Protein AF-A0A1V9YYR1-F1 (afdb_monomer_lite)

Secondary structure (DSSP, 8-state):
-PPPEEEEGGGS-HHHHHHHHHHHHTTSSS-----GGGHHHHHHHTTEEEEEEEEEEETTEEEEEEEEE---TTSSEEEEEEEEE-GGGTTSSHHHHHHHHHHHHHHHTT-SEEE----TT-HHHHHHHHTTT-------EEEEEPPPSS---SPP--PEEEPHHHHHHHHHHSGGGGG--GGGSHHHHTT-SS--EEEEETTEEEEEEEETTTTEEEEEEEEE-STT-HHHHHHHHHHHHHSTTSEEEEEEEE-GGGTHHHHHHTTPEEPPPSSPPPPPPPPPPPPPP----PPPP-----------------------------------------PPPPHHHHHHHHHHHHHHHHHHHHHHHHHHHHHHHHHHHHHHHHHHHHHHHHHHHHHHHHHHHHHHHHHHHTTSPPPTT--S-GGGSTTS---TT--HHHHHHHHHHHHHHHHHHHHS-----S-HHHHHHHHHHHHHHHHHHHHHHHHH-HHHHHHTTHHHHHHHHHHHHHHHHHHHHHHHHHSS-HHHHHHHHHHHHHHHHHHHHHHHHHHHHHTTSPP-HHHHHHHHHHHHHHHHHHHHHHHTS-GGG---HHHHHHHHHHHHH-TTBHHHHHHHHHHHHHTT-HHHHHHHHHHHHSSSB--S-HHHHHHHHHHHHHHHTT-------SHHHHHHHHHHHHHHHHHHHHH-SSGGGGHHHHHHHHHHHHHHHTT--S-HHHHHHHHHHHHHHHHHHHHHHHTTTS-TT-TT-S---TTS--GGGGG-HHHHHHHHHHHHHHHHHHHHHHH---HHHHHHHHHHHHHHHHHHHHSGGGGG---HHHHHHHHHHHHHHHHHGGG--TT----SSS-SPPPHHHHHTTT-GGGHHHHHHHHSS-GGGGGSTTSTT--HHHHHHHHHHHHHHHHHHTTSS-------------PPP--S-EEPTTT--EESSSB-TTT--BTTTT-SS--PPPP-----------------------------------------PPPP--S-----TTSPP-EEEEEHHHHHHHHTTTTSB-HHHHHHHHHHHHTTT-EEEEEEEGGGS-HHHHHHHHHHHHTT----GGG-BS-HHHHHHHHHTTSEEEEPTTS-HHHHHHHHHHHTTPEEE-S---HHHHHH--S-HHHHHHHHHHHHHHEE-EEEETTEEEE-TT--PPPP-TT-S--

Sequence (1199 aa):
MTEAVELSASEVSPGVLHAAVMDAFSDYIIHFDIPFEMWPHLVSRQNFDMENSIVLVVDEEVVAFCFASHVRPQQNGIRLATLGVVKKSRRHGYAARLLDIFIQRATKRNLDFVEMECFAQNDKAMRLYESRGFISVCPLYGYEADPLDSEISQPFCTPEVLDEATAFFELDHHPSSKDLPLQVLPVILRVSTVPLTYWKLQNAFLAFSSDENTSQLRISCLVDFSPSLEDAELLINELRRQFPLYKCSVPQIQREDIGGKALENTGFSQMSEGAKTPRPRRYRPKKPVETIEAPELQVNTAIASNTPPKSTPRKKYNRNKSKSPNDVDKLGVRMQQLSPIEPDDIVEMRKNRATQLIKKREYHQQQMEERKKREKAQELIIKRVEEETVNKLVRAEVMFTLFQEHNQQKAKPISPNADVHEETYPFGFNPASLSPDVLFPRIKRWEDQLKKLCQRGSYQVNGHNDQERGIACIREACRDSYMELLLHHTEISKKMDVNERLWMNWYREIDSVQSTFREASGQHDTLSLMSARDNLTVLLAKCTSFYNKLLLNLKTLSPSSATTYSIHLSMVALGDLARYSQNLQPKSQRNWNIAASHYRNALMQLPSNGKVFNQLALLSLHQGNTFEACYLYCRSLACTTPFCARENLMTALGKAYDVAKKQTNMPFATLSDALNSFQTRFLACMSVLYTGIDVVRHESDFVKCLDALISVSKFITSSSDEMENVKLVLIQSIVFSIFSVHNTQVSIGLPEIQEPHFDTEWKPWRDNEVVHVALRFCFRLCSLLLDSIAQQSSESVLNTVLPAINIFLDWLRSHTWFMDFENDAVVEFQQHLVQSLSLMRSKRDEQLNDQWDGHRPSLSEDLDLRGFLPYANVLIRRFSCDANIQNGSTHHNIPTISIRIARLFGFADCATTLGWMPYDAVSTLAPRLTCEPVISDRLCPHCSNSIMSSTCEFCGYDSNEGEKDEEQSPVQSPVQSPVQSPPTGRRGGLLSGVQLNVPKPAPKRSTKTRTRAVVEFGGLSYASPNDPKCLIVVDAANVAMRHGLNKRFSCKGIRLVFDYYLARGHKVIAFLPDYLLTYESVGAQKRMAGIGFDVNPSKLPDDVALLQSMVLEGTIIATPPQDYDDSYCIQYAGHHDGCVVTNDLFRDHVEGMNASGQKKAAMRQWLAAHRISFTWVGDEFFPNPDFRFPAPNTACLQE

InterPro domains:
  IPR000182 GNAT domain [PF00583] (35-134)
  IPR000182 GNAT domain [PS51186] (7-155)
  IPR011990 Tetratricopeptide-like helical domain superfamily [G3DSA:1.25.40.10] (445-659)
  IPR011990 Tetratricopeptide-like helical domain superfamily [SSF48452] (445-904)
  IPR016181 Acyl-CoA N-acyltransferase [SSF55729] (21-149)
  IPR018834 DNA/RNA-binding domain, Est1-type [PF10373] (595-872)
  IPR021869 Ribonuclease Zc3h12a-like, NYN domain [PF11977] (1031-1187)
  IPR045153 Est1/Ebs1-like [PTHR15696] (339-963)

Radius of gyration: 41.64 Å; chains: 1; bounding box: 151×98×95 Å

Structure (mmCIF, N/CA/C/O backbone):
data_AF-A0A1V9YYR1-F1
#
_entry.id   AF-A0A1V9YYR1-F1
#
loop_
_atom_site.group_PDB
_atom_site.id
_atom_site.type_symbol
_atom_site.label_atom_id
_atom_site.label_alt_id
_atom_site.label_comp_id
_atom_site.label_asym_id
_atom_site.label_entity_id
_atom_site.label_seq_id
_atom_site.pdbx_PDB_ins_code
_atom_site.Cartn_x
_atom_site.Cartn_y
_atom_site.Cartn_z
_atom_site.occupancy
_atom_site.B_iso_or_equiv
_atom_site.auth_seq_id
_atom_site.auth_comp_id
_atom_site.auth_asym_id
_atom_site.auth_atom_id
_atom_site.pdbx_PDB_model_num
ATOM 1 N N . MET A 1 1 ? 46.872 -9.504 17.233 1.00 44.91 1 MET A N 1
ATOM 2 C CA . MET A 1 1 ? 45.677 -9.708 16.389 1.00 44.91 1 MET A CA 1
ATOM 3 C C . MET A 1 1 ? 44.584 -10.140 17.338 1.00 44.91 1 MET A C 1
ATOM 5 O O . MET A 1 1 ? 44.896 -10.963 18.191 1.00 44.91 1 MET A O 1
ATOM 9 N N . THR A 1 2 ? 43.389 -9.559 17.264 1.00 52.47 2 THR A N 1
ATOM 10 C CA . THR A 1 2 ? 42.239 -10.057 18.027 1.00 52.47 2 THR A CA 1
ATOM 11 C C . THR A 1 2 ? 41.927 -11.481 17.560 1.00 52.47 2 THR A C 1
ATOM 13 O O . THR A 1 2 ? 42.042 -11.802 16.374 1.00 52.47 2 THR A O 1
ATOM 16 N N . GLU A 1 3 ? 41.704 -12.382 18.513 1.00 75.56 3 GLU A N 1
ATOM 17 C CA . GLU A 1 3 ? 41.606 -13.815 18.243 1.00 75.56 3 GLU A CA 1
ATOM 18 C C . GLU A 1 3 ? 40.183 -14.144 17.788 1.00 75.56 3 GLU A C 1
ATOM 20 O O . GLU A 1 3 ? 39.229 -13.926 18.528 1.00 75.56 3 GLU A O 1
ATOM 25 N N . ALA A 1 4 ? 40.028 -14.626 16.549 1.00 82.62 4 ALA A N 1
ATOM 26 C CA . ALA A 1 4 ? 38.702 -14.940 16.023 1.00 82.62 4 ALA A CA 1
ATOM 27 C C . ALA A 1 4 ? 38.096 -16.141 16.760 1.00 82.62 4 ALA A C 1
ATOM 29 O O . ALA A 1 4 ? 38.678 -17.236 16.745 1.00 82.62 4 ALA A O 1
ATOM 30 N N . VAL A 1 5 ? 36.931 -15.906 17.361 1.00 90.62 5 VAL A N 1
ATOM 31 C CA . VAL A 1 5 ? 36.119 -16.872 18.102 1.00 90.62 5 VAL A CA 1
ATOM 32 C C . VAL A 1 5 ? 35.307 -17.706 17.114 1.00 90.62 5 VAL A C 1
ATOM 34 O O . VAL A 1 5 ? 34.798 -17.188 16.120 1.00 90.62 5 VAL A O 1
ATOM 37 N N . GLU A 1 6 ? 35.202 -19.004 17.385 1.00 92.19 6 GLU A N 1
ATOM 38 C CA . GLU A 1 6 ? 34.400 -19.953 16.610 1.00 92.19 6 GLU A CA 1
ATOM 39 C C . GLU A 1 6 ? 33.065 -20.192 17.313 1.00 92.19 6 GLU A C 1
ATOM 41 O O . GLU A 1 6 ? 33.051 -20.710 18.427 1.00 92.19 6 GLU A O 1
ATOM 46 N N . LEU A 1 7 ? 31.962 -19.853 16.646 1.00 92.38 7 LEU A N 1
ATOM 47 C CA . LEU A 1 7 ? 30.593 -20.108 17.103 1.00 92.38 7 LEU A CA 1
ATOM 48 C C . LEU A 1 7 ? 29.871 -21.069 16.149 1.00 92.38 7 LEU A C 1
ATOM 50 O O . LEU A 1 7 ? 30.242 -21.207 14.978 1.00 92.38 7 LEU A O 1
ATOM 54 N N . SER A 1 8 ? 28.824 -21.718 16.648 1.00 91.94 8 SER A N 1
ATOM 55 C CA . SER A 1 8 ? 27.794 -22.353 15.826 1.00 91.94 8 SER A CA 1
ATOM 56 C C . SER A 1 8 ? 26.954 -21.288 15.113 1.00 91.94 8 SER A C 1
ATOM 58 O O . SER A 1 8 ? 26.723 -20.206 15.655 1.00 91.94 8 SER A O 1
ATOM 60 N N . ALA A 1 9 ? 26.424 -21.579 13.921 1.00 91.69 9 ALA A N 1
ATOM 61 C CA . ALA A 1 9 ? 25.466 -20.663 13.296 1.00 91.69 9 ALA A CA 1
ATOM 62 C C . ALA A 1 9 ? 24.134 -20.594 14.068 1.00 91.69 9 ALA A C 1
ATOM 64 O O . ALA A 1 9 ? 23.471 -19.564 14.025 1.00 91.69 9 ALA A O 1
ATOM 65 N N . SER A 1 10 ? 23.763 -21.635 14.820 1.00 90.19 10 SER A N 1
ATOM 66 C CA . SER A 1 10 ? 22.594 -21.605 15.715 1.00 90.19 10 SER A CA 1
ATOM 67 C C . SER A 1 10 ? 22.742 -20.643 16.905 1.00 90.19 10 SER A C 1
ATOM 69 O O . SER A 1 10 ? 21.737 -20.251 17.492 1.00 90.19 10 SER A O 1
ATOM 71 N N . GLU A 1 11 ? 23.967 -20.225 17.243 1.00 90.31 11 GLU A N 1
ATOM 72 C CA . GLU A 1 11 ? 24.260 -19.274 18.329 1.00 90.31 11 GLU A CA 1
ATOM 73 C C . GLU A 1 11 ? 24.246 -17.806 17.858 1.00 90.31 11 GLU A C 1
ATOM 75 O O . GLU A 1 11 ? 24.299 -16.889 18.678 1.00 90.31 11 GLU A O 1
ATOM 80 N N . VAL A 1 12 ? 24.161 -17.559 16.545 1.00 91.50 12 VAL A N 1
ATOM 81 C CA . VAL A 1 12 ? 24.166 -16.215 15.946 1.00 91.50 12 VAL A CA 1
ATOM 82 C C . VAL A 1 12 ? 22.767 -15.871 15.438 1.00 91.50 12 VAL A C 1
ATOM 84 O O . VAL A 1 12 ? 22.098 -16.689 14.809 1.00 91.50 12 VAL A O 1
ATOM 87 N N . SER A 1 13 ? 22.301 -14.644 15.690 1.00 91.06 13 SER A N 1
ATOM 88 C CA . SER A 1 13 ? 20.936 -14.264 15.314 1.00 91.06 13 SER A CA 1
ATOM 89 C C . SER A 1 13 ? 20.722 -14.318 13.786 1.00 91.06 13 SER A C 1
ATOM 91 O O . SER A 1 13 ? 21.600 -13.890 13.024 1.00 91.06 13 SER A O 1
ATOM 93 N N . PRO A 1 14 ? 19.548 -14.782 13.304 1.00 88.88 14 PRO A N 1
ATOM 94 C CA . PRO A 1 14 ? 19.275 -14.910 11.871 1.00 88.88 14 PRO A CA 1
ATOM 95 C C . PRO A 1 14 ? 19.493 -13.619 11.072 1.00 88.88 14 PRO A C 1
ATOM 97 O O . PRO A 1 14 ? 20.002 -13.675 9.958 1.00 88.88 14 PRO A O 1
ATOM 100 N N . GLY A 1 15 ? 19.165 -12.455 11.646 1.00 90.00 15 GLY A N 1
ATOM 101 C CA . GLY A 1 15 ? 19.371 -11.153 10.998 1.00 90.00 15 GLY A CA 1
ATOM 102 C C . GLY A 1 15 ? 20.846 -10.774 10.830 1.00 90.00 15 GLY A C 1
ATOM 103 O O . GLY A 1 15 ? 21.219 -10.207 9.807 1.00 90.00 15 GLY A O 1
ATOM 104 N N . VAL A 1 16 ? 21.707 -11.132 11.790 1.00 91.50 16 VAL A N 1
ATOM 105 C CA . VAL A 1 16 ? 23.159 -10.901 11.685 1.00 91.50 16 VAL A CA 1
ATOM 106 C C . VAL A 1 16 ? 23.783 -11.844 10.654 1.00 91.50 16 VAL A C 1
ATOM 108 O O . VAL A 1 16 ? 24.617 -11.410 9.860 1.00 91.50 16 VAL A O 1
ATOM 111 N N . LEU A 1 17 ? 23.344 -13.107 10.603 1.00 91.88 17 LEU A N 1
ATOM 112 C CA . LEU A 1 17 ? 23.779 -14.048 9.566 1.00 91.88 17 LEU A CA 1
ATOM 113 C C . LEU A 1 17 ? 23.324 -13.621 8.171 1.00 91.88 17 LEU A C 1
ATOM 115 O O . LEU A 1 17 ? 24.141 -13.598 7.255 1.00 91.88 17 LEU A O 1
ATOM 119 N N . HIS A 1 18 ? 22.059 -13.227 8.016 1.00 94.00 18 HIS A N 1
ATOM 120 C CA . HIS A 1 18 ? 21.528 -12.685 6.767 1.00 94.00 18 HIS A CA 1
ATOM 121 C C . HIS A 1 18 ? 22.353 -11.485 6.285 1.00 94.00 18 HIS A C 1
ATOM 123 O O . HIS A 1 18 ? 22.868 -11.514 5.168 1.00 94.00 18 HIS A O 1
ATOM 129 N N . ALA A 1 19 ? 22.585 -10.488 7.146 1.00 91.62 19 ALA A N 1
ATOM 130 C CA . ALA A 1 19 ? 23.393 -9.317 6.809 1.00 91.62 19 ALA A CA 1
ATOM 131 C C . ALA A 1 19 ? 24.841 -9.682 6.420 1.00 91.62 19 ALA A C 1
ATOM 133 O O . ALA A 1 19 ? 25.372 -9.149 5.442 1.00 91.62 19 ALA A O 1
ATOM 134 N N . ALA A 1 20 ? 25.470 -10.622 7.134 1.00 91.06 20 ALA A N 1
ATOM 135 C CA . ALA A 1 20 ? 26.811 -11.108 6.811 1.00 91.06 20 ALA A CA 1
ATOM 136 C C . ALA A 1 20 ? 26.858 -11.846 5.460 1.00 91.06 20 ALA A C 1
ATOM 138 O O . ALA A 1 20 ? 27.822 -11.684 4.709 1.00 91.06 20 ALA A O 1
ATOM 139 N N . VAL A 1 21 ? 25.818 -12.617 5.120 1.00 91.19 21 VAL A N 1
ATOM 140 C CA . VAL A 1 21 ? 25.671 -13.275 3.812 1.00 91.19 21 VAL A CA 1
ATOM 141 C C . VAL A 1 21 ? 25.492 -12.241 2.701 1.00 91.19 21 VAL A C 1
ATOM 143 O O . VAL A 1 21 ? 26.221 -12.301 1.710 1.00 91.19 21 VAL A O 1
ATOM 146 N N . MET A 1 22 ? 24.597 -11.264 2.872 1.00 93.00 22 MET A N 1
ATOM 147 C CA . MET A 1 22 ? 24.387 -10.193 1.891 1.00 93.00 22 MET A CA 1
ATOM 148 C C . MET A 1 22 ? 25.688 -9.411 1.631 1.00 93.00 22 MET A C 1
ATOM 150 O O . MET A 1 22 ? 26.094 -9.251 0.479 1.00 93.00 22 MET A O 1
ATOM 154 N N . ASP A 1 23 ? 26.429 -8.993 2.666 1.00 90.88 23 ASP A N 1
ATOM 155 C CA . ASP A 1 23 ? 27.718 -8.316 2.451 1.00 90.88 23 ASP A CA 1
ATOM 156 C C . ASP A 1 23 ? 28.751 -9.237 1.773 1.00 90.88 23 ASP A C 1
ATOM 158 O O . ASP A 1 23 ? 29.401 -8.835 0.803 1.00 90.88 23 ASP A O 1
ATOM 162 N N . ALA A 1 24 ? 28.855 -10.498 2.206 1.00 88.94 24 ALA A N 1
ATOM 163 C CA . ALA A 1 24 ? 29.800 -11.461 1.647 1.00 88.94 24 ALA A CA 1
ATOM 164 C C . ALA A 1 24 ? 29.534 -11.835 0.175 1.00 88.94 24 ALA A C 1
ATOM 166 O O . ALA A 1 24 ? 30.489 -12.248 -0.491 1.00 88.94 24 ALA A O 1
ATOM 167 N N . PHE A 1 25 ? 28.308 -11.672 -0.342 1.00 88.19 25 PHE A N 1
ATOM 168 C CA . PHE A 1 25 ? 27.938 -11.985 -1.734 1.00 88.19 25 PHE A CA 1
ATOM 169 C C . PHE A 1 25 ? 27.529 -10.775 -2.599 1.00 88.19 25 PHE A C 1
ATOM 171 O O . PHE A 1 25 ? 27.410 -10.914 -3.813 1.00 88.19 25 PHE A O 1
ATOM 178 N N . SER A 1 26 ? 27.439 -9.561 -2.051 1.00 82.25 26 SER A N 1
ATOM 179 C CA . SER A 1 26 ? 27.071 -8.330 -2.789 1.00 82.25 26 SER A CA 1
ATOM 180 C C . SER A 1 26 ? 28.106 -7.822 -3.822 1.00 82.25 26 SER A C 1
ATOM 182 O O . SER A 1 26 ? 28.036 -6.687 -4.287 1.00 82.25 26 SER A O 1
ATOM 184 N N . ASP A 1 27 ? 29.142 -8.595 -4.145 1.00 77.38 27 ASP A N 1
ATOM 185 C CA . ASP A 1 27 ? 30.023 -8.414 -5.317 1.00 77.38 27 ASP A CA 1
ATOM 186 C C . ASP A 1 27 ? 30.369 -9.760 -5.987 1.00 77.38 27 ASP A C 1
ATOM 188 O O . ASP A 1 27 ? 31.425 -9.917 -6.606 1.00 77.38 27 ASP A O 1
ATOM 192 N N . TYR A 1 28 ? 29.496 -10.758 -5.821 1.00 75.94 28 TYR A N 1
ATOM 193 C CA . TYR A 1 28 ? 29.656 -12.082 -6.407 1.00 75.94 28 TYR A CA 1
ATOM 194 C C . TYR A 1 28 ? 29.292 -12.099 -7.900 1.00 75.94 28 TYR A C 1
ATOM 196 O O . TYR A 1 28 ? 28.738 -11.148 -8.444 1.00 75.94 28 TYR A O 1
ATOM 204 N N . ILE A 1 29 ? 29.630 -13.199 -8.581 1.00 65.12 29 ILE A N 1
ATOM 205 C CA . ILE A 1 29 ? 29.447 -13.356 -10.039 1.00 65.12 29 ILE A CA 1
ATOM 206 C C . ILE A 1 29 ? 27.957 -13.327 -10.430 1.00 65.12 29 ILE A C 1
ATOM 208 O O . ILE A 1 29 ? 27.614 -12.918 -11.536 1.00 65.12 29 ILE A O 1
ATOM 212 N N . ILE A 1 30 ? 27.082 -13.733 -9.508 1.00 61.22 30 ILE A N 1
ATOM 213 C CA . ILE A 1 30 ? 25.625 -13.654 -9.617 1.00 61.22 30 ILE A CA 1
ATOM 214 C C . ILE A 1 30 ? 25.140 -12.688 -8.533 1.00 61.22 30 ILE A C 1
ATOM 216 O O . ILE A 1 30 ? 25.586 -12.777 -7.389 1.00 61.22 30 ILE A O 1
ATOM 220 N N . HIS A 1 31 ? 24.244 -11.774 -8.901 1.00 58.81 31 HIS A N 1
ATOM 221 C CA . HIS A 1 31 ? 23.604 -10.835 -7.980 1.00 58.81 31 HIS A CA 1
ATOM 222 C C . HIS A 1 31 ? 22.753 -11.600 -6.952 1.00 58.81 31 HIS A C 1
ATOM 224 O O . HIS A 1 31 ? 21.995 -12.496 -7.324 1.00 58.81 31 HIS A O 1
ATOM 230 N N . PHE A 1 32 ? 22.924 -11.290 -5.665 1.00 69.81 32 PHE A N 1
ATOM 231 C CA . PHE A 1 32 ? 22.427 -12.100 -4.551 1.00 69.81 32 PHE A CA 1
ATOM 232 C C . PHE A 1 32 ? 21.761 -11.208 -3.496 1.00 69.81 32 PHE A C 1
ATOM 234 O O . PHE A 1 32 ? 22.269 -11.043 -2.389 1.00 69.81 32 PHE A O 1
ATOM 241 N N . ASP A 1 33 ? 20.621 -10.633 -3.869 1.00 70.88 33 ASP A N 1
ATOM 242 C CA . ASP A 1 33 ? 19.823 -9.751 -3.017 1.00 70.88 33 ASP A CA 1
ATOM 243 C C . ASP A 1 33 ? 18.553 -10.506 -2.596 1.00 70.88 33 ASP A C 1
ATOM 245 O O . ASP A 1 33 ? 17.635 -10.710 -3.390 1.00 70.88 33 ASP A O 1
ATOM 249 N N . ILE A 1 34 ? 18.525 -10.981 -1.348 1.00 76.00 34 ILE A N 1
ATOM 250 C CA . ILE A 1 34 ? 17.424 -11.779 -0.787 1.00 76.00 34 ILE A CA 1
ATOM 251 C C . ILE A 1 34 ? 16.826 -11.004 0.397 1.00 76.00 34 ILE A C 1
ATOM 253 O O . ILE A 1 34 ? 17.570 -10.718 1.338 1.00 76.00 34 ILE A O 1
ATOM 257 N N . PRO A 1 35 ? 15.520 -10.669 0.405 1.00 83.88 35 PRO A N 1
ATOM 258 C CA . PRO A 1 35 ? 14.861 -10.044 1.556 1.00 83.88 35 PRO A CA 1
ATOM 259 C C . PRO A 1 35 ? 14.962 -10.906 2.825 1.00 83.88 35 PRO A C 1
ATOM 261 O O . PRO A 1 35 ? 15.062 -12.132 2.741 1.00 83.88 35 PRO A O 1
ATOM 264 N N . PHE A 1 36 ? 14.939 -10.293 4.011 1.00 84.38 36 PHE A N 1
ATOM 265 C CA . PHE A 1 36 ? 15.099 -11.035 5.271 1.00 84.38 36 PHE A CA 1
ATOM 266 C C . PHE A 1 36 ? 13.939 -12.013 5.521 1.00 84.38 36 PHE A C 1
ATOM 268 O O . PHE A 1 36 ? 14.128 -13.096 6.067 1.00 84.38 36 PHE A O 1
ATOM 275 N N . GLU A 1 37 ? 12.755 -11.678 5.024 1.00 81.69 37 GLU A N 1
ATOM 276 C CA . GLU A 1 37 ? 11.534 -12.484 5.043 1.00 81.69 37 GLU A CA 1
ATOM 277 C C . GLU A 1 37 ? 11.724 -13.822 4.305 1.00 81.69 37 GLU A C 1
ATOM 279 O O . GLU A 1 37 ? 11.138 -14.835 4.680 1.00 81.69 37 GLU A O 1
ATOM 284 N N . MET A 1 38 ? 12.607 -13.851 3.299 1.00 79.94 38 MET A N 1
ATOM 285 C CA . MET A 1 38 ? 12.963 -15.043 2.521 1.00 79.94 38 MET A CA 1
ATOM 286 C C . MET A 1 38 ? 14.136 -15.835 3.125 1.00 79.94 38 MET A C 1
ATOM 288 O O . MET A 1 38 ? 14.517 -16.878 2.586 1.00 79.94 38 MET A O 1
ATOM 292 N N . TRP A 1 39 ? 14.711 -15.391 4.250 1.00 84.31 39 TRP A N 1
ATOM 293 C CA . TRP A 1 39 ? 15.800 -16.099 4.932 1.00 84.31 39 TRP A CA 1
ATOM 294 C C . TRP A 1 39 ? 15.425 -17.531 5.363 1.00 84.31 39 TRP A C 1
ATOM 296 O O . TRP A 1 39 ? 16.204 -18.437 5.055 1.00 84.31 39 TRP A O 1
ATOM 306 N N . PRO A 1 40 ? 14.249 -17.807 5.973 1.00 82.81 40 PRO A N 1
ATOM 307 C CA . PRO A 1 40 ? 13.846 -19.177 6.298 1.00 82.81 40 PRO A CA 1
ATOM 308 C C . PRO A 1 40 ? 13.756 -20.063 5.051 1.00 82.81 40 PRO A C 1
ATOM 310 O O . PRO A 1 40 ? 14.211 -21.203 5.075 1.00 82.81 40 PRO A O 1
ATOM 313 N N . HIS A 1 41 ? 13.262 -19.521 3.932 1.00 78.00 41 HIS A N 1
ATOM 314 C CA . HIS A 1 41 ? 13.199 -20.259 2.673 1.00 78.00 41 HIS A CA 1
ATOM 315 C C . HIS A 1 41 ? 14.597 -20.588 2.119 1.00 78.00 41 HIS A C 1
ATOM 317 O O . HIS A 1 41 ? 14.822 -21.711 1.674 1.00 78.00 41 HIS A O 1
ATOM 323 N N . LEU A 1 42 ? 15.563 -19.661 2.188 1.00 81.50 42 LEU A N 1
ATOM 324 C CA . LEU A 1 42 ? 16.951 -19.930 1.787 1.00 81.50 42 LEU A CA 1
ATOM 325 C C . LEU A 1 42 ? 17.590 -21.039 2.642 1.00 81.50 42 LEU A C 1
ATOM 327 O O . LEU A 1 42 ? 18.222 -21.942 2.090 1.00 81.50 42 LEU A O 1
ATOM 331 N N . VAL A 1 43 ? 17.397 -20.976 3.965 1.00 82.94 43 VAL A N 1
ATOM 332 C CA . VAL A 1 43 ? 17.872 -21.976 4.938 1.00 82.94 43 VAL A CA 1
ATOM 333 C C . VAL A 1 43 ? 17.308 -23.360 4.607 1.00 82.94 43 VAL A C 1
ATOM 335 O O . VAL A 1 43 ? 18.073 -24.320 4.500 1.00 82.94 43 VAL A O 1
ATOM 338 N N . SER A 1 44 ? 15.996 -23.460 4.365 1.00 77.00 44 SER A N 1
ATOM 339 C CA . SER A 1 44 ? 15.335 -24.714 3.982 1.00 77.00 44 SER A CA 1
ATOM 340 C C . SER A 1 44 ? 15.791 -25.222 2.612 1.00 77.00 44 SER A C 1
ATOM 342 O O . SER A 1 44 ? 16.146 -26.390 2.479 1.00 77.00 44 SER A O 1
ATOM 344 N N . ARG A 1 45 ? 15.844 -24.358 1.590 1.00 74.56 45 ARG A N 1
ATOM 345 C CA . ARG A 1 45 ? 16.184 -24.735 0.206 1.00 74.56 45 ARG A CA 1
ATOM 346 C C . ARG A 1 45 ? 17.624 -25.226 0.044 1.00 74.56 45 ARG A C 1
ATOM 348 O O . ARG A 1 45 ? 17.896 -26.030 -0.841 1.00 74.56 45 ARG A O 1
ATOM 355 N N . GLN A 1 46 ? 18.555 -24.736 0.861 1.00 77.94 46 GLN A N 1
ATOM 356 C CA . GLN A 1 46 ? 19.935 -25.236 0.903 1.00 77.94 46 GLN A CA 1
ATOM 357 C C . GLN A 1 46 ? 20.143 -26.343 1.950 1.00 77.94 46 GLN A C 1
ATOM 359 O O . GLN A 1 46 ? 21.266 -26.835 2.084 1.00 77.94 46 GLN A O 1
ATOM 364 N N . ASN A 1 47 ? 19.086 -26.727 2.678 1.00 80.88 47 ASN A N 1
ATOM 365 C CA . ASN A 1 47 ? 19.104 -27.689 3.778 1.00 80.88 47 ASN A CA 1
ATOM 366 C C . ASN A 1 47 ? 20.236 -27.391 4.785 1.00 80.88 47 ASN A C 1
ATOM 368 O O . ASN A 1 47 ? 21.066 -28.257 5.075 1.00 80.88 47 ASN A O 1
ATOM 372 N N . PHE A 1 48 ? 20.345 -26.135 5.239 1.00 88.25 48 PHE A N 1
ATOM 373 C CA . PHE A 1 48 ? 21.418 -25.719 6.148 1.00 88.25 48 PHE A CA 1
ATOM 374 C C . PHE A 1 48 ? 21.246 -26.346 7.538 1.00 88.25 48 PHE A C 1
ATOM 376 O O . PHE A 1 48 ? 20.273 -26.089 8.245 1.00 88.25 48 PHE A O 1
ATOM 383 N N . ASP A 1 49 ? 22.257 -27.094 7.968 1.00 88.56 49 ASP A N 1
ATOM 384 C CA . ASP A 1 49 ? 22.396 -27.554 9.344 1.00 88.56 49 ASP A CA 1
ATOM 385 C C . ASP A 1 49 ? 23.052 -26.444 10.173 1.00 88.56 49 ASP A C 1
ATOM 387 O O . ASP A 1 49 ? 24.269 -26.239 10.128 1.00 88.56 49 ASP A O 1
ATOM 391 N N . MET A 1 50 ? 22.237 -25.699 10.918 1.00 89.19 50 MET A N 1
ATOM 392 C CA . MET A 1 50 ? 22.688 -24.532 11.679 1.00 89.19 50 MET A CA 1
ATOM 393 C C . MET A 1 50 ? 23.598 -24.884 12.867 1.00 89.19 50 MET A C 1
ATOM 395 O O . MET A 1 50 ? 24.391 -24.035 13.263 1.00 89.19 50 MET A O 1
ATOM 399 N N . GLU A 1 51 ? 23.532 -26.104 13.411 1.00 86.81 51 GLU A N 1
ATOM 400 C CA . GLU A 1 51 ? 24.381 -26.545 14.533 1.00 86.81 51 GLU A CA 1
ATOM 401 C C . GLU A 1 51 ? 25.791 -26.940 14.075 1.00 86.81 51 GLU A C 1
ATOM 403 O O . GLU A 1 51 ? 26.780 -26.767 14.789 1.00 86.81 51 GLU A O 1
ATOM 408 N N . ASN A 1 52 ? 25.892 -27.493 12.866 1.00 85.94 52 ASN A N 1
ATOM 409 C CA . ASN A 1 52 ? 27.154 -27.950 12.289 1.00 85.94 52 ASN A CA 1
ATOM 410 C C . ASN A 1 52 ? 27.823 -26.910 11.383 1.00 85.94 52 ASN A C 1
ATOM 412 O O . ASN A 1 52 ? 28.997 -27.055 11.028 1.00 85.94 52 ASN A O 1
ATOM 416 N N . SER A 1 53 ? 27.097 -25.842 11.065 1.00 94.19 53 SER A N 1
ATOM 417 C CA . SER A 1 53 ? 27.609 -24.618 10.455 1.00 94.19 53 SER A CA 1
ATOM 418 C C . SER A 1 53 ? 28.498 -23.830 11.421 1.00 94.19 53 SER A C 1
ATOM 420 O O . SER A 1 53 ? 28.243 -23.787 12.622 1.00 94.19 53 SER A O 1
ATOM 422 N N . ILE A 1 54 ? 29.540 -23.179 10.900 1.00 94.62 54 ILE A N 1
ATOM 423 C CA . ILE A 1 54 ? 30.574 -22.509 11.703 1.00 94.62 54 ILE A CA 1
ATOM 424 C C . ILE A 1 54 ? 30.648 -21.033 11.327 1.00 94.62 54 ILE A C 1
ATOM 426 O O . ILE A 1 54 ? 30.729 -20.680 10.150 1.00 94.62 54 ILE A O 1
ATOM 430 N N . VAL A 1 55 ? 30.689 -20.167 12.332 1.00 96.25 55 VAL A N 1
ATOM 431 C CA . VAL A 1 55 ? 30.813 -18.718 12.173 1.00 96.25 55 VAL A CA 1
ATOM 432 C C . VAL A 1 55 ? 32.078 -18.253 12.887 1.00 96.25 55 VAL A C 1
ATOM 434 O O . VAL A 1 55 ? 32.333 -18.644 14.025 1.00 96.25 55 VAL A O 1
ATOM 437 N N . LEU A 1 56 ? 32.885 -17.427 12.219 1.00 95.00 56 LEU A N 1
ATOM 438 C CA . LEU A 1 56 ? 33.991 -16.710 12.851 1.00 95.00 56 LEU A CA 1
ATOM 439 C C . LEU A 1 56 ? 33.540 -15.305 13.229 1.00 95.00 56 LEU A C 1
ATOM 441 O O . LEU A 1 56 ? 33.095 -14.540 12.368 1.00 95.00 56 LEU A O 1
ATOM 445 N N . VAL A 1 57 ? 33.732 -14.963 14.500 1.00 92.75 57 VAL A N 1
ATOM 446 C CA . VAL A 1 57 ? 33.441 -13.645 15.069 1.00 92.75 57 VAL A CA 1
ATOM 447 C C . VAL A 1 57 ? 34.736 -13.009 15.570 1.00 92.75 57 VAL A C 1
ATOM 449 O O . VAL A 1 57 ? 35.563 -13.671 16.197 1.00 92.75 57 VAL A O 1
ATOM 452 N N . VAL A 1 58 ? 34.928 -11.725 15.277 1.00 92.06 58 VAL A N 1
ATOM 453 C CA . VAL A 1 58 ? 36.036 -10.899 15.779 1.00 92.06 58 VAL A CA 1
ATOM 454 C C . VAL A 1 58 ? 35.428 -9.596 16.268 1.00 92.06 58 VAL A C 1
ATOM 456 O O . VAL A 1 58 ? 34.702 -8.958 15.515 1.00 92.06 58 VAL A O 1
ATOM 459 N N . ASP A 1 59 ? 35.722 -9.211 17.511 1.00 87.19 59 ASP A N 1
ATOM 460 C CA . ASP A 1 59 ? 35.250 -7.952 18.103 1.00 87.19 59 ASP A CA 1
ATOM 461 C C . ASP A 1 59 ? 33.714 -7.774 17.967 1.00 87.19 59 ASP A C 1
ATOM 463 O O . ASP A 1 59 ? 33.219 -6.723 17.577 1.00 87.19 59 ASP A O 1
ATOM 467 N N . GLU A 1 60 ? 32.974 -8.857 18.256 1.00 84.25 60 GLU A N 1
ATOM 468 C CA . GLU A 1 60 ? 31.507 -9.022 18.124 1.00 84.25 60 GLU A CA 1
ATOM 469 C C . GLU A 1 60 ? 30.929 -8.965 16.687 1.00 84.25 60 GLU A C 1
ATOM 471 O O . GLU A 1 60 ? 29.759 -9.293 16.489 1.00 84.25 60 GLU A O 1
ATOM 476 N N . GLU A 1 61 ? 31.732 -8.680 15.652 1.00 90.62 61 GLU A N 1
ATOM 477 C CA . GLU A 1 61 ? 31.304 -8.743 14.245 1.00 90.62 61 GLU A CA 1
ATOM 478 C C . GLU A 1 61 ? 31.561 -10.124 13.604 1.00 90.62 61 GLU A C 1
ATOM 480 O O . GLU A 1 61 ? 32.639 -10.713 13.728 1.00 90.62 61 GLU A O 1
ATOM 485 N N . VAL A 1 62 ? 30.590 -10.635 12.833 1.00 95.25 62 VAL A N 1
ATOM 486 C CA . VAL A 1 62 ? 30.785 -11.819 11.975 1.00 95.25 62 VAL A CA 1
ATOM 487 C C . VAL A 1 62 ? 31.752 -11.469 10.843 1.00 95.25 62 VAL A C 1
ATOM 489 O O . VAL A 1 62 ? 31.445 -10.648 9.983 1.00 95.25 62 VAL A O 1
ATOM 492 N N . VAL A 1 63 ? 32.914 -12.126 10.799 1.00 95.06 63 VAL A N 1
ATOM 493 C CA . VAL A 1 63 ? 33.934 -11.885 9.761 1.00 95.06 63 VAL A CA 1
ATOM 494 C C . VAL A 1 63 ? 33.886 -12.900 8.622 1.00 95.06 63 VAL A C 1
ATOM 496 O O . VAL A 1 63 ? 34.249 -12.576 7.487 1.00 95.06 63 VAL A O 1
ATOM 499 N N . ALA A 1 64 ? 33.451 -14.127 8.905 1.00 95.00 64 ALA A N 1
ATOM 500 C CA . ALA A 1 64 ? 33.326 -15.207 7.934 1.00 95.00 64 ALA A CA 1
ATOM 501 C C . ALA A 1 64 ? 32.375 -16.297 8.447 1.00 95.00 64 ALA A C 1
ATOM 503 O O . ALA A 1 64 ? 32.191 -16.442 9.652 1.00 95.00 64 ALA A O 1
ATOM 504 N N . PHE A 1 65 ? 31.814 -17.094 7.542 1.00 96.06 65 PHE A N 1
ATOM 505 C CA . PHE A 1 65 ? 30.902 -18.190 7.878 1.00 96.06 65 PHE A CA 1
ATOM 506 C C . PHE A 1 65 ? 31.031 -19.347 6.882 1.00 96.06 65 PHE A C 1
ATOM 508 O O . PHE A 1 65 ? 31.363 -19.145 5.708 1.00 96.06 65 PHE A O 1
ATOM 515 N N . CYS A 1 66 ? 30.742 -20.561 7.340 1.00 94.81 66 CYS A N 1
ATOM 516 C CA . CYS A 1 66 ? 30.509 -21.717 6.492 1.00 94.81 66 CYS A CA 1
ATOM 517 C C . CYS A 1 66 ? 29.234 -22.454 6.922 1.00 94.81 66 CYS A C 1
ATOM 519 O O . CYS A 1 66 ? 29.068 -22.783 8.096 1.00 94.81 66 CYS A O 1
ATOM 521 N N . PHE A 1 67 ? 28.328 -22.701 5.973 1.00 94.75 67 PHE A N 1
ATOM 522 C CA . PHE A 1 67 ? 27.098 -23.447 6.230 1.00 94.75 67 PHE A CA 1
ATOM 523 C C . PHE A 1 67 ? 27.272 -24.921 5.858 1.00 94.75 67 PHE A C 1
ATOM 525 O O . PHE A 1 67 ? 27.718 -25.245 4.755 1.00 94.75 67 PHE A O 1
ATOM 532 N N . ALA A 1 68 ? 26.939 -25.801 6.798 1.00 91.88 68 ALA A N 1
ATOM 533 C CA . ALA A 1 68 ? 26.939 -27.251 6.648 1.00 91.88 68 ALA A CA 1
ATOM 534 C C . ALA A 1 68 ? 25.587 -27.746 6.114 1.00 91.88 68 ALA A C 1
ATOM 536 O O . ALA A 1 68 ? 24.574 -27.067 6.272 1.00 91.88 68 ALA A O 1
ATOM 537 N N . SER A 1 69 ? 25.547 -28.936 5.513 1.00 89.25 69 SER A N 1
ATOM 538 C CA . SER A 1 69 ? 24.292 -29.566 5.091 1.00 89.25 69 SER A CA 1
ATOM 539 C C . SER A 1 69 ? 24.403 -31.093 5.002 1.00 89.25 69 SER A C 1
ATOM 541 O O . SER A 1 69 ? 25.401 -31.618 4.500 1.00 89.25 69 SER A O 1
ATOM 543 N N . HIS A 1 70 ? 23.361 -31.803 5.453 1.00 83.25 70 HIS A N 1
ATOM 544 C CA . HIS A 1 70 ? 23.237 -33.269 5.377 1.00 83.25 70 HIS A CA 1
ATOM 545 C C . HIS A 1 70 ? 22.242 -33.667 4.288 1.00 83.25 70 HIS A C 1
ATOM 547 O O . HIS A 1 70 ? 21.098 -34.029 4.549 1.00 83.25 70 HIS A O 1
ATOM 553 N N . VAL A 1 71 ? 22.678 -33.561 3.036 1.00 75.31 71 VAL A N 1
ATOM 554 C CA . VAL A 1 71 ? 21.856 -33.845 1.843 1.00 75.31 71 VAL A CA 1
ATOM 555 C C . VAL A 1 71 ? 21.846 -35.316 1.427 1.00 75.31 71 VAL A C 1
ATOM 557 O O . VAL A 1 71 ? 21.009 -35.712 0.623 1.00 75.31 71 VAL A O 1
ATOM 560 N N . ARG A 1 72 ? 22.737 -36.143 1.987 1.00 78.25 72 ARG A N 1
ATOM 561 C CA . ARG A 1 72 ? 22.846 -37.579 1.683 1.00 78.25 72 ARG A CA 1
ATOM 562 C C . ARG A 1 72 ? 22.782 -38.421 2.965 1.00 78.25 72 ARG A C 1
ATOM 564 O O . ARG A 1 72 ? 23.785 -39.017 3.338 1.00 78.25 72 ARG A O 1
ATOM 571 N N . PRO A 1 73 ? 21.625 -38.516 3.650 1.00 66.88 73 PRO A N 1
ATOM 572 C CA . PRO A 1 73 ? 21.509 -39.223 4.936 1.00 66.88 73 PRO A CA 1
ATOM 573 C C . PRO A 1 73 ? 21.829 -40.729 4.867 1.00 66.88 73 PRO A C 1
ATOM 575 O O . PRO A 1 73 ? 22.096 -41.348 5.892 1.00 66.88 73 PRO A O 1
ATOM 578 N N . GLN A 1 74 ? 21.828 -41.329 3.670 1.00 71.44 74 GLN A N 1
ATOM 579 C CA . GLN A 1 74 ? 22.258 -42.716 3.439 1.00 71.44 74 GLN A CA 1
ATOM 580 C C . GLN A 1 74 ? 23.789 -42.885 3.307 1.00 71.44 74 GLN A C 1
ATOM 582 O O . GLN A 1 74 ? 24.269 -43.999 3.086 1.00 71.44 74 GLN A O 1
ATOM 587 N N . GLN A 1 75 ? 24.561 -41.798 3.369 1.00 79.69 75 GLN A N 1
ATOM 588 C CA . GLN A 1 75 ? 26.015 -41.786 3.238 1.00 79.69 75 GLN A CA 1
ATOM 589 C C . GLN A 1 75 ? 26.659 -41.091 4.439 1.00 79.69 75 GLN A C 1
ATOM 591 O O . GLN A 1 75 ? 26.133 -40.127 4.986 1.00 79.69 75 GLN A O 1
ATOM 596 N N . ASN A 1 76 ? 27.842 -41.559 4.826 1.00 85.00 76 ASN A N 1
ATOM 597 C CA . ASN A 1 76 ? 28.604 -41.009 5.940 1.00 85.00 76 ASN A CA 1
ATOM 598 C C . ASN A 1 76 ? 29.459 -39.806 5.488 1.00 85.00 76 ASN A C 1
ATOM 600 O O . ASN A 1 76 ? 30.684 -39.844 5.544 1.00 85.00 76 ASN A O 1
ATOM 604 N N . GLY A 1 77 ? 28.826 -38.748 4.980 1.00 85.88 77 GLY A N 1
ATOM 605 C CA . GLY A 1 77 ? 29.506 -37.558 4.453 1.00 85.88 77 GLY A CA 1
ATOM 606 C C . GLY A 1 77 ? 28.734 -36.270 4.722 1.00 85.88 77 GLY A C 1
ATOM 607 O O . GLY A 1 77 ? 27.574 -36.304 5.126 1.00 85.88 77 GLY A O 1
ATOM 608 N N . ILE A 1 78 ? 29.381 -35.119 4.518 1.00 89.94 78 ILE A N 1
ATOM 609 C CA . ILE A 1 78 ? 28.775 -33.799 4.759 1.00 89.94 78 ILE A CA 1
ATOM 610 C C . ILE A 1 78 ? 29.053 -32.833 3.607 1.00 89.94 78 ILE A C 1
ATOM 612 O O . ILE A 1 78 ? 30.155 -32.804 3.051 1.00 89.94 78 ILE A O 1
ATOM 616 N N . ARG A 1 79 ? 28.065 -32.002 3.267 1.00 90.31 79 ARG A N 1
ATOM 617 C CA . ARG A 1 79 ? 28.214 -30.947 2.263 1.00 90.31 79 ARG A CA 1
ATOM 618 C C . ARG A 1 79 ? 28.634 -29.631 2.916 1.00 90.31 79 ARG A C 1
ATOM 620 O O . ARG A 1 79 ? 28.018 -29.183 3.884 1.00 90.31 79 ARG A O 1
ATOM 627 N N . LEU A 1 80 ? 29.626 -28.962 2.328 1.00 91.94 80 LEU A N 1
ATOM 628 C CA . LEU A 1 80 ? 29.851 -27.532 2.535 1.00 91.94 80 LEU A CA 1
ATOM 629 C C . LEU A 1 80 ? 28.914 -26.761 1.595 1.00 91.94 80 LEU A C 1
ATOM 631 O O . LEU A 1 80 ? 29.162 -26.655 0.396 1.00 91.94 80 LEU A O 1
ATOM 635 N N . ALA A 1 81 ? 27.809 -26.258 2.140 1.00 88.69 81 ALA A N 1
ATOM 636 C CA . ALA A 1 81 ? 26.725 -25.662 1.367 1.00 88.69 81 ALA A CA 1
ATOM 637 C C . ALA A 1 81 ? 27.011 -24.219 0.937 1.00 88.69 81 ALA A C 1
ATOM 639 O O . ALA A 1 81 ? 26.588 -23.774 -0.129 1.00 88.69 81 ALA A O 1
ATOM 640 N N . THR A 1 82 ? 27.723 -23.460 1.769 1.00 90.56 82 THR A N 1
ATOM 641 C CA . THR A 1 82 ? 28.118 -22.075 1.483 1.00 90.56 82 THR A CA 1
ATOM 642 C C . THR A 1 82 ? 29.379 -21.742 2.270 1.00 90.56 82 THR A C 1
ATOM 644 O O . THR A 1 82 ? 29.493 -22.121 3.431 1.00 90.56 82 THR A O 1
ATOM 647 N N . LEU A 1 83 ? 30.309 -20.999 1.670 1.00 92.62 83 LEU A N 1
ATOM 648 C CA . LEU A 1 83 ? 31.482 -20.438 2.345 1.00 92.62 83 LEU A CA 1
ATOM 649 C C . LEU A 1 83 ? 31.595 -18.956 1.984 1.00 92.62 83 LEU A C 1
ATOM 651 O O . LEU A 1 83 ? 31.711 -18.617 0.805 1.00 92.62 83 LEU A O 1
ATOM 655 N N . GLY A 1 84 ? 31.568 -18.079 2.986 1.00 92.62 84 GLY A N 1
ATOM 656 C CA . GLY A 1 84 ? 31.572 -16.631 2.795 1.00 92.62 84 GLY A CA 1
ATOM 657 C C . GLY A 1 84 ? 32.547 -15.904 3.717 1.00 92.62 84 GLY A C 1
ATOM 658 O O . GLY A 1 84 ? 32.835 -16.334 4.832 1.00 92.62 84 GLY A O 1
ATOM 659 N N . VAL A 1 85 ? 33.065 -14.773 3.232 1.00 93.12 85 VAL A N 1
ATOM 660 C CA . VAL A 1 85 ? 33.861 -13.824 4.020 1.00 93.12 85 VAL A CA 1
ATOM 661 C C . VAL A 1 85 ? 33.364 -12.419 3.712 1.00 93.12 85 VAL A C 1
ATOM 663 O O . VAL A 1 85 ? 33.425 -11.978 2.557 1.00 93.12 85 VAL A O 1
ATOM 666 N N . VAL A 1 86 ? 32.913 -11.738 4.764 1.00 92.69 86 VAL A N 1
ATOM 667 C CA . VAL A 1 86 ? 32.444 -10.344 4.769 1.00 92.69 86 VAL A CA 1
ATOM 668 C C . VAL A 1 86 ? 33.520 -9.453 4.142 1.00 92.69 86 VAL A C 1
ATOM 670 O O . VAL A 1 86 ? 34.716 -9.642 4.389 1.00 92.69 86 VAL A O 1
ATOM 673 N N . LYS A 1 87 ? 33.130 -8.512 3.275 1.00 88.62 87 LYS A N 1
ATOM 674 C CA . LYS A 1 87 ? 34.011 -7.765 2.359 1.00 88.62 87 LYS A CA 1
ATOM 675 C C . LYS A 1 87 ? 35.218 -7.151 3.060 1.00 88.62 87 LYS A C 1
ATOM 677 O O . LYS A 1 87 ? 36.340 -7.317 2.574 1.00 88.62 87 LYS A O 1
ATOM 682 N N . LYS A 1 88 ? 34.996 -6.515 4.216 1.00 87.56 88 LYS A N 1
ATOM 683 C CA . LYS A 1 88 ? 36.032 -5.894 5.066 1.00 87.56 88 LYS A CA 1
ATOM 684 C C . LYS A 1 88 ? 37.105 -6.893 5.534 1.00 87.56 88 LYS A C 1
ATOM 686 O O . LYS A 1 88 ? 38.278 -6.545 5.626 1.00 87.56 88 LYS A O 1
ATOM 691 N N . SER A 1 89 ? 36.715 -8.145 5.765 1.00 88.88 89 SER A N 1
ATOM 692 C CA . SER A 1 89 ? 37.536 -9.196 6.382 1.00 88.88 89 SER A CA 1
ATOM 693 C C . SER A 1 89 ? 38.233 -10.112 5.369 1.00 88.88 89 SER A C 1
ATOM 695 O O . SER A 1 89 ? 39.056 -10.958 5.733 1.00 88.88 89 SER A O 1
ATOM 697 N N . ARG A 1 90 ? 37.986 -9.931 4.067 1.00 87.69 90 ARG A N 1
ATOM 698 C CA . ARG A 1 90 ? 38.651 -10.692 2.996 1.00 87.69 90 ARG A CA 1
ATOM 699 C C . ARG A 1 90 ? 40.171 -10.484 2.998 1.00 87.69 90 ARG A C 1
ATOM 701 O O . ARG A 1 90 ? 40.680 -9.460 3.429 1.00 87.69 90 ARG A O 1
ATOM 708 N N . ARG A 1 91 ? 40.906 -11.466 2.456 1.00 84.94 91 ARG A N 1
ATOM 709 C CA . ARG A 1 91 ? 42.389 -11.537 2.400 1.00 84.94 91 ARG A CA 1
ATOM 710 C C . ARG A 1 91 ? 43.120 -11.733 3.744 1.00 84.94 91 ARG A C 1
ATOM 712 O O . ARG A 1 91 ? 44.323 -11.952 3.709 1.00 84.94 91 ARG A O 1
ATOM 719 N N . HIS A 1 92 ? 42.420 -11.792 4.879 1.00 85.56 92 HIS A N 1
ATOM 720 C CA . HIS A 1 92 ? 43.002 -12.094 6.201 1.00 85.56 92 HIS A CA 1
ATOM 721 C C . HIS A 1 92 ? 43.115 -13.601 6.522 1.00 85.56 92 HIS A C 1
ATOM 723 O O . HIS A 1 92 ? 43.426 -13.980 7.643 1.00 85.56 92 HIS A O 1
ATOM 729 N N . GLY A 1 93 ? 42.850 -14.486 5.553 1.00 88.38 93 GLY A N 1
ATOM 730 C CA . GLY A 1 93 ? 42.966 -15.942 5.725 1.00 88.38 93 GLY A CA 1
ATOM 731 C C . GLY A 1 93 ? 41.741 -16.651 6.322 1.00 88.38 93 GLY A C 1
ATOM 732 O O . GLY A 1 93 ? 41.717 -17.878 6.320 1.00 88.38 93 GLY A O 1
ATOM 733 N N . TYR A 1 94 ? 40.694 -15.932 6.747 1.00 92.19 94 TYR A N 1
ATOM 734 C CA . TYR A 1 94 ? 39.520 -16.526 7.412 1.00 92.19 94 TYR A CA 1
ATOM 735 C C . TYR A 1 94 ? 38.816 -17.645 6.623 1.00 92.19 94 TYR A C 1
ATOM 737 O O . TYR A 1 94 ? 38.468 -18.656 7.221 1.00 92.19 94 TYR A O 1
ATOM 745 N N . ALA A 1 95 ? 38.678 -17.533 5.294 1.00 91.00 95 ALA A N 1
ATOM 746 C CA . ALA A 1 95 ? 38.119 -18.613 4.462 1.00 91.00 95 ALA A CA 1
ATOM 747 C C . ALA A 1 95 ? 38.941 -19.911 4.539 1.00 91.00 95 ALA A C 1
ATOM 749 O O . ALA A 1 95 ? 38.380 -21.001 4.558 1.00 91.00 95 ALA A O 1
ATOM 750 N N . ALA A 1 96 ? 40.271 -19.786 4.582 1.00 90.81 96 ALA A N 1
ATOM 751 C CA . ALA A 1 96 ? 41.170 -20.925 4.688 1.00 90.81 96 ALA A CA 1
ATOM 752 C C . ALA A 1 96 ? 41.073 -21.559 6.080 1.00 90.81 96 ALA A C 1
ATOM 754 O O . ALA A 1 96 ? 40.872 -22.764 6.172 1.00 90.81 96 ALA A O 1
ATOM 755 N N . ARG A 1 97 ? 41.094 -20.739 7.145 1.00 91.69 97 ARG A N 1
ATOM 756 C CA . ARG A 1 97 ? 40.898 -21.206 8.526 1.00 91.69 97 ARG A CA 1
ATOM 757 C C . ARG A 1 97 ? 39.554 -21.926 8.699 1.00 91.69 97 ARG A C 1
ATOM 759 O O . ARG A 1 97 ? 39.548 -23.026 9.233 1.00 91.69 97 ARG A O 1
ATOM 766 N N . LEU A 1 98 ? 38.442 -21.358 8.221 1.00 92.69 98 LEU A N 1
ATOM 767 C CA . LEU A 1 98 ? 37.120 -22.003 8.290 1.00 92.69 98 LEU A CA 1
ATOM 768 C C . LEU A 1 98 ? 37.084 -23.353 7.581 1.00 92.69 98 LEU A C 1
ATOM 770 O O . LEU A 1 98 ? 36.543 -24.309 8.126 1.00 92.69 98 LEU A O 1
ATOM 774 N N . LEU A 1 99 ? 37.661 -23.436 6.382 1.00 93.06 99 LEU A N 1
ATOM 775 C CA . LEU A 1 99 ? 37.706 -24.681 5.626 1.00 93.06 99 LEU A CA 1
ATOM 776 C C . LEU A 1 99 ? 38.561 -25.741 6.338 1.00 93.06 99 LEU A C 1
ATOM 778 O O . LEU A 1 99 ? 38.158 -26.898 6.413 1.00 93.06 99 LEU A O 1
ATOM 782 N N . ASP A 1 100 ? 39.695 -25.339 6.917 1.00 92.88 100 ASP A N 1
ATOM 783 C CA . ASP A 1 100 ? 40.560 -26.228 7.695 1.00 92.88 100 ASP A CA 1
ATOM 784 C C . ASP A 1 100 ? 39.838 -26.749 8.956 1.00 92.88 100 ASP A C 1
ATOM 786 O O . ASP A 1 100 ? 39.894 -27.946 9.237 1.00 92.88 100 ASP A O 1
ATOM 790 N N . ILE A 1 101 ? 39.097 -25.892 9.675 1.00 92.19 101 ILE A N 1
ATOM 791 C CA . ILE A 1 101 ? 38.258 -26.292 10.823 1.00 92.19 101 ILE A CA 1
ATOM 792 C C . ILE A 1 101 ? 37.138 -27.240 10.373 1.00 92.19 101 ILE A C 1
ATOM 794 O O . ILE A 1 101 ? 36.892 -28.253 11.026 1.00 92.19 101 ILE A O 1
ATOM 798 N N . PHE A 1 102 ? 36.460 -26.938 9.262 1.00 92.62 102 PHE A N 1
ATOM 799 C CA . PHE A 1 102 ? 35.357 -27.747 8.740 1.00 92.62 102 PHE A CA 1
ATOM 800 C C . PHE A 1 102 ? 35.819 -29.172 8.403 1.00 92.62 102 PHE A C 1
ATOM 802 O O . PHE A 1 102 ? 35.216 -30.143 8.861 1.00 92.62 102 PHE A O 1
ATOM 809 N N . ILE A 1 103 ? 36.951 -29.300 7.699 1.00 91.44 103 ILE A N 1
ATOM 810 C CA . ILE A 1 103 ? 37.581 -30.595 7.407 1.00 91.44 103 ILE A CA 1
ATOM 811 C C . ILE A 1 103 ? 37.977 -31.302 8.710 1.00 91.44 103 ILE A C 1
ATOM 813 O O . ILE A 1 103 ? 37.654 -32.471 8.884 1.00 91.44 103 ILE A O 1
ATOM 817 N N . GLN A 1 104 ? 38.605 -30.611 9.668 1.00 91.31 104 GLN A N 1
ATOM 818 C CA . GLN A 1 104 ? 38.972 -31.214 10.957 1.00 91.31 104 GLN A CA 1
ATOM 819 C C . GLN A 1 104 ? 37.756 -31.724 11.748 1.00 91.31 104 GLN A C 1
ATOM 821 O O . GLN A 1 104 ? 37.834 -32.796 12.353 1.00 91.31 104 GLN A O 1
ATOM 826 N N . ARG A 1 105 ? 36.623 -31.004 11.733 1.00 91.25 105 ARG A N 1
ATOM 827 C CA . ARG A 1 105 ? 35.368 -31.458 12.359 1.00 91.25 105 ARG A CA 1
ATOM 828 C C . ARG A 1 105 ? 34.792 -32.684 11.641 1.00 91.25 105 ARG A C 1
ATOM 830 O O . ARG A 1 105 ? 34.349 -33.601 12.329 1.00 91.25 105 ARG A O 1
ATOM 837 N N . ALA A 1 106 ? 34.853 -32.739 10.308 1.00 89.25 106 ALA A N 1
ATOM 838 C CA . ALA A 1 106 ? 34.455 -33.913 9.526 1.00 89.25 106 ALA A CA 1
ATOM 839 C C . ALA A 1 106 ? 35.341 -35.138 9.836 1.00 89.25 106 ALA A C 1
ATOM 841 O O . ALA A 1 106 ? 34.823 -36.191 10.207 1.00 89.25 106 ALA A O 1
ATOM 842 N N . THR A 1 107 ? 36.670 -34.980 9.818 1.00 89.31 107 THR A N 1
ATOM 843 C CA . THR A 1 107 ? 37.627 -36.041 10.181 1.00 89.31 107 THR A CA 1
ATOM 844 C C . THR A 1 107 ? 37.412 -36.536 11.612 1.00 89.31 107 THR A C 1
ATOM 846 O O . THR A 1 107 ? 37.388 -37.739 11.849 1.00 89.31 107 THR A O 1
ATOM 849 N N . LYS A 1 108 ? 37.197 -35.635 12.583 1.00 90.69 108 LYS A N 1
ATOM 850 C CA . LYS A 1 108 ? 36.951 -36.001 13.992 1.00 90.69 108 LYS A CA 1
ATOM 851 C C . LYS A 1 108 ? 35.653 -36.799 14.189 1.00 90.69 108 LYS A C 1
ATOM 853 O O . LYS A 1 108 ? 35.533 -37.526 15.172 1.00 90.69 108 LYS A O 1
ATOM 858 N N . ARG A 1 109 ? 34.689 -36.660 13.276 1.00 87.69 109 ARG A N 1
ATOM 859 C CA . ARG A 1 109 ? 33.432 -37.426 13.253 1.00 87.69 109 ARG A CA 1
ATOM 860 C C . ARG A 1 109 ? 33.533 -38.740 12.476 1.00 87.69 109 ARG A C 1
ATOM 862 O O . ARG A 1 109 ? 32.540 -39.450 12.410 1.00 87.69 109 ARG A O 1
ATOM 869 N N . ASN A 1 110 ? 34.709 -39.070 11.935 1.00 89.19 110 ASN A N 1
ATOM 870 C CA . ASN A 1 110 ? 34.927 -40.196 11.026 1.00 89.19 110 ASN A CA 1
ATOM 871 C C . ASN A 1 110 ? 33.979 -40.166 9.815 1.00 89.19 110 ASN A C 1
ATOM 873 O O . ASN A 1 110 ? 33.429 -41.201 9.457 1.00 89.19 110 ASN A O 1
ATOM 877 N N . LEU A 1 111 ? 33.764 -38.992 9.207 1.00 89.25 111 LEU A N 1
ATOM 878 C CA . LEU A 1 111 ? 33.057 -38.900 7.925 1.00 89.25 111 LEU A CA 1
ATOM 879 C C . LEU A 1 111 ? 33.974 -39.357 6.781 1.00 89.25 111 LEU A C 1
ATOM 881 O O . LEU A 1 111 ? 35.155 -39.009 6.753 1.00 89.25 111 LEU A O 1
ATOM 885 N N . ASP A 1 112 ? 33.414 -40.098 5.829 1.00 86.69 112 ASP A N 1
ATOM 886 C CA . ASP A 1 112 ? 34.128 -40.719 4.711 1.00 86.69 112 ASP A CA 1
ATOM 887 C C . ASP A 1 112 ? 34.557 -39.687 3.652 1.00 86.69 112 ASP A C 1
ATOM 889 O O . ASP A 1 112 ? 35.590 -39.850 3.001 1.00 86.69 112 ASP A O 1
ATOM 893 N N . PHE A 1 113 ? 33.770 -38.618 3.466 1.00 88.12 113 PHE A N 1
ATOM 894 C CA . PHE A 1 113 ? 34.041 -37.556 2.492 1.00 88.12 113 PHE A CA 1
ATOM 895 C C . PHE A 1 113 ? 33.394 -36.209 2.864 1.00 88.12 113 PHE A C 1
ATOM 897 O O . PHE A 1 113 ? 32.497 -36.116 3.706 1.00 88.12 113 PHE A O 1
ATOM 904 N N . VAL A 1 114 ? 33.846 -35.155 2.175 1.00 89.88 114 VAL A N 1
ATOM 905 C CA . VAL A 1 114 ? 33.233 -33.821 2.166 1.00 89.88 114 VAL A CA 1
ATOM 906 C C . VAL A 1 114 ? 32.999 -33.404 0.716 1.00 89.88 114 VAL A C 1
ATOM 908 O O . VAL A 1 114 ? 33.916 -33.497 -0.098 1.00 89.88 114 VAL A O 1
ATOM 911 N N . GLU A 1 115 ? 31.802 -32.913 0.397 1.00 89.38 115 GLU A N 1
ATOM 912 C CA . GLU A 1 115 ? 31.439 -32.448 -0.951 1.00 89.38 115 GLU A CA 1
ATOM 913 C C . GLU A 1 115 ? 31.043 -30.962 -0.981 1.00 89.38 115 GLU A C 1
ATOM 915 O O . GLU A 1 115 ? 30.646 -30.382 0.033 1.00 89.38 115 GLU A O 1
ATOM 920 N N . MET A 1 116 ? 31.157 -30.329 -2.151 1.00 90.19 116 MET A N 1
ATOM 921 C CA . MET A 1 116 ? 30.648 -28.980 -2.420 1.00 90.19 116 MET A CA 1
ATOM 922 C C . MET A 1 116 ? 30.530 -28.726 -3.925 1.00 90.19 116 MET A C 1
ATOM 924 O O . MET A 1 116 ? 31.117 -29.442 -4.733 1.00 90.19 116 MET A O 1
ATOM 928 N N . GLU A 1 117 ? 29.862 -27.635 -4.289 1.00 87.75 117 GLU A N 1
ATOM 929 C CA . GLU A 1 117 ? 29.778 -27.137 -5.664 1.00 87.75 117 GLU A CA 1
ATOM 930 C C . GLU A 1 117 ? 30.421 -25.749 -5.747 1.00 87.75 117 GLU A C 1
ATOM 932 O O . GLU A 1 117 ? 30.311 -24.940 -4.823 1.00 87.75 117 GLU A O 1
ATOM 937 N N . CYS A 1 118 ? 31.106 -25.452 -6.851 1.00 86.50 118 CYS A N 1
ATOM 938 C CA . CYS A 1 118 ? 31.771 -24.168 -7.052 1.00 86.50 118 CYS A CA 1
ATOM 939 C C . CYS A 1 118 ? 31.687 -23.731 -8.516 1.00 86.50 118 CYS A C 1
ATOM 941 O O . CYS A 1 118 ? 31.934 -24.521 -9.424 1.00 86.50 118 CYS A O 1
ATOM 943 N N . PHE A 1 119 ? 31.428 -22.441 -8.746 1.00 85.94 119 PHE A N 1
ATOM 944 C CA . PHE A 1 119 ? 31.547 -21.838 -10.072 1.00 85.94 119 PHE A CA 1
ATOM 945 C C . PHE A 1 119 ? 32.981 -21.973 -10.593 1.00 85.94 119 PHE A C 1
ATOM 947 O O . PHE A 1 119 ? 33.917 -21.454 -9.978 1.00 85.94 119 PHE A O 1
ATOM 954 N N . ALA A 1 120 ? 33.153 -22.624 -11.746 1.00 81.69 120 ALA A N 1
ATOM 955 C CA . ALA A 1 120 ? 34.460 -22.864 -12.364 1.00 81.69 120 ALA A CA 1
ATOM 956 C C . ALA A 1 120 ? 35.227 -21.565 -12.688 1.00 81.69 120 ALA A C 1
ATOM 958 O O . ALA A 1 120 ? 36.454 -21.557 -12.740 1.00 81.69 120 ALA A O 1
ATOM 959 N N . GLN A 1 121 ? 34.516 -20.445 -12.856 1.00 79.19 121 GLN A N 1
ATOM 960 C CA . GLN A 1 121 ? 35.083 -19.112 -13.075 1.00 79.19 121 GLN A CA 1
ATOM 961 C C . GLN A 1 121 ? 35.713 -18.512 -11.800 1.00 79.19 121 GLN A C 1
ATOM 963 O O . GLN A 1 121 ? 36.459 -17.532 -11.876 1.00 79.19 121 GLN A O 1
ATOM 968 N N . ASN A 1 122 ? 35.445 -19.078 -10.616 1.00 84.69 122 ASN A N 1
ATOM 969 C CA . ASN A 1 122 ? 35.999 -18.619 -9.344 1.00 84.69 122 ASN A CA 1
ATOM 970 C C . ASN A 1 122 ? 37.381 -19.240 -9.072 1.00 84.69 122 ASN A C 1
ATOM 972 O O . ASN A 1 122 ? 37.597 -19.986 -8.117 1.00 84.69 122 ASN A O 1
ATOM 976 N N . ASP A 1 123 ? 38.345 -18.840 -9.900 1.00 82.06 123 ASP A N 1
ATOM 977 C CA . ASP A 1 123 ? 39.780 -19.160 -9.841 1.00 82.06 123 ASP A CA 1
ATOM 978 C C . ASP A 1 123 ? 40.398 -19.131 -8.426 1.00 82.06 123 ASP A C 1
ATOM 980 O O . ASP A 1 123 ? 41.382 -19.819 -8.152 1.00 82.06 123 ASP A O 1
ATOM 984 N N . LYS A 1 124 ? 39.876 -18.279 -7.534 1.00 84.12 124 LYS A N 1
ATOM 985 C CA . LYS A 1 124 ? 40.371 -18.115 -6.159 1.00 84.12 124 LYS A CA 1
ATOM 986 C C . LYS A 1 124 ? 39.827 -19.196 -5.229 1.00 84.12 124 LYS A C 1
ATOM 988 O O . LYS A 1 124 ? 40.591 -19.720 -4.424 1.00 84.12 124 LYS A O 1
ATOM 993 N N . ALA A 1 125 ? 38.537 -19.511 -5.345 1.00 85.81 125 ALA A N 1
ATOM 994 C CA . ALA A 1 125 ? 37.902 -20.579 -4.585 1.00 85.81 125 ALA A CA 1
ATOM 995 C C . ALA A 1 125 ? 38.441 -21.947 -5.027 1.00 85.81 125 ALA A C 1
ATOM 997 O O . ALA A 1 125 ? 38.892 -22.710 -4.180 1.00 85.81 125 ALA A O 1
ATOM 998 N N . MET A 1 126 ? 38.546 -22.192 -6.340 1.00 86.25 126 MET A N 1
ATOM 999 C CA . MET A 1 126 ? 39.132 -23.424 -6.891 1.00 86.25 126 MET A CA 1
ATOM 1000 C C . MET A 1 126 ? 40.522 -23.718 -6.308 1.00 86.25 126 MET A C 1
ATOM 1002 O O . MET A 1 126 ? 40.732 -24.775 -5.722 1.00 86.25 126 MET A O 1
ATOM 1006 N N . ARG A 1 127 ? 41.449 -22.747 -6.349 1.00 88.62 127 ARG A N 1
ATOM 1007 C CA . ARG A 1 127 ? 42.795 -22.908 -5.763 1.00 88.62 127 ARG A CA 1
ATOM 1008 C C . ARG A 1 127 ? 42.775 -23.128 -4.249 1.00 88.62 127 ARG A C 1
ATOM 1010 O O . ARG A 1 127 ? 43.648 -23.821 -3.730 1.00 88.62 127 ARG A O 1
ATOM 1017 N N . LEU A 1 128 ? 41.824 -22.524 -3.530 1.00 90.31 128 LEU A N 1
ATOM 1018 C CA . LEU A 1 128 ? 41.670 -22.743 -2.092 1.00 90.31 128 LEU A CA 1
ATOM 1019 C C . LEU A 1 128 ? 41.253 -24.192 -1.815 1.00 90.31 128 LEU A C 1
ATOM 1021 O O . LEU A 1 128 ? 41.908 -24.856 -1.014 1.00 90.31 128 LEU A O 1
ATOM 1025 N N . TYR A 1 129 ? 40.233 -24.694 -2.510 1.00 93.31 129 TYR A N 1
ATOM 1026 C CA . TYR A 1 129 ? 39.725 -26.055 -2.339 1.00 93.31 129 TYR A CA 1
ATOM 1027 C C . TYR A 1 129 ? 40.754 -27.112 -2.771 1.00 93.31 129 TYR A C 1
ATOM 1029 O O . TYR A 1 129 ? 41.064 -28.010 -1.988 1.00 93.31 129 TYR A O 1
ATOM 1037 N N . GLU A 1 130 ? 41.387 -26.953 -3.937 1.00 91.62 130 GLU A N 1
ATOM 1038 C CA . GLU A 1 130 ? 42.478 -27.829 -4.398 1.00 91.62 130 GLU A CA 1
ATOM 1039 C C . GLU A 1 130 ? 43.633 -27.886 -3.381 1.00 91.62 130 GLU A C 1
ATOM 1041 O O . GLU A 1 130 ?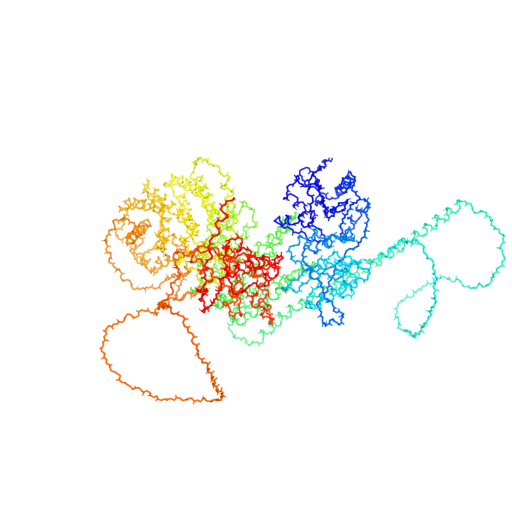 44.162 -28.959 -3.092 1.00 91.62 130 GLU A O 1
ATOM 1046 N N . SER A 1 131 ? 43.992 -26.751 -2.760 1.00 91.44 131 SER A N 1
ATOM 1047 C CA . SER A 1 131 ? 45.041 -26.710 -1.724 1.00 91.44 131 SER A CA 1
ATOM 1048 C C . SER A 1 131 ? 44.684 -27.450 -0.427 1.00 91.44 131 SER A C 1
ATOM 1050 O O . SER A 1 131 ? 45.574 -27.704 0.382 1.00 91.44 131 SER A O 1
ATOM 1052 N N . ARG A 1 132 ? 43.400 -27.781 -0.223 1.00 91.69 132 ARG A N 1
ATOM 1053 C CA . ARG A 1 132 ? 42.873 -28.571 0.905 1.00 91.69 132 ARG A CA 1
ATOM 1054 C C . ARG A 1 132 ? 42.593 -30.034 0.534 1.00 91.69 132 ARG A C 1
ATOM 1056 O O . ARG A 1 132 ? 42.113 -30.785 1.373 1.00 91.69 132 ARG A O 1
ATOM 1063 N N . GLY A 1 133 ? 42.912 -30.449 -0.694 1.00 88.38 133 GLY A N 1
ATOM 1064 C CA . GLY A 1 133 ? 42.717 -31.823 -1.159 1.00 88.38 133 GLY A CA 1
ATOM 1065 C C . GLY A 1 133 ? 41.353 -32.108 -1.790 1.00 88.38 133 GLY A C 1
ATOM 1066 O O . GLY A 1 133 ? 41.082 -33.266 -2.096 1.00 88.38 133 GLY A O 1
ATOM 1067 N N . PHE A 1 134 ? 40.516 -31.093 -2.041 1.00 92.44 134 PHE A N 1
ATOM 1068 C CA . PHE A 1 134 ? 39.338 -31.280 -2.891 1.00 92.44 134 PHE A CA 1
ATOM 1069 C C . PHE A 1 134 ? 39.765 -31.564 -4.334 1.00 92.44 134 PHE A C 1
ATOM 1071 O O . PHE A 1 134 ? 40.697 -30.951 -4.859 1.00 92.44 134 PHE A O 1
ATOM 1078 N N . ILE A 1 135 ? 39.053 -32.484 -4.981 1.00 90.62 135 ILE A N 1
ATOM 1079 C CA . ILE A 1 135 ? 39.283 -32.903 -6.364 1.00 90.62 135 ILE A CA 1
ATOM 1080 C C . ILE A 1 135 ? 38.008 -32.597 -7.151 1.00 90.62 135 ILE A C 1
ATOM 1082 O O . ILE A 1 135 ? 36.911 -32.888 -6.684 1.00 90.62 135 ILE A O 1
ATOM 1086 N N . SER A 1 136 ? 38.143 -32.007 -8.341 1.00 89.00 136 SER A N 1
ATOM 1087 C CA . SER A 1 136 ? 37.000 -31.803 -9.237 1.00 89.00 136 SER A CA 1
ATOM 1088 C C . SER A 1 136 ? 36.498 -33.154 -9.756 1.00 89.00 136 SER A C 1
ATOM 1090 O O . SER A 1 136 ? 37.266 -33.882 -10.390 1.00 89.00 136 SER A O 1
ATOM 1092 N N . VAL A 1 137 ? 35.239 -33.488 -9.458 1.00 85.94 137 VAL A N 1
ATOM 1093 C CA . VAL A 1 137 ? 34.607 -34.769 -9.821 1.00 85.94 137 VAL A CA 1
ATOM 1094 C C . VAL A 1 137 ? 33.943 -34.674 -11.194 1.00 85.94 137 VAL A C 1
ATOM 1096 O O . VAL A 1 137 ? 34.316 -35.402 -12.110 1.00 85.94 137 VAL A O 1
ATOM 1099 N N . CYS A 1 138 ? 33.002 -33.743 -11.359 1.00 85.69 138 CYS A N 1
ATOM 1100 C CA . CYS A 1 138 ? 32.287 -33.508 -12.611 1.00 85.69 138 CYS A CA 1
ATOM 1101 C C . CYS A 1 138 ? 31.975 -32.011 -12.805 1.00 85.69 138 CYS A C 1
ATOM 1103 O O . CYS A 1 138 ? 31.808 -31.284 -11.823 1.00 85.69 138 CYS A O 1
ATOM 1105 N N . PRO A 1 139 ? 31.909 -31.522 -14.056 1.00 88.62 139 PRO A N 1
ATOM 1106 C CA . PRO A 1 139 ? 31.314 -30.231 -14.363 1.00 88.62 139 PRO A CA 1
ATOM 1107 C C . PRO A 1 139 ? 29.781 -30.341 -14.428 1.00 88.62 139 PRO A C 1
ATOM 1109 O O . PRO A 1 139 ? 29.243 -31.371 -14.833 1.00 88.62 139 PRO A O 1
ATOM 1112 N N . LEU A 1 140 ? 29.095 -29.254 -14.070 1.00 89.75 140 LEU A N 1
ATOM 1113 C CA . LEU A 1 140 ? 27.646 -29.101 -14.217 1.00 89.75 140 LEU A CA 1
ATOM 1114 C C . LEU A 1 140 ? 27.352 -27.957 -15.189 1.00 89.75 140 LEU A C 1
ATOM 1116 O O . LEU A 1 140 ? 28.015 -26.915 -15.160 1.00 89.75 140 LEU A O 1
ATOM 1120 N N . TYR A 1 141 ? 26.353 -28.154 -16.042 1.00 89.75 141 TYR A N 1
ATOM 1121 C CA . TYR A 1 141 ? 26.020 -27.268 -17.149 1.00 89.75 141 TYR A CA 1
ATOM 1122 C C . TYR A 1 141 ? 24.541 -26.892 -17.152 1.00 89.75 141 TYR A C 1
ATOM 1124 O O . TYR A 1 141 ? 23.709 -27.558 -16.539 1.00 89.75 141 TYR A O 1
ATOM 1132 N N . GLY A 1 142 ? 24.237 -25.772 -17.809 1.00 90.94 142 GLY A N 1
ATOM 1133 C CA . GLY A 1 142 ? 22.876 -25.316 -18.078 1.00 90.94 142 GLY A CA 1
ATOM 1134 C C . GLY A 1 142 ? 22.615 -25.347 -19.576 1.00 90.94 142 GLY A C 1
ATOM 1135 O O . GLY A 1 142 ? 23.540 -25.159 -20.369 1.00 90.94 142 GLY A O 1
ATOM 1136 N N . TYR A 1 143 ? 21.365 -25.581 -19.951 1.00 93.81 143 TYR A N 1
ATOM 1137 C CA . TYR A 1 143 ? 20.952 -25.850 -21.325 1.00 93.81 143 TYR A CA 1
ATOM 1138 C C . TYR A 1 143 ? 19.681 -25.068 -21.654 1.00 93.81 143 TYR A C 1
ATOM 1140 O O . TYR A 1 143 ? 18.776 -24.985 -20.829 1.00 93.81 143 TYR A O 1
ATOM 1148 N N . GLU A 1 144 ? 19.586 -24.505 -22.852 1.00 93.56 144 GLU A N 1
ATOM 1149 C CA . GLU A 1 144 ? 18.382 -23.839 -23.348 1.00 93.56 144 GLU A CA 1
ATOM 1150 C C . GLU A 1 144 ? 18.008 -24.335 -24.747 1.00 93.56 144 GLU A C 1
ATOM 1152 O O . GLU A 1 144 ? 18.868 -24.591 -25.590 1.00 93.56 144 GLU A O 1
ATOM 1157 N N . ALA A 1 145 ? 16.710 -24.452 -25.004 1.00 91.81 145 ALA A N 1
ATOM 1158 C CA . ALA A 1 145 ? 16.171 -24.701 -26.330 1.00 91.81 145 ALA A CA 1
ATOM 1159 C C . ALA A 1 145 ? 15.036 -23.718 -26.594 1.00 91.81 145 ALA A C 1
ATOM 1161 O O . ALA A 1 145 ? 14.100 -23.613 -25.800 1.00 91.81 145 ALA A O 1
ATOM 1162 N N . ASP A 1 146 ? 15.115 -23.012 -27.715 1.00 89.62 146 ASP A N 1
ATOM 1163 C CA . ASP A 1 146 ? 14.007 -22.201 -28.204 1.00 89.62 146 ASP A CA 1
ATOM 1164 C C . ASP A 1 146 ? 12.836 -23.104 -28.677 1.00 89.62 146 ASP A C 1
ATOM 1166 O O . ASP A 1 146 ? 13.015 -24.324 -28.829 1.00 89.62 146 ASP A O 1
ATOM 1170 N N . PRO A 1 147 ? 11.626 -22.541 -28.871 1.00 88.50 147 PRO A N 1
ATOM 1171 C CA . PRO A 1 147 ? 10.466 -23.275 -29.381 1.00 88.50 147 PRO A CA 1
ATOM 1172 C C . PRO A 1 147 ? 10.735 -24.038 -30.690 1.00 88.50 147 PRO A C 1
ATOM 1174 O O . PRO A 1 147 ? 11.661 -23.729 -31.439 1.00 88.50 147 PRO A O 1
ATOM 1177 N N . LEU A 1 148 ? 9.924 -25.057 -30.973 1.00 82.56 148 LEU A N 1
ATOM 1178 C CA . LEU A 1 148 ? 10.045 -25.872 -32.181 1.00 82.56 148 LEU A CA 1
ATOM 1179 C C . LEU A 1 148 ? 9.444 -25.170 -33.407 1.00 82.56 148 LEU A C 1
ATOM 1181 O O . LEU A 1 148 ? 8.231 -25.009 -33.505 1.00 82.56 148 LEU A O 1
ATOM 1185 N N . ASP A 1 149 ? 10.285 -24.875 -34.401 1.00 65.81 149 ASP A N 1
ATOM 1186 C CA . ASP A 1 149 ? 9.854 -24.347 -35.707 1.00 65.81 149 ASP A CA 1
ATOM 1187 C C . ASP A 1 149 ? 9.170 -25.400 -36.615 1.00 65.81 149 ASP A C 1
ATOM 1189 O O . ASP A 1 149 ? 8.623 -25.061 -37.665 1.00 65.81 149 ASP A O 1
ATOM 1193 N N . SER A 1 150 ? 9.233 -26.694 -36.268 1.00 62.59 150 SER A N 1
ATOM 1194 C CA . SER A 1 150 ? 8.653 -27.795 -37.059 1.00 62.59 150 SER A CA 1
ATOM 1195 C C . SER A 1 150 ? 8.369 -29.045 -36.212 1.00 62.59 150 SER A C 1
ATOM 1197 O O . SER A 1 150 ? 8.969 -29.231 -35.153 1.00 62.59 150 SER A O 1
ATOM 1199 N N . GLU A 1 151 ? 7.453 -29.905 -36.672 1.00 60.25 151 GLU A N 1
ATOM 1200 C CA . GLU A 1 151 ? 7.074 -31.135 -35.961 1.00 60.25 151 GLU A CA 1
ATOM 1201 C C . GLU A 1 151 ? 8.233 -32.145 -35.876 1.00 60.25 151 GLU A C 1
ATOM 1203 O O . GLU A 1 151 ? 8.819 -32.552 -36.885 1.00 60.25 151 GLU A O 1
ATOM 1208 N N . ILE A 1 152 ? 8.530 -32.609 -34.657 1.00 65.56 152 ILE A N 1
ATOM 1209 C CA . ILE A 1 152 ? 9.505 -33.677 -34.410 1.00 65.56 152 ILE A CA 1
ATOM 1210 C C . ILE A 1 152 ? 8.985 -34.988 -35.022 1.00 65.56 152 ILE A C 1
ATOM 1212 O O . ILE A 1 152 ? 8.022 -35.574 -34.539 1.00 65.56 152 ILE A O 1
ATOM 1216 N N . SER A 1 153 ? 9.666 -35.487 -36.058 1.00 55.56 153 SER A N 1
ATOM 1217 C CA . SER A 1 153 ? 9.369 -36.780 -36.710 1.00 55.56 153 SER A CA 1
ATOM 1218 C C . SER A 1 153 ? 10.036 -37.994 -36.025 1.00 55.56 153 SER A C 1
ATOM 1220 O O . SER A 1 153 ? 10.245 -39.026 -36.663 1.00 55.56 153 SER A O 1
ATOM 1222 N N . GLN A 1 154 ? 10.446 -37.859 -34.760 1.00 60.16 154 GLN A N 1
ATOM 1223 C CA . GLN A 1 154 ? 11.147 -38.891 -33.976 1.00 60.16 154 GLN A CA 1
ATOM 1224 C C . GLN A 1 154 ? 10.165 -39.768 -33.161 1.00 60.16 154 GLN A C 1
ATOM 1226 O O . GLN A 1 154 ? 8.976 -39.449 -33.111 1.00 60.16 154 GLN A O 1
ATOM 1231 N N . PRO A 1 155 ? 10.610 -40.902 -32.572 1.00 57.59 155 PRO A N 1
ATOM 1232 C CA . PRO A 1 155 ? 9.708 -41.876 -31.960 1.00 57.59 155 PRO A CA 1
ATOM 1233 C C . PRO A 1 155 ? 8.921 -41.323 -30.769 1.00 57.59 155 PRO A C 1
ATOM 1235 O O . PRO A 1 155 ? 9.466 -40.654 -29.895 1.00 57.59 155 PRO A O 1
ATOM 1238 N N . PHE A 1 156 ? 7.640 -41.674 -30.719 1.00 66.19 156 PHE A N 1
ATOM 1239 C CA . PHE A 1 156 ? 6.739 -41.362 -29.613 1.00 66.19 156 PHE A CA 1
ATOM 1240 C C . PHE A 1 156 ? 7.023 -42.287 -28.423 1.00 66.19 156 PHE A C 1
ATOM 1242 O O . PHE A 1 156 ? 7.144 -43.501 -28.608 1.00 66.19 156 PHE A O 1
ATOM 1249 N N . CYS A 1 157 ? 7.046 -41.745 -27.208 1.00 84.25 157 CYS A N 1
ATOM 1250 C CA . CYS A 1 157 ? 6.987 -42.534 -25.979 1.00 84.25 157 CYS A CA 1
ATOM 1251 C C . CYS A 1 157 ? 5.715 -42.188 -25.190 1.00 84.25 157 CYS A C 1
ATOM 1253 O O . CYS A 1 157 ? 5.009 -41.228 -25.496 1.00 84.25 157 CYS A O 1
ATOM 1255 N N . THR A 1 158 ? 5.380 -42.998 -24.190 1.00 85.62 158 THR A N 1
ATOM 1256 C CA . THR A 1 158 ? 4.297 -42.693 -23.248 1.00 85.62 158 THR A CA 1
ATOM 1257 C C . THR A 1 158 ? 4.895 -42.748 -21.847 1.00 85.62 158 THR A C 1
ATOM 1259 O O . THR A 1 158 ? 5.117 -43.853 -21.351 1.00 85.62 158 THR A O 1
ATOM 1262 N N . PRO A 1 159 ? 5.243 -41.596 -21.244 1.00 90.44 159 PRO A N 1
ATOM 1263 C CA . PRO A 1 159 ? 5.864 -41.567 -19.928 1.00 90.44 159 PRO A CA 1
ATOM 1264 C C . PRO A 1 159 ? 4.901 -42.063 -18.848 1.00 90.44 159 PRO A C 1
ATOM 1266 O O . PRO A 1 159 ? 3.703 -41.778 -18.874 1.00 90.44 159 PRO A O 1
ATOM 1269 N N . GLU A 1 160 ? 5.446 -42.769 -17.863 1.00 92.31 160 GLU A N 1
ATOM 1270 C CA . GLU A 1 160 ? 4.773 -43.028 -16.597 1.00 92.31 160 GLU A CA 1
ATOM 1271 C C . GLU A 1 160 ? 4.793 -41.734 -15.773 1.00 92.31 160 GLU A C 1
ATOM 1273 O O . GLU A 1 160 ? 5.859 -41.207 -15.453 1.00 92.31 160 GLU A O 1
ATOM 1278 N N . VAL A 1 161 ? 3.618 -41.192 -15.450 1.00 92.25 161 VAL A N 1
ATOM 1279 C CA . VAL A 1 161 ? 3.499 -40.013 -14.581 1.00 92.25 161 VAL A CA 1
ATOM 1280 C C . VAL A 1 161 ? 3.479 -40.485 -13.132 1.00 92.25 161 VAL A C 1
ATOM 1282 O O . VAL A 1 161 ? 2.593 -41.246 -12.744 1.00 92.25 161 VAL A O 1
ATOM 1285 N N . LEU A 1 162 ? 4.449 -40.034 -12.339 1.00 90.25 162 LEU A N 1
ATOM 1286 C CA . LEU A 1 162 ? 4.599 -40.418 -10.937 1.00 90.25 162 LEU A CA 1
ATOM 1287 C C . LEU A 1 162 ? 4.045 -39.336 -10.007 1.00 90.25 162 LEU A C 1
ATOM 1289 O O . LEU A 1 162 ? 4.225 -38.140 -10.244 1.00 90.25 162 LEU A O 1
ATOM 1293 N N . ASP A 1 163 ? 3.421 -39.757 -8.906 1.00 89.75 163 ASP A N 1
ATOM 1294 C CA . ASP A 1 163 ? 3.184 -38.865 -7.772 1.00 89.75 163 ASP A CA 1
ATOM 1295 C C . ASP A 1 163 ? 4.502 -38.555 -7.044 1.00 89.75 163 ASP A C 1
ATOM 1297 O O . ASP A 1 163 ? 5.460 -39.325 -7.111 1.00 89.75 163 ASP A O 1
ATOM 1301 N N . GLU A 1 164 ? 4.543 -37.442 -6.312 1.00 85.75 164 GLU A N 1
ATOM 1302 C CA . GLU A 1 164 ? 5.749 -36.975 -5.623 1.00 85.75 164 GLU A CA 1
ATOM 1303 C C . GLU A 1 164 ? 6.365 -38.019 -4.669 1.00 85.75 164 GLU A C 1
ATOM 1305 O O . GLU A 1 164 ? 7.589 -38.175 -4.616 1.00 85.75 164 GLU A O 1
ATOM 1310 N N . ALA A 1 165 ? 5.542 -38.753 -3.914 1.00 86.00 165 ALA A N 1
ATOM 1311 C CA . ALA A 1 165 ? 6.045 -39.703 -2.928 1.00 86.00 165 ALA A CA 1
ATOM 1312 C C . ALA A 1 165 ? 6.694 -40.912 -3.613 1.00 86.00 165 ALA A C 1
ATOM 1314 O O . ALA A 1 165 ? 7.788 -41.320 -3.214 1.00 86.00 165 ALA A O 1
ATOM 1315 N N . THR A 1 166 ? 6.068 -41.431 -4.673 1.00 86.81 166 THR A N 1
ATOM 1316 C CA . THR A 1 166 ? 6.643 -42.490 -5.514 1.00 86.81 166 THR A CA 1
ATOM 1317 C C . THR A 1 166 ? 7.885 -42.008 -6.264 1.00 86.81 166 THR A C 1
ATOM 1319 O O . THR A 1 166 ? 8.908 -42.688 -6.245 1.00 86.81 166 THR A O 1
ATOM 1322 N N . ALA A 1 167 ? 7.847 -40.815 -6.863 1.00 86.12 167 ALA A N 1
ATOM 1323 C CA . ALA A 1 167 ? 8.967 -40.215 -7.590 1.00 86.12 167 ALA A CA 1
ATOM 1324 C C . ALA A 1 167 ? 10.231 -40.096 -6.723 1.00 86.12 167 ALA A C 1
ATOM 1326 O O . ALA A 1 167 ? 11.321 -40.502 -7.128 1.00 86.12 167 ALA A O 1
ATOM 1327 N N . PHE A 1 168 ? 10.084 -39.584 -5.499 1.00 88.19 168 PHE A N 1
ATOM 1328 C CA . PHE A 1 168 ? 11.193 -39.477 -4.558 1.00 88.19 168 PHE A CA 1
ATOM 1329 C C . PHE A 1 168 ? 11.626 -40.824 -3.987 1.00 88.19 168 PHE A C 1
ATOM 1331 O O . PHE A 1 168 ? 12.822 -41.032 -3.806 1.00 88.19 168 PHE A O 1
ATOM 1338 N N . PHE A 1 169 ? 10.695 -41.752 -3.743 1.00 86.69 169 PHE A N 1
ATOM 1339 C CA . PHE A 1 169 ? 11.037 -43.108 -3.319 1.00 86.69 169 PHE A CA 1
ATOM 1340 C C . PHE A 1 169 ? 11.913 -43.812 -4.366 1.00 86.69 169 PHE A C 1
ATOM 1342 O O . PHE A 1 169 ? 12.988 -44.301 -4.022 1.00 86.69 169 PHE A O 1
ATOM 1349 N N . GLU A 1 170 ? 11.502 -43.805 -5.634 1.00 81.44 170 GLU A N 1
ATOM 1350 C CA . GLU A 1 170 ? 12.256 -44.376 -6.756 1.00 81.44 170 GLU A CA 1
ATOM 1351 C C . GLU A 1 170 ? 13.653 -43.749 -6.881 1.00 81.44 170 GLU A C 1
ATOM 1353 O O . GLU A 1 170 ? 14.656 -44.465 -6.963 1.00 81.44 170 GLU A O 1
ATOM 1358 N N . LEU A 1 171 ? 13.737 -42.415 -6.829 1.00 84.94 171 LEU A N 1
ATOM 1359 C CA . LEU A 1 171 ? 15.000 -41.698 -6.997 1.00 84.94 171 LEU A CA 1
ATOM 1360 C C . LEU A 1 171 ? 15.956 -41.878 -5.803 1.00 84.94 171 LEU A C 1
ATOM 1362 O O . LEU A 1 171 ? 17.157 -42.011 -6.023 1.00 84.94 171 LEU A O 1
ATOM 1366 N N . ASP A 1 172 ? 15.461 -41.948 -4.560 1.00 83.88 172 ASP A N 1
ATOM 1367 C CA . ASP A 1 172 ? 16.289 -42.215 -3.369 1.00 83.88 172 ASP A CA 1
ATOM 1368 C C . ASP A 1 172 ? 16.799 -43.671 -3.317 1.00 83.88 172 ASP A C 1
ATOM 1370 O O . ASP A 1 172 ? 17.907 -43.915 -2.827 1.00 83.88 172 ASP A O 1
ATOM 1374 N N . HIS A 1 173 ? 16.017 -44.644 -3.806 1.00 80.19 173 HIS A N 1
ATOM 1375 C CA . HIS A 1 173 ? 16.350 -46.077 -3.729 1.00 80.19 173 HIS A CA 1
ATOM 1376 C C . HIS A 1 173 ? 17.163 -46.599 -4.924 1.00 80.19 173 HIS A C 1
ATOM 1378 O O . HIS A 1 173 ? 17.716 -47.701 -4.845 1.00 80.19 173 HIS A O 1
ATOM 1384 N N . HIS A 1 174 ? 17.287 -45.834 -6.014 1.00 81.31 174 HIS A N 1
ATOM 1385 C CA . HIS A 1 174 ? 18.109 -46.242 -7.150 1.00 81.31 174 HIS A CA 1
ATOM 1386 C C . HIS A 1 174 ? 19.607 -46.318 -6.764 1.00 81.31 174 HIS A C 1
ATOM 1388 O O . HIS A 1 174 ? 20.134 -45.351 -6.214 1.00 81.31 174 HIS A O 1
ATOM 1394 N N . PRO A 1 175 ? 20.359 -47.400 -7.069 1.00 75.50 175 PRO A N 1
ATOM 1395 C CA . PRO A 1 175 ? 21.745 -47.565 -6.599 1.00 75.50 175 PRO A CA 1
ATOM 1396 C C . PRO A 1 175 ? 22.703 -46.418 -6.962 1.00 75.50 175 PRO A C 1
ATOM 1398 O O . PRO A 1 175 ? 23.625 -46.123 -6.198 1.00 75.50 175 PRO A O 1
ATOM 1401 N N . SER A 1 176 ? 22.468 -45.765 -8.105 1.00 77.50 176 SER A N 1
ATOM 1402 C CA . SER A 1 176 ? 23.270 -44.644 -8.615 1.00 77.50 176 SER A CA 1
ATOM 1403 C C . SER A 1 176 ? 22.857 -43.267 -8.067 1.00 77.50 176 SER A C 1
ATOM 1405 O O . SER A 1 176 ? 23.547 -42.288 -8.341 1.00 77.50 176 SER A O 1
ATOM 1407 N N . SER A 1 177 ? 21.782 -43.164 -7.269 1.00 74.31 177 SER A N 1
ATOM 1408 C CA . SER A 1 177 ? 21.333 -41.904 -6.631 1.00 74.31 177 SER A CA 1
ATOM 1409 C C . SER A 1 177 ? 22.437 -41.237 -5.798 1.00 74.31 177 SER A C 1
ATOM 1411 O O . SER A 1 177 ? 22.563 -40.014 -5.715 1.00 74.31 177 SER A O 1
ATOM 1413 N N . LYS A 1 178 ? 23.304 -42.091 -5.254 1.00 75.06 178 LYS A N 1
ATOM 1414 C CA . LYS A 1 178 ? 24.488 -41.816 -4.442 1.00 75.06 178 LYS A CA 1
ATOM 1415 C C . LYS A 1 178 ? 25.507 -40.851 -5.054 1.00 75.06 178 LYS A C 1
ATOM 1417 O O . LYS A 1 178 ? 26.262 -40.264 -4.286 1.00 75.06 178 LYS A O 1
ATOM 1422 N N . ASP A 1 179 ? 25.530 -40.695 -6.376 1.00 79.56 179 ASP A N 1
ATOM 1423 C CA . ASP A 1 179 ? 26.491 -39.858 -7.116 1.00 79.56 179 ASP A CA 1
ATOM 1424 C C . ASP A 1 179 ? 25.808 -38.702 -7.885 1.00 79.56 179 ASP A C 1
ATOM 1426 O O . ASP A 1 179 ? 26.438 -37.979 -8.657 1.00 79.56 179 ASP A O 1
ATOM 1430 N N . LEU A 1 180 ? 24.500 -38.496 -7.686 1.00 86.00 180 LEU A N 1
ATOM 1431 C CA . LEU A 1 180 ? 23.765 -37.436 -8.378 1.00 86.00 180 LEU A CA 1
ATOM 1432 C C . LEU A 1 180 ? 24.156 -36.024 -7.888 1.00 86.00 180 LEU A C 1
ATOM 1434 O O . LEU A 1 180 ? 24.462 -35.860 -6.698 1.00 86.00 180 LEU A O 1
ATOM 1438 N N . PRO A 1 181 ? 24.113 -34.995 -8.766 1.00 85.44 181 PRO A N 1
ATOM 1439 C CA . PRO A 1 181 ? 24.256 -33.586 -8.382 1.00 85.44 181 PRO A CA 1
ATOM 1440 C C . PRO A 1 181 ? 23.237 -33.164 -7.318 1.00 85.44 181 PRO A C 1
ATOM 1442 O O . PRO A 1 181 ? 22.164 -33.755 -7.212 1.00 85.44 181 PRO A O 1
ATOM 1445 N N . LEU A 1 182 ? 23.531 -32.115 -6.545 1.00 81.69 182 LEU A N 1
ATOM 1446 C CA . LEU A 1 182 ? 22.683 -31.740 -5.413 1.00 81.69 182 LEU A CA 1
ATOM 1447 C C . LEU A 1 182 ? 21.246 -31.403 -5.825 1.00 81.69 182 LEU A C 1
ATOM 1449 O O . LEU A 1 182 ? 20.295 -31.851 -5.189 1.00 81.69 182 LEU A O 1
ATOM 1453 N N . GLN A 1 183 ? 21.089 -30.527 -6.818 1.00 80.06 183 GLN A N 1
ATOM 1454 C CA . GLN A 1 183 ? 19.806 -29.869 -7.088 1.00 80.06 183 GLN A CA 1
ATOM 1455 C C . GLN A 1 183 ? 18.765 -30.835 -7.660 1.00 80.06 183 GLN A C 1
ATOM 1457 O O . GLN A 1 183 ? 17.584 -30.502 -7.678 1.00 80.06 183 GLN A O 1
ATOM 1462 N N . VAL A 1 184 ? 19.205 -32.022 -8.086 1.00 85.00 184 VAL A N 1
ATOM 1463 C CA . VAL A 1 184 ? 18.354 -33.105 -8.579 1.00 85.00 184 VAL A CA 1
ATOM 1464 C C . VAL A 1 184 ? 18.025 -34.151 -7.503 1.00 85.00 184 VAL A C 1
ATOM 1466 O O . VAL A 1 184 ? 17.277 -35.083 -7.782 1.00 85.00 184 VAL A O 1
ATOM 1469 N N . LEU A 1 185 ? 18.548 -34.020 -6.274 1.00 84.75 185 LEU A N 1
ATOM 1470 C CA . LEU A 1 185 ? 18.221 -34.924 -5.165 1.00 84.75 185 LEU A CA 1
ATOM 1471 C C . LEU A 1 185 ? 16.809 -34.656 -4.605 1.00 84.75 185 LEU A C 1
ATOM 1473 O O . LEU A 1 185 ? 16.445 -33.488 -4.417 1.00 84.75 185 LEU A O 1
ATOM 1477 N N . PRO A 1 186 ? 16.053 -35.699 -4.203 1.00 84.38 186 PRO A N 1
ATOM 1478 C CA . PRO A 1 186 ? 14.732 -35.555 -3.584 1.00 84.38 186 PRO A CA 1
ATOM 1479 C C . PRO A 1 186 ? 14.671 -34.557 -2.425 1.00 84.38 186 PRO A C 1
ATOM 1481 O O . PRO A 1 186 ? 13.730 -33.775 -2.340 1.00 84.38 186 PRO A O 1
ATOM 1484 N N . VAL A 1 187 ? 15.690 -34.519 -1.558 1.00 80.88 187 VAL A N 1
ATOM 1485 C CA . VAL A 1 187 ? 15.748 -33.584 -0.415 1.00 80.88 187 VAL A CA 1
ATOM 1486 C C . VAL A 1 187 ? 15.700 -32.104 -0.828 1.00 80.88 187 VAL A C 1
ATOM 1488 O O . VAL A 1 187 ? 15.222 -31.281 -0.055 1.00 80.88 187 VAL A O 1
ATOM 1491 N N . ILE A 1 188 ? 16.148 -31.763 -2.042 1.00 80.94 188 ILE A N 1
ATOM 1492 C CA . ILE A 1 188 ? 16.108 -30.394 -2.578 1.00 80.94 188 ILE A CA 1
ATOM 1493 C C . ILE A 1 188 ? 14.854 -30.163 -3.422 1.00 80.94 188 ILE A C 1
ATOM 1495 O O . ILE A 1 188 ? 14.232 -29.107 -3.305 1.00 80.94 188 ILE A O 1
ATOM 1499 N N . LEU A 1 189 ? 14.443 -31.154 -4.221 1.00 83.38 189 LEU A N 1
ATOM 1500 C CA . LEU A 1 189 ? 13.225 -31.076 -5.035 1.00 83.38 189 LEU A CA 1
ATOM 1501 C C . LEU A 1 189 ? 11.965 -30.875 -4.167 1.00 83.38 189 LEU A C 1
ATOM 1503 O O . LEU A 1 189 ? 11.117 -30.061 -4.525 1.00 83.38 189 LEU A O 1
ATOM 1507 N N . ARG A 1 190 ? 11.903 -31.497 -2.976 1.00 82.56 190 ARG A N 1
ATOM 1508 C CA . ARG A 1 190 ? 10.852 -31.298 -1.945 1.00 82.56 190 ARG A CA 1
ATOM 1509 C C . ARG A 1 190 ? 10.654 -29.846 -1.491 1.00 82.56 190 ARG A C 1
ATOM 1511 O O . ARG A 1 190 ? 9.610 -29.527 -0.938 1.00 82.56 190 ARG A O 1
ATOM 1518 N N . VAL A 1 191 ? 11.661 -28.984 -1.651 1.00 76.19 191 VAL A N 1
ATOM 1519 C CA . VAL A 1 191 ? 11.639 -27.578 -1.192 1.00 76.19 191 VAL A CA 1
ATOM 1520 C C . VAL A 1 191 ? 11.465 -26.608 -2.373 1.00 76.19 191 VAL A C 1
ATOM 1522 O O . VAL A 1 191 ? 11.685 -25.400 -2.252 1.00 76.19 191 VAL A O 1
ATOM 1525 N N . SER A 1 192 ? 11.073 -27.123 -3.543 1.00 71.81 192 SER A N 1
ATOM 1526 C CA . SER A 1 192 ? 10.684 -26.304 -4.688 1.00 71.81 192 SER A CA 1
ATOM 1527 C C . SER A 1 192 ? 9.445 -25.469 -4.347 1.00 71.81 192 SER A C 1
ATOM 1529 O O . SER A 1 192 ? 8.408 -26.010 -3.982 1.00 71.81 192 SER A O 1
ATOM 1531 N N . THR A 1 193 ? 9.513 -24.147 -4.527 1.00 67.69 193 THR A N 1
ATOM 1532 C CA . THR A 1 193 ? 8.351 -23.233 -4.410 1.00 67.69 193 THR A CA 1
ATOM 1533 C C . THR A 1 193 ? 7.427 -23.287 -5.630 1.00 67.69 193 THR A C 1
ATOM 1535 O O . THR A 1 193 ? 6.650 -22.368 -5.871 1.00 67.69 193 THR A O 1
ATOM 1538 N N . VAL A 1 194 ? 7.621 -24.294 -6.476 1.00 76.06 194 VAL A N 1
ATOM 1539 C CA . VAL A 1 194 ? 6.959 -24.488 -7.757 1.00 76.06 194 VAL A CA 1
ATOM 1540 C C . VAL A 1 194 ? 6.643 -25.981 -7.864 1.00 76.06 194 VAL A C 1
ATOM 1542 O O . VAL A 1 194 ? 7.594 -26.770 -7.779 1.00 76.06 194 VAL A O 1
ATOM 1545 N N . PRO A 1 195 ? 5.374 -26.388 -8.046 1.00 81.81 195 PRO A N 1
ATOM 1546 C CA . PRO A 1 195 ? 5.011 -27.777 -8.274 1.00 81.81 195 PRO A CA 1
ATOM 1547 C C . PRO A 1 195 ? 5.766 -28.336 -9.484 1.00 81.81 195 PRO A C 1
ATOM 1549 O O . PRO A 1 195 ? 5.853 -27.711 -10.544 1.00 81.81 195 PRO A O 1
ATOM 1552 N N . LEU A 1 196 ? 6.340 -29.521 -9.300 1.00 89.25 196 LEU A N 1
ATOM 1553 C CA . LEU A 1 196 ? 7.074 -30.246 -10.328 1.00 89.25 196 LEU A CA 1
ATOM 1554 C C . LEU A 1 196 ? 6.226 -31.422 -10.813 1.00 89.25 196 LEU A C 1
ATOM 1556 O O . LEU A 1 196 ? 5.656 -32.164 -10.016 1.00 89.25 196 LEU A O 1
ATOM 1560 N N . THR A 1 197 ? 6.176 -31.609 -12.127 1.00 92.81 197 THR A N 1
ATOM 1561 C CA . THR A 1 197 ? 5.645 -32.818 -12.758 1.00 92.81 197 THR A CA 1
ATOM 1562 C C . THR A 1 197 ? 6.773 -33.833 -12.893 1.00 92.81 197 THR A C 1
ATOM 1564 O O . THR A 1 197 ? 7.850 -33.486 -13.383 1.00 92.81 197 THR A O 1
ATOM 1567 N N . TYR A 1 198 ? 6.523 -35.076 -12.476 1.00 94.44 198 TYR A N 1
ATOM 1568 C CA . TYR A 1 198 ? 7.497 -36.167 -12.503 1.00 94.44 198 TYR A CA 1
ATOM 1569 C C . TYR A 1 198 ? 7.112 -37.205 -13.558 1.00 94.44 198 TYR A C 1
ATOM 1571 O O . TYR A 1 198 ? 6.052 -37.828 -13.475 1.00 94.44 198 TYR A O 1
ATOM 1579 N N . TRP A 1 199 ? 7.979 -37.402 -14.546 1.00 94.94 199 TRP A N 1
ATOM 1580 C CA . TRP A 1 199 ? 7.854 -38.433 -15.574 1.00 94.94 199 TRP A CA 1
ATOM 1581 C C . TRP A 1 199 ? 8.966 -39.465 -15.423 1.00 94.94 199 TRP A C 1
ATOM 1583 O O . TRP A 1 199 ? 10.118 -39.118 -15.162 1.00 94.94 199 TRP A O 1
ATOM 1593 N N . LYS A 1 200 ? 8.628 -40.732 -15.653 1.00 92.94 200 LYS A N 1
ATOM 1594 C CA . LYS A 1 200 ? 9.564 -41.849 -15.729 1.00 92.94 200 LYS A CA 1
ATOM 1595 C C . LYS A 1 200 ? 9.372 -42.605 -17.041 1.00 92.94 200 LYS A C 1
ATOM 1597 O O . LYS A 1 200 ? 8.252 -42.797 -17.510 1.00 92.94 200 LYS A O 1
ATOM 1602 N N . LEU A 1 201 ? 10.470 -43.059 -17.630 1.00 91.69 201 LEU A N 1
ATOM 1603 C CA . LEU A 1 201 ? 10.474 -44.006 -18.740 1.00 91.69 201 LEU A CA 1
ATOM 1604 C C . LEU A 1 201 ? 11.621 -44.980 -18.499 1.00 91.69 201 LEU A C 1
ATOM 1606 O O . LEU A 1 201 ? 12.778 -44.605 -18.637 1.00 91.69 201 LEU A O 1
ATOM 1610 N N . GLN A 1 202 ? 11.295 -46.212 -18.102 1.00 88.38 202 GLN A N 1
ATOM 1611 C CA . GLN A 1 202 ? 12.272 -47.251 -17.753 1.00 88.38 202 GLN A CA 1
ATOM 1612 C C . GLN A 1 202 ? 13.341 -46.757 -16.753 1.00 88.38 202 GLN A C 1
ATOM 1614 O O . GLN A 1 202 ? 13.067 -46.726 -15.551 1.00 88.38 202 GLN A O 1
ATOM 1619 N N . ASN A 1 203 ? 14.532 -46.383 -17.240 1.00 86.12 203 ASN A N 1
ATOM 1620 C CA . ASN A 1 203 ? 15.683 -45.941 -16.443 1.00 86.12 203 ASN A CA 1
ATOM 1621 C C . ASN A 1 203 ? 15.837 -44.413 -16.372 1.00 86.12 203 ASN A C 1
ATOM 1623 O O . ASN A 1 203 ? 16.669 -43.931 -15.600 1.00 86.12 203 ASN A O 1
ATOM 1627 N N . ALA A 1 204 ? 15.057 -43.664 -17.156 1.00 91.31 204 ALA A N 1
ATOM 1628 C CA . ALA A 1 204 ? 15.054 -42.210 -17.157 1.00 91.31 204 ALA A CA 1
ATOM 1629 C C . ALA A 1 204 ? 13.955 -41.628 -16.266 1.00 91.31 204 ALA A C 1
ATOM 1631 O O . ALA A 1 204 ? 12.828 -42.126 -16.209 1.00 91.31 204 ALA A O 1
ATOM 1632 N N . PHE A 1 205 ? 14.294 -40.527 -15.606 1.00 92.88 205 PHE A N 1
ATOM 1633 C CA . PHE A 1 205 ? 13.448 -39.737 -14.731 1.00 92.88 205 PHE A CA 1
ATOM 1634 C C . PHE A 1 205 ? 13.622 -38.250 -15.057 1.00 92.88 205 PHE A C 1
ATOM 1636 O O . PHE A 1 205 ? 14.739 -37.744 -15.182 1.00 92.88 205 PHE A O 1
ATOM 1643 N N . LEU A 1 206 ? 12.502 -37.546 -15.173 1.00 93.81 206 LEU A N 1
ATOM 1644 C CA . LEU A 1 206 ? 12.418 -36.139 -15.539 1.00 93.81 206 LEU A CA 1
ATOM 1645 C C . LEU A 1 206 ? 11.488 -35.429 -14.548 1.00 93.81 206 LEU A C 1
ATOM 1647 O O . LEU A 1 206 ? 10.318 -35.786 -14.440 1.00 93.81 206 LEU A O 1
ATOM 1651 N N . ALA A 1 207 ? 11.987 -34.395 -13.869 1.00 93.88 207 ALA A N 1
ATOM 1652 C CA . ALA A 1 207 ? 11.174 -33.458 -13.099 1.00 93.88 207 ALA A CA 1
ATOM 1653 C C . ALA A 1 207 ? 11.226 -32.072 -13.745 1.00 93.88 207 ALA A C 1
ATOM 1655 O O . ALA A 1 207 ? 12.307 -31.497 -13.906 1.00 93.88 207 ALA A O 1
ATOM 1656 N N . PHE A 1 208 ? 10.073 -31.507 -14.083 1.00 94.06 208 PHE A N 1
ATOM 1657 C CA . PHE A 1 208 ? 9.982 -30.195 -14.720 1.00 94.06 208 PHE A CA 1
ATOM 1658 C C . PHE A 1 208 ? 8.771 -29.406 -14.226 1.00 94.06 208 PHE A C 1
ATOM 1660 O O . PHE A 1 208 ? 7.813 -29.974 -13.709 1.00 94.06 208 PHE A O 1
ATOM 1667 N N . SER A 1 209 ? 8.804 -28.093 -14.413 1.00 93.44 209 SER A N 1
ATOM 1668 C CA . SER A 1 209 ? 7.632 -27.229 -14.315 1.00 93.44 209 SER A CA 1
ATOM 1669 C C . SER A 1 209 ? 7.442 -26.439 -15.605 1.00 93.44 209 SER A C 1
ATOM 1671 O O . SER A 1 209 ? 8.399 -26.138 -16.321 1.00 93.44 209 SER A O 1
ATOM 1673 N N . SER A 1 210 ? 6.193 -26.114 -15.916 1.00 86.19 210 SER A N 1
ATOM 1674 C CA . SER A 1 210 ? 5.803 -25.315 -17.076 1.00 86.19 210 SER A CA 1
ATOM 1675 C C . SER A 1 210 ? 5.068 -24.068 -16.602 1.00 86.19 210 SER A C 1
ATOM 1677 O O . SER A 1 210 ? 4.009 -24.176 -15.990 1.00 86.19 210 SER A O 1
ATOM 1679 N N . ASP A 1 211 ? 5.603 -22.891 -16.911 1.00 79.88 211 ASP A N 1
ATOM 1680 C CA . ASP A 1 211 ? 4.888 -21.627 -16.760 1.00 79.88 211 ASP A CA 1
ATOM 1681 C C . ASP A 1 211 ? 4.162 -21.314 -18.072 1.00 79.88 211 ASP A C 1
ATOM 1683 O O . ASP A 1 211 ? 4.753 -20.841 -19.050 1.00 79.88 211 ASP A O 1
ATOM 1687 N N . GLU A 1 212 ? 2.858 -21.590 -18.087 1.00 71.38 212 GLU A N 1
ATOM 1688 C CA . GLU A 1 212 ? 1.989 -21.319 -19.233 1.00 71.38 212 GLU A CA 1
ATOM 1689 C C . GLU A 1 212 ? 1.933 -19.834 -19.611 1.00 71.38 212 GLU A C 1
ATOM 1691 O O . GLU A 1 212 ? 1.707 -19.499 -20.774 1.00 71.38 212 GLU A O 1
ATOM 1696 N N . ASN A 1 213 ? 2.114 -18.926 -18.646 1.00 67.44 213 ASN A N 1
ATOM 1697 C CA . ASN A 1 213 ? 1.947 -17.492 -18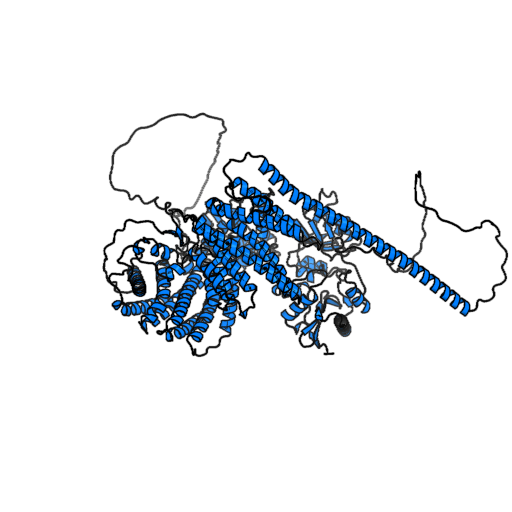.866 1.00 67.44 213 ASN A CA 1
ATOM 1698 C C . ASN A 1 213 ? 3.169 -16.876 -19.559 1.00 67.44 213 ASN A C 1
ATOM 1700 O O . ASN A 1 213 ? 3.021 -15.919 -20.319 1.00 67.44 213 ASN A O 1
ATOM 1704 N N . THR A 1 214 ? 4.368 -17.418 -19.324 1.00 73.06 214 THR A N 1
ATOM 1705 C CA . THR A 1 214 ? 5.602 -16.991 -20.011 1.00 73.06 214 THR A CA 1
ATOM 1706 C C . THR A 1 214 ? 6.011 -17.909 -21.163 1.00 73.06 214 THR A C 1
ATOM 1708 O O . THR A 1 214 ? 6.963 -17.587 -21.877 1.00 73.06 214 THR A O 1
ATOM 1711 N N . SER A 1 215 ? 5.302 -19.029 -21.368 1.00 82.50 215 SER A N 1
ATOM 1712 C CA . SER A 1 215 ? 5.703 -20.108 -22.287 1.00 82.50 215 SER A CA 1
ATOM 1713 C C . SER A 1 215 ? 7.137 -20.583 -22.015 1.00 82.50 215 SER A C 1
ATOM 1715 O O . SER A 1 215 ? 7.917 -20.832 -22.937 1.00 82.50 215 SER A O 1
ATOM 1717 N N . GLN A 1 216 ? 7.504 -20.684 -20.734 1.00 85.00 216 GLN A N 1
ATOM 1718 C CA . GLN A 1 216 ? 8.794 -21.217 -20.301 1.00 85.00 216 GLN A CA 1
ATOM 1719 C C . GLN A 1 216 ? 8.610 -22.571 -19.633 1.00 85.00 216 GLN A C 1
ATOM 1721 O O . GLN A 1 216 ? 7.787 -22.738 -18.737 1.00 85.00 216 GLN A O 1
ATOM 1726 N N . LEU A 1 217 ? 9.414 -23.539 -20.056 1.00 91.94 217 LEU A N 1
ATOM 1727 C CA . LEU A 1 217 ? 9.492 -24.848 -19.427 1.00 91.94 217 LEU A CA 1
ATOM 1728 C C . LEU A 1 217 ? 10.838 -24.952 -18.715 1.00 91.94 217 LEU A C 1
ATOM 1730 O O . LEU A 1 217 ? 11.891 -24.720 -19.312 1.00 91.94 217 LEU A O 1
ATOM 1734 N N . ARG A 1 218 ? 10.814 -25.267 -17.422 1.00 93.00 218 ARG A N 1
ATOM 1735 C CA . ARG A 1 218 ? 12.003 -25.399 -16.586 1.00 93.00 218 ARG A CA 1
ATOM 1736 C C . ARG A 1 218 ? 12.186 -26.846 -16.163 1.00 93.00 218 ARG A C 1
ATOM 1738 O O . ARG A 1 218 ? 11.421 -27.363 -15.355 1.00 93.00 218 ARG A O 1
ATOM 1745 N N . ILE A 1 219 ? 13.235 -27.484 -16.664 1.00 93.75 219 ILE A N 1
ATOM 1746 C CA . ILE A 1 219 ? 13.642 -28.810 -16.202 1.00 93.75 219 ILE A CA 1
ATOM 1747 C C . ILE A 1 219 ? 14.454 -28.625 -14.915 1.00 93.75 219 ILE A C 1
ATOM 1749 O O . ILE A 1 219 ? 15.460 -27.913 -14.897 1.00 93.75 219 ILE A O 1
ATOM 1753 N N . SER A 1 220 ? 13.986 -29.245 -13.835 1.00 90.56 220 SER A N 1
ATOM 1754 C CA . SER A 1 220 ? 14.584 -29.190 -12.493 1.00 90.56 220 SER A CA 1
ATOM 1755 C C . SER A 1 220 ? 15.362 -30.463 -12.150 1.00 90.56 220 SER A C 1
ATOM 1757 O O . SER A 1 220 ? 16.263 -30.419 -11.321 1.00 90.56 220 SER A O 1
ATOM 1759 N N . CYS A 1 221 ? 15.053 -31.583 -12.808 1.00 92.44 221 CYS A N 1
ATOM 1760 C CA . CYS A 1 221 ? 15.835 -32.815 -12.787 1.00 92.44 221 CYS A CA 1
ATOM 1761 C C . CYS A 1 221 ? 15.694 -33.530 -14.134 1.00 92.44 221 CYS A C 1
ATOM 1763 O O . CYS A 1 221 ? 14.586 -33.656 -14.647 1.00 92.44 221 CYS A O 1
ATOM 1765 N N . LEU A 1 222 ? 16.802 -34.019 -14.685 1.00 93.81 222 LEU A N 1
ATOM 1766 C CA . LEU A 1 222 ? 16.813 -35.034 -15.731 1.00 93.81 222 LEU A CA 1
ATOM 1767 C C . LEU A 1 222 ? 17.951 -36.003 -15.417 1.00 93.81 222 LEU A C 1
ATOM 1769 O O . LEU A 1 222 ? 19.117 -35.601 -15.389 1.00 93.81 222 LEU A O 1
ATOM 1773 N N . VAL A 1 223 ? 17.614 -37.267 -15.186 1.00 92.81 223 VAL A N 1
ATOM 1774 C CA . VAL A 1 223 ? 18.587 -38.337 -14.963 1.00 92.81 223 VAL A CA 1
ATOM 1775 C C . VAL A 1 223 ? 18.159 -39.581 -15.725 1.00 92.81 223 VAL A C 1
ATOM 1777 O O . VAL A 1 223 ? 17.012 -39.998 -15.634 1.00 92.81 223 VAL A O 1
ATOM 1780 N N . ASP A 1 224 ? 19.077 -40.187 -16.458 1.00 92.50 224 ASP A N 1
ATOM 1781 C CA . ASP A 1 224 ? 18.932 -41.518 -17.034 1.00 92.50 224 ASP A CA 1
ATOM 1782 C C . ASP A 1 224 ? 20.131 -42.349 -16.595 1.00 92.50 224 ASP A C 1
ATOM 1784 O O . ASP A 1 224 ? 21.285 -41.929 -16.698 1.00 92.50 224 ASP A O 1
ATOM 1788 N N . PHE A 1 225 ? 19.832 -43.500 -15.999 1.00 87.06 225 PHE A N 1
ATOM 1789 C CA . PHE A 1 225 ? 20.836 -44.403 -15.452 1.00 87.06 225 PHE A CA 1
ATOM 1790 C C . PHE A 1 225 ? 21.359 -45.412 -16.488 1.00 87.06 225 PHE A C 1
ATOM 1792 O O . PHE A 1 225 ? 22.267 -46.190 -16.179 1.00 87.06 225 PHE A O 1
ATOM 1799 N N . SER A 1 226 ? 20.810 -45.410 -17.706 1.00 86.31 226 SER A N 1
ATOM 1800 C CA . SER A 1 226 ? 21.310 -46.188 -18.836 1.00 86.31 226 SER A CA 1
ATOM 1801 C C . SER A 1 226 ? 22.539 -45.515 -19.478 1.00 86.31 226 SER A C 1
ATOM 1803 O O . SER A 1 226 ? 22.560 -44.299 -19.660 1.00 86.31 226 SER A O 1
ATOM 1805 N N . PRO A 1 227 ? 23.578 -46.270 -19.891 1.00 82.56 227 PRO A N 1
ATOM 1806 C CA . PRO A 1 227 ? 24.734 -45.687 -20.583 1.00 82.56 227 PRO A CA 1
ATOM 1807 C C . PRO A 1 227 ? 24.444 -45.144 -21.992 1.00 82.56 227 PRO A C 1
ATOM 1809 O O . PRO A 1 227 ? 25.314 -44.493 -22.568 1.00 82.56 227 PRO A O 1
ATOM 1812 N N . SER A 1 228 ? 23.286 -45.469 -22.579 1.00 85.81 228 SER A N 1
ATOM 1813 C CA . SER A 1 228 ? 22.884 -45.013 -23.915 1.00 85.81 228 SER A CA 1
ATOM 1814 C C . SER A 1 228 ? 22.126 -43.685 -23.894 1.00 85.81 228 SER A C 1
ATOM 1816 O O . SER A 1 228 ? 22.159 -42.980 -24.897 1.00 85.81 228 SER A O 1
ATOM 1818 N N . LEU A 1 229 ? 21.496 -43.328 -22.765 1.00 90.88 229 LEU A N 1
ATOM 1819 C CA . LEU A 1 229 ? 20.664 -42.128 -22.586 1.00 90.88 229 LEU A CA 1
ATOM 1820 C C . LEU A 1 229 ? 19.433 -42.049 -23.515 1.00 90.88 229 LEU A C 1
ATOM 1822 O O . LEU A 1 229 ? 18.815 -40.992 -23.656 1.00 90.88 229 LEU A O 1
ATOM 1826 N N . GLU A 1 230 ? 19.066 -43.169 -24.144 1.00 89.50 230 GLU A N 1
ATOM 1827 C CA . GLU A 1 230 ? 17.955 -43.264 -25.100 1.00 89.50 230 GLU A CA 1
ATOM 1828 C C . GLU A 1 230 ? 16.596 -43.001 -24.429 1.00 89.50 230 GLU A C 1
ATOM 1830 O O . GLU A 1 230 ? 15.736 -42.350 -25.027 1.00 89.50 230 GLU A O 1
ATOM 1835 N N . ASP A 1 231 ? 16.405 -43.439 -23.177 1.00 91.44 231 ASP A N 1
ATOM 1836 C CA . ASP A 1 231 ? 15.169 -43.184 -22.429 1.00 91.44 231 ASP A CA 1
ATOM 1837 C C . ASP A 1 231 ? 15.033 -41.674 -22.111 1.00 91.44 231 ASP A C 1
ATOM 1839 O O . ASP A 1 231 ? 13.948 -41.103 -22.259 1.00 91.44 231 ASP A O 1
ATOM 1843 N N . ALA A 1 232 ? 16.131 -40.985 -21.758 1.00 92.50 232 ALA A N 1
ATOM 1844 C CA . ALA A 1 232 ? 16.148 -39.525 -21.601 1.00 92.50 232 ALA A CA 1
ATOM 1845 C C . ALA A 1 232 ? 15.867 -38.780 -22.914 1.00 92.50 232 ALA A C 1
ATOM 1847 O O . ALA A 1 232 ? 15.084 -37.830 -22.909 1.00 92.50 232 ALA A O 1
ATOM 1848 N N . GLU A 1 233 ? 16.469 -39.184 -24.037 1.00 92.50 233 GLU A N 1
ATOM 1849 C CA . GLU A 1 233 ? 16.204 -38.556 -25.342 1.00 92.50 233 GLU A CA 1
ATOM 1850 C C . GLU A 1 233 ? 14.729 -38.679 -25.742 1.00 92.50 233 GLU A C 1
ATOM 1852 O O . GLU A 1 233 ? 14.126 -37.705 -26.201 1.00 92.50 233 GLU A O 1
ATOM 1857 N N . LEU A 1 234 ? 14.113 -39.841 -25.506 1.00 91.12 234 LEU A N 1
ATOM 1858 C CA . LEU A 1 234 ? 12.682 -40.048 -25.728 1.00 91.12 234 LEU A CA 1
ATOM 1859 C C . LEU A 1 234 ? 11.821 -39.164 -24.813 1.00 91.12 234 LEU A C 1
ATOM 1861 O O . LEU A 1 234 ? 10.883 -38.535 -25.303 1.00 91.12 234 LEU A O 1
ATOM 1865 N N . LEU A 1 235 ? 12.144 -39.061 -23.517 1.00 93.12 235 LEU A N 1
ATOM 1866 C CA . LEU A 1 235 ? 11.434 -38.167 -22.591 1.00 93.12 235 LEU A CA 1
ATOM 1867 C C . LEU A 1 235 ? 11.538 -36.693 -23.002 1.00 93.12 235 LEU A C 1
ATOM 1869 O O . LEU A 1 235 ? 10.533 -35.986 -22.966 1.00 93.12 235 LEU A O 1
ATOM 1873 N N . ILE A 1 236 ? 12.718 -36.218 -23.415 1.00 93.12 236 ILE A N 1
ATOM 1874 C CA . ILE A 1 236 ? 12.903 -34.826 -23.850 1.00 93.12 236 ILE A CA 1
ATOM 1875 C C . ILE A 1 236 ? 12.156 -34.558 -25.161 1.00 93.12 236 ILE A C 1
ATOM 1877 O O . ILE A 1 236 ? 11.522 -33.513 -25.301 1.00 93.12 236 ILE A O 1
ATOM 1881 N N . ASN A 1 237 ? 12.210 -35.478 -26.125 1.00 90.44 237 ASN A N 1
ATOM 1882 C CA . ASN A 1 237 ? 11.479 -35.333 -27.381 1.00 90.44 237 ASN A CA 1
ATOM 1883 C C . ASN A 1 237 ? 9.965 -35.283 -27.148 1.00 90.44 237 ASN A C 1
ATOM 1885 O O . ASN A 1 237 ? 9.298 -34.411 -27.700 1.00 90.44 237 ASN A O 1
ATOM 1889 N N . GLU A 1 238 ? 9.429 -36.156 -26.293 1.00 90.81 238 GLU A N 1
ATOM 1890 C CA . GLU A 1 238 ? 8.011 -36.147 -25.924 1.00 90.81 238 GLU A CA 1
ATOM 1891 C C . GLU A 1 238 ? 7.629 -34.874 -25.151 1.00 90.81 238 GLU A C 1
ATOM 1893 O O . GLU A 1 238 ? 6.598 -34.269 -25.442 1.00 90.81 238 GLU A O 1
ATOM 1898 N N . LEU A 1 239 ? 8.495 -34.389 -24.256 1.00 91.88 239 LEU A N 1
ATOM 1899 C CA . LEU A 1 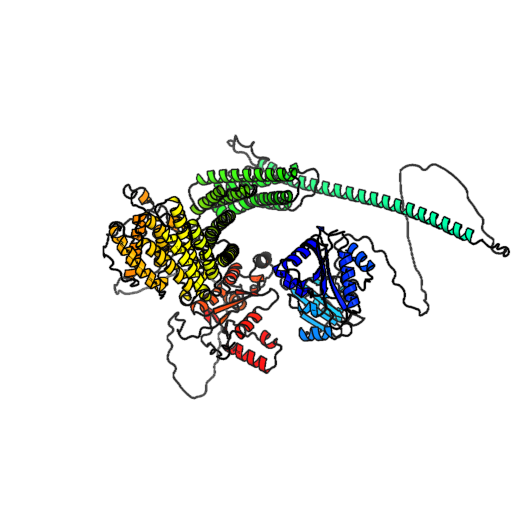239 ? 8.334 -33.106 -23.565 1.00 91.88 239 LEU A CA 1
ATOM 1900 C C . LEU A 1 239 ? 8.258 -31.939 -24.562 1.00 91.88 239 LEU A C 1
ATOM 1902 O O . LEU A 1 239 ? 7.301 -31.167 -24.542 1.00 91.88 239 LEU A O 1
ATOM 1906 N N . ARG A 1 240 ? 9.220 -31.830 -25.488 1.00 88.94 240 ARG A N 1
ATOM 1907 C CA . ARG A 1 240 ? 9.208 -30.790 -26.531 1.00 88.94 240 ARG A CA 1
ATOM 1908 C C . ARG A 1 240 ? 8.017 -30.944 -27.483 1.00 88.94 240 ARG A C 1
ATOM 1910 O O . ARG A 1 240 ? 7.517 -29.940 -27.974 1.00 88.94 240 ARG A O 1
ATOM 1917 N N . ARG A 1 241 ? 7.534 -32.167 -27.730 1.00 86.31 241 ARG A N 1
ATOM 1918 C CA . ARG A 1 241 ? 6.349 -32.441 -28.562 1.00 86.31 241 ARG A CA 1
ATOM 1919 C C . ARG A 1 241 ? 5.038 -32.048 -27.872 1.00 86.31 241 ARG A C 1
ATOM 1921 O O . ARG A 1 241 ? 4.128 -31.584 -28.552 1.00 86.31 241 ARG A O 1
ATOM 1928 N N . GLN A 1 242 ? 4.928 -32.223 -26.553 1.00 86.88 242 GLN A N 1
ATOM 1929 C CA . GLN A 1 242 ? 3.776 -31.755 -25.770 1.00 86.88 242 GLN A CA 1
ATOM 1930 C C . GLN A 1 242 ? 3.795 -30.232 -25.568 1.00 86.88 242 GLN A C 1
ATOM 1932 O O . GLN A 1 242 ? 2.739 -29.602 -25.576 1.00 86.88 242 GLN A O 1
ATOM 1937 N N . PHE A 1 243 ? 4.985 -29.629 -25.475 1.00 89.56 243 PHE A N 1
ATOM 1938 C CA . PHE A 1 243 ? 5.180 -28.193 -25.254 1.00 89.56 243 PHE A CA 1
ATOM 1939 C C . PHE A 1 243 ? 5.956 -27.506 -26.406 1.00 89.56 243 PHE A C 1
ATOM 1941 O O . PHE A 1 243 ? 6.980 -26.863 -26.163 1.00 89.56 243 PHE A O 1
ATOM 1948 N N . PRO A 1 244 ? 5.491 -27.578 -27.672 1.00 85.56 244 PRO A N 1
ATOM 1949 C CA . PRO A 1 244 ? 6.282 -27.157 -28.836 1.00 85.56 244 PRO A CA 1
ATOM 1950 C C . PRO A 1 244 ? 6.514 -25.645 -28.906 1.00 85.56 244 PRO A C 1
ATOM 1952 O O . PRO A 1 244 ? 7.517 -25.201 -29.457 1.00 85.56 244 PRO A O 1
ATOM 1955 N N . LEU A 1 245 ? 5.612 -24.852 -28.322 1.00 85.56 245 LEU A N 1
ATOM 1956 C CA . LEU A 1 245 ? 5.704 -23.390 -28.273 1.00 85.56 245 LEU A CA 1
ATOM 1957 C C . LEU A 1 245 ? 6.542 -22.867 -27.091 1.00 85.56 245 LEU A C 1
ATOM 1959 O O . LEU A 1 245 ? 6.721 -21.658 -26.967 1.00 85.56 245 LEU A O 1
ATOM 1963 N N . TYR A 1 246 ? 7.039 -23.746 -26.214 1.00 89.31 246 TYR A N 1
ATOM 1964 C CA . TYR A 1 246 ? 7.701 -23.341 -24.976 1.00 89.31 246 TYR A CA 1
ATOM 1965 C C . TYR A 1 246 ? 9.212 -23.232 -25.163 1.00 89.31 246 TYR A C 1
ATOM 1967 O O . TYR A 1 246 ? 9.863 -24.150 -25.668 1.00 89.31 246 TYR A O 1
ATOM 1975 N N . LYS A 1 247 ? 9.798 -22.137 -24.667 1.00 90.81 247 LYS A N 1
ATOM 1976 C CA . LYS A 1 247 ? 11.248 -22.060 -24.486 1.00 90.81 247 LYS A CA 1
ATOM 1977 C C . LYS A 1 247 ? 11.633 -22.935 -23.296 1.00 90.81 247 LYS A C 1
ATOM 1979 O O . LYS A 1 247 ? 11.243 -22.665 -22.161 1.00 90.81 247 LYS A O 1
ATOM 1984 N N . CYS A 1 248 ? 12.406 -23.981 -23.554 1.00 92.81 248 CYS A N 1
ATOM 1985 C CA . CYS A 1 248 ? 12.861 -24.910 -22.531 1.00 92.81 248 CYS A CA 1
ATOM 1986 C C . CYS A 1 248 ? 14.191 -24.436 -21.932 1.00 92.81 248 CYS A C 1
ATOM 1988 O O . CYS A 1 248 ? 15.090 -23.988 -22.645 1.00 92.81 248 CYS A O 1
ATOM 1990 N N . SER A 1 249 ? 14.336 -24.559 -20.615 1.00 93.19 249 SER A N 1
ATOM 1991 C CA . SER A 1 249 ? 15.535 -24.170 -19.877 1.00 93.19 249 SER A CA 1
ATOM 1992 C C . SER A 1 249 ? 15.882 -25.181 -18.788 1.00 93.19 249 SER A C 1
ATOM 1994 O O . SER A 1 249 ? 15.016 -25.710 -18.093 1.00 93.19 249 SER A O 1
ATOM 1996 N N . VAL A 1 250 ? 17.176 -25.422 -18.627 1.00 92.38 250 VAL A N 1
ATOM 1997 C CA . VAL A 1 250 ? 17.776 -26.242 -17.577 1.00 92.38 250 VAL A CA 1
ATOM 1998 C C . VAL A 1 250 ? 18.826 -25.360 -16.898 1.00 92.38 250 VAL A C 1
ATOM 2000 O O . VAL A 1 250 ? 19.721 -24.859 -17.588 1.00 92.38 250 VAL A O 1
ATOM 2003 N N . PRO A 1 251 ? 18.731 -25.096 -15.581 1.00 86.38 251 PRO A N 1
ATOM 2004 C CA . PRO A 1 251 ? 19.736 -24.304 -14.875 1.00 86.38 251 PRO A CA 1
ATOM 2005 C C . PRO A 1 251 ? 21.081 -25.050 -14.826 1.00 86.38 251 PRO A C 1
ATOM 2007 O O . PRO A 1 251 ? 21.170 -26.202 -15.238 1.00 86.38 251 PRO A O 1
ATOM 2010 N N . GLN A 1 252 ? 22.139 -24.403 -14.326 1.00 86.81 252 GLN A N 1
ATOM 2011 C CA . GLN A 1 252 ? 23.512 -24.937 -14.320 1.00 86.81 252 GLN A CA 1
ATOM 2012 C C . GLN A 1 252 ? 23.730 -26.061 -13.284 1.00 86.81 252 GLN A C 1
ATOM 2014 O O . GLN A 1 252 ? 24.521 -25.917 -12.355 1.00 86.81 252 GLN A O 1
ATOM 2019 N N . ILE A 1 253 ? 22.989 -27.160 -13.438 1.00 85.44 253 ILE A N 1
ATOM 2020 C CA . ILE A 1 253 ? 22.886 -28.295 -12.506 1.00 85.44 253 ILE A CA 1
ATOM 2021 C C . ILE A 1 253 ? 23.059 -29.656 -13.201 1.00 85.44 253 ILE A C 1
ATOM 2023 O O . ILE A 1 253 ? 23.137 -30.683 -12.533 1.00 85.44 253 ILE A O 1
ATOM 2027 N N . GLN A 1 254 ? 23.093 -29.684 -14.538 1.00 90.44 254 GLN A N 1
ATOM 2028 C CA . GLN A 1 254 ? 23.009 -30.916 -15.317 1.00 90.44 254 GLN A CA 1
ATOM 2029 C C . GLN A 1 254 ? 24.396 -31.493 -15.623 1.00 90.44 254 GLN A C 1
ATOM 2031 O O . GLN A 1 254 ? 25.275 -30.787 -16.119 1.00 90.44 254 GLN A O 1
ATOM 2036 N N . ARG A 1 255 ? 24.576 -32.796 -15.380 1.00 90.31 255 ARG A N 1
ATOM 2037 C CA . ARG A 1 255 ? 25.784 -33.557 -15.745 1.00 90.31 255 ARG A CA 1
ATOM 2038 C C . ARG A 1 255 ? 25.640 -34.128 -17.164 1.00 90.31 255 ARG A C 1
ATOM 2040 O O . ARG A 1 255 ? 24.544 -34.550 -17.544 1.00 90.31 255 ARG A O 1
ATOM 2047 N N . GLU A 1 256 ? 26.720 -34.136 -17.952 1.00 87.94 256 GLU A N 1
ATOM 2048 C CA . GLU A 1 256 ? 26.697 -34.590 -19.359 1.00 87.94 256 GLU A CA 1
ATOM 2049 C C . GLU A 1 256 ? 26.229 -36.049 -19.499 1.00 87.94 256 GLU A C 1
ATOM 2051 O O . GLU A 1 256 ? 25.347 -36.346 -20.301 1.00 87.94 256 GLU A O 1
ATOM 2056 N N . ASP A 1 257 ? 26.789 -36.939 -18.684 1.00 86.75 257 ASP A N 1
ATOM 2057 C CA . ASP A 1 257 ? 26.701 -38.402 -18.767 1.00 86.75 257 ASP A CA 1
ATOM 2058 C C . ASP A 1 257 ? 25.392 -39.019 -18.252 1.00 86.75 257 ASP A C 1
ATOM 2060 O O . ASP A 1 257 ? 25.205 -40.215 -18.427 1.00 86.75 257 ASP A O 1
ATOM 2064 N N . ILE A 1 258 ? 24.507 -38.228 -17.635 1.00 88.75 258 ILE A N 1
ATOM 2065 C CA . ILE A 1 258 ? 23.200 -38.684 -17.112 1.00 88.75 258 ILE A CA 1
ATOM 2066 C C . ILE A 1 258 ? 22.009 -37.972 -17.770 1.00 88.75 258 ILE A C 1
ATOM 2068 O O . ILE A 1 258 ? 20.874 -38.173 -17.359 1.00 88.75 258 ILE A O 1
ATOM 2072 N N . GLY A 1 259 ? 22.245 -37.084 -18.743 1.00 89.00 259 GLY A N 1
ATOM 2073 C CA . GLY A 1 259 ? 21.158 -36.363 -19.419 1.00 89.00 259 GLY A CA 1
ATOM 2074 C C . GLY A 1 259 ? 21.569 -35.095 -20.167 1.00 89.00 259 GLY A C 1
ATOM 2075 O O . GLY A 1 259 ? 20.881 -34.699 -21.103 1.00 89.00 259 GLY A O 1
ATOM 2076 N N . GLY A 1 260 ? 22.713 -34.477 -19.844 1.00 90.62 260 GLY A N 1
ATOM 2077 C CA . GLY A 1 260 ? 23.212 -33.318 -20.600 1.00 90.62 260 GLY A CA 1
ATOM 2078 C C . GLY A 1 260 ? 23.481 -33.652 -22.071 1.00 90.62 260 GLY A C 1
ATOM 2079 O O . GLY A 1 260 ? 23.124 -32.886 -22.964 1.00 90.62 260 GLY A O 1
ATOM 2080 N N . LYS A 1 261 ? 24.007 -34.852 -22.345 1.00 90.62 261 LYS A N 1
ATOM 2081 C CA . LYS A 1 261 ? 24.222 -35.342 -23.710 1.00 90.62 261 LYS A CA 1
ATOM 2082 C C . LYS A 1 261 ? 22.908 -35.600 -24.460 1.00 90.62 261 LYS A C 1
ATOM 2084 O O . LYS A 1 261 ? 22.829 -35.261 -25.637 1.00 90.62 261 LYS A O 1
ATOM 2089 N N . ALA A 1 262 ? 21.880 -36.106 -23.775 1.00 91.88 262 ALA A N 1
ATOM 2090 C CA . ALA A 1 262 ? 20.540 -36.288 -24.337 1.00 91.88 262 ALA A CA 1
ATOM 2091 C C . ALA A 1 262 ? 19.882 -34.943 -24.700 1.00 91.88 262 ALA A C 1
ATOM 2093 O O . ALA A 1 262 ? 19.288 -34.808 -25.769 1.00 91.88 262 ALA A O 1
ATOM 2094 N N . LEU A 1 263 ? 20.049 -33.911 -23.863 1.00 93.38 263 LEU A N 1
ATOM 2095 C CA . LEU A 1 263 ? 19.607 -32.542 -24.168 1.00 93.38 263 LEU A CA 1
ATOM 2096 C C . LEU A 1 263 ? 20.297 -32.001 -25.432 1.00 93.38 263 LEU A C 1
ATOM 2098 O O . LEU A 1 263 ? 19.627 -31.495 -26.329 1.00 93.38 263 LEU A O 1
ATOM 2102 N N . GLU A 1 264 ? 21.617 -32.157 -25.555 1.00 91.38 264 GLU A N 1
ATOM 2103 C CA . GLU A 1 264 ? 22.352 -31.744 -26.763 1.00 91.38 264 GLU A CA 1
ATOM 2104 C C . GLU A 1 264 ? 21.881 -32.485 -28.024 1.00 91.38 264 GLU A C 1
ATOM 2106 O O . GLU A 1 264 ? 21.671 -31.864 -29.068 1.00 91.38 264 GLU A O 1
ATOM 2111 N N . ASN A 1 265 ? 21.680 -33.802 -27.930 1.00 88.88 265 ASN A N 1
ATOM 2112 C CA . ASN A 1 265 ? 21.243 -34.639 -29.050 1.00 88.88 265 ASN A CA 1
ATOM 2113 C C . ASN A 1 265 ? 19.798 -34.320 -29.496 1.00 88.88 265 ASN A C 1
ATOM 2115 O O . ASN A 1 265 ? 19.489 -34.402 -30.685 1.00 88.88 265 ASN A O 1
ATOM 2119 N N . THR A 1 266 ? 18.942 -33.867 -28.573 1.00 87.38 266 THR A N 1
ATOM 2120 C CA . THR A 1 266 ? 17.556 -33.409 -28.826 1.00 87.38 266 THR A CA 1
ATOM 2121 C C . THR A 1 266 ? 17.445 -31.903 -29.121 1.00 87.38 266 THR A C 1
ATOM 2123 O O . THR A 1 266 ? 16.350 -31.328 -29.151 1.00 87.38 266 THR A O 1
ATOM 2126 N N . GLY A 1 267 ? 18.575 -31.242 -29.397 1.00 84.88 267 GLY A N 1
ATOM 2127 C CA . GLY A 1 267 ? 18.618 -29.880 -29.926 1.00 84.88 267 GLY A CA 1
ATOM 2128 C C . GLY A 1 267 ? 18.535 -28.764 -28.883 1.00 84.88 267 GLY A C 1
ATOM 2129 O O . GLY A 1 267 ? 18.129 -27.655 -29.234 1.00 84.88 267 GLY A O 1
ATOM 2130 N N . PHE A 1 268 ? 18.908 -29.021 -27.627 1.00 92.44 268 PHE A N 1
ATOM 2131 C CA . PHE A 1 268 ? 19.256 -27.955 -26.685 1.00 92.44 268 PHE A CA 1
ATOM 2132 C C . PHE A 1 268 ? 20.667 -27.440 -26.968 1.00 92.44 268 PHE A C 1
ATOM 2134 O O . PHE A 1 268 ? 21.594 -28.204 -27.239 1.00 92.44 268 PHE A O 1
ATOM 2141 N N . SER A 1 269 ? 20.851 -26.129 -26.839 1.00 90.44 269 SER A N 1
ATOM 2142 C CA . SER A 1 269 ? 22.170 -25.513 -26.787 1.00 90.44 269 SER A CA 1
ATOM 2143 C C . SER A 1 269 ? 22.627 -25.374 -25.335 1.00 90.44 269 SER A C 1
ATOM 2145 O O . SER A 1 269 ? 21.855 -25.030 -24.442 1.00 90.44 269 SER A O 1
ATOM 2147 N N . GLN A 1 270 ? 23.898 -25.664 -25.074 1.00 88.38 270 GLN A N 1
ATOM 2148 C CA . GLN A 1 270 ? 24.518 -25.366 -23.786 1.00 88.38 270 GLN A CA 1
ATOM 2149 C C . GLN A 1 270 ? 24.571 -23.839 -23.612 1.00 88.38 270 GLN A C 1
ATOM 2151 O O . GLN A 1 270 ? 25.083 -23.138 -24.489 1.00 88.38 270 GLN A O 1
ATOM 2156 N N . MET A 1 271 ? 24.050 -23.322 -22.495 1.00 84.19 271 MET A N 1
ATOM 2157 C CA . MET A 1 271 ? 23.969 -21.880 -22.234 1.00 84.19 271 MET A CA 1
ATOM 2158 C C . MET A 1 271 ? 25.362 -21.244 -22.313 1.00 84.19 271 MET A C 1
ATOM 2160 O O . MET A 1 271 ? 26.264 -21.590 -21.544 1.00 84.19 271 MET A O 1
ATOM 2164 N N . SER A 1 272 ? 25.545 -20.318 -23.257 1.00 56.25 272 SER A N 1
ATOM 2165 C CA . SER A 1 272 ? 26.873 -19.786 -23.578 1.00 56.25 272 SER A CA 1
ATOM 2166 C C . SER A 1 272 ? 27.483 -18.955 -22.439 1.00 56.25 272 SER A C 1
ATOM 2168 O O . SER A 1 272 ? 26.785 -18.265 -21.696 1.00 56.25 272 SER A O 1
ATOM 2170 N N . GLU A 1 273 ? 28.812 -19.020 -22.304 1.00 50.88 273 GLU A N 1
ATOM 2171 C CA . GLU A 1 273 ? 29.556 -18.394 -21.207 1.00 50.88 273 GLU A CA 1
ATOM 2172 C C . GLU A 1 273 ? 29.269 -16.888 -21.063 1.00 50.88 273 GLU A C 1
ATOM 2174 O O . GLU A 1 273 ? 29.621 -16.077 -21.923 1.00 50.88 273 GLU A O 1
ATOM 2179 N N . GLY A 1 274 ? 28.754 -16.492 -19.894 1.00 37.06 274 GLY A N 1
ATOM 2180 C CA . GLY A 1 274 ? 28.611 -15.098 -19.457 1.00 37.06 274 GLY A CA 1
ATOM 2181 C C . GLY A 1 274 ? 29.936 -14.367 -19.176 1.00 37.06 274 GLY A C 1
ATOM 2182 O O . GLY A 1 274 ? 30.016 -13.597 -18.224 1.00 37.06 274 GLY A O 1
ATOM 2183 N N . ALA A 1 275 ? 30.989 -14.615 -19.961 1.00 29.75 275 ALA A N 1
ATOM 2184 C CA . ALA A 1 275 ? 32.217 -13.825 -20.054 1.00 29.75 275 ALA A CA 1
ATOM 2185 C C . ALA A 1 275 ? 33.060 -14.291 -21.257 1.00 29.75 275 ALA A C 1
ATOM 2187 O O . ALA A 1 275 ? 33.037 -15.451 -21.643 1.00 29.75 275 ALA A O 1
ATOM 2188 N N . LYS A 1 276 ? 33.872 -13.393 -21.831 1.00 27.61 276 LYS A N 1
ATOM 2189 C CA . LYS A 1 276 ? 34.776 -13.696 -22.959 1.00 27.61 276 LYS A CA 1
ATOM 2190 C C . LYS A 1 276 ? 35.693 -14.905 -22.685 1.00 27.61 276 LYS A C 1
ATOM 2192 O O . LYS A 1 276 ? 36.611 -14.780 -21.873 1.00 27.61 276 LYS A O 1
ATOM 2197 N N . THR A 1 277 ? 35.580 -15.975 -23.476 1.00 24.80 277 THR A N 1
ATOM 2198 C CA . THR A 1 277 ? 36.533 -17.103 -23.477 1.00 24.80 277 THR A CA 1
ATOM 2199 C C . THR A 1 277 ? 37.990 -16.652 -23.695 1.00 24.80 277 THR A C 1
ATOM 2201 O O . THR A 1 277 ? 38.310 -16.061 -24.738 1.00 24.80 277 THR A O 1
ATOM 2204 N N . PRO A 1 278 ? 38.941 -17.053 -22.838 1.00 25.69 278 PRO A N 1
ATOM 2205 C CA . PRO A 1 278 ? 40.277 -17.449 -23.258 1.00 25.69 278 PRO A CA 1
ATOM 2206 C C . PRO A 1 278 ? 40.236 -18.924 -23.696 1.00 25.69 278 PRO A C 1
ATOM 2208 O O . PRO A 1 278 ? 39.751 -19.776 -22.962 1.00 25.69 278 PRO A O 1
ATOM 2211 N N . ARG A 1 279 ? 40.770 -19.248 -24.883 1.00 25.69 279 ARG A N 1
ATOM 2212 C CA . ARG A 1 279 ? 40.727 -20.614 -25.456 1.00 25.69 279 ARG A CA 1
ATOM 2213 C C . ARG A 1 279 ? 41.167 -21.710 -24.460 1.00 25.69 279 ARG A C 1
ATOM 2215 O O . ARG A 1 279 ? 42.204 -21.528 -23.811 1.00 25.69 279 ARG A O 1
ATOM 2222 N N . PRO A 1 280 ? 40.494 -22.877 -24.427 1.00 28.89 280 PRO A N 1
ATOM 2223 C CA . PRO A 1 280 ? 40.808 -23.941 -23.480 1.00 28.89 280 PRO A CA 1
ATOM 2224 C C . PRO A 1 280 ? 42.199 -24.538 -23.723 1.00 28.89 280 PRO A C 1
ATOM 2226 O O . PRO A 1 280 ? 42.595 -24.853 -24.851 1.00 28.89 280 PRO A O 1
ATOM 2229 N N . ARG A 1 281 ? 42.944 -24.764 -22.635 1.00 26.38 281 ARG A N 1
ATOM 2230 C CA . ARG A 1 281 ? 44.097 -25.670 -22.644 1.00 26.38 281 ARG A CA 1
ATOM 2231 C C . ARG A 1 281 ? 43.583 -27.097 -22.488 1.00 26.38 281 ARG A C 1
ATOM 2233 O O . ARG A 1 281 ? 43.080 -27.443 -21.428 1.00 26.38 281 ARG A O 1
ATOM 2240 N N . ARG A 1 282 ? 43.794 -27.945 -23.501 1.00 27.52 282 ARG A N 1
ATOM 2241 C CA . ARG A 1 282 ? 43.659 -29.404 -23.351 1.00 27.52 282 ARG A CA 1
ATOM 2242 C C . ARG A 1 282 ? 44.522 -29.878 -22.177 1.00 27.52 282 ARG A C 1
ATOM 2244 O O . ARG A 1 282 ? 45.748 -29.770 -22.259 1.00 27.52 282 ARG A O 1
ATOM 2251 N N . TYR A 1 283 ? 43.906 -30.451 -21.147 1.00 26.14 283 TYR A N 1
ATOM 2252 C CA . TYR A 1 283 ? 44.600 -31.321 -20.202 1.00 26.14 283 TYR A CA 1
ATOM 2253 C C . TYR A 1 283 ? 44.242 -32.780 -20.500 1.00 26.14 283 TYR A C 1
ATOM 2255 O O . TYR A 1 283 ? 43.130 -33.085 -20.921 1.00 26.14 283 TYR A O 1
ATOM 2263 N N . ARG A 1 284 ? 45.226 -33.674 -20.379 1.00 23.77 284 ARG A N 1
ATOM 2264 C CA . ARG A 1 284 ? 45.072 -35.100 -20.696 1.00 23.77 284 ARG A CA 1
ATOM 2265 C C . ARG A 1 284 ? 44.390 -35.835 -19.536 1.00 23.77 284 ARG A C 1
ATOM 2267 O O . ARG A 1 284 ? 44.882 -35.693 -18.415 1.00 23.77 284 ARG A O 1
ATOM 2274 N N . PRO A 1 285 ? 43.424 -36.731 -19.799 1.00 28.73 285 PRO A N 1
ATOM 2275 C CA . PRO A 1 285 ? 43.132 -37.829 -18.887 1.00 28.73 285 PRO A CA 1
ATOM 2276 C C . PRO A 1 285 ? 44.384 -38.700 -18.692 1.00 28.73 285 PRO A C 1
ATOM 2278 O O . PRO A 1 285 ? 45.132 -38.959 -19.644 1.00 28.73 285 PRO A O 1
ATOM 2281 N N . LYS A 1 286 ? 44.623 -39.166 -17.463 1.00 27.59 286 LYS A N 1
ATOM 2282 C CA . LYS A 1 286 ? 45.551 -40.279 -17.218 1.00 27.59 286 LYS A CA 1
ATOM 2283 C C . LYS A 1 286 ? 44.868 -41.578 -17.659 1.00 27.59 286 LYS A C 1
ATOM 2285 O O . LYS A 1 286 ? 43.684 -41.766 -17.411 1.00 27.59 286 LYS A O 1
ATOM 2290 N N . LYS A 1 287 ? 45.623 -42.456 -18.320 1.00 26.75 287 LYS A N 1
ATOM 2291 C CA . LYS A 1 287 ? 45.153 -43.767 -18.786 1.00 26.75 287 LYS A CA 1
ATOM 2292 C C . LYS A 1 287 ? 44.804 -44.709 -17.615 1.00 26.75 287 LYS A C 1
ATOM 2294 O O . LYS A 1 287 ? 45.603 -44.770 -16.678 1.00 26.75 287 LYS A O 1
ATOM 2299 N N . PRO A 1 288 ? 43.750 -45.535 -17.736 1.00 26.45 288 PRO A N 1
ATOM 2300 C CA . PRO A 1 288 ? 43.696 -46.874 -17.148 1.00 26.45 288 PRO A CA 1
ATOM 2301 C C . PRO A 1 288 ? 44.663 -47.843 -17.856 1.00 26.45 288 PRO A C 1
ATOM 2303 O O . PRO A 1 288 ? 45.171 -47.564 -18.944 1.00 26.45 288 PRO A O 1
ATOM 2306 N N . VAL A 1 289 ? 44.942 -48.977 -17.218 1.00 27.09 289 VAL A N 1
ATOM 2307 C CA . VAL A 1 289 ? 45.950 -49.955 -17.655 1.00 27.09 289 VAL A CA 1
ATOM 2308 C C . VAL A 1 289 ? 45.456 -50.826 -18.823 1.00 27.09 289 VAL A C 1
ATOM 2310 O O . VAL A 1 289 ? 44.300 -51.217 -18.878 1.00 27.09 289 VAL A O 1
ATOM 2313 N N . GLU A 1 290 ? 46.385 -51.068 -19.750 1.00 25.33 290 GLU A N 1
ATOM 2314 C CA . GLU A 1 290 ? 46.493 -52.122 -20.775 1.00 25.33 290 GLU A CA 1
ATOM 2315 C C . GLU A 1 290 ? 45.278 -53.003 -21.133 1.00 25.33 290 GLU A C 1
ATOM 2317 O O . GLU A 1 290 ? 44.864 -53.883 -20.384 1.00 25.33 290 GLU A O 1
ATOM 2322 N N . THR A 1 291 ? 44.915 -52.974 -22.419 1.00 26.28 291 THR A N 1
ATOM 2323 C CA . THR A 1 291 ? 45.051 -54.179 -23.264 1.00 26.28 291 THR A CA 1
ATOM 2324 C C . THR A 1 291 ? 45.350 -53.777 -24.716 1.00 26.28 291 THR A C 1
ATOM 2326 O O . THR A 1 291 ? 45.187 -52.615 -25.092 1.00 26.28 291 THR A O 1
ATOM 2329 N N . ILE A 1 292 ? 45.913 -54.701 -25.494 1.00 26.98 292 ILE A N 1
ATOM 2330 C CA . ILE A 1 292 ? 46.555 -54.463 -26.797 1.00 26.98 292 ILE A CA 1
ATOM 2331 C C . ILE A 1 292 ? 45.698 -55.088 -27.898 1.00 26.98 292 ILE A C 1
ATOM 2333 O O . ILE A 1 292 ? 45.350 -56.249 -27.744 1.00 26.98 292 ILE A O 1
ATOM 2337 N N . GLU A 1 293 ? 45.453 -54.376 -29.008 1.00 26.16 293 GLU A N 1
ATOM 2338 C CA . GLU A 1 293 ? 45.528 -54.931 -30.377 1.00 26.16 293 GLU A CA 1
ATOM 2339 C C . GLU A 1 293 ? 45.479 -53.835 -31.470 1.00 26.16 293 GLU A C 1
ATOM 2341 O O . GLU A 1 293 ? 45.438 -52.641 -31.163 1.00 26.16 293 GLU A O 1
ATOM 2346 N N . ALA A 1 294 ? 45.693 -54.232 -32.731 1.00 27.78 294 ALA A N 1
ATOM 2347 C CA . ALA A 1 294 ? 46.343 -53.422 -33.773 1.00 27.78 294 ALA A CA 1
ATOM 2348 C C . ALA A 1 294 ? 45.394 -52.669 -34.747 1.00 27.78 294 ALA A C 1
ATOM 2350 O O . ALA A 1 294 ? 44.218 -53.009 -34.844 1.00 27.78 294 ALA A O 1
ATOM 2351 N N . PRO A 1 295 ? 45.892 -51.658 -35.501 1.00 27.55 295 PRO A N 1
ATOM 2352 C CA . PRO A 1 295 ? 45.102 -50.902 -36.479 1.00 27.55 295 PRO A CA 1
ATOM 2353 C C . PRO A 1 295 ? 45.270 -51.395 -37.930 1.00 27.55 295 PRO A C 1
ATOM 2355 O O . PRO A 1 295 ? 46.381 -51.718 -38.352 1.00 27.55 295 PRO A O 1
ATOM 2358 N N . GLU A 1 296 ? 44.204 -51.316 -38.732 1.00 25.38 296 GLU A N 1
ATOM 2359 C CA . GLU A 1 296 ? 44.265 -51.460 -40.197 1.00 25.38 296 GLU A CA 1
ATOM 2360 C C . GLU A 1 296 ? 44.170 -50.114 -40.946 1.00 25.38 296 GLU A C 1
ATOM 2362 O O . GLU A 1 296 ? 43.692 -49.102 -40.431 1.00 25.38 296 GLU A O 1
ATOM 2367 N N . LEU A 1 297 ? 44.697 -50.105 -42.175 1.00 24.98 297 LEU A N 1
ATOM 2368 C CA . LEU A 1 297 ? 44.840 -48.939 -43.055 1.00 24.98 297 LEU A CA 1
ATOM 2369 C C . LEU A 1 297 ? 43.610 -48.732 -43.955 1.00 24.98 297 LEU A C 1
ATOM 2371 O O . LEU A 1 297 ? 43.037 -49.711 -44.420 1.00 24.98 297 LEU A O 1
ATOM 2375 N N . GLN A 1 298 ? 43.366 -47.479 -44.374 1.00 26.34 298 GLN A N 1
ATOM 2376 C CA . GLN A 1 298 ? 43.338 -47.014 -45.788 1.00 26.34 298 GLN A CA 1
ATOM 2377 C C . GLN A 1 298 ? 43.016 -45.495 -45.819 1.00 26.34 298 GLN A C 1
ATOM 2379 O O . GLN A 1 298 ? 42.140 -45.053 -45.090 1.00 26.34 298 GLN A O 1
ATOM 2384 N N . VAL A 1 299 ? 43.783 -44.566 -46.417 1.00 26.86 299 VAL A N 1
ATOM 2385 C CA . VAL A 1 299 ? 44.351 -44.366 -47.779 1.00 26.86 299 VAL A CA 1
ATOM 2386 C C . VAL A 1 299 ? 43.543 -43.338 -48.604 1.00 26.86 299 VAL A C 1
ATOM 2388 O O . VAL A 1 299 ? 42.460 -43.618 -49.090 1.00 26.86 299 VAL A O 1
ATOM 2391 N N . ASN A 1 300 ? 44.158 -42.157 -48.768 1.00 27.14 300 ASN A N 1
ATOM 2392 C CA . ASN A 1 300 ? 44.166 -41.216 -49.907 1.00 27.14 300 ASN A CA 1
ATOM 2393 C C . ASN A 1 300 ? 42.898 -40.947 -50.754 1.00 27.14 300 ASN A C 1
ATOM 2395 O O . ASN A 1 300 ? 42.392 -41.829 -51.436 1.00 27.14 300 ASN A O 1
ATOM 2399 N N . THR A 1 301 ? 42.640 -39.663 -51.042 1.00 27.69 301 THR A N 1
ATOM 2400 C CA . THR A 1 301 ? 43.159 -39.004 -52.274 1.00 27.69 301 THR A CA 1
ATOM 2401 C C . THR A 1 301 ? 42.947 -37.480 -52.267 1.00 27.69 301 THR A C 1
ATOM 2403 O O . THR A 1 301 ? 42.233 -36.942 -51.428 1.00 27.69 301 THR A O 1
ATOM 2406 N N . ALA A 1 302 ? 43.638 -36.769 -53.166 1.00 25.45 302 ALA A N 1
ATOM 2407 C CA . ALA A 1 302 ? 43.649 -35.307 -53.296 1.00 25.45 302 ALA A CA 1
ATOM 2408 C C . ALA A 1 302 ? 43.523 -34.885 -54.774 1.00 25.45 302 ALA A C 1
ATOM 2410 O O . ALA A 1 302 ? 43.784 -35.717 -55.633 1.00 25.45 302 ALA A O 1
ATOM 2411 N N . ILE A 1 303 ? 43.191 -33.608 -55.035 1.00 28.66 303 ILE A N 1
ATOM 2412 C CA . ILE A 1 303 ? 43.449 -32.752 -56.231 1.00 28.66 303 ILE A CA 1
ATOM 2413 C C . ILE A 1 303 ? 42.780 -31.390 -55.883 1.00 28.66 303 ILE A C 1
ATOM 2415 O O . ILE A 1 303 ? 41.608 -31.392 -55.535 1.00 28.66 303 ILE A O 1
ATOM 2419 N N . ALA A 1 304 ? 43.411 -30.218 -55.709 1.00 26.84 304 ALA A N 1
ATOM 2420 C CA . ALA A 1 304 ? 44.456 -29.455 -56.416 1.00 26.84 304 ALA A CA 1
ATOM 2421 C C . ALA A 1 304 ? 43.925 -28.492 -57.507 1.00 26.84 304 ALA A C 1
ATOM 2423 O O . ALA A 1 304 ? 43.477 -28.966 -58.543 1.00 26.84 304 ALA A O 1
ATOM 2424 N N . SER A 1 305 ? 44.098 -27.163 -57.326 1.00 27.53 305 SER A N 1
ATOM 2425 C CA . SER A 1 305 ? 44.566 -26.238 -58.393 1.00 27.53 305 SER A CA 1
ATOM 2426 C C . SER A 1 305 ? 44.766 -24.757 -57.973 1.00 27.53 305 SER A C 1
ATOM 2428 O O . SER A 1 305 ? 43.836 -24.110 -57.502 1.00 27.53 305 SER A O 1
ATOM 2430 N N . ASN A 1 306 ? 45.941 -24.224 -58.341 1.00 28.48 306 ASN A N 1
ATOM 2431 C CA . ASN A 1 306 ? 46.243 -22.871 -58.868 1.00 28.48 306 ASN A CA 1
ATOM 2432 C C . ASN A 1 306 ? 46.357 -21.605 -57.976 1.00 28.48 306 ASN A C 1
ATOM 2434 O O . ASN A 1 306 ? 45.758 -21.455 -56.917 1.00 28.48 306 ASN A O 1
ATOM 2438 N N . THR A 1 307 ? 47.227 -20.696 -58.447 1.00 27.64 307 THR A N 1
ATOM 2439 C CA . THR A 1 307 ? 47.973 -19.661 -57.696 1.00 27.64 307 THR A CA 1
ATOM 2440 C C . THR A 1 307 ? 47.871 -18.231 -58.300 1.00 27.64 307 THR A C 1
ATOM 2442 O O . THR A 1 307 ? 47.462 -18.084 -59.450 1.00 27.64 307 THR A O 1
ATOM 2445 N N . PRO A 1 308 ? 48.252 -17.166 -57.547 1.00 40.47 308 PRO A N 1
ATOM 2446 C CA . PRO A 1 308 ? 48.244 -15.733 -57.953 1.00 40.47 308 PRO A CA 1
ATOM 2447 C C . PRO A 1 308 ? 49.645 -15.306 -58.515 1.00 40.47 308 PRO A C 1
ATOM 2449 O O . PRO A 1 308 ? 50.341 -16.217 -58.967 1.00 40.47 308 PRO A O 1
ATOM 2452 N N . PRO A 1 309 ? 50.184 -14.041 -58.480 1.00 42.50 309 PRO A N 1
ATOM 2453 C CA . PRO A 1 309 ? 49.684 -12.702 -58.065 1.00 42.50 309 PRO A CA 1
ATOM 2454 C C . PRO A 1 309 ? 50.148 -11.491 -58.949 1.00 42.50 309 PRO A C 1
ATOM 2456 O O . PRO A 1 309 ? 50.786 -11.676 -59.982 1.00 42.50 309 PRO A O 1
ATOM 2459 N N . LYS A 1 310 ? 49.904 -10.239 -58.486 1.00 27.09 310 LYS A N 1
ATOM 2460 C CA . LYS A 1 310 ? 50.645 -8.964 -58.764 1.00 27.09 310 LYS A CA 1
ATOM 2461 C C . LYS A 1 310 ? 50.146 -7.826 -57.820 1.00 27.09 310 LYS A C 1
ATOM 2463 O O . LYS A 1 310 ? 49.017 -7.926 -57.364 1.00 27.09 310 LYS A O 1
ATOM 2468 N N . SER A 1 311 ? 50.843 -6.717 -57.499 1.00 28.09 311 SER A N 1
ATOM 2469 C CA . SER A 1 311 ? 52.299 -6.472 -57.321 1.00 28.09 311 SER A CA 1
ATOM 2470 C C . SER A 1 311 ? 52.652 -5.058 -56.752 1.00 28.09 311 SER A C 1
ATOM 2472 O O . SER A 1 311 ? 52.729 -4.107 -57.525 1.00 28.09 311 SER A O 1
ATOM 2474 N N . THR A 1 312 ? 53.088 -4.958 -55.477 1.00 26.41 312 THR A N 1
ATOM 2475 C CA . THR A 1 312 ? 54.092 -3.970 -54.933 1.00 26.41 312 THR A CA 1
ATOM 2476 C C . THR A 1 312 ? 53.742 -2.449 -54.869 1.00 26.41 312 THR A C 1
ATOM 2478 O O . THR A 1 312 ? 52.743 -2.066 -55.464 1.00 26.41 312 THR A O 1
ATOM 2481 N N . PRO A 1 313 ? 54.514 -1.546 -54.178 1.00 39.47 313 PRO A N 1
ATOM 2482 C CA . PRO A 1 313 ? 55.830 -1.724 -53.515 1.00 39.47 313 PRO A CA 1
ATOM 2483 C C . PRO A 1 313 ? 56.064 -1.075 -52.118 1.00 39.47 313 PRO A C 1
ATOM 2485 O O . PRO A 1 313 ? 55.535 -0.010 -51.811 1.00 39.47 313 PRO A O 1
ATOM 2488 N N . ARG A 1 314 ? 57.059 -1.584 -51.354 1.00 25.70 314 ARG A N 1
ATOM 2489 C CA . ARG A 1 314 ? 58.026 -0.729 -50.608 1.00 25.70 314 ARG A CA 1
ATOM 2490 C C . ARG A 1 314 ? 59.323 -1.444 -50.151 1.00 25.70 314 ARG A C 1
ATOM 2492 O O . ARG A 1 314 ? 59.303 -2.344 -49.329 1.00 25.70 314 ARG A O 1
ATOM 2499 N N . LYS A 1 315 ? 60.449 -0.929 -50.672 1.00 28.06 315 LYS A N 1
ATOM 2500 C CA . LYS A 1 315 ? 61.824 -0.817 -50.113 1.00 28.06 315 LYS A CA 1
ATOM 2501 C C . LYS A 1 315 ? 62.556 -2.036 -49.485 1.00 28.06 315 LYS A C 1
ATOM 2503 O O . LYS A 1 315 ? 62.509 -2.263 -48.287 1.00 28.06 315 LYS A O 1
ATOM 2508 N N . LYS A 1 316 ? 63.431 -2.622 -50.320 1.00 24.89 316 LYS A N 1
ATOM 2509 C CA . LYS A 1 316 ? 64.879 -2.905 -50.115 1.00 24.89 316 LYS A CA 1
ATOM 2510 C C . LYS A 1 316 ? 65.384 -3.426 -48.749 1.00 24.89 316 LYS A C 1
ATOM 2512 O O . LYS A 1 316 ? 65.601 -2.657 -47.819 1.00 24.89 316 LYS A O 1
ATOM 2517 N N . TYR A 1 317 ? 65.814 -4.690 -48.761 1.00 24.72 317 TYR A N 1
ATOM 2518 C CA . TYR A 1 317 ? 66.905 -5.229 -47.931 1.00 24.72 317 TYR A CA 1
ATOM 2519 C C . TYR A 1 317 ? 68.285 -4.741 -48.416 1.00 24.72 317 TYR A C 1
ATOM 2521 O O . TYR A 1 317 ? 68.411 -4.303 -49.563 1.00 24.72 317 TYR A O 1
ATOM 2529 N N . ASN A 1 318 ? 69.342 -4.917 -47.609 1.00 25.86 318 ASN A N 1
ATOM 2530 C CA . ASN A 1 318 ? 70.719 -4.854 -48.113 1.00 25.86 318 ASN A CA 1
ATOM 2531 C C . ASN A 1 318 ? 71.701 -5.740 -47.309 1.00 25.86 318 ASN A C 1
ATOM 2533 O O . ASN A 1 318 ? 72.029 -5.369 -46.190 1.00 25.86 318 ASN A O 1
ATOM 2537 N N . ARG A 1 319 ? 72.218 -6.818 -47.944 1.00 27.58 319 ARG A N 1
ATOM 2538 C CA . ARG A 1 319 ? 73.501 -7.541 -47.669 1.00 27.58 319 ARG A CA 1
ATOM 2539 C C . ARG A 1 319 ? 73.688 -8.181 -46.266 1.00 27.58 319 ARG A C 1
ATOM 2541 O O . ARG A 1 319 ? 73.162 -7.688 -45.289 1.00 27.58 319 ARG A O 1
ATOM 2548 N N . ASN A 1 320 ? 74.428 -9.272 -46.022 1.00 26.97 320 ASN A N 1
ATOM 2549 C CA . ASN A 1 320 ? 75.345 -10.201 -46.733 1.00 26.97 320 ASN A CA 1
ATOM 2550 C C . ASN A 1 320 ? 75.359 -11.530 -45.891 1.00 26.97 320 ASN A C 1
ATOM 2552 O O . ASN A 1 320 ? 74.889 -11.486 -44.760 1.00 26.97 320 ASN A O 1
ATOM 2556 N N . LYS A 1 321 ? 75.880 -12.721 -46.254 1.00 28.34 321 LYS A N 1
ATOM 2557 C CA . LYS A 1 321 ? 76.561 -13.296 -47.442 1.00 28.34 321 LYS A CA 1
ATOM 2558 C C . LYS A 1 321 ? 76.479 -14.855 -47.370 1.00 28.34 321 LYS A C 1
ATOM 2560 O O . LYS A 1 321 ? 76.436 -15.379 -46.271 1.00 28.34 321 LYS A O 1
ATOM 2565 N N . SER A 1 322 ? 76.519 -15.544 -48.522 1.00 27.50 322 SER A N 1
ATOM 2566 C CA . SER A 1 322 ? 77.253 -16.802 -48.881 1.00 27.50 322 SER A CA 1
ATOM 2567 C C . SER A 1 322 ? 77.642 -17.872 -47.811 1.00 27.50 322 SER A C 1
ATOM 2569 O O . SER A 1 322 ? 78.153 -17.497 -46.765 1.00 27.50 322 SER A O 1
ATOM 2571 N N . LYS A 1 323 ? 77.639 -19.203 -48.044 1.00 29.47 323 LYS A N 1
ATOM 2572 C CA . LYS A 1 323 ? 77.735 -20.023 -49.284 1.00 29.47 323 LYS A CA 1
ATOM 2573 C C . LYS A 1 323 ? 76.990 -21.380 -49.165 1.00 29.47 323 LYS A C 1
ATOM 2575 O O . LYS A 1 323 ? 76.734 -21.851 -48.065 1.00 29.47 323 LYS A O 1
ATOM 2580 N N . SER A 1 324 ? 76.745 -22.008 -50.316 1.00 25.70 324 SER A N 1
ATOM 2581 C CA . SER A 1 324 ? 76.395 -23.425 -50.569 1.00 25.70 324 SER A CA 1
ATOM 2582 C C . SER A 1 324 ? 77.638 -24.205 -51.091 1.00 25.70 324 SER A C 1
ATOM 2584 O O . SER A 1 324 ? 78.712 -23.592 -51.091 1.00 25.70 324 SER A O 1
ATOM 2586 N N . PRO A 1 325 ? 77.559 -25.427 -51.682 1.00 44.03 325 PRO A N 1
ATOM 2587 C CA . PRO A 1 325 ? 76.630 -26.578 -51.550 1.00 44.03 325 PRO A CA 1
ATOM 2588 C C . PRO A 1 325 ? 77.360 -27.948 -51.331 1.00 44.03 325 PRO A C 1
ATOM 2590 O O . PRO A 1 325 ? 78.583 -27.982 -51.385 1.00 44.03 325 PRO A O 1
ATOM 2593 N N . ASN A 1 326 ? 76.594 -29.056 -51.229 1.00 29.33 326 ASN A N 1
ATOM 2594 C CA . ASN A 1 326 ? 76.990 -30.487 -51.379 1.00 29.33 326 ASN A CA 1
ATOM 2595 C C . ASN A 1 326 ? 77.994 -31.051 -50.328 1.00 29.33 326 ASN A C 1
ATOM 2597 O O . ASN A 1 326 ? 78.885 -30.354 -49.871 1.00 29.33 326 ASN A O 1
ATOM 2601 N N . ASP A 1 327 ? 77.860 -32.271 -49.795 1.00 28.83 327 ASP A N 1
ATOM 2602 C CA . ASP A 1 327 ? 77.725 -33.559 -50.494 1.00 28.83 327 ASP A CA 1
ATOM 2603 C C . ASP A 1 327 ? 76.804 -34.586 -49.799 1.00 28.83 327 ASP A C 1
ATOM 2605 O O . ASP A 1 327 ? 76.462 -34.479 -48.619 1.00 28.83 327 ASP A O 1
ATOM 2609 N N . VAL A 1 328 ? 76.432 -35.605 -50.578 1.00 36.06 328 VAL A N 1
ATOM 2610 C CA . VAL A 1 328 ? 75.710 -36.825 -50.178 1.00 36.06 328 VAL A CA 1
ATOM 2611 C C . VAL A 1 328 ? 76.723 -37.985 -50.047 1.00 36.06 328 VAL A C 1
ATOM 2613 O O . VAL A 1 328 ? 77.860 -37.868 -50.488 1.00 36.06 328 VAL A O 1
ATOM 2616 N N . ASP A 1 329 ? 76.301 -39.103 -49.450 1.00 35.97 329 ASP A N 1
ATOM 2617 C CA . ASP A 1 329 ? 77.029 -40.375 -49.299 1.00 35.97 329 ASP A CA 1
ATOM 2618 C C . ASP A 1 329 ? 78.238 -40.421 -48.345 1.00 35.97 329 ASP A C 1
ATOM 2620 O O . ASP A 1 329 ? 79.385 -40.141 -48.697 1.00 35.97 329 ASP A O 1
ATOM 2624 N N . LYS A 1 330 ? 77.999 -41.035 -47.176 1.00 32.81 330 LYS A N 1
ATOM 2625 C CA . LYS A 1 330 ? 78.465 -42.420 -46.949 1.00 32.81 330 LYS A CA 1
ATOM 2626 C C . LYS A 1 330 ? 77.795 -43.078 -45.741 1.00 32.81 330 LYS A C 1
ATOM 2628 O O . LYS A 1 330 ? 77.974 -42.659 -44.599 1.00 32.81 330 LYS A O 1
ATOM 2633 N N . LEU A 1 331 ? 77.071 -44.168 -46.004 1.00 33.81 331 LEU A N 1
ATOM 2634 C CA . LEU A 1 331 ? 76.789 -45.191 -44.998 1.00 33.81 331 LEU A CA 1
ATOM 2635 C C . LEU A 1 331 ? 78.093 -45.872 -44.552 1.00 33.81 331 LEU A C 1
ATOM 2637 O O . LEU A 1 331 ? 78.992 -46.070 -45.361 1.00 33.81 331 LEU A O 1
ATOM 2641 N N . GLY A 1 332 ? 78.106 -46.341 -43.302 1.00 39.81 332 GLY A N 1
ATOM 2642 C CA . GLY A 1 332 ? 78.859 -47.529 -42.893 1.00 39.81 332 GLY A CA 1
ATOM 2643 C C . GLY A 1 332 ? 80.388 -47.422 -42.833 1.00 39.81 332 GLY A C 1
ATOM 2644 O O . GLY A 1 332 ? 81.068 -47.596 -43.834 1.00 39.81 332 GLY A O 1
ATOM 2645 N N . VAL A 1 333 ? 80.899 -47.286 -41.601 1.00 37.19 333 VAL A N 1
ATOM 2646 C CA . VAL A 1 333 ? 82.061 -47.987 -40.990 1.00 37.19 333 VAL A CA 1
ATOM 2647 C C . VAL A 1 333 ? 82.803 -47.045 -40.033 1.00 37.19 333 VAL A C 1
ATOM 2649 O O . VAL A 1 333 ? 83.670 -46.273 -40.434 1.00 37.19 333 VAL A O 1
ATOM 2652 N N . ARG A 1 334 ? 82.422 -47.141 -38.749 1.00 31.92 334 ARG A N 1
ATOM 2653 C CA . ARG A 1 334 ? 83.203 -46.907 -37.511 1.00 31.92 334 ARG A CA 1
ATOM 2654 C C . ARG A 1 334 ? 82.217 -46.866 -36.331 1.00 31.92 334 ARG A C 1
ATOM 2656 O O . ARG A 1 334 ? 81.686 -45.820 -35.989 1.00 31.92 334 ARG A O 1
ATOM 2663 N N . MET A 1 335 ? 81.742 -47.996 -35.807 1.00 41.84 335 MET A N 1
ATOM 2664 C CA . MET A 1 335 ? 82.434 -48.817 -34.795 1.00 41.84 335 MET A CA 1
ATOM 2665 C C . MET A 1 335 ? 83.827 -48.352 -34.333 1.00 41.84 335 MET A C 1
ATOM 2667 O O . MET A 1 335 ? 84.676 -47.992 -35.137 1.00 41.84 335 MET A O 1
ATOM 2671 N N . GLN A 1 336 ? 84.057 -48.486 -33.021 1.00 43.00 336 GLN A N 1
ATOM 2672 C CA . GLN A 1 336 ? 85.311 -48.215 -32.300 1.00 43.00 336 GLN A CA 1
ATOM 2673 C C . GLN A 1 336 ? 85.706 -46.731 -32.179 1.00 43.00 336 GLN A C 1
ATOM 2675 O O . GLN A 1 336 ? 86.588 -46.249 -32.881 1.00 43.00 336 GLN A O 1
ATOM 2680 N N . GLN A 1 337 ? 85.102 -46.036 -31.209 1.00 40.94 337 GLN A N 1
ATOM 2681 C CA . GLN A 1 337 ? 85.778 -45.610 -29.965 1.00 40.94 337 GLN A CA 1
ATOM 2682 C C . GLN A 1 337 ? 84.800 -44.777 -29.117 1.00 40.94 337 GLN A C 1
ATOM 2684 O O . GLN A 1 337 ? 84.584 -43.597 -29.371 1.00 40.94 337 GLN A O 1
ATOM 2689 N N . LEU A 1 338 ? 84.192 -45.412 -28.111 1.00 38.94 338 LEU A N 1
ATOM 2690 C CA . LEU A 1 338 ? 83.474 -44.721 -27.038 1.00 38.94 338 LEU A CA 1
ATOM 2691 C C . LEU A 1 338 ? 84.436 -44.572 -25.859 1.00 38.94 338 LEU A C 1
ATOM 2693 O O . LEU A 1 338 ? 84.707 -45.551 -25.164 1.00 38.94 338 LEU A O 1
ATOM 2697 N N . SER A 1 339 ? 84.952 -43.367 -25.636 1.00 46.84 339 SER A N 1
ATOM 2698 C CA . SER A 1 339 ? 85.436 -42.974 -24.312 1.00 46.84 339 SER A CA 1
ATOM 2699 C C . SER A 1 339 ? 84.228 -42.743 -23.387 1.00 46.84 339 SER A C 1
ATOM 2701 O O . SER A 1 339 ? 83.183 -42.287 -23.866 1.00 46.84 339 SER A O 1
ATOM 2703 N N . PRO A 1 340 ? 84.315 -43.057 -22.081 1.00 45.00 340 PRO A N 1
ATOM 2704 C CA . PRO A 1 340 ? 83.236 -42.747 -21.150 1.00 45.00 340 PRO A CA 1
ATOM 2705 C C . PRO A 1 340 ? 83.083 -41.228 -21.043 1.00 45.00 340 PRO A C 1
ATOM 2707 O O . PRO A 1 340 ? 84.059 -40.532 -20.779 1.00 45.00 340 PRO A O 1
ATOM 2710 N N . ILE A 1 341 ? 81.868 -40.716 -21.246 1.00 55.41 341 ILE A N 1
ATOM 2711 C CA . ILE A 1 341 ? 81.543 -39.329 -20.896 1.00 55.41 341 ILE A CA 1
ATOM 2712 C C . ILE A 1 341 ? 81.392 -39.296 -19.375 1.00 55.41 341 ILE A C 1
ATOM 2714 O O . ILE A 1 341 ? 80.582 -40.057 -18.835 1.00 55.41 341 ILE A O 1
ATOM 2718 N N . GLU A 1 342 ? 82.165 -38.456 -18.688 1.00 58.78 342 GLU A N 1
ATOM 2719 C CA . GLU A 1 342 ? 82.092 -38.374 -17.229 1.00 58.78 342 GLU A CA 1
ATOM 2720 C C . GLU A 1 342 ? 80.738 -37.799 -16.761 1.00 58.78 342 GLU A C 1
ATOM 2722 O O . GLU A 1 342 ? 80.080 -37.053 -17.501 1.00 58.78 342 GLU A O 1
ATOM 2727 N N . PRO A 1 343 ? 80.269 -38.146 -15.544 1.00 55.94 343 PRO A N 1
ATOM 2728 C CA . PRO A 1 343 ? 78.947 -37.737 -15.067 1.00 55.94 343 PRO A CA 1
ATOM 2729 C C . PRO A 1 343 ? 78.721 -36.217 -15.076 1.00 55.94 343 PRO A C 1
ATOM 2731 O O . PRO A 1 343 ? 77.605 -35.769 -15.354 1.00 55.94 343 PRO A O 1
ATOM 2734 N N . ASP A 1 344 ? 79.771 -35.433 -14.825 1.00 54.88 344 ASP A N 1
ATOM 2735 C CA . ASP A 1 344 ? 79.688 -33.977 -14.694 1.00 54.88 344 ASP A CA 1
ATOM 2736 C C . ASP A 1 344 ? 79.500 -33.263 -16.046 1.00 54.88 344 ASP A C 1
ATOM 2738 O O . ASP A 1 344 ? 78.663 -32.358 -16.145 1.00 54.88 344 ASP A O 1
ATOM 2742 N N . ASP A 1 345 ? 80.127 -33.745 -17.126 1.00 55.47 345 ASP A N 1
ATOM 2743 C CA . ASP A 1 345 ? 79.901 -33.243 -18.495 1.00 55.47 345 ASP A CA 1
ATOM 2744 C C . ASP A 1 345 ? 78.430 -33.398 -18.920 1.00 55.47 345 ASP A C 1
ATOM 2746 O O . ASP A 1 345 ? 77.842 -32.539 -19.591 1.00 55.47 345 ASP A O 1
ATOM 2750 N N . ILE A 1 346 ? 77.790 -34.495 -18.499 1.00 58.50 346 ILE A N 1
ATOM 2751 C CA . ILE A 1 346 ? 76.370 -34.757 -18.766 1.00 58.50 346 ILE A CA 1
ATOM 2752 C C . ILE A 1 346 ? 75.485 -33.768 -17.993 1.00 58.50 346 ILE A C 1
ATOM 2754 O O . ILE A 1 346 ? 74.457 -33.322 -18.520 1.00 58.50 346 ILE A O 1
ATOM 2758 N N . VAL A 1 347 ? 75.865 -33.396 -16.767 1.00 59.53 347 VAL A N 1
ATOM 2759 C CA . VAL A 1 347 ? 75.155 -32.387 -15.967 1.00 59.53 347 VAL A CA 1
ATOM 2760 C C . VAL A 1 347 ? 75.298 -31.001 -16.595 1.00 59.53 347 VAL A C 1
ATOM 2762 O O . VAL A 1 347 ? 74.286 -30.315 -16.773 1.00 59.53 347 VAL A O 1
ATOM 2765 N N . GLU A 1 348 ? 76.501 -30.597 -17.007 1.00 63.53 348 GLU A N 1
ATOM 2766 C CA . GLU A 1 348 ? 76.725 -29.282 -17.612 1.00 63.53 348 GLU A CA 1
ATOM 2767 C C . GLU A 1 348 ? 76.047 -29.143 -18.987 1.00 63.53 348 GLU A C 1
ATOM 2769 O O . GLU A 1 348 ? 75.336 -28.160 -19.231 1.00 63.53 348 GLU A O 1
ATOM 2774 N N . MET A 1 349 ? 76.126 -30.160 -19.854 1.00 58.84 349 MET A N 1
ATOM 2775 C CA . MET A 1 349 ? 75.379 -30.175 -21.119 1.00 58.84 349 MET A CA 1
ATOM 2776 C C . MET A 1 349 ? 73.861 -30.079 -20.907 1.00 58.84 349 MET A C 1
ATOM 2778 O O . MET A 1 349 ? 73.171 -29.372 -21.650 1.00 58.84 349 MET A O 1
ATOM 2782 N N . ARG A 1 350 ? 73.310 -30.740 -19.877 1.00 61.09 350 ARG A N 1
ATOM 2783 C CA . ARG A 1 350 ? 71.884 -30.618 -19.516 1.00 61.09 350 ARG A CA 1
ATOM 2784 C C . ARG A 1 350 ? 71.544 -29.209 -19.024 1.00 61.09 350 ARG A C 1
ATOM 2786 O O . ARG A 1 350 ? 70.519 -28.664 -19.438 1.00 61.09 350 ARG A O 1
ATOM 2793 N N . LYS A 1 351 ? 72.409 -28.593 -18.213 1.00 64.06 351 LYS A N 1
ATOM 2794 C CA . LYS A 1 351 ? 72.240 -27.232 -17.671 1.00 64.06 351 LYS A CA 1
ATOM 2795 C C . LYS A 1 351 ? 72.266 -26.170 -18.779 1.00 64.06 351 LYS A C 1
ATOM 2797 O O . LYS A 1 351 ? 71.370 -25.328 -18.844 1.00 64.06 351 LYS A O 1
ATOM 2802 N N . ASN A 1 352 ? 73.211 -26.276 -19.715 1.00 68.06 352 ASN A N 1
ATOM 2803 C CA . ASN A 1 352 ? 73.340 -25.381 -20.869 1.00 68.06 352 ASN A CA 1
ATOM 2804 C C . ASN A 1 352 ? 72.199 -25.555 -21.891 1.00 68.06 352 ASN A C 1
ATOM 2806 O O . ASN A 1 352 ? 71.698 -24.578 -22.456 1.00 68.06 352 ASN A O 1
ATOM 2810 N N . ARG A 1 353 ? 71.698 -26.783 -22.083 1.00 65.69 353 ARG A N 1
ATOM 2811 C CA . ARG A 1 353 ? 70.502 -27.034 -22.907 1.00 65.69 353 ARG A CA 1
ATOM 2812 C C . ARG A 1 353 ? 69.227 -26.483 -22.256 1.00 65.69 353 ARG A C 1
ATOM 2814 O O . ARG A 1 353 ? 68.359 -25.970 -22.965 1.00 65.69 353 ARG A O 1
ATOM 2821 N N . ALA A 1 354 ? 69.119 -26.537 -20.927 1.00 64.75 354 ALA A N 1
ATOM 2822 C CA . ALA A 1 354 ? 68.001 -25.959 -20.183 1.00 64.75 354 ALA A CA 1
ATOM 2823 C C . ALA A 1 354 ? 67.970 -24.422 -20.280 1.00 64.75 354 ALA A C 1
ATOM 2825 O O . ALA A 1 354 ? 66.926 -23.859 -20.612 1.00 64.75 354 ALA A O 1
ATOM 2826 N N . THR A 1 355 ? 69.100 -23.733 -20.087 1.00 65.06 355 THR A N 1
ATOM 2827 C CA . THR A 1 355 ? 69.163 -22.262 -20.198 1.00 65.06 355 THR A CA 1
ATOM 2828 C C . THR A 1 355 ? 68.909 -21.757 -21.622 1.00 65.06 355 THR A C 1
ATOM 2830 O O . THR A 1 355 ? 68.223 -20.747 -21.789 1.00 65.06 355 THR A O 1
ATOM 2833 N N . GLN A 1 356 ? 69.354 -22.469 -22.666 1.00 67.00 356 GLN A N 1
ATOM 2834 C CA . GLN A 1 356 ? 68.979 -22.136 -24.050 1.00 67.00 356 GLN A CA 1
ATOM 2835 C C . GLN A 1 356 ? 67.475 -22.309 -24.324 1.00 67.00 356 GLN A C 1
ATOM 2837 O O . GLN A 1 356 ? 66.880 -21.496 -25.037 1.00 67.00 356 GLN A O 1
ATOM 2842 N N . LEU A 1 357 ? 66.839 -23.341 -23.756 1.00 68.19 357 LEU A N 1
ATOM 2843 C CA . LEU A 1 357 ? 65.391 -23.550 -23.874 1.00 68.19 357 LEU A CA 1
ATOM 2844 C C . LEU A 1 357 ? 64.584 -22.484 -23.119 1.00 68.19 357 LEU A C 1
ATOM 2846 O O . LEU A 1 357 ? 63.546 -22.058 -23.623 1.00 68.19 357 LEU A O 1
ATOM 2850 N N . ILE A 1 358 ? 65.067 -22.022 -21.962 1.00 69.44 358 ILE A N 1
ATOM 2851 C CA . ILE A 1 358 ? 64.463 -20.915 -21.205 1.00 69.44 358 ILE A CA 1
ATOM 2852 C C . ILE A 1 358 ? 64.530 -19.618 -22.022 1.00 69.44 358 ILE A C 1
ATOM 2854 O O . ILE A 1 358 ? 63.480 -19.061 -22.337 1.00 69.44 358 ILE A O 1
ATOM 2858 N N . LYS A 1 359 ? 65.714 -19.217 -22.511 1.00 74.56 359 LYS A N 1
ATOM 2859 C CA . LYS A 1 359 ? 65.866 -17.999 -23.334 1.00 74.56 359 LYS A CA 1
ATOM 2860 C C . LYS A 1 359 ? 65.017 -18.016 -24.613 1.00 74.56 359 LYS A C 1
ATOM 2862 O O . LYS A 1 359 ? 64.456 -16.992 -24.999 1.00 74.56 359 LYS A O 1
ATOM 2867 N N . LYS A 1 360 ? 64.862 -19.179 -25.267 1.00 70.25 360 LYS A N 1
ATOM 2868 C CA . LYS A 1 360 ? 63.941 -19.324 -26.413 1.00 70.25 360 LYS A CA 1
ATOM 2869 C C . LYS A 1 360 ? 62.469 -19.158 -26.023 1.00 70.25 360 LYS A C 1
ATOM 2871 O O . LYS A 1 360 ? 61.711 -18.595 -26.810 1.00 70.25 360 LYS A O 1
ATOM 2876 N N . ARG A 1 361 ? 62.055 -19.633 -24.843 1.00 67.88 361 ARG A N 1
ATOM 2877 C CA . ARG A 1 361 ? 60.685 -19.451 -24.331 1.00 67.88 361 ARG A CA 1
ATOM 2878 C C . ARG A 1 361 ? 60.414 -17.989 -23.978 1.00 67.88 361 ARG A C 1
ATOM 2880 O O . ARG A 1 361 ? 59.400 -17.465 -24.419 1.00 67.88 361 ARG A O 1
ATOM 2887 N N . GLU A 1 362 ? 61.338 -17.326 -23.288 1.00 70.69 362 GLU A N 1
ATOM 2888 C CA . GLU A 1 362 ? 61.244 -15.903 -22.923 1.00 70.69 362 GLU A CA 1
ATOM 2889 C C . GLU A 1 362 ? 61.111 -15.002 -24.161 1.00 70.69 362 GLU A C 1
ATOM 2891 O O . GLU A 1 362 ? 60.179 -14.202 -24.245 1.00 70.69 362 GLU A O 1
ATOM 2896 N N . TYR A 1 363 ? 61.966 -15.193 -25.173 1.00 73.94 363 TYR A N 1
ATOM 2897 C CA . TYR A 1 363 ? 61.889 -14.445 -26.434 1.00 73.94 363 TYR A CA 1
ATOM 2898 C C . TYR A 1 363 ? 60.544 -14.643 -27.155 1.00 73.94 363 TYR A C 1
ATOM 2900 O O . TYR A 1 363 ? 59.926 -13.690 -27.634 1.00 73.94 363 TYR A O 1
ATOM 2908 N N . HIS A 1 364 ? 60.051 -15.885 -27.204 1.00 68.50 364 HIS A N 1
ATOM 2909 C CA . HIS A 1 364 ? 58.768 -16.197 -27.834 1.00 68.50 364 HIS A CA 1
ATOM 2910 C C . HIS A 1 364 ? 57.572 -15.661 -27.023 1.00 68.50 364 HIS A C 1
ATOM 2912 O O . HIS A 1 364 ? 56.525 -15.349 -27.596 1.00 68.50 364 HIS A O 1
ATOM 2918 N N . GLN A 1 365 ? 57.714 -15.525 -25.703 1.00 68.69 365 GLN A N 1
ATOM 2919 C CA . GLN A 1 365 ? 56.704 -14.944 -24.822 1.00 68.69 365 GLN A CA 1
ATOM 2920 C C . GLN A 1 365 ? 56.634 -13.418 -24.987 1.00 68.69 365 GLN A C 1
ATOM 2922 O O . GLN A 1 365 ? 55.536 -12.891 -25.162 1.00 68.69 365 GLN A O 1
ATOM 2927 N N . GLN A 1 366 ? 57.778 -12.726 -25.070 1.00 73.75 366 GLN A N 1
ATOM 2928 C CA . GLN A 1 366 ? 57.840 -11.285 -25.362 1.00 73.75 366 GLN A CA 1
ATOM 2929 C C . GLN A 1 366 ? 57.234 -10.935 -26.733 1.00 73.75 366 GLN A C 1
ATOM 2931 O O . GLN A 1 366 ? 56.405 -10.031 -26.821 1.00 73.75 366 GLN A O 1
ATOM 2936 N N . GLN A 1 367 ? 57.560 -11.694 -27.789 1.00 76.19 367 GLN A N 1
ATOM 2937 C CA . GLN A 1 367 ? 56.947 -11.539 -29.121 1.00 76.19 367 GLN A CA 1
ATOM 2938 C C . GLN A 1 367 ? 55.412 -11.688 -29.084 1.00 76.19 367 GLN A C 1
ATOM 2940 O O . GLN A 1 367 ? 54.686 -10.926 -29.724 1.00 76.19 367 GLN A O 1
ATOM 2945 N N . MET A 1 368 ? 54.896 -12.646 -28.306 1.00 66.00 368 MET A N 1
ATOM 2946 C CA . MET A 1 368 ? 53.451 -12.853 -28.152 1.00 66.00 368 MET A CA 1
ATOM 2947 C C . MET A 1 368 ? 52.777 -11.743 -27.330 1.00 66.00 368 MET A C 1
ATOM 2949 O O . MET A 1 368 ? 51.630 -11.397 -27.613 1.00 66.00 368 MET A O 1
ATOM 2953 N N . GLU A 1 369 ? 53.463 -11.151 -26.348 1.00 70.62 369 GLU A N 1
ATOM 2954 C CA . GLU A 1 369 ? 52.959 -9.984 -25.614 1.00 70.62 369 GLU A CA 1
ATOM 2955 C C . GLU A 1 369 ? 52.956 -8.706 -26.456 1.00 70.62 369 GLU A C 1
ATOM 2957 O O . GLU A 1 369 ? 51.957 -7.986 -26.440 1.00 70.62 369 GLU A O 1
ATOM 2962 N N . GLU A 1 370 ? 54.013 -8.421 -27.224 1.00 75.44 370 GLU A N 1
ATOM 2963 C CA . GLU A 1 370 ? 54.018 -7.287 -28.158 1.00 75.44 370 GLU A CA 1
ATOM 2964 C C . GLU A 1 370 ? 52.902 -7.412 -29.195 1.00 75.44 370 GLU A C 1
ATOM 2966 O O . GLU A 1 370 ? 52.191 -6.441 -29.467 1.00 75.44 370 GLU A O 1
ATOM 2971 N N . ARG A 1 371 ? 52.700 -8.618 -29.737 1.00 70.88 371 ARG A N 1
ATOM 2972 C CA . ARG A 1 371 ? 51.610 -8.897 -30.671 1.00 70.88 371 ARG A CA 1
ATOM 2973 C C . ARG A 1 371 ? 50.241 -8.643 -30.033 1.00 70.88 371 ARG A C 1
ATOM 2975 O O . ARG A 1 371 ? 49.460 -7.882 -30.598 1.00 70.88 371 ARG A O 1
ATOM 2982 N N . LYS A 1 372 ? 49.983 -9.175 -28.830 1.00 66.69 372 LYS A N 1
ATOM 2983 C CA . LYS A 1 372 ? 48.738 -8.910 -28.083 1.00 66.69 372 LYS A CA 1
ATOM 2984 C C . LYS A 1 372 ? 48.540 -7.426 -27.762 1.00 66.69 372 LYS A C 1
ATOM 2986 O O . LYS A 1 372 ? 47.412 -6.944 -27.817 1.00 66.69 372 LYS A O 1
ATOM 2991 N N . LYS A 1 373 ? 49.609 -6.685 -27.441 1.00 70.88 373 LYS A N 1
ATOM 2992 C CA . LYS A 1 373 ? 49.545 -5.229 -27.220 1.00 70.88 373 LYS A CA 1
ATOM 2993 C C . LYS A 1 373 ? 49.142 -4.484 -28.496 1.00 70.88 373 LYS A C 1
ATOM 2995 O O . LYS A 1 373 ? 48.317 -3.579 -28.412 1.00 70.88 373 LYS A O 1
ATOM 3000 N N . ARG A 1 374 ? 49.663 -4.879 -29.665 1.00 68.50 374 ARG A N 1
ATOM 3001 C CA . ARG A 1 374 ? 49.280 -4.295 -30.966 1.00 68.50 374 ARG A CA 1
ATOM 3002 C C . ARG A 1 374 ? 47.843 -4.641 -31.356 1.00 68.50 374 ARG A C 1
ATOM 3004 O O . ARG A 1 374 ? 47.099 -3.734 -31.709 1.00 68.50 374 ARG A O 1
ATOM 3011 N N . GLU A 1 375 ? 47.436 -5.903 -31.219 1.00 68.06 375 GLU A N 1
ATOM 3012 C CA . GLU A 1 375 ? 46.061 -6.352 -31.490 1.00 68.06 375 GLU A CA 1
ATOM 3013 C C . GLU A 1 375 ? 45.051 -5.601 -30.594 1.00 68.06 375 GLU A C 1
ATOM 3015 O O . GLU A 1 375 ? 44.100 -5.012 -31.105 1.00 68.06 375 GLU A O 1
ATOM 3020 N N . LYS A 1 376 ? 45.319 -5.479 -29.284 1.00 65.94 376 LYS A N 1
ATOM 3021 C CA . LYS A 1 376 ? 44.469 -4.723 -28.343 1.00 65.94 376 LYS A CA 1
ATOM 3022 C C . LYS A 1 376 ? 44.450 -3.210 -28.611 1.00 65.94 376 LYS A C 1
ATOM 3024 O O . LYS A 1 376 ? 43.419 -2.568 -28.428 1.00 65.94 376 LYS A O 1
ATOM 3029 N N . ALA A 1 377 ? 45.567 -2.620 -29.045 1.00 65.88 377 ALA A N 1
ATOM 3030 C CA . ALA A 1 377 ? 45.608 -1.210 -29.441 1.00 65.88 377 ALA A CA 1
ATOM 3031 C C . ALA A 1 377 ? 44.797 -0.949 -30.723 1.00 65.88 377 ALA A C 1
ATOM 3033 O O . ALA A 1 377 ? 44.129 0.076 -30.828 1.00 65.88 377 ALA A O 1
ATOM 3034 N N . GLN A 1 378 ? 44.818 -1.885 -31.673 1.00 60.41 378 GLN A N 1
ATOM 3035 C CA . GLN A 1 378 ? 44.047 -1.801 -32.911 1.00 60.41 378 GLN A CA 1
ATOM 3036 C C . GLN A 1 378 ? 42.538 -1.969 -32.654 1.00 60.41 378 GLN A C 1
ATOM 3038 O O . GLN A 1 378 ? 41.750 -1.191 -33.184 1.00 60.41 378 GLN A O 1
ATOM 3043 N N . GLU A 1 379 ? 42.143 -2.895 -31.774 1.00 64.19 379 GLU A N 1
ATOM 3044 C CA . GLU A 1 379 ? 40.755 -3.074 -31.307 1.00 64.19 379 GLU A CA 1
ATOM 3045 C C . GLU A 1 379 ? 40.206 -1.797 -30.630 1.00 64.19 379 GLU A C 1
ATOM 3047 O O . GLU A 1 379 ? 39.085 -1.373 -30.908 1.00 64.19 379 GLU A O 1
ATOM 3052 N N . LEU A 1 380 ? 41.021 -1.121 -29.807 1.00 60.81 380 LEU A N 1
ATOM 3053 C CA . LEU A 1 380 ? 40.668 0.161 -29.177 1.00 60.81 380 LEU A CA 1
ATOM 3054 C C . LEU A 1 380 ? 40.521 1.320 -30.178 1.00 60.81 380 LEU A C 1
ATOM 3056 O O . LEU A 1 380 ? 39.699 2.209 -29.961 1.00 60.81 380 LEU A O 1
ATOM 3060 N N 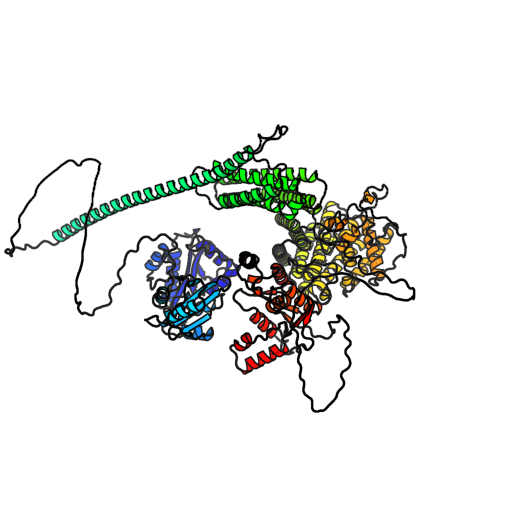. ILE A 1 381 ? 41.308 1.333 -31.259 1.00 64.62 381 ILE A N 1
ATOM 3061 C CA . ILE A 1 381 ? 41.188 2.346 -32.320 1.00 64.62 381 ILE A CA 1
ATOM 3062 C C . ILE A 1 381 ? 39.917 2.110 -33.143 1.00 64.62 381 ILE A C 1
ATOM 3064 O O . ILE A 1 381 ? 39.205 3.071 -33.421 1.00 64.62 381 ILE A O 1
ATOM 3068 N N . ILE A 1 382 ? 39.605 0.855 -33.485 1.00 63.91 382 ILE A N 1
ATOM 3069 C CA . ILE A 1 382 ? 38.386 0.498 -34.226 1.00 63.91 382 ILE A CA 1
ATOM 3070 C C . ILE A 1 382 ? 37.145 0.914 -33.429 1.00 63.91 382 ILE A C 1
ATOM 3072 O O . ILE A 1 382 ? 36.351 1.699 -33.940 1.00 63.91 382 ILE A O 1
ATOM 3076 N N . LYS A 1 383 ? 37.053 0.528 -32.147 1.00 54.53 383 LYS A N 1
ATOM 3077 C CA . LYS A 1 383 ? 35.948 0.955 -31.272 1.00 54.53 383 LYS A CA 1
ATOM 3078 C C . LYS A 1 383 ? 35.794 2.471 -31.187 1.00 54.53 383 LYS A C 1
ATOM 3080 O O . LYS A 1 383 ? 34.684 2.977 -31.300 1.00 54.53 383 LYS A O 1
ATOM 3085 N N . ARG A 1 384 ? 36.901 3.209 -31.040 1.00 50.72 384 ARG A N 1
ATOM 3086 C CA . ARG A 1 384 ? 36.866 4.679 -30.997 1.00 50.72 384 ARG A CA 1
ATOM 3087 C C . ARG A 1 384 ? 36.301 5.273 -32.290 1.00 50.72 384 ARG A C 1
ATOM 3089 O O . ARG A 1 384 ? 35.523 6.216 -32.226 1.00 50.72 384 ARG A O 1
ATOM 3096 N N . VAL A 1 385 ? 36.680 4.731 -33.449 1.00 56.84 385 VAL A N 1
ATOM 3097 C CA . VAL A 1 385 ? 36.174 5.188 -34.754 1.00 56.84 385 VAL A CA 1
ATOM 3098 C C . VAL A 1 385 ? 34.694 4.831 -34.930 1.00 56.84 385 VAL A C 1
ATOM 3100 O O . VAL A 1 385 ? 33.930 5.663 -35.416 1.00 56.84 385 VAL A O 1
ATOM 3103 N N . GLU A 1 386 ? 34.264 3.644 -34.502 1.00 48.88 386 GLU A N 1
ATOM 3104 C CA . GLU A 1 386 ? 32.854 3.229 -34.517 1.00 48.88 386 GLU A CA 1
ATOM 3105 C C . GLU A 1 386 ? 31.991 4.145 -33.628 1.00 48.88 386 GLU A C 1
ATOM 3107 O O . GLU A 1 386 ? 31.009 4.717 -34.105 1.00 48.88 386 GLU A O 1
ATOM 3112 N N . GLU A 1 387 ? 32.403 4.380 -32.378 1.00 43.97 387 GLU A N 1
ATOM 3113 C CA . GLU A 1 387 ? 31.732 5.285 -31.431 1.00 43.97 387 GLU A CA 1
ATOM 3114 C C . GLU A 1 387 ? 31.685 6.735 -31.947 1.00 43.97 387 GLU A C 1
ATOM 3116 O O . GLU A 1 387 ? 30.646 7.396 -31.871 1.00 43.97 387 GLU A O 1
ATOM 3121 N N . GLU A 1 388 ? 32.777 7.244 -32.527 1.00 45.97 388 GLU A N 1
ATOM 3122 C CA . GLU A 1 388 ? 32.818 8.589 -33.114 1.00 45.97 388 GLU A CA 1
ATOM 3123 C C . GLU A 1 388 ? 31.904 8.707 -34.349 1.00 45.97 388 GLU A C 1
ATOM 3125 O O . GLU A 1 388 ? 31.277 9.748 -34.561 1.00 45.97 388 GLU A O 1
ATOM 3130 N N . THR A 1 389 ? 31.768 7.635 -35.135 1.00 46.97 389 THR A N 1
ATOM 3131 C CA . THR A 1 389 ? 30.891 7.591 -36.316 1.00 46.97 389 THR A CA 1
ATOM 3132 C C . THR A 1 389 ? 29.416 7.548 -35.912 1.00 46.97 389 THR A C 1
ATOM 3134 O O . THR A 1 389 ? 28.622 8.335 -36.429 1.00 46.97 389 THR A O 1
ATOM 3137 N N . VAL A 1 390 ? 29.046 6.718 -34.929 1.00 48.53 390 VAL A N 1
ATOM 3138 C CA . VAL A 1 390 ? 27.682 6.679 -34.367 1.00 48.53 390 VAL A CA 1
ATOM 3139 C C . VAL A 1 390 ? 27.303 8.034 -33.762 1.00 48.53 390 VAL A C 1
ATOM 3141 O O . VAL A 1 390 ? 26.226 8.556 -34.045 1.00 48.53 390 VAL A O 1
ATOM 3144 N N . ASN A 1 391 ? 28.202 8.666 -33.004 1.00 44.34 391 ASN A N 1
ATOM 3145 C CA . ASN A 1 391 ? 27.950 9.981 -32.407 1.00 44.34 391 ASN A CA 1
ATOM 3146 C C . ASN A 1 391 ? 27.854 11.121 -33.438 1.00 44.34 391 ASN A C 1
ATOM 3148 O O . ASN A 1 391 ? 27.168 12.116 -33.189 1.00 44.34 391 ASN A O 1
ATOM 3152 N N . LYS A 1 392 ? 28.507 10.999 -34.600 1.00 47.78 392 LYS A N 1
ATOM 3153 C CA . LYS A 1 392 ? 28.333 11.927 -35.732 1.00 47.78 392 LYS A CA 1
ATOM 3154 C C . LYS A 1 392 ? 27.003 11.705 -36.453 1.00 47.78 392 LYS A C 1
ATOM 3156 O O . LYS A 1 392 ? 26.349 12.687 -36.789 1.00 47.78 392 LYS A O 1
ATOM 3161 N N . LEU A 1 393 ? 26.570 10.454 -36.621 1.00 47.88 393 LEU A N 1
ATOM 3162 C CA . LEU A 1 393 ? 25.268 10.115 -37.207 1.00 47.88 393 LEU A CA 1
ATOM 3163 C C . LEU A 1 393 ? 24.099 10.603 -36.337 1.00 47.88 393 LEU A C 1
ATOM 3165 O O . LEU A 1 393 ? 23.193 11.241 -36.857 1.00 47.88 393 LEU A O 1
ATOM 3169 N N . VAL A 1 394 ? 24.156 10.412 -35.014 1.00 46.12 394 VAL A N 1
ATOM 3170 C CA . VAL A 1 394 ? 23.115 10.905 -34.087 1.00 46.12 394 VAL A CA 1
ATOM 3171 C C . VAL A 1 394 ? 23.053 12.436 -34.066 1.00 46.12 394 VAL A C 1
ATOM 3173 O O . VAL A 1 394 ? 21.965 13.006 -34.113 1.00 46.12 394 VAL A O 1
ATOM 3176 N N . ARG A 1 395 ? 24.209 13.123 -34.053 1.00 48.81 395 ARG A N 1
ATOM 3177 C CA . ARG A 1 395 ? 24.253 14.589 -34.205 1.00 48.81 395 ARG A CA 1
ATOM 3178 C C . ARG A 1 395 ? 23.636 15.029 -35.530 1.00 48.81 395 ARG A C 1
ATOM 3180 O O . ARG A 1 395 ? 22.859 15.978 -35.537 1.00 48.81 395 ARG A O 1
ATOM 3187 N N . ALA A 1 396 ? 23.960 14.345 -36.628 1.00 48.66 396 ALA A N 1
ATOM 3188 C CA . ALA A 1 396 ? 23.380 14.633 -37.932 1.00 48.66 396 ALA A CA 1
ATOM 3189 C C . ALA A 1 396 ? 21.859 14.420 -37.934 1.00 48.66 396 ALA A C 1
ATOM 3191 O O . ALA A 1 396 ? 21.159 15.268 -38.460 1.00 48.66 396 ALA A O 1
ATOM 3192 N N . GLU A 1 397 ? 21.334 13.368 -37.306 1.00 47.31 397 GLU A N 1
ATOM 3193 C CA . GLU A 1 397 ? 19.897 13.060 -37.265 1.00 47.31 397 GLU A CA 1
ATOM 3194 C C . GLU A 1 397 ? 19.088 14.067 -36.420 1.00 47.31 397 GLU A C 1
ATOM 3196 O O . GLU A 1 397 ? 18.040 14.551 -36.861 1.00 47.31 397 GLU A O 1
ATOM 3201 N N . VAL A 1 398 ? 19.598 14.460 -35.245 1.00 48.22 398 VAL A N 1
ATOM 3202 C CA . VAL A 1 398 ? 18.977 15.504 -34.404 1.00 48.22 398 VAL A CA 1
ATOM 3203 C C . VAL A 1 398 ? 19.030 16.865 -35.106 1.00 48.22 398 VAL A C 1
ATOM 3205 O O . VAL A 1 398 ? 17.999 17.524 -35.237 1.00 48.22 398 VAL A O 1
ATOM 3208 N N . MET A 1 399 ? 20.195 17.258 -35.634 1.00 49.50 399 MET A N 1
ATOM 3209 C CA . MET A 1 399 ? 20.337 18.512 -36.382 1.00 49.50 399 MET A CA 1
ATOM 3210 C C . MET A 1 399 ? 19.475 18.516 -37.647 1.00 49.50 399 MET A C 1
ATOM 3212 O O . MET A 1 399 ? 18.822 19.511 -37.918 1.00 49.50 399 MET A O 1
ATOM 3216 N N . PHE A 1 400 ? 19.417 17.417 -38.403 1.00 47.09 400 PHE A N 1
ATOM 3217 C CA . PHE A 1 400 ? 18.608 17.299 -39.619 1.00 47.09 400 PHE A CA 1
ATOM 3218 C C . PHE A 1 400 ? 17.110 17.393 -39.324 1.00 47.09 400 PHE A C 1
ATOM 3220 O O . PHE A 1 400 ? 16.393 18.038 -40.084 1.00 47.09 400 PHE A O 1
ATOM 3227 N N . THR A 1 401 ? 16.644 16.834 -38.201 1.00 49.75 401 THR A N 1
ATOM 3228 C CA . THR A 1 401 ? 15.245 16.982 -37.769 1.00 49.75 401 THR A CA 1
ATOM 3229 C C . THR A 1 401 ? 14.908 18.453 -37.501 1.00 49.75 401 THR A C 1
ATOM 3231 O O . THR A 1 401 ? 13.951 18.973 -38.071 1.00 49.75 401 THR A O 1
ATOM 3234 N N . LEU A 1 402 ? 15.740 19.152 -36.721 1.00 47.81 402 LEU A N 1
ATOM 3235 C CA . LEU A 1 402 ? 15.547 20.572 -36.394 1.00 47.81 402 LEU A CA 1
ATOM 3236 C C . LEU A 1 402 ? 15.698 21.487 -37.631 1.00 47.81 402 LEU A C 1
ATOM 3238 O O . LEU A 1 402 ? 14.944 22.442 -37.807 1.00 47.81 402 LEU A O 1
ATOM 3242 N N . PHE A 1 403 ? 16.630 21.177 -38.538 1.00 44.28 403 PHE A N 1
ATOM 3243 C CA . PHE A 1 403 ? 16.879 21.968 -39.752 1.00 44.28 403 PHE A CA 1
ATOM 3244 C C . PHE A 1 403 ? 15.814 21.746 -40.841 1.00 44.28 403 PHE A C 1
ATOM 3246 O O . PHE A 1 403 ? 15.517 22.666 -41.607 1.00 44.28 403 PHE A O 1
ATOM 3253 N N . GLN A 1 404 ? 15.206 20.553 -40.916 1.00 48.41 404 GLN A N 1
ATOM 3254 C CA . GLN A 1 404 ? 14.022 20.324 -41.751 1.00 48.41 404 GLN A CA 1
ATOM 3255 C C . GLN A 1 404 ? 12.829 21.156 -41.266 1.00 48.41 404 GLN A C 1
ATOM 3257 O O . GLN A 1 404 ? 12.129 21.739 -42.093 1.00 48.41 404 GLN A O 1
ATOM 3262 N N . GLU A 1 405 ? 12.616 21.249 -39.952 1.00 50.50 405 GLU A N 1
ATOM 3263 C CA . GLU A 1 405 ? 11.494 21.995 -39.369 1.00 50.50 405 GLU A CA 1
ATOM 3264 C C . GLU A 1 405 ? 11.641 23.518 -39.588 1.00 50.50 405 GLU A C 1
ATOM 3266 O O . GLU A 1 405 ? 10.689 24.156 -40.047 1.00 50.50 405 GLU A O 1
ATOM 3271 N N . HIS A 1 406 ? 12.851 24.079 -39.439 1.00 46.78 406 HIS A N 1
ATOM 3272 C CA . HIS A 1 406 ? 13.150 25.485 -39.787 1.00 46.78 406 HIS A CA 1
ATOM 3273 C C . HIS A 1 406 ? 12.898 25.809 -41.271 1.00 46.78 406 HIS A C 1
ATOM 3275 O O . HIS A 1 406 ? 12.361 26.863 -41.622 1.00 46.78 406 HIS A O 1
ATOM 3281 N N . ASN A 1 407 ? 13.244 24.886 -42.175 1.00 46.31 407 ASN A N 1
ATOM 3282 C CA . ASN A 1 407 ? 12.990 25.059 -43.609 1.00 46.31 407 ASN A CA 1
ATOM 3283 C C . ASN A 1 407 ? 11.501 24.922 -43.978 1.00 46.31 407 ASN A C 1
ATOM 3285 O O . ASN A 1 407 ? 11.067 25.535 -44.951 1.00 46.31 407 ASN A O 1
ATOM 3289 N N . GLN A 1 408 ? 10.704 24.173 -43.208 1.00 50.12 408 GLN A N 1
ATOM 3290 C CA . GLN A 1 408 ? 9.252 24.086 -43.411 1.00 50.12 408 GLN A CA 1
ATOM 3291 C C . GLN A 1 408 ? 8.510 25.345 -42.935 1.00 50.12 408 GLN A C 1
ATOM 3293 O O . GLN A 1 408 ? 7.515 25.725 -43.553 1.00 50.12 408 GLN A O 1
ATOM 3298 N N . GLN A 1 409 ? 8.990 26.037 -41.894 1.00 46.81 409 GLN A N 1
ATOM 3299 C CA . GLN A 1 409 ? 8.402 27.314 -41.456 1.00 46.81 409 GLN A CA 1
ATOM 3300 C C . GLN A 1 409 ? 8.595 28.434 -42.491 1.00 46.81 409 GLN A C 1
ATOM 3302 O O . GLN A 1 409 ? 7.655 29.176 -42.765 1.00 46.81 409 GLN A O 1
ATOM 3307 N N . LYS A 1 410 ? 9.755 28.493 -43.162 1.00 45.28 410 LYS A N 1
ATOM 3308 C CA . LYS A 1 410 ? 10.024 29.456 -44.253 1.00 45.28 410 LYS A CA 1
ATOM 3309 C C . LYS A 1 410 ? 9.155 29.274 -45.508 1.00 45.28 410 LYS A C 1
ATOM 3311 O O . LYS A 1 410 ? 9.206 30.115 -46.399 1.00 45.28 410 LYS A O 1
ATOM 3316 N N . ALA A 1 411 ? 8.376 28.194 -45.598 1.00 37.78 411 ALA A N 1
ATOM 3317 C CA . ALA A 1 411 ? 7.551 27.867 -46.761 1.00 37.78 411 ALA A CA 1
ATOM 3318 C C . ALA A 1 411 ? 6.089 28.360 -46.672 1.00 37.78 411 ALA A C 1
ATOM 3320 O O . ALA A 1 411 ? 5.307 28.086 -47.584 1.00 37.78 411 ALA A O 1
ATOM 3321 N N . LYS A 1 412 ? 5.694 29.082 -45.610 1.00 40.81 412 LYS A N 1
ATOM 3322 C CA . LYS A 1 412 ? 4.377 29.743 -45.516 1.00 40.81 412 LYS A CA 1
ATOM 3323 C C . LYS A 1 412 ? 4.516 31.271 -45.603 1.00 40.81 412 LYS A C 1
ATOM 3325 O O . LYS A 1 412 ? 5.420 31.819 -44.977 1.00 40.81 412 LYS A O 1
ATOM 3330 N N . PRO A 1 413 ? 3.639 31.973 -46.348 1.00 34.34 413 PRO A N 1
ATOM 3331 C CA . PRO A 1 413 ? 3.685 33.429 -46.443 1.00 34.34 413 PRO A CA 1
ATOM 3332 C C . PRO A 1 413 ? 3.300 34.072 -45.104 1.00 34.34 413 PRO A C 1
ATOM 3334 O O . PRO A 1 413 ? 2.272 33.737 -44.515 1.00 34.34 413 PRO A O 1
ATOM 3337 N N . ILE A 1 414 ? 4.137 34.998 -44.637 1.00 35.62 414 ILE A N 1
ATOM 3338 C CA . ILE A 1 414 ? 3.965 35.723 -43.373 1.00 35.62 414 ILE A CA 1
ATOM 3339 C C . ILE A 1 414 ? 2.941 36.855 -43.557 1.00 35.62 414 ILE A C 1
ATOM 3341 O O . ILE A 1 414 ? 2.974 37.577 -44.554 1.00 35.62 414 ILE A O 1
ATOM 3345 N N . SER A 1 415 ? 2.035 37.011 -42.586 1.00 37.38 415 SER A N 1
ATOM 3346 C CA . SER A 1 415 ? 1.110 38.152 -42.505 1.00 37.38 415 SER A CA 1
ATOM 3347 C C . SER A 1 415 ? 1.818 39.368 -41.877 1.00 37.38 415 SER A C 1
ATOM 3349 O O . SER A 1 415 ? 2.579 39.164 -40.932 1.00 37.38 415 SER A O 1
ATOM 3351 N N . PRO A 1 416 ? 1.594 40.624 -42.320 1.00 33.44 416 PRO A N 1
ATOM 3352 C CA . PRO A 1 416 ? 2.555 41.720 -42.102 1.00 33.44 416 PRO A CA 1
ATOM 3353 C C . PRO A 1 416 ? 2.676 42.312 -40.682 1.00 33.44 416 PRO A C 1
ATOM 3355 O O . PRO A 1 416 ? 3.337 43.332 -40.535 1.00 33.44 416 PRO A O 1
ATOM 3358 N N . ASN A 1 417 ? 2.034 41.732 -39.660 1.00 34.84 417 ASN A N 1
ATOM 3359 C CA . ASN A 1 417 ? 1.811 42.380 -38.353 1.00 34.84 417 ASN A CA 1
ATOM 3360 C C . ASN A 1 417 ? 2.341 41.596 -37.129 1.00 34.84 417 ASN A C 1
ATOM 3362 O O . ASN A 1 417 ? 1.917 41.867 -36.008 1.00 34.84 417 ASN A O 1
ATOM 3366 N N . ALA A 1 418 ? 3.237 40.624 -37.314 1.00 33.00 418 ALA A N 1
ATOM 3367 C CA . ALA A 1 418 ? 3.901 39.926 -36.208 1.00 33.00 418 ALA A CA 1
ATOM 3368 C C . ALA A 1 418 ? 5.351 40.413 -36.077 1.00 33.00 418 ALA A C 1
ATOM 3370 O O . ALA A 1 418 ? 6.264 39.791 -36.610 1.00 33.00 418 ALA A O 1
ATOM 3371 N N . ASP A 1 419 ? 5.542 41.541 -35.393 1.00 35.66 419 ASP A N 1
ATOM 3372 C CA . ASP A 1 419 ? 6.862 42.113 -35.115 1.00 35.66 419 ASP A CA 1
ATOM 3373 C C . ASP A 1 419 ? 7.082 42.226 -33.595 1.00 35.66 419 ASP A C 1
ATOM 3375 O O . ASP A 1 419 ? 6.126 42.381 -32.835 1.00 35.66 419 ASP A O 1
ATOM 3379 N N . VAL A 1 420 ? 8.345 42.156 -33.165 1.00 35.88 420 VAL A N 1
ATOM 3380 C CA . VAL A 1 420 ? 8.803 42.172 -31.758 1.00 35.88 420 VAL A CA 1
ATOM 3381 C C . VAL A 1 420 ? 8.367 40.959 -30.903 1.00 35.88 420 VAL A C 1
ATOM 3383 O O . VAL A 1 420 ? 7.493 41.086 -30.054 1.00 35.88 420 VAL A O 1
ATOM 3386 N N . HIS A 1 421 ? 9.033 39.800 -31.078 1.00 35.25 421 HIS A N 1
ATOM 3387 C CA . HIS A 1 421 ? 9.422 38.866 -29.981 1.00 35.25 421 HIS A CA 1
ATOM 3388 C C . HIS A 1 421 ? 10.220 37.602 -30.421 1.00 35.25 421 HIS A C 1
ATOM 3390 O O . HIS A 1 421 ? 10.540 36.765 -29.576 1.00 35.25 421 HIS A O 1
ATOM 3396 N N . GLU A 1 422 ? 10.595 37.435 -31.700 1.00 35.78 422 GLU A N 1
ATOM 3397 C CA . GLU A 1 422 ? 11.229 36.190 -32.199 1.00 35.78 422 GLU A CA 1
ATOM 3398 C C . GLU A 1 422 ? 12.622 35.848 -31.613 1.00 35.78 422 GLU A C 1
ATOM 3400 O O . GLU A 1 422 ? 13.039 34.693 -31.675 1.00 35.78 422 GLU A O 1
ATOM 3405 N N . GLU A 1 423 ? 13.350 36.796 -31.011 1.00 34.03 423 GLU A N 1
ATOM 3406 C CA . GLU A 1 423 ? 14.757 36.592 -30.608 1.00 34.03 423 GLU A CA 1
ATOM 3407 C C . GLU A 1 423 ? 14.978 35.705 -29.363 1.00 34.03 423 GLU A C 1
ATOM 3409 O O . GLU A 1 423 ? 16.121 35.392 -29.034 1.00 34.03 423 GLU A O 1
ATOM 3414 N N . THR A 1 424 ? 13.929 35.306 -28.631 1.00 36.59 424 THR A N 1
ATOM 3415 C CA . THR A 1 424 ? 14.096 34.666 -27.303 1.00 36.59 424 THR A CA 1
ATOM 3416 C C . THR A 1 424 ? 14.122 33.130 -27.320 1.00 36.59 424 THR A C 1
ATOM 3418 O O . THR A 1 424 ? 14.579 32.530 -26.349 1.00 36.59 424 THR A O 1
ATOM 3421 N N . TYR A 1 425 ? 13.677 32.468 -28.396 1.00 38.31 425 TYR A N 1
ATOM 3422 C CA . TYR A 1 425 ? 13.623 30.999 -28.447 1.00 38.31 425 TYR A CA 1
ATOM 3423 C C . TYR A 1 425 ? 14.864 30.383 -29.109 1.00 38.31 425 TYR A C 1
ATOM 3425 O O . TYR A 1 425 ? 15.116 30.649 -30.291 1.00 38.31 425 TYR A O 1
ATOM 3433 N N . PRO A 1 426 ? 15.611 29.489 -28.427 1.00 38.62 426 PRO A N 1
ATOM 3434 C CA . PRO A 1 426 ? 16.677 28.741 -29.076 1.00 38.62 426 PRO A CA 1
ATOM 3435 C C . PRO A 1 426 ? 16.075 27.885 -30.200 1.00 38.62 426 PRO A C 1
ATOM 3437 O O . PRO A 1 426 ? 15.267 26.991 -29.960 1.00 38.62 426 PRO A O 1
ATOM 3440 N N . PHE A 1 427 ? 16.489 28.169 -31.438 1.00 47.03 427 PHE A N 1
ATOM 3441 C CA . PHE A 1 427 ? 16.062 27.492 -32.673 1.00 47.03 427 PHE A CA 1
ATOM 3442 C C . PHE A 1 427 ? 14.629 27.782 -33.180 1.00 47.03 427 PHE A C 1
ATOM 3444 O O . PHE A 1 427 ? 14.165 27.086 -34.078 1.00 47.03 427 PHE A O 1
ATOM 3451 N N . GLY A 1 428 ? 13.960 28.844 -32.706 1.00 48.47 428 GLY A N 1
ATOM 3452 C CA . GLY A 1 428 ? 12.830 29.462 -33.433 1.00 48.47 428 GLY A CA 1
ATOM 3453 C C . GLY A 1 428 ? 11.469 28.745 -33.389 1.00 48.47 428 GLY A C 1
ATOM 3454 O O . GLY A 1 428 ? 10.584 29.053 -34.189 1.00 48.47 428 GLY A O 1
ATOM 3455 N N . PHE A 1 429 ? 11.258 27.806 -32.463 1.00 62.41 429 PHE A N 1
ATOM 3456 C CA . PHE A 1 429 ? 9.924 27.255 -32.205 1.00 62.41 429 PHE A CA 1
ATOM 3457 C C . PHE A 1 429 ? 9.195 28.072 -31.129 1.00 62.41 429 PHE A C 1
ATOM 3459 O O . PHE A 1 429 ? 9.602 28.064 -29.973 1.00 62.41 429 PHE A O 1
ATOM 3466 N N . ASN A 1 430 ? 8.091 28.722 -31.502 1.00 72.44 430 ASN A N 1
ATOM 3467 C CA . ASN A 1 430 ? 7.151 29.346 -30.570 1.00 72.44 430 ASN A CA 1
ATOM 3468 C C . ASN A 1 430 ? 5.850 28.513 -30.534 1.00 72.44 430 ASN A C 1
ATOM 3470 O O . ASN A 1 430 ? 5.244 28.332 -31.596 1.00 72.44 430 ASN A O 1
ATOM 3474 N N . PRO A 1 431 ? 5.412 27.992 -29.371 1.00 76.94 431 PRO A N 1
ATOM 3475 C CA . PRO A 1 431 ? 4.155 27.252 -29.264 1.00 76.94 431 PRO A CA 1
ATOM 3476 C C . PRO A 1 431 ? 2.904 28.143 -29.297 1.00 76.94 431 PRO A C 1
ATOM 3478 O O . PRO A 1 431 ? 1.822 27.615 -29.545 1.00 76.94 431 PRO A O 1
ATOM 3481 N N . ALA A 1 432 ? 3.037 29.456 -29.068 1.00 76.69 432 ALA A N 1
ATOM 3482 C CA . ALA A 1 432 ? 1.909 30.378 -28.940 1.00 76.69 432 ALA A CA 1
ATOM 3483 C C . ALA A 1 432 ? 0.935 30.309 -30.131 1.00 76.69 432 ALA A C 1
ATOM 3485 O O . ALA A 1 432 ? 1.346 30.382 -31.294 1.00 76.69 432 ALA A O 1
ATOM 3486 N N . SER A 1 433 ? -0.363 30.221 -29.834 1.00 77.50 433 SER A N 1
ATOM 3487 C CA . SER A 1 433 ? -1.464 30.177 -30.808 1.00 77.50 433 SER A CA 1
ATOM 3488 C C . SER A 1 433 ? -1.473 28.954 -31.746 1.00 77.50 433 SER A C 1
ATOM 3490 O O . SER A 1 433 ? -2.159 28.974 -32.773 1.00 77.50 433 SER A O 1
ATOM 3492 N N . LEU A 1 434 ? -0.739 27.877 -31.434 1.00 82.62 434 LEU A N 1
ATOM 3493 C CA . LEU A 1 434 ? -0.812 26.614 -32.179 1.00 82.62 434 LEU A CA 1
ATOM 3494 C C . LEU A 1 434 ? -1.948 25.718 -31.665 1.00 82.62 434 LEU A C 1
ATOM 3496 O O . LEU A 1 434 ? -2.131 25.557 -30.463 1.00 82.62 434 LEU A O 1
ATOM 3500 N N . SER A 1 435 ? -2.681 25.072 -32.580 1.00 85.00 435 SER A N 1
ATOM 3501 C CA . SER A 1 435 ? -3.789 24.188 -32.198 1.00 85.00 435 SER A CA 1
ATOM 3502 C C . SER A 1 435 ? -3.309 22.868 -31.562 1.00 85.00 435 SER A C 1
ATOM 3504 O O . SER A 1 435 ? -2.207 22.389 -31.871 1.00 85.00 435 SER A O 1
ATOM 3506 N N . PRO A 1 436 ? -4.147 22.207 -30.734 1.00 86.31 436 PRO A N 1
ATOM 3507 C CA . PRO A 1 436 ? -3.800 20.935 -30.098 1.00 86.31 436 PRO A CA 1
ATOM 3508 C C . PRO A 1 436 ? -3.410 19.833 -31.093 1.00 86.31 436 PRO A C 1
ATOM 3510 O O . PRO A 1 436 ? -2.489 19.063 -30.820 1.00 86.31 436 PRO A O 1
ATOM 3513 N N . ASP A 1 437 ? -4.034 19.809 -32.276 1.00 84.44 437 ASP A N 1
ATOM 3514 C CA . ASP A 1 437 ? -3.739 18.854 -33.356 1.00 84.44 437 ASP A CA 1
ATOM 3515 C C . ASP A 1 437 ? -2.301 18.963 -33.884 1.00 84.44 437 ASP A C 1
ATOM 3517 O O . ASP A 1 437 ? -1.750 17.996 -34.408 1.00 84.44 437 ASP A O 1
ATOM 3521 N N . VAL A 1 438 ? -1.675 20.137 -33.750 1.00 83.44 438 VAL A N 1
ATOM 3522 C CA . VAL A 1 438 ? -0.273 20.375 -34.126 1.00 83.44 438 VAL A CA 1
ATOM 3523 C C . VAL A 1 438 ? 0.660 20.118 -32.943 1.00 83.44 438 VAL A C 1
ATOM 3525 O O . VAL A 1 438 ? 1.748 19.566 -33.131 1.00 83.44 438 VAL A O 1
ATOM 3528 N N . LEU A 1 439 ? 0.250 20.495 -31.729 1.00 84.75 439 LEU A N 1
ATOM 3529 C CA . LEU A 1 439 ? 1.070 20.365 -30.524 1.00 84.75 439 LEU A CA 1
ATOM 3530 C C . LEU A 1 439 ? 1.208 18.905 -30.065 1.00 84.75 439 LEU A C 1
ATOM 3532 O O . LEU A 1 439 ? 2.332 18.449 -29.851 1.00 84.75 439 LEU A O 1
ATOM 3536 N N . PHE A 1 440 ? 0.122 18.128 -29.972 1.00 88.25 440 PHE A N 1
ATOM 3537 C CA . PHE A 1 440 ? 0.191 16.755 -29.450 1.00 88.25 440 PHE A CA 1
ATOM 3538 C C . PHE A 1 440 ? 1.113 15.810 -30.249 1.00 88.25 440 PHE A C 1
ATOM 3540 O O . PHE A 1 440 ? 1.902 15.101 -29.611 1.00 88.25 440 PHE A O 1
ATOM 3547 N N . PRO A 1 441 ? 1.106 15.785 -31.601 1.00 85.50 441 PRO A N 1
ATOM 3548 C CA . PRO A 1 441 ? 2.036 14.951 -32.365 1.00 85.50 441 PRO A CA 1
ATOM 3549 C C . PRO A 1 441 ? 3.501 15.375 -32.205 1.00 85.50 441 PRO A C 1
ATOM 3551 O O . PRO A 1 441 ? 4.381 14.513 -32.157 1.00 85.50 441 PRO A O 1
ATOM 3554 N N . ARG A 1 442 ? 3.772 16.684 -32.084 1.00 82.19 442 ARG A N 1
ATOM 3555 C CA . ARG A 1 442 ? 5.126 17.221 -31.850 1.00 82.19 442 ARG A CA 1
ATOM 3556 C C . ARG A 1 442 ? 5.646 16.833 -30.473 1.00 82.19 442 ARG A C 1
ATOM 3558 O O . ARG A 1 442 ? 6.720 16.248 -30.380 1.00 82.19 442 ARG A O 1
ATOM 3565 N N . ILE A 1 443 ? 4.839 17.054 -29.436 1.00 86.81 443 ILE A N 1
ATOM 3566 C CA . ILE A 1 443 ? 5.125 16.630 -28.062 1.00 86.81 443 ILE A CA 1
ATOM 3567 C C . ILE A 1 443 ? 5.439 15.130 -28.024 1.00 86.81 443 ILE A C 1
ATOM 3569 O O . ILE A 1 443 ? 6.486 14.745 -27.515 1.00 86.81 443 ILE A O 1
ATOM 3573 N N . LYS A 1 444 ? 4.600 14.282 -28.638 1.00 86.06 444 LYS A N 1
ATOM 3574 C CA . LYS A 1 444 ? 4.844 12.832 -28.702 1.00 86.06 444 LYS A CA 1
ATOM 3575 C C . LYS A 1 444 ? 6.186 12.497 -29.371 1.00 86.06 444 LYS A C 1
ATOM 3577 O O . LYS A 1 444 ? 6.953 11.701 -28.834 1.00 86.06 444 LYS A O 1
ATOM 3582 N N . ARG A 1 445 ? 6.505 13.139 -30.504 1.00 81.12 445 ARG A N 1
ATOM 3583 C CA . ARG A 1 445 ? 7.789 12.967 -31.212 1.00 81.12 445 ARG A CA 1
ATOM 3584 C C . ARG A 1 445 ? 8.983 13.327 -30.321 1.00 81.12 445 ARG A C 1
ATOM 3586 O O . ARG A 1 445 ? 9.970 12.592 -30.302 1.00 81.12 445 ARG A O 1
ATOM 3593 N N . TRP A 1 446 ? 8.889 14.430 -29.583 1.00 84.06 446 TRP A N 1
ATOM 3594 C CA . TRP A 1 446 ? 9.924 14.882 -28.656 1.00 84.06 446 TRP A CA 1
ATOM 3595 C C . TRP A 1 446 ? 10.057 13.970 -27.430 1.00 84.06 446 TRP A C 1
ATOM 3597 O O . TRP A 1 446 ? 11.175 13.671 -27.021 1.00 84.06 446 TRP A O 1
ATOM 3607 N N . GLU A 1 447 ? 8.956 13.453 -26.880 1.00 85.19 447 GLU A N 1
ATOM 3608 C CA . GLU A 1 447 ? 8.979 12.469 -25.790 1.00 85.19 447 GLU A CA 1
ATOM 3609 C C . GLU A 1 447 ? 9.648 11.153 -26.217 1.00 85.19 447 GLU A C 1
ATOM 3611 O O . GLU A 1 447 ? 10.491 10.626 -25.485 1.00 85.19 447 GLU A O 1
ATOM 3616 N N . ASP A 1 448 ? 9.359 10.662 -27.427 1.00 80.81 448 ASP A N 1
ATOM 3617 C CA . ASP A 1 448 ? 10.021 9.488 -28.010 1.00 80.81 448 ASP A CA 1
ATOM 3618 C C . ASP A 1 448 ? 11.521 9.735 -28.270 1.00 80.81 448 ASP A C 1
ATOM 3620 O O . ASP A 1 448 ? 12.352 8.845 -28.056 1.00 80.81 448 ASP A O 1
ATOM 3624 N N . GLN A 1 449 ? 11.901 10.944 -28.701 1.00 75.81 449 GLN A N 1
ATOM 3625 C CA . GLN A 1 449 ? 13.305 11.343 -28.854 1.00 75.81 449 GLN A CA 1
ATOM 3626 C C . GLN A 1 449 ? 14.028 11.424 -27.503 1.00 75.81 449 GLN A C 1
ATOM 3628 O O . GLN A 1 449 ? 15.110 10.852 -27.368 1.00 75.81 449 GLN A O 1
ATOM 3633 N N . LEU A 1 450 ? 13.429 12.055 -26.488 1.00 80.75 450 LEU A N 1
ATOM 3634 C CA . LEU A 1 450 ? 13.974 12.107 -25.127 1.00 80.75 450 LEU A CA 1
ATOM 3635 C C . LEU A 1 450 ? 14.156 10.698 -24.551 1.00 80.75 450 LEU A C 1
ATOM 3637 O O . LEU A 1 450 ? 15.211 10.404 -23.993 1.00 80.75 450 LEU A O 1
ATOM 3641 N N . LYS A 1 451 ? 13.188 9.794 -24.751 1.00 80.56 451 LYS A N 1
ATOM 3642 C CA . LYS A 1 451 ? 13.295 8.389 -24.325 1.00 80.56 451 LYS A CA 1
ATOM 3643 C C . LYS A 1 451 ? 14.515 7.700 -24.951 1.00 80.56 451 LYS A C 1
ATOM 3645 O O . LYS A 1 451 ? 15.297 7.087 -24.229 1.00 80.56 451 LYS A O 1
ATOM 3650 N N . LYS A 1 452 ? 14.734 7.861 -26.262 1.00 75.44 452 LYS A N 1
ATOM 3651 C CA . LYS A 1 452 ? 15.906 7.306 -26.973 1.00 75.44 452 LYS A CA 1
ATOM 3652 C C . LYS A 1 452 ? 17.234 7.927 -26.522 1.00 75.44 452 LYS A C 1
ATOM 3654 O O . LYS A 1 452 ? 18.224 7.210 -26.390 1.00 75.44 452 LYS A O 1
ATOM 3659 N N . LEU A 1 453 ? 17.266 9.243 -26.301 1.00 69.62 453 LEU A N 1
ATOM 3660 C CA . LEU A 1 453 ? 18.475 9.976 -25.908 1.00 69.62 453 LEU A CA 1
ATOM 3661 C C . LEU A 1 453 ? 18.883 9.703 -24.453 1.00 69.62 453 LEU A C 1
ATOM 3663 O O . LEU A 1 453 ? 20.075 9.629 -24.176 1.00 69.62 453 LEU A O 1
ATOM 3667 N N . CYS A 1 454 ? 17.924 9.504 -23.543 1.00 69.19 454 CYS A N 1
ATOM 3668 C CA . CYS A 1 454 ? 18.196 9.197 -22.135 1.00 69.19 454 CYS A CA 1
ATOM 3669 C C . CYS A 1 454 ? 18.483 7.706 -21.861 1.00 69.19 454 CYS A C 1
ATOM 3671 O O . CYS A 1 454 ? 19.131 7.399 -20.868 1.00 69.19 454 CYS A O 1
ATOM 3673 N N . GLN A 1 455 ? 18.042 6.776 -22.720 1.00 64.44 455 GLN A N 1
ATOM 3674 C CA . GLN A 1 455 ? 18.318 5.335 -22.556 1.00 64.44 455 GLN A CA 1
ATOM 3675 C C . GLN A 1 455 ? 19.758 4.926 -22.910 1.00 64.44 455 GLN A C 1
ATOM 3677 O O . GLN A 1 455 ? 20.233 3.884 -22.460 1.00 64.44 455 GLN A O 1
ATOM 3682 N N . ARG A 1 456 ? 20.471 5.721 -23.717 1.00 54.50 456 ARG A N 1
ATOM 3683 C CA . ARG A 1 456 ? 21.883 5.477 -24.040 1.00 54.50 456 ARG A CA 1
ATOM 3684 C C . ARG A 1 456 ? 22.760 5.992 -22.901 1.00 54.50 456 ARG A C 1
ATOM 3686 O O . ARG A 1 456 ? 23.237 7.122 -22.947 1.00 54.50 456 ARG A O 1
ATOM 3693 N N . GLY A 1 457 ? 22.919 5.149 -21.880 1.00 42.84 457 GLY A N 1
ATOM 3694 C CA . GLY A 1 457 ? 23.701 5.436 -20.678 1.00 42.84 457 GLY A CA 1
ATOM 3695 C C . GLY A 1 457 ? 25.122 5.939 -20.964 1.00 42.84 457 GLY A C 1
ATOM 3696 O O . GLY A 1 457 ? 25.693 5.699 -22.026 1.00 42.84 457 GLY A O 1
ATOM 3697 N N . SER A 1 458 ? 25.669 6.647 -19.980 1.00 38.72 458 SER A N 1
ATOM 3698 C CA . SER A 1 458 ? 26.938 7.384 -19.967 1.00 38.72 458 SER A CA 1
ATOM 3699 C C . SER A 1 458 ? 28.164 6.652 -20.547 1.00 38.72 458 SER A C 1
ATOM 3701 O O . SER A 1 458 ? 29.024 6.143 -19.827 1.00 38.72 458 SER A O 1
ATOM 3703 N N . TYR A 1 459 ? 28.343 6.725 -21.867 1.00 33.41 459 TYR A N 1
ATOM 3704 C CA . TYR A 1 459 ? 29.656 6.541 -22.486 1.00 33.41 459 TYR A CA 1
ATOM 3705 C C . TYR A 1 459 ? 30.516 7.779 -22.204 1.00 33.41 459 TYR A C 1
ATOM 3707 O O . TYR A 1 459 ? 30.317 8.832 -22.809 1.00 33.41 459 TYR A O 1
ATOM 3715 N N . GLN A 1 460 ? 31.478 7.653 -21.284 1.00 40.44 460 GLN A N 1
ATOM 3716 C CA . GLN A 1 460 ? 32.447 8.708 -20.968 1.00 40.44 460 GLN A CA 1
ATOM 3717 C C . GLN A 1 460 ? 33.329 9.036 -22.184 1.00 40.44 460 GLN A C 1
ATOM 3719 O O . GLN A 1 460 ? 34.369 8.415 -22.409 1.00 40.44 460 GLN A O 1
ATOM 3724 N N . VAL A 1 461 ? 32.934 10.049 -22.957 1.00 33.53 461 VAL A N 1
ATOM 3725 C CA . VAL A 1 461 ? 33.740 10.642 -24.030 1.00 33.53 461 VAL A CA 1
ATOM 3726 C C . VAL A 1 461 ? 33.618 12.164 -23.947 1.00 33.53 461 VAL A C 1
ATOM 3728 O O . VAL A 1 461 ? 32.527 12.701 -23.775 1.00 33.53 461 VAL A O 1
ATOM 3731 N N . ASN A 1 462 ? 34.747 12.866 -24.076 1.00 34.44 462 ASN A N 1
ATOM 3732 C CA . ASN A 1 462 ? 34.866 14.320 -23.904 1.00 34.44 462 ASN A CA 1
ATOM 3733 C C . ASN A 1 462 ? 34.079 15.124 -24.964 1.00 34.44 462 ASN A C 1
ATOM 3735 O O . ASN A 1 462 ? 34.652 15.626 -25.929 1.00 34.44 462 ASN A O 1
ATOM 3739 N N . GLY A 1 463 ? 32.763 15.250 -24.776 1.00 41.44 463 GLY A N 1
ATOM 3740 C CA . GLY A 1 463 ? 31.852 15.986 -25.661 1.00 41.44 463 GLY A CA 1
ATOM 3741 C C . GLY A 1 463 ? 30.476 16.294 -25.052 1.00 41.44 463 GLY A C 1
ATOM 3742 O O . GLY A 1 463 ? 29.527 16.489 -25.809 1.00 41.44 463 GLY A O 1
ATOM 3743 N N . HIS A 1 464 ? 30.377 16.312 -23.716 1.00 48.50 464 HIS A N 1
ATOM 3744 C CA . HIS A 1 464 ? 29.135 16.412 -22.931 1.00 48.50 464 HIS A CA 1
ATOM 3745 C C . HIS A 1 464 ? 28.219 17.588 -23.326 1.00 48.50 464 HIS A C 1
ATOM 3747 O O . HIS A 1 464 ? 27.034 17.387 -23.604 1.00 48.50 464 HIS A O 1
ATOM 3753 N N . ASN A 1 465 ? 28.778 18.801 -23.422 1.00 52.38 465 ASN A N 1
ATOM 3754 C CA . ASN A 1 465 ? 27.995 20.042 -23.449 1.00 52.38 465 ASN A CA 1
ATOM 3755 C C . ASN A 1 465 ? 26.935 20.120 -24.565 1.00 52.38 465 ASN A C 1
ATOM 3757 O O . ASN A 1 465 ? 25.861 20.670 -24.338 1.00 52.38 465 ASN A O 1
ATOM 3761 N N . ASP A 1 466 ? 27.202 19.603 -25.768 1.00 51.09 466 ASP A N 1
ATOM 3762 C CA . ASP A 1 466 ? 26.291 19.801 -26.909 1.00 51.09 466 ASP A CA 1
ATOM 3763 C C . ASP A 1 466 ? 25.122 18.803 -26.936 1.00 51.09 466 ASP A C 1
ATOM 3765 O O . ASP A 1 466 ? 24.029 19.149 -27.383 1.00 51.09 466 ASP A O 1
ATOM 3769 N N . GLN A 1 467 ? 25.317 17.583 -26.422 1.00 64.19 467 GLN A N 1
ATOM 3770 C CA . GLN A 1 467 ? 24.228 16.608 -26.285 1.00 64.19 467 GLN A CA 1
ATOM 3771 C C . GLN A 1 467 ? 23.288 17.005 -25.140 1.00 64.19 467 GLN A C 1
ATOM 3773 O O . GLN A 1 467 ? 22.069 16.948 -25.295 1.00 64.19 467 GLN A O 1
ATOM 3778 N N . GLU A 1 468 ? 23.848 17.470 -24.022 1.00 66.25 468 GLU A N 1
ATOM 3779 C CA . GLU A 1 468 ? 23.084 17.978 -22.879 1.00 66.25 468 GLU A CA 1
ATOM 3780 C C . GLU A 1 468 ? 22.278 19.231 -23.251 1.00 66.25 468 GLU A C 1
ATOM 3782 O O . GLU A 1 468 ? 21.095 19.313 -22.920 1.00 66.25 468 GLU A O 1
ATOM 3787 N N . ARG A 1 469 ? 22.857 20.155 -24.036 1.00 65.12 469 ARG A N 1
ATOM 3788 C CA . ARG A 1 469 ? 22.128 21.292 -24.632 1.00 65.12 469 ARG A CA 1
ATOM 3789 C C . ARG A 1 469 ? 20.959 20.842 -25.508 1.00 65.12 469 ARG A C 1
ATOM 3791 O O . ARG A 1 469 ? 19.860 21.356 -25.342 1.00 65.12 469 ARG A O 1
ATOM 3798 N N . GLY A 1 470 ? 21.167 19.869 -26.399 1.00 67.81 470 GLY A N 1
ATOM 3799 C CA . GLY A 1 470 ? 20.093 19.338 -27.247 1.00 67.81 470 GLY A CA 1
ATOM 3800 C C . GLY A 1 470 ? 18.935 18.742 -26.437 1.00 67.81 470 GLY A C 1
ATOM 3801 O O . GLY A 1 470 ? 17.773 19.034 -26.712 1.00 67.81 470 GLY A O 1
ATOM 3802 N N . ILE A 1 471 ? 19.243 17.966 -25.393 1.00 78.25 471 ILE A N 1
ATOM 3803 C CA . ILE A 1 471 ? 18.238 17.405 -24.473 1.00 78.25 471 ILE A CA 1
ATOM 3804 C C . ILE A 1 471 ? 17.493 18.520 -23.721 1.00 78.25 471 ILE A C 1
ATOM 3806 O O . ILE A 1 471 ? 16.268 18.456 -23.603 1.00 78.25 471 ILE A O 1
ATOM 3810 N N . ALA A 1 472 ? 18.203 19.550 -23.249 1.00 74.69 472 ALA A N 1
ATOM 3811 C CA . ALA A 1 472 ? 17.604 20.691 -22.560 1.00 74.69 472 ALA A CA 1
ATOM 3812 C C . ALA A 1 472 ? 16.623 21.465 -23.459 1.00 74.69 472 ALA A C 1
ATOM 3814 O O . ALA A 1 472 ? 15.498 21.716 -23.035 1.00 74.69 472 ALA A O 1
ATOM 3815 N N . CYS A 1 473 ? 16.991 21.757 -24.712 1.00 73.56 473 CYS A N 1
ATOM 3816 C CA . CYS A 1 473 ? 16.111 22.454 -25.657 1.00 73.56 473 CYS A CA 1
ATOM 3817 C C . CYS A 1 473 ? 14.841 21.650 -25.987 1.00 73.56 473 CYS A C 1
ATOM 3819 O O . CYS A 1 473 ? 13.755 22.220 -26.052 1.00 73.56 473 CYS A O 1
ATOM 3821 N N . ILE A 1 474 ? 14.942 20.323 -26.145 1.00 79.12 474 ILE A N 1
ATOM 3822 C CA . ILE A 1 474 ? 13.761 19.473 -26.383 1.00 79.12 474 ILE A CA 1
ATOM 3823 C C . ILE A 1 474 ? 12.843 19.460 -25.146 1.00 79.12 474 ILE A C 1
ATOM 3825 O O . ILE A 1 474 ? 11.621 19.514 -25.287 1.00 79.12 474 ILE A O 1
ATOM 3829 N N . ARG A 1 475 ? 13.407 19.432 -23.927 1.00 85.62 475 ARG A N 1
ATOM 3830 C CA . ARG A 1 475 ? 12.632 19.551 -22.676 1.00 85.62 475 ARG A CA 1
ATOM 3831 C C . ARG A 1 475 ? 11.914 20.898 -22.574 1.00 85.62 475 ARG A C 1
ATOM 3833 O O . ARG A 1 475 ? 10.736 20.912 -22.235 1.00 85.62 475 ARG A O 1
ATOM 3840 N N . GLU A 1 476 ? 12.596 21.996 -22.886 1.00 82.81 476 GLU A N 1
ATOM 3841 C CA . GLU A 1 476 ? 12.042 23.358 -22.886 1.00 82.81 476 GLU A CA 1
ATOM 3842 C C . GLU A 1 476 ? 10.871 23.483 -23.876 1.00 82.81 476 GLU A C 1
ATOM 3844 O O . GLU A 1 476 ? 9.747 23.752 -23.455 1.00 82.81 476 GLU A O 1
ATOM 3849 N N . ALA A 1 477 ? 11.066 23.093 -25.143 1.00 80.19 477 ALA A N 1
ATOM 3850 C CA . ALA A 1 477 ? 10.009 23.096 -26.159 1.00 80.19 477 ALA A CA 1
ATOM 3851 C C . ALA A 1 477 ? 8.780 22.240 -25.777 1.00 80.19 477 ALA A C 1
ATOM 3853 O O . ALA A 1 477 ? 7.640 22.636 -26.043 1.00 80.19 477 ALA A O 1
ATOM 3854 N N . CYS A 1 478 ? 8.979 21.091 -25.112 1.00 87.69 478 CYS A N 1
ATOM 3855 C CA . CYS A 1 478 ? 7.875 20.302 -24.552 1.00 87.69 478 CYS A CA 1
ATOM 3856 C C . CYS A 1 478 ? 7.119 21.070 -23.458 1.00 87.69 478 CYS A C 1
ATOM 3858 O O . CYS A 1 478 ? 5.890 21.074 -23.451 1.00 87.69 478 CYS A O 1
ATOM 3860 N N . ARG A 1 479 ? 7.842 21.700 -22.524 1.00 91.44 479 ARG A N 1
ATOM 3861 C CA . ARG A 1 479 ? 7.276 22.399 -21.357 1.00 91.44 479 ARG A CA 1
ATOM 3862 C C . ARG A 1 479 ? 6.474 23.627 -21.764 1.00 91.44 479 ARG A C 1
ATOM 3864 O O . ARG A 1 479 ? 5.367 23.797 -21.262 1.00 91.44 479 ARG A O 1
ATOM 3871 N N . ASP A 1 480 ? 6.973 24.415 -22.711 1.00 88.06 480 ASP A N 1
ATOM 3872 C CA . ASP A 1 480 ? 6.244 25.579 -23.218 1.00 88.06 480 ASP A CA 1
ATOM 3873 C C . ASP A 1 480 ? 5.021 25.163 -24.051 1.00 88.06 480 ASP A C 1
ATOM 3875 O O . ASP A 1 480 ? 3.957 25.763 -23.919 1.00 88.06 480 ASP A O 1
ATOM 3879 N N . SER A 1 481 ? 5.109 24.067 -24.817 1.00 88.69 481 SER A N 1
ATOM 3880 C CA . SER A 1 481 ? 3.943 23.494 -25.517 1.00 88.69 481 SER A CA 1
ATOM 3881 C C . SER A 1 481 ? 2.876 22.963 -24.553 1.00 88.69 481 SER A C 1
ATOM 3883 O O . SER A 1 481 ? 1.683 23.107 -24.807 1.00 88.69 481 SER A O 1
ATOM 3885 N N . TYR A 1 482 ? 3.284 22.360 -23.432 1.00 94.25 482 TYR A N 1
ATOM 3886 C CA . TYR A 1 482 ? 2.362 21.942 -22.376 1.00 94.25 482 TYR A CA 1
ATOM 3887 C C . TYR A 1 482 ? 1.741 23.138 -21.639 1.00 94.25 482 TYR A C 1
ATOM 3889 O O . TYR A 1 482 ? 0.548 23.111 -21.351 1.00 94.25 482 TYR A O 1
ATOM 3897 N N . MET A 1 483 ? 2.511 24.198 -21.372 1.00 92.56 483 MET A N 1
ATOM 3898 C CA . MET A 1 483 ? 1.995 25.444 -20.796 1.00 92.56 483 MET A CA 1
ATOM 3899 C C . MET A 1 483 ? 0.949 26.095 -21.714 1.00 92.56 483 MET A C 1
ATOM 3901 O O . MET A 1 483 ? -0.106 26.492 -21.232 1.00 92.56 483 MET A O 1
ATOM 3905 N N . GLU A 1 484 ? 1.200 26.148 -23.024 1.00 91.81 484 GLU A N 1
ATOM 3906 C CA . GLU A 1 484 ? 0.256 26.680 -24.015 1.00 91.81 484 GLU A CA 1
ATOM 3907 C C . GLU A 1 484 ? -1.082 25.921 -24.002 1.00 91.81 484 GLU A C 1
ATOM 3909 O O . GLU A 1 484 ? -2.153 26.522 -23.897 1.00 91.81 484 GLU A O 1
ATOM 3914 N N . LEU A 1 485 ? -1.023 24.584 -24.022 1.00 92.69 485 LEU A N 1
ATOM 3915 C CA . LEU A 1 485 ? -2.203 23.722 -23.923 1.00 92.69 485 LEU A CA 1
ATOM 3916 C C . LEU A 1 485 ? -2.978 23.951 -22.613 1.00 92.69 485 LEU A C 1
ATOM 3918 O O . LEU A 1 485 ? -4.211 23.977 -22.624 1.00 92.69 485 LEU A O 1
ATOM 3922 N N . LEU A 1 486 ? -2.284 24.127 -21.484 1.00 92.94 486 LEU A N 1
ATOM 3923 C CA . LEU A 1 486 ? -2.913 24.349 -20.177 1.00 92.94 486 LEU A CA 1
ATOM 3924 C C . LEU A 1 486 ? -3.570 25.726 -20.039 1.00 92.94 486 LEU A C 1
ATOM 3926 O O . LEU A 1 486 ? -4.538 25.842 -19.293 1.00 92.94 486 LEU A O 1
ATOM 3930 N N . LEU A 1 487 ? -3.068 26.749 -20.735 1.00 92.12 487 LEU A N 1
ATOM 3931 C CA . LEU A 1 487 ? -3.600 28.112 -20.654 1.00 92.12 487 LEU A CA 1
ATOM 3932 C C . LEU A 1 487 ? -4.722 28.382 -21.665 1.00 92.12 487 LEU A C 1
ATOM 3934 O O . LEU A 1 487 ? -5.684 29.064 -21.322 1.00 92.12 487 LEU A O 1
ATOM 3938 N N . HIS A 1 488 ? -4.635 27.836 -22.882 1.00 89.56 488 HIS A N 1
ATOM 3939 C CA . HIS A 1 488 ? -5.577 28.150 -23.968 1.00 89.56 488 HIS A CA 1
ATOM 3940 C C . HIS A 1 488 ? -6.537 27.002 -24.329 1.00 89.56 488 HIS A C 1
ATOM 3942 O O . HIS A 1 488 ? -7.545 27.227 -25.000 1.00 89.56 488 HIS A O 1
ATOM 3948 N N . HIS A 1 489 ? -6.269 25.774 -23.868 1.00 89.12 489 HIS A N 1
ATOM 3949 C CA . HIS A 1 489 ? -7.048 24.573 -24.202 1.00 89.12 489 HIS A CA 1
ATOM 3950 C C . HIS A 1 489 ? -7.350 23.707 -22.964 1.00 89.12 489 HIS A C 1
ATOM 3952 O O . HIS A 1 489 ? -7.223 22.482 -23.000 1.00 89.12 489 HIS A O 1
ATOM 3958 N N . THR A 1 490 ? -7.765 24.348 -21.866 1.00 86.06 490 THR A N 1
ATOM 3959 C CA . THR A 1 490 ? -7.985 23.754 -20.529 1.00 86.06 490 THR A CA 1
ATOM 3960 C C . THR A 1 490 ? -8.748 22.421 -20.546 1.00 86.06 490 THR A C 1
ATOM 3962 O O . THR A 1 490 ? -8.243 21.426 -20.027 1.00 86.06 490 THR A O 1
ATOM 3965 N N . GLU A 1 491 ? -9.917 22.353 -21.190 1.00 84.75 491 GLU A N 1
ATOM 3966 C CA . GLU A 1 491 ? -10.755 21.139 -21.229 1.00 84.75 491 GLU A CA 1
ATOM 3967 C C . GLU A 1 491 ? -10.102 19.962 -21.968 1.00 84.75 491 GLU A C 1
ATOM 3969 O O . GLU A 1 491 ? -10.186 18.812 -21.534 1.00 84.75 491 GLU A O 1
ATOM 3974 N N . ILE A 1 492 ? -9.407 20.237 -23.076 1.00 87.44 492 ILE A N 1
ATOM 3975 C CA . ILE A 1 492 ? -8.662 19.212 -23.822 1.00 87.44 492 ILE A CA 1
ATOM 3976 C C . ILE A 1 492 ? -7.455 18.759 -22.992 1.00 87.44 492 ILE A C 1
ATOM 3978 O O . ILE A 1 492 ? -7.167 17.568 -22.912 1.00 87.44 492 ILE A O 1
ATOM 3982 N N . SER A 1 493 ? -6.789 19.693 -22.315 1.00 87.75 493 SER A N 1
ATOM 3983 C CA . SER A 1 493 ? -5.649 19.416 -21.442 1.00 87.75 493 SER A CA 1
ATOM 3984 C C . SER A 1 493 ? -6.003 18.568 -20.223 1.00 87.75 493 SER A C 1
ATOM 3986 O O . SER A 1 493 ? -5.202 17.718 -19.832 1.00 87.75 493 SER A O 1
ATOM 3988 N N . LYS A 1 494 ? -7.205 18.748 -19.660 1.00 83.81 494 LYS A N 1
ATOM 3989 C CA . LYS A 1 494 ? -7.766 17.886 -18.611 1.00 83.81 494 LYS A CA 1
ATOM 3990 C C . LYS A 1 494 ? -8.053 16.476 -19.139 1.00 83.81 494 LYS A C 1
ATOM 3992 O O . LYS A 1 494 ? -7.655 15.517 -18.501 1.00 83.81 494 LYS A O 1
ATOM 3997 N N . LYS A 1 495 ? -8.673 16.343 -20.319 1.00 84.69 495 LYS A N 1
ATOM 3998 C CA . LYS A 1 495 ? -8.993 15.037 -20.941 1.00 84.69 495 LYS A CA 1
ATOM 3999 C C . LYS A 1 495 ? -7.779 14.242 -21.441 1.00 84.69 495 LYS A C 1
ATOM 4001 O O . LYS A 1 495 ? -7.909 13.053 -21.700 1.00 84.69 495 LYS A O 1
ATOM 4006 N N . MET A 1 496 ? -6.638 14.902 -21.640 1.00 85.12 496 MET A N 1
ATOM 4007 C CA . MET A 1 496 ? -5.404 14.320 -22.193 1.00 85.12 496 MET A CA 1
ATOM 4008 C C . MET A 1 496 ? -4.255 14.269 -21.165 1.00 85.12 496 MET A C 1
ATOM 4010 O O . MET A 1 496 ? -3.086 14.174 -21.559 1.00 85.12 496 MET A O 1
ATOM 4014 N N . ASP A 1 497 ? -4.581 14.409 -19.873 1.00 88.38 497 ASP A N 1
ATOM 4015 C CA . ASP A 1 497 ? -3.676 14.356 -18.713 1.00 88.38 497 ASP A CA 1
ATOM 4016 C C . ASP A 1 497 ? -2.405 15.209 -18.854 1.00 88.38 497 ASP A C 1
ATOM 4018 O O . ASP A 1 497 ? -1.305 14.852 -18.420 1.00 88.38 497 ASP A O 1
ATOM 4022 N N . VAL A 1 498 ? -2.543 16.389 -19.470 1.00 92.69 498 VAL A N 1
ATOM 4023 C CA . VAL A 1 498 ? -1.410 17.265 -19.808 1.00 92.69 498 VAL A CA 1
ATOM 4024 C C . VAL A 1 498 ? -0.625 17.687 -18.564 1.00 92.69 498 VAL A C 1
ATOM 4026 O O . VAL A 1 498 ? 0.605 17.716 -18.602 1.00 92.69 498 VAL A O 1
ATOM 4029 N N . ASN A 1 499 ? -1.312 17.950 -17.448 1.00 93.12 499 ASN A N 1
ATOM 4030 C CA . ASN A 1 499 ? -0.674 18.280 -16.171 1.00 93.12 499 ASN A CA 1
ATOM 4031 C C . ASN A 1 499 ? 0.247 17.151 -15.667 1.00 93.12 499 ASN A C 1
ATOM 4033 O O . ASN A 1 499 ? 1.360 17.425 -15.215 1.00 93.12 499 ASN A O 1
ATOM 4037 N N . GLU A 1 500 ? -0.184 15.887 -15.758 1.00 91.44 500 GLU A N 1
ATOM 4038 C CA . GLU A 1 500 ? 0.629 14.750 -15.319 1.00 91.44 500 GLU A CA 1
ATOM 4039 C C . GLU A 1 500 ? 1.804 14.508 -16.269 1.00 91.44 500 GLU A C 1
ATOM 4041 O O . GLU A 1 500 ? 2.933 14.320 -15.816 1.00 91.44 500 GLU A O 1
ATOM 4046 N N . ARG A 1 501 ? 1.588 14.598 -17.586 1.00 93.00 501 ARG A N 1
ATOM 4047 C CA . ARG A 1 501 ? 2.669 14.461 -18.576 1.00 93.00 501 ARG A CA 1
ATOM 4048 C C . ARG A 1 501 ? 3.741 15.544 -18.416 1.00 93.00 501 ARG A C 1
ATOM 4050 O O . ARG A 1 501 ? 4.936 15.243 -18.462 1.00 93.00 501 ARG A O 1
ATOM 4057 N N . LEU A 1 502 ? 3.326 16.784 -18.152 1.00 95.31 502 LEU A N 1
ATOM 4058 C CA . LEU A 1 502 ? 4.205 17.902 -17.811 1.00 95.31 502 LEU A CA 1
ATOM 4059 C C . LEU A 1 502 ? 4.983 17.642 -16.511 1.00 95.31 502 LEU A C 1
ATOM 4061 O O . LEU A 1 502 ? 6.202 17.831 -16.486 1.00 95.31 502 LEU A O 1
ATOM 4065 N N . TRP A 1 503 ? 4.319 17.150 -15.459 1.00 95.81 503 TRP A N 1
ATOM 4066 C CA . TRP A 1 503 ? 5.003 16.760 -14.224 1.00 95.81 503 TRP A CA 1
ATOM 4067 C C . TRP A 1 503 ? 6.016 15.637 -14.467 1.00 95.81 503 TRP A C 1
ATOM 4069 O O . TRP A 1 503 ? 7.158 15.752 -14.038 1.00 95.81 503 TRP A O 1
ATOM 4079 N N . MET A 1 504 ? 5.664 14.591 -15.218 1.00 92.12 504 MET A N 1
ATOM 4080 C CA . MET A 1 504 ? 6.568 13.478 -15.532 1.00 92.12 504 MET A CA 1
ATOM 4081 C C . MET A 1 504 ? 7.771 13.910 -16.384 1.00 92.12 504 MET A C 1
ATOM 4083 O O . MET A 1 504 ? 8.865 13.361 -16.228 1.00 92.12 504 MET A O 1
ATOM 4087 N N . ASN A 1 505 ? 7.613 14.921 -17.245 1.00 92.06 505 ASN A N 1
ATOM 4088 C CA . ASN A 1 505 ? 8.720 15.530 -17.986 1.00 92.06 505 ASN A CA 1
ATOM 4089 C C . ASN A 1 505 ? 9.733 16.234 -17.057 1.00 92.06 505 ASN A C 1
ATOM 4091 O O . ASN A 1 505 ? 10.941 16.156 -17.296 1.00 92.06 505 ASN A O 1
ATOM 4095 N N . TRP A 1 506 ? 9.265 16.884 -15.988 1.00 94.50 506 TRP A N 1
ATOM 4096 C CA . TRP A 1 506 ? 10.121 17.455 -14.942 1.00 94.50 506 TRP A CA 1
ATOM 4097 C C . TRP A 1 506 ? 10.686 16.388 -13.996 1.00 94.50 506 TRP A C 1
ATOM 4099 O O . TRP A 1 506 ? 11.889 16.356 -13.746 1.00 94.50 506 TRP A O 1
ATOM 4109 N N . TYR A 1 507 ? 9.843 15.483 -13.500 1.00 93.25 507 TYR A N 1
ATOM 4110 C CA . TYR A 1 507 ? 10.192 14.479 -12.497 1.00 93.25 507 TYR A CA 1
ATOM 4111 C C . TYR A 1 507 ? 11.298 13.529 -12.973 1.00 93.25 507 TYR A C 1
ATOM 4113 O O . TYR A 1 507 ? 12.236 13.280 -12.224 1.00 93.25 507 TYR A O 1
ATOM 4121 N N . ARG A 1 508 ? 11.271 13.079 -14.238 1.00 89.62 508 ARG A N 1
ATOM 4122 C CA . ARG A 1 508 ? 12.345 12.241 -14.814 1.00 89.62 508 ARG A CA 1
ATOM 4123 C C . ARG A 1 508 ? 13.708 12.942 -14.858 1.00 89.62 508 ARG A C 1
ATOM 4125 O O . ARG A 1 508 ? 14.736 12.282 -14.755 1.00 89.62 508 ARG A O 1
ATOM 4132 N N . GLU A 1 509 ? 13.734 14.264 -15.032 1.00 89.62 509 GLU A N 1
ATOM 4133 C CA . GLU A 1 509 ? 14.972 15.051 -14.959 1.00 89.62 509 GLU A CA 1
ATOM 4134 C C . GLU A 1 509 ? 15.424 15.222 -13.501 1.00 89.62 509 GLU A C 1
ATOM 4136 O O . GLU A 1 509 ? 16.601 15.038 -13.199 1.00 89.62 509 GLU A O 1
ATOM 4141 N N . ILE A 1 510 ? 14.483 15.498 -12.592 1.00 92.00 510 ILE A N 1
ATOM 4142 C CA . ILE A 1 510 ? 14.747 15.656 -11.157 1.00 92.00 510 ILE A CA 1
ATOM 4143 C C . ILE A 1 510 ? 15.284 14.361 -10.541 1.00 92.00 510 ILE A C 1
ATOM 4145 O O . ILE A 1 510 ? 16.318 14.412 -9.883 1.00 92.00 510 ILE A O 1
ATOM 4149 N N . ASP A 1 511 ? 14.640 13.210 -10.753 1.00 90.44 511 ASP A N 1
ATOM 4150 C CA . ASP A 1 511 ? 15.074 11.945 -10.148 1.00 90.44 511 ASP A CA 1
ATOM 4151 C C . ASP A 1 511 ? 16.429 11.470 -10.696 1.00 90.44 511 ASP A C 1
ATOM 4153 O O . ASP A 1 511 ? 17.276 11.019 -9.927 1.00 90.44 511 ASP A O 1
ATOM 4157 N N . SER A 1 512 ? 16.706 11.686 -11.988 1.00 86.25 512 SER A N 1
ATOM 4158 C CA . SER A 1 512 ? 18.030 11.413 -12.564 1.00 86.25 512 SER A CA 1
ATOM 4159 C C . SER A 1 512 ? 19.138 12.183 -11.833 1.00 86.25 512 SER A C 1
ATOM 4161 O O . SER A 1 512 ? 20.147 11.585 -11.460 1.00 86.25 512 SER A O 1
ATOM 4163 N N . VAL A 1 513 ? 18.944 13.482 -11.575 1.00 87.00 513 VAL A N 1
ATOM 4164 C CA . VAL A 1 513 ? 19.921 14.307 -10.841 1.00 87.00 513 VAL A CA 1
ATOM 4165 C C . VAL A 1 513 ? 19.918 13.981 -9.338 1.00 87.00 513 VAL A C 1
ATOM 4167 O O . VAL A 1 513 ? 20.971 14.012 -8.700 1.00 87.00 513 VAL A O 1
ATOM 4170 N N . GLN A 1 514 ? 18.772 13.600 -8.760 1.00 88.12 514 GLN A N 1
ATOM 4171 C CA . GLN A 1 514 ? 18.708 13.094 -7.386 1.00 88.12 514 GLN A CA 1
ATOM 4172 C C . GLN A 1 514 ? 19.477 11.780 -7.220 1.00 88.12 514 GLN A C 1
ATOM 4174 O O . GLN A 1 514 ? 20.115 11.618 -6.184 1.00 88.12 514 GLN A O 1
ATOM 4179 N N . SER A 1 515 ? 19.480 10.873 -8.203 1.00 85.31 515 SER A N 1
ATOM 4180 C CA . SER A 1 515 ? 20.309 9.660 -8.154 1.00 85.31 515 SER A CA 1
ATOM 4181 C C . SER A 1 515 ? 21.787 10.016 -8.105 1.00 85.31 515 SER A C 1
ATOM 4183 O O . SER A 1 515 ? 22.471 9.618 -7.167 1.00 85.31 515 SER A O 1
ATOM 4185 N N . THR A 1 516 ? 22.247 10.895 -9.003 1.00 84.25 516 THR A N 1
ATOM 4186 C CA . THR A 1 516 ? 23.631 11.396 -8.988 1.00 84.25 516 THR A CA 1
ATOM 4187 C C . THR A 1 516 ? 23.997 12.042 -7.646 1.00 84.25 516 THR A C 1
ATOM 4189 O O . THR A 1 516 ? 25.089 11.815 -7.131 1.00 84.25 516 THR A O 1
ATOM 4192 N N . PHE A 1 517 ? 23.085 12.801 -7.027 1.00 85.38 517 PHE A N 1
ATOM 4193 C CA . PHE A 1 517 ? 23.295 13.373 -5.692 1.00 85.38 517 PHE A CA 1
ATOM 4194 C C . PHE A 1 517 ? 23.332 12.309 -4.575 1.00 85.38 517 PHE A C 1
ATOM 4196 O O . PHE A 1 517 ? 24.166 12.407 -3.672 1.00 85.38 517 PHE A O 1
ATOM 4203 N N . ARG A 1 518 ? 22.476 11.277 -4.626 1.00 86.06 518 ARG A N 1
ATOM 4204 C CA . ARG A 1 518 ? 22.493 10.133 -3.690 1.00 86.06 518 ARG A CA 1
ATOM 4205 C C . ARG A 1 518 ? 23.805 9.345 -3.802 1.00 86.06 518 ARG A C 1
ATOM 4207 O O . ARG A 1 518 ? 24.421 9.050 -2.783 1.00 86.06 518 ARG A O 1
ATOM 4214 N N . GLU A 1 519 ? 24.263 9.079 -5.022 1.00 82.94 519 GLU A N 1
ATOM 4215 C CA . GLU A 1 519 ? 25.528 8.396 -5.320 1.00 82.94 519 GLU A CA 1
ATOM 4216 C C . GLU A 1 519 ? 26.740 9.214 -4.846 1.00 82.94 519 GLU A C 1
ATOM 4218 O O . GLU A 1 519 ? 27.593 8.691 -4.126 1.00 82.94 519 GLU A O 1
ATOM 4223 N N . ALA A 1 520 ? 26.784 10.514 -5.162 1.00 79.44 520 ALA A N 1
ATOM 4224 C CA . ALA A 1 520 ? 27.839 11.418 -4.705 1.00 79.44 520 ALA A CA 1
ATOM 4225 C C . ALA A 1 520 ? 27.840 11.605 -3.175 1.00 79.44 520 ALA A C 1
ATOM 4227 O O . ALA A 1 520 ? 28.898 11.801 -2.591 1.00 79.44 520 ALA A O 1
ATOM 4228 N N . SER A 1 521 ? 26.687 11.486 -2.504 1.00 74.00 521 SER A N 1
ATOM 4229 C CA . SER A 1 521 ? 26.600 11.513 -1.031 1.00 74.00 521 SER A CA 1
ATOM 4230 C C . SER A 1 521 ? 27.201 10.270 -0.364 1.00 74.00 521 SER A C 1
ATOM 4232 O O . SER A 1 521 ? 27.592 10.334 0.800 1.00 74.00 521 SER A O 1
ATOM 4234 N N . GLY A 1 522 ? 27.265 9.140 -1.078 1.00 71.06 522 GLY A N 1
ATOM 4235 C CA . GLY A 1 522 ? 27.897 7.903 -0.610 1.00 71.06 522 GLY A CA 1
ATOM 4236 C C . GLY A 1 522 ? 29.409 7.838 -0.855 1.00 71.06 522 GLY A C 1
ATOM 4237 O O . GLY A 1 522 ? 30.084 6.970 -0.304 1.00 71.06 522 GLY A O 1
ATOM 4238 N N . GLN A 1 523 ? 29.955 8.745 -1.668 1.00 65.00 523 GLN A N 1
ATOM 4239 C CA . GLN A 1 523 ? 31.384 8.843 -1.963 1.00 65.00 523 GLN A CA 1
ATOM 4240 C C . GLN A 1 523 ? 31.985 10.018 -1.180 1.00 65.00 523 GLN A C 1
ATOM 4242 O O . GLN A 1 523 ? 31.431 11.110 -1.161 1.00 65.00 523 GLN A O 1
ATOM 4247 N N . HIS A 1 524 ? 33.150 9.837 -0.553 1.00 57.22 524 HIS A N 1
ATOM 4248 C CA . HIS A 1 524 ? 33.815 10.895 0.228 1.00 57.22 524 HIS A CA 1
ATOM 4249 C C . HIS A 1 524 ? 34.483 11.998 -0.638 1.00 57.22 524 HIS A C 1
ATOM 4251 O O . HIS A 1 524 ? 35.489 12.578 -0.234 1.00 57.22 524 HIS A O 1
ATOM 4257 N N . ASP A 1 525 ? 33.937 12.299 -1.822 1.00 75.06 525 ASP A N 1
ATOM 4258 C CA . ASP A 1 525 ? 34.379 13.392 -2.696 1.00 75.06 525 ASP A CA 1
ATOM 4259 C C . ASP A 1 525 ? 33.489 14.631 -2.500 1.00 75.06 525 ASP A C 1
ATOM 4261 O O . ASP A 1 525 ? 32.363 14.725 -2.996 1.00 75.06 525 ASP A O 1
ATOM 4265 N N . THR A 1 526 ? 34.022 15.609 -1.770 1.00 74.69 526 THR A N 1
ATOM 4266 C CA . THR A 1 526 ? 33.325 16.856 -1.436 1.00 74.69 526 THR A CA 1
ATOM 4267 C C . THR A 1 526 ? 33.068 17.760 -2.642 1.00 74.69 526 THR A C 1
ATOM 4269 O O . THR A 1 526 ? 32.091 18.509 -2.625 1.00 74.69 526 THR A O 1
ATOM 4272 N N . LEU A 1 527 ? 33.892 17.692 -3.695 1.00 77.44 527 LEU A N 1
ATOM 4273 C CA . LEU A 1 527 ? 33.733 18.502 -4.908 1.00 77.44 527 LEU A CA 1
ATOM 4274 C C . LEU A 1 527 ? 32.607 17.956 -5.792 1.00 77.44 527 LEU A C 1
ATOM 4276 O O . LEU A 1 527 ? 31.751 18.722 -6.239 1.00 77.44 527 LEU A O 1
ATOM 4280 N N . SER A 1 528 ? 32.568 16.634 -5.981 1.00 77.50 528 SER A N 1
ATOM 4281 C CA . SER A 1 528 ? 31.482 15.952 -6.699 1.00 77.50 528 SER A CA 1
ATOM 4282 C C . SER A 1 528 ? 30.127 16.168 -6.009 1.00 77.50 528 SER A C 1
ATOM 4284 O O . SER A 1 528 ? 29.158 16.585 -6.649 1.00 77.50 528 SER A O 1
ATOM 4286 N N . LEU A 1 529 ? 30.075 16.000 -4.681 1.00 82.06 529 LEU A N 1
ATOM 4287 C CA . LEU A 1 529 ? 28.865 16.223 -3.885 1.00 82.06 529 LEU A CA 1
ATOM 4288 C C . LEU A 1 529 ? 28.353 17.670 -3.971 1.00 82.06 529 LEU A C 1
ATOM 4290 O O . LEU A 1 529 ? 27.147 17.888 -4.112 1.00 82.06 529 LEU A O 1
ATOM 4294 N N . MET A 1 530 ? 29.250 18.659 -3.909 1.00 82.56 530 MET A N 1
ATOM 4295 C CA . MET A 1 530 ? 28.883 20.073 -4.030 1.00 82.56 530 MET A CA 1
ATOM 4296 C C . MET A 1 530 ? 28.335 20.390 -5.430 1.00 82.56 530 MET A C 1
ATOM 4298 O O . MET A 1 530 ? 27.257 20.969 -5.539 1.00 82.56 530 MET A O 1
ATOM 4302 N N . SER A 1 531 ? 28.987 19.912 -6.495 1.00 82.94 531 SER A N 1
ATOM 4303 C CA . SER A 1 531 ? 28.504 20.106 -7.869 1.00 82.94 531 SER A CA 1
ATOM 4304 C C . SER A 1 531 ? 27.142 19.441 -8.121 1.00 82.94 531 SER A C 1
ATOM 4306 O O . SER A 1 531 ? 26.248 20.064 -8.698 1.00 82.94 531 SER A O 1
ATOM 4308 N N . ALA A 1 532 ? 26.934 18.209 -7.642 1.00 83.19 532 ALA A N 1
ATOM 4309 C CA . ALA A 1 532 ? 25.641 17.528 -7.736 1.00 83.19 532 ALA A CA 1
ATOM 4310 C C . ALA A 1 532 ? 24.532 18.271 -6.965 1.00 83.19 532 ALA A C 1
ATOM 4312 O O . ALA A 1 532 ? 23.411 18.400 -7.465 1.00 83.19 532 ALA A O 1
ATOM 4313 N N . ARG A 1 533 ? 24.849 18.813 -5.779 1.00 87.94 533 ARG A N 1
ATOM 4314 C CA . ARG A 1 533 ? 23.925 19.634 -4.983 1.00 87.94 533 ARG A CA 1
ATOM 4315 C C . ARG A 1 533 ? 23.542 20.927 -5.700 1.00 87.94 533 ARG A C 1
ATOM 4317 O O . ARG A 1 533 ? 22.358 21.267 -5.728 1.00 87.94 533 ARG A O 1
ATOM 4324 N N . ASP A 1 534 ? 24.507 21.631 -6.282 1.00 88.31 534 ASP A N 1
ATOM 4325 C CA . ASP A 1 534 ? 24.272 22.894 -6.988 1.00 88.31 534 ASP A CA 1
ATOM 4326 C C . ASP A 1 534 ? 23.416 22.672 -8.243 1.00 88.31 534 ASP A C 1
ATOM 4328 O O . ASP A 1 534 ? 22.408 23.358 -8.435 1.00 88.31 534 ASP A O 1
ATOM 4332 N N . ASN A 1 535 ? 23.729 21.643 -9.038 1.00 86.69 535 ASN A N 1
ATOM 4333 C CA . ASN A 1 535 ? 22.944 21.253 -10.214 1.00 86.69 535 ASN A CA 1
ATOM 4334 C C . ASN A 1 535 ? 21.482 20.938 -9.854 1.00 86.69 535 ASN A C 1
ATOM 4336 O O . ASN A 1 535 ? 20.557 21.432 -10.507 1.00 86.69 535 ASN A O 1
ATOM 4340 N N . LEU A 1 536 ? 21.257 20.165 -8.785 1.00 91.56 536 LEU A N 1
ATOM 4341 C CA . LEU A 1 536 ? 19.914 19.840 -8.302 1.00 91.56 536 LEU A CA 1
ATOM 4342 C C . LEU A 1 536 ? 19.177 21.079 -7.768 1.00 91.56 536 LEU A C 1
ATOM 4344 O O . LEU A 1 536 ? 17.992 21.259 -8.041 1.00 91.56 536 LEU A O 1
ATOM 4348 N N . THR A 1 537 ? 19.879 21.970 -7.064 1.00 92.56 537 THR A N 1
ATOM 4349 C CA . THR A 1 537 ? 19.316 23.228 -6.547 1.00 92.56 537 THR A CA 1
ATOM 4350 C C . THR A 1 537 ? 18.856 24.140 -7.689 1.00 92.56 537 THR A C 1
ATOM 4352 O O . THR A 1 537 ? 17.729 24.638 -7.665 1.00 92.56 537 THR A O 1
ATOM 4355 N N . VAL A 1 538 ? 19.681 24.309 -8.729 1.00 90.88 538 VAL A N 1
ATOM 4356 C CA . VAL A 1 538 ? 19.341 25.095 -9.928 1.00 90.88 538 VAL A CA 1
ATOM 4357 C C . VAL A 1 538 ? 18.154 24.484 -10.678 1.00 90.88 538 VAL A C 1
ATOM 4359 O O . VAL A 1 538 ? 17.260 25.216 -11.106 1.00 90.88 538 VAL A O 1
ATOM 4362 N N . LEU A 1 539 ? 18.103 23.156 -10.814 1.00 92.44 539 LEU A N 1
ATOM 4363 C CA . LEU A 1 539 ? 16.993 22.461 -11.469 1.00 92.44 539 LEU A CA 1
ATOM 4364 C C . LEU A 1 539 ? 15.664 22.655 -10.719 1.00 92.44 539 LEU A C 1
ATOM 4366 O O . LEU A 1 539 ? 14.658 23.021 -11.332 1.00 92.44 539 LEU A O 1
ATOM 4370 N N . LEU A 1 540 ? 15.661 22.464 -9.395 1.00 95.31 540 LEU A N 1
ATOM 4371 C CA . LEU A 1 540 ? 14.474 22.674 -8.560 1.00 95.31 540 LEU A CA 1
ATOM 4372 C C . LEU A 1 540 ? 14.012 24.138 -8.594 1.00 95.31 540 LEU A C 1
ATOM 4374 O O . LEU A 1 540 ? 12.809 24.390 -8.677 1.00 95.31 540 LEU A O 1
ATOM 4378 N N . ALA A 1 541 ? 14.938 25.103 -8.601 1.00 93.31 541 ALA A N 1
ATOM 4379 C CA . ALA A 1 541 ? 14.617 26.525 -8.723 1.00 93.31 541 ALA A CA 1
ATOM 4380 C C . ALA A 1 541 ? 13.971 26.867 -10.080 1.00 93.31 541 ALA A C 1
ATOM 4382 O O . ALA A 1 541 ? 12.951 27.559 -10.111 1.00 93.31 541 ALA A O 1
ATOM 4383 N N . LYS A 1 542 ? 14.499 26.333 -11.194 1.00 93.25 542 LYS A N 1
ATOM 4384 C CA . LYS A 1 542 ? 13.899 26.486 -12.535 1.00 93.25 542 LYS A CA 1
ATOM 4385 C C . LYS A 1 542 ? 12.478 25.921 -12.591 1.00 93.25 542 LYS A C 1
ATOM 4387 O O . LYS A 1 542 ? 11.568 26.612 -13.043 1.00 93.25 542 LYS A O 1
ATOM 4392 N N . CYS A 1 543 ? 12.276 24.705 -12.082 1.00 96.31 543 CYS A N 1
ATOM 4393 C CA . CYS A 1 543 ? 10.959 24.066 -12.040 1.00 96.31 543 CYS A CA 1
ATOM 4394 C C . CYS A 1 543 ? 9.965 24.854 -11.163 1.00 96.31 543 CYS A C 1
ATOM 4396 O O . CYS A 1 543 ? 8.832 25.110 -11.565 1.00 96.31 543 CYS A O 1
ATOM 4398 N N . THR A 1 544 ? 10.416 25.340 -10.001 1.00 96.31 544 THR A N 1
ATOM 4399 C CA . THR A 1 544 ? 9.606 26.172 -9.092 1.00 96.31 544 THR A CA 1
ATOM 4400 C C . THR A 1 544 ? 9.195 27.492 -9.752 1.00 96.31 544 THR A C 1
ATOM 4402 O O . THR A 1 544 ? 8.042 27.905 -9.650 1.00 96.31 544 THR A O 1
ATOM 4405 N N . SER A 1 545 ? 10.111 28.149 -10.471 1.00 95.12 545 SER A N 1
ATOM 4406 C CA . SER A 1 545 ? 9.816 29.373 -11.229 1.00 95.12 545 SER A CA 1
ATOM 4407 C C . SER A 1 545 ? 8.788 29.124 -12.340 1.00 95.12 545 SER A C 1
ATOM 4409 O O . SER A 1 545 ? 7.823 29.881 -12.457 1.00 95.12 545 SER A O 1
ATOM 4411 N N . PHE A 1 546 ? 8.940 28.026 -13.087 1.00 96.00 546 PHE A N 1
ATOM 4412 C CA . PHE A 1 546 ? 8.001 27.608 -14.128 1.00 96.00 546 PHE A CA 1
ATOM 4413 C C . PHE A 1 546 ? 6.583 27.385 -13.570 1.00 96.00 546 PHE A C 1
ATOM 4415 O O . PHE A 1 546 ? 5.633 27.991 -14.065 1.00 96.00 546 PHE A O 1
ATOM 4422 N N . TYR A 1 547 ? 6.429 26.600 -12.496 1.00 97.38 547 TYR A N 1
ATOM 4423 C CA . TYR A 1 547 ? 5.111 26.363 -11.894 1.00 97.38 547 TYR A CA 1
ATOM 4424 C C . TYR A 1 547 ? 4.510 27.613 -11.238 1.00 97.38 547 TYR A C 1
ATOM 4426 O O . TYR A 1 547 ? 3.299 27.795 -11.306 1.00 97.38 547 TYR A O 1
ATOM 4434 N N . ASN A 1 548 ? 5.317 28.518 -10.671 1.00 95.56 548 ASN A N 1
ATOM 4435 C CA . ASN A 1 548 ? 4.816 29.806 -10.176 1.00 95.56 548 ASN A CA 1
ATOM 4436 C C . ASN A 1 548 ? 4.289 30.703 -11.312 1.00 95.56 548 ASN A C 1
ATOM 4438 O O . ASN A 1 548 ? 3.240 31.327 -11.151 1.00 95.56 548 ASN A O 1
ATOM 4442 N N . LYS A 1 549 ? 4.970 30.742 -12.468 1.00 94.62 549 LYS A N 1
ATOM 4443 C CA . LYS A 1 549 ? 4.507 31.463 -13.669 1.00 94.62 549 LYS A CA 1
ATOM 4444 C C . LYS A 1 549 ? 3.204 30.865 -14.211 1.00 94.62 549 LYS A C 1
ATOM 4446 O O . LYS A 1 549 ? 2.252 31.602 -14.454 1.00 94.62 549 LYS A O 1
ATOM 4451 N N . LEU A 1 550 ? 3.140 29.538 -14.344 1.00 94.62 550 LEU A N 1
ATOM 4452 C CA . LEU A 1 550 ? 1.932 28.820 -14.762 1.00 94.62 550 LEU A CA 1
ATOM 4453 C C . LEU A 1 550 ? 0.762 29.089 -13.802 1.00 94.62 550 LEU A C 1
ATOM 4455 O O . LEU A 1 550 ? -0.327 29.437 -14.247 1.00 94.62 550 LEU A O 1
ATOM 4459 N N . LEU A 1 551 ? 0.994 29.001 -12.489 1.00 94.62 551 LEU A N 1
ATOM 4460 C CA . LEU A 1 551 ? -0.021 29.237 -11.461 1.00 94.62 551 LEU A CA 1
ATOM 4461 C C . LEU A 1 551 ? -0.538 30.684 -11.457 1.00 94.62 551 LEU A C 1
ATOM 4463 O O . LEU A 1 551 ? -1.726 30.897 -11.222 1.00 94.62 551 LEU A O 1
ATOM 4467 N N . LEU A 1 552 ? 0.325 31.673 -11.715 1.00 94.12 552 LEU A N 1
ATOM 4468 C CA . LEU A 1 552 ? -0.084 33.072 -11.854 1.00 94.12 552 LEU A CA 1
ATOM 4469 C C . LEU A 1 552 ? -1.019 33.255 -13.058 1.00 94.12 552 LEU A C 1
ATOM 4471 O O . LEU A 1 552 ? -2.093 33.828 -12.908 1.00 94.12 552 LEU A O 1
ATOM 4475 N N . ASN A 1 553 ? -0.646 32.707 -14.218 1.00 93.69 553 ASN A N 1
ATOM 4476 C CA . ASN A 1 553 ? -1.441 32.808 -15.442 1.00 93.69 553 ASN A CA 1
ATOM 4477 C C . ASN A 1 553 ? -2.778 32.052 -15.325 1.00 93.69 553 ASN A C 1
ATOM 4479 O O . ASN A 1 553 ? -3.822 32.601 -15.672 1.00 93.69 553 ASN A O 1
ATOM 4483 N N . LEU A 1 554 ? -2.780 30.837 -14.762 1.00 92.69 554 LEU A N 1
ATOM 4484 C CA . LEU A 1 554 ? -4.008 30.067 -14.519 1.00 92.69 554 LEU A CA 1
ATOM 4485 C C . LEU A 1 554 ? -4.989 30.815 -13.602 1.00 92.69 554 LEU A C 1
ATOM 4487 O O . LEU A 1 554 ? -6.191 30.769 -13.833 1.00 92.69 554 LEU A O 1
ATOM 4491 N N . LYS A 1 555 ? -4.492 31.551 -12.598 1.00 90.19 555 LYS A N 1
ATOM 4492 C CA . LYS A 1 555 ? -5.323 32.373 -11.699 1.00 90.19 555 LYS A CA 1
ATOM 4493 C C . LYS A 1 555 ? -5.931 33.618 -12.354 1.00 90.19 555 LYS A C 1
ATOM 4495 O O . LYS A 1 555 ? -6.827 34.210 -11.763 1.00 90.19 555 LYS A O 1
ATOM 4500 N N . THR A 1 556 ? -5.451 34.031 -13.530 1.00 91.62 556 THR A N 1
ATOM 4501 C CA . THR A 1 556 ? -6.066 35.126 -14.309 1.00 91.62 556 THR A CA 1
ATOM 4502 C C . THR A 1 556 ? -7.144 34.656 -15.285 1.00 91.62 556 THR A C 1
ATOM 4504 O O . THR A 1 556 ? -7.868 35.487 -15.830 1.00 91.62 556 THR A O 1
ATOM 4507 N N . LEU A 1 557 ? -7.273 33.343 -15.502 1.00 88.12 557 LEU A N 1
ATOM 4508 C CA . LEU A 1 557 ? -8.346 32.762 -16.306 1.00 88.12 557 LEU A CA 1
ATOM 4509 C C . LEU A 1 557 ? -9.651 32.698 -15.502 1.00 88.12 557 LEU A C 1
ATOM 4511 O O . LEU A 1 557 ? -9.644 32.657 -14.271 1.00 88.12 557 LEU A O 1
ATOM 4515 N N . SER A 1 558 ? -10.783 32.640 -16.204 1.00 80.62 558 SER A N 1
ATOM 4516 C CA . SER A 1 558 ? -12.077 32.381 -15.571 1.00 80.62 558 SER A CA 1
ATOM 4517 C C . SER A 1 558 ? -12.071 31.023 -14.847 1.00 80.62 558 SER A C 1
ATOM 4519 O O . SER A 1 558 ? -11.510 30.052 -15.375 1.00 80.62 558 SER A O 1
ATOM 4521 N N . PRO A 1 559 ? -12.697 30.920 -13.658 1.00 78.31 559 PRO A N 1
ATOM 4522 C CA . PRO A 1 559 ? -12.808 29.652 -12.953 1.00 78.31 559 PRO A CA 1
ATOM 4523 C C . PRO A 1 559 ? -13.630 28.654 -13.782 1.00 78.31 559 PRO A C 1
ATOM 4525 O O . PRO A 1 559 ? -14.732 28.955 -14.233 1.00 78.31 559 PRO A O 1
ATOM 4528 N N . SER A 1 560 ? -13.067 27.466 -13.983 1.00 82.69 560 SER A N 1
ATOM 4529 C CA . SER A 1 560 ? -13.706 26.287 -14.580 1.00 82.69 560 SER A CA 1
ATOM 4530 C C . SER A 1 560 ? -13.129 25.041 -13.911 1.00 82.69 560 SER A C 1
ATOM 4532 O O . SER A 1 560 ? -12.061 25.125 -13.293 1.00 82.69 560 SER A O 1
ATOM 4534 N N . SER A 1 561 ? -13.763 23.869 -14.037 1.00 81.19 561 SER A N 1
ATOM 4535 C CA . SER A 1 561 ? -13.214 22.664 -13.398 1.00 81.19 561 SER A CA 1
ATOM 4536 C C . SER A 1 561 ? -11.815 22.307 -13.916 1.00 81.19 561 SER A C 1
ATOM 4538 O O . SER A 1 561 ? -10.970 21.884 -13.127 1.00 81.19 561 SER A O 1
ATOM 4540 N N . ALA A 1 562 ? -11.520 22.527 -15.204 1.00 84.75 562 ALA A N 1
ATOM 4541 C CA . ALA A 1 562 ? -10.192 22.303 -15.773 1.00 84.75 562 ALA A CA 1
ATOM 4542 C C . ALA A 1 562 ? -9.148 23.343 -15.337 1.00 84.75 562 ALA A C 1
ATOM 4544 O O . ALA A 1 562 ? -7.994 22.971 -15.087 1.00 84.75 562 ALA A O 1
ATOM 4545 N N . THR A 1 563 ? -9.532 24.615 -15.175 1.00 88.44 563 THR A N 1
ATOM 4546 C CA . THR A 1 563 ? -8.651 25.639 -14.588 1.00 88.44 563 THR A CA 1
ATOM 4547 C C . THR A 1 563 ? -8.336 25.285 -13.132 1.00 88.44 563 THR A C 1
ATOM 4549 O O . THR A 1 563 ? -7.165 25.179 -12.770 1.00 88.44 563 THR A O 1
ATOM 4552 N N . THR A 1 564 ? -9.352 24.990 -12.314 1.00 87.75 564 THR A N 1
ATOM 4553 C CA . THR A 1 564 ? -9.207 24.596 -10.899 1.00 87.75 564 THR A CA 1
ATOM 4554 C C . THR A 1 564 ? -8.367 23.326 -10.737 1.00 87.75 564 THR A C 1
ATOM 4556 O O . THR A 1 564 ? -7.476 23.279 -9.890 1.00 87.75 564 THR A O 1
ATOM 4559 N N . TYR A 1 565 ? -8.568 22.320 -11.593 1.00 88.94 565 TYR A N 1
ATOM 4560 C CA . TYR A 1 565 ? -7.764 21.094 -11.617 1.00 88.94 565 TYR A CA 1
ATOM 4561 C C . TYR A 1 565 ? -6.284 21.365 -11.950 1.00 88.94 565 TYR A C 1
ATOM 4563 O O . TYR A 1 565 ? -5.385 20.826 -11.301 1.00 88.94 565 TYR A O 1
ATOM 4571 N N . SER A 1 566 ? -6.011 22.256 -12.907 1.00 92.50 566 SER A N 1
ATOM 4572 C CA . SER A 1 566 ? -4.639 22.627 -13.292 1.00 92.50 566 SER A CA 1
ATOM 4573 C C . SER A 1 566 ? -3.948 23.500 -12.234 1.00 92.50 566 SER A C 1
ATOM 4575 O O . SER A 1 566 ? -2.757 23.325 -11.965 1.00 92.50 566 SER A O 1
ATOM 4577 N N . ILE A 1 567 ? -4.694 24.391 -11.566 1.00 93.69 567 ILE A N 1
ATOM 4578 C CA . ILE A 1 567 ? -4.242 25.148 -10.385 1.00 93.69 567 ILE A CA 1
ATOM 4579 C C . ILE A 1 567 ? -3.876 24.176 -9.258 1.00 93.69 567 ILE A C 1
ATOM 4581 O O . ILE A 1 567 ? -2.780 24.267 -8.703 1.00 93.69 567 ILE A O 1
ATOM 4585 N N . HIS A 1 568 ? -4.759 23.221 -8.956 1.00 93.69 568 HIS A N 1
ATOM 4586 C CA . HIS A 1 568 ? -4.544 22.190 -7.946 1.00 93.69 568 HIS A CA 1
ATOM 4587 C C . HIS A 1 568 ? -3.261 21.389 -8.216 1.00 93.69 568 HIS A C 1
ATOM 4589 O O . HIS A 1 568 ? -2.373 21.355 -7.363 1.00 93.69 568 HIS A O 1
ATOM 4595 N N . LEU A 1 569 ? -3.108 20.801 -9.408 1.00 95.00 569 LEU A N 1
ATOM 4596 C CA . LEU A 1 569 ? -1.920 20.004 -9.738 1.00 95.00 569 LEU A CA 1
ATOM 4597 C C . LEU A 1 569 ? -0.631 20.839 -9.769 1.00 95.00 569 LEU A C 1
ATOM 4599 O O . LEU A 1 569 ? 0.416 20.354 -9.337 1.00 95.00 569 LEU A O 1
ATOM 4603 N N . SER A 1 570 ? -0.703 22.111 -10.174 1.00 96.19 570 SER A N 1
ATOM 4604 C CA . SER A 1 570 ? 0.429 23.045 -10.074 1.00 96.19 570 SER A CA 1
ATOM 4605 C C . SER A 1 570 ? 0.838 23.308 -8.619 1.00 96.19 570 SER A C 1
ATOM 4607 O O . SER A 1 570 ? 2.028 23.364 -8.312 1.00 96.19 570 SER A O 1
ATOM 4609 N N . MET A 1 571 ? -0.123 23.421 -7.694 1.00 97.06 571 MET A N 1
ATOM 4610 C CA . MET A 1 571 ? 0.165 23.535 -6.259 1.00 97.06 571 MET A CA 1
ATOM 4611 C C . MET A 1 571 ? 0.748 22.239 -5.677 1.00 97.06 571 MET A C 1
ATOM 4613 O O . MET A 1 571 ? 1.680 22.311 -4.878 1.00 97.06 571 MET A O 1
ATOM 4617 N N . VAL A 1 572 ? 0.274 21.061 -6.103 1.00 97.00 572 VAL A N 1
ATOM 4618 C CA . VAL A 1 572 ? 0.868 19.768 -5.704 1.00 97.00 572 VAL A CA 1
ATOM 4619 C C . VAL A 1 572 ? 2.327 19.676 -6.163 1.00 97.00 572 VAL A C 1
ATOM 4621 O O . VAL A 1 572 ? 3.193 19.355 -5.350 1.00 97.00 572 VAL A O 1
ATOM 4624 N N . ALA A 1 573 ? 2.623 20.046 -7.413 1.00 96.94 573 ALA A N 1
ATOM 4625 C CA . ALA A 1 573 ? 3.988 20.094 -7.937 1.00 96.94 573 ALA A CA 1
ATOM 4626 C C . ALA A 1 573 ? 4.890 21.056 -7.136 1.00 96.94 573 ALA A C 1
ATOM 4628 O O . ALA A 1 573 ? 6.010 20.693 -6.778 1.00 96.94 573 ALA A O 1
ATOM 4629 N N . LEU A 1 574 ? 4.402 22.252 -6.779 1.00 97.69 574 LEU A N 1
ATOM 4630 C CA . LEU A 1 574 ? 5.133 23.191 -5.912 1.00 97.69 574 LEU A CA 1
ATOM 4631 C C . LEU A 1 574 ? 5.387 22.621 -4.504 1.00 97.69 574 LEU A C 1
ATOM 4633 O O . LEU A 1 574 ? 6.470 22.822 -3.950 1.00 97.69 574 LEU A O 1
ATOM 4637 N N . GLY A 1 575 ? 4.438 21.866 -3.942 1.00 97.31 575 GLY A N 1
ATOM 4638 C CA . GLY A 1 575 ? 4.618 21.144 -2.679 1.00 97.31 575 GLY A CA 1
ATOM 4639 C C . GLY A 1 575 ? 5.698 20.060 -2.761 1.00 97.31 575 GLY A C 1
ATOM 4640 O O . GLY A 1 575 ? 6.560 19.976 -1.879 1.00 97.31 575 GLY A O 1
ATOM 4641 N N . ASP A 1 576 ? 5.714 19.283 -3.847 1.00 96.38 576 ASP A N 1
ATOM 4642 C CA . ASP A 1 576 ? 6.737 18.263 -4.103 1.00 96.38 576 ASP A CA 1
ATOM 4643 C C . ASP A 1 576 ? 8.129 18.889 -4.293 1.00 96.38 576 ASP A C 1
ATOM 4645 O O . ASP A 1 576 ? 9.097 18.437 -3.679 1.00 96.38 576 ASP A O 1
ATOM 4649 N N . LEU A 1 577 ? 8.233 19.985 -5.051 1.00 97.00 577 LEU A N 1
ATOM 4650 C CA . LEU A 1 577 ? 9.478 20.739 -5.247 1.00 97.00 577 LEU A CA 1
ATOM 4651 C C . LEU A 1 577 ? 10.011 21.340 -3.941 1.00 97.00 577 LEU A C 1
ATOM 4653 O O . LEU A 1 577 ? 11.206 21.225 -3.650 1.00 97.00 577 LEU A O 1
ATOM 4657 N N . ALA A 1 578 ? 9.135 21.927 -3.119 1.00 95.75 578 ALA A N 1
ATOM 4658 C CA . ALA A 1 578 ? 9.499 22.429 -1.798 1.00 95.75 578 ALA A CA 1
ATOM 4659 C C . ALA A 1 578 ? 10.024 21.294 -0.899 1.00 95.75 578 ALA A C 1
ATOM 4661 O O . ALA A 1 578 ? 11.069 21.446 -0.263 1.00 95.75 578 ALA A O 1
ATOM 4662 N N . ARG A 1 579 ? 9.367 20.125 -0.904 1.00 95.25 579 ARG A N 1
ATOM 4663 C CA . ARG A 1 579 ? 9.816 18.921 -0.182 1.00 95.25 579 ARG A CA 1
ATOM 4664 C C . ARG A 1 579 ? 11.179 18.422 -0.680 1.00 95.25 579 ARG A C 1
ATOM 4666 O O . ARG A 1 579 ? 12.049 18.118 0.136 1.00 95.25 579 ARG A O 1
ATOM 4673 N N . TYR A 1 580 ? 11.405 18.373 -1.994 1.00 94.94 580 TYR A N 1
ATOM 4674 C CA . TYR A 1 580 ? 12.693 17.968 -2.570 1.00 94.94 580 TYR A CA 1
ATOM 4675 C C . TYR A 1 580 ? 13.824 18.945 -2.223 1.00 94.94 580 TYR A C 1
ATOM 4677 O O . TYR A 1 580 ? 14.926 18.500 -1.910 1.00 94.94 580 TYR A O 1
ATOM 4685 N N . SER A 1 581 ? 13.548 20.251 -2.186 1.00 93.25 581 SER A N 1
ATOM 4686 C CA . SER A 1 581 ? 14.510 21.268 -1.738 1.00 93.25 581 SER A CA 1
ATOM 4687 C C . SER A 1 581 ? 14.936 21.055 -0.277 1.00 93.25 581 SER A C 1
ATOM 4689 O O . SER A 1 581 ? 16.125 21.085 0.040 1.00 93.25 581 SER A O 1
ATOM 4691 N N . GLN A 1 582 ? 13.994 20.723 0.615 1.00 92.38 582 GLN A N 1
ATOM 4692 C CA . GLN A 1 582 ? 14.309 20.403 2.016 1.00 92.38 582 GLN A CA 1
ATOM 4693 C C . GLN A 1 582 ? 15.136 19.118 2.172 1.00 92.38 582 GLN A C 1
ATOM 4695 O O . GLN A 1 582 ? 15.952 19.021 3.088 1.00 92.38 582 GLN A O 1
ATOM 4700 N N . ASN A 1 583 ? 15.005 18.147 1.263 1.00 88.00 583 ASN A N 1
ATOM 4701 C CA . ASN A 1 583 ? 15.829 16.936 1.296 1.00 88.00 583 ASN A CA 1
ATOM 4702 C C . ASN A 1 583 ? 17.327 17.201 1.052 1.00 88.00 583 ASN A C 1
ATOM 4704 O O . ASN A 1 583 ? 18.148 16.408 1.514 1.00 88.00 583 ASN A O 1
ATOM 4708 N N . LEU A 1 584 ? 17.688 18.325 0.421 1.00 87.12 584 LEU A N 1
ATOM 4709 C CA . LEU A 1 584 ? 19.078 18.777 0.268 1.00 87.12 584 LEU A CA 1
ATOM 4710 C C . LEU A 1 584 ? 19.693 19.295 1.579 1.00 87.12 584 LEU A C 1
ATOM 4712 O O . LEU A 1 584 ? 20.913 19.446 1.673 1.00 87.12 584 LEU A O 1
ATOM 4716 N N . GLN A 1 585 ? 18.867 19.601 2.584 1.00 86.69 585 GLN A N 1
ATOM 4717 C CA . GLN A 1 585 ? 19.317 20.134 3.866 1.00 86.69 585 GLN A CA 1
ATOM 4718 C C . GLN A 1 585 ? 19.571 19.017 4.895 1.00 86.69 585 GLN A C 1
ATOM 4720 O O . GLN A 1 585 ? 18.910 17.964 4.852 1.00 86.69 585 GLN A O 1
ATOM 4725 N N . PRO A 1 586 ? 20.502 19.229 5.851 1.00 84.00 586 PRO A N 1
ATOM 4726 C CA . PRO A 1 586 ? 20.690 18.342 6.998 1.00 84.00 586 PRO A CA 1
ATOM 4727 C C . PRO A 1 586 ? 19.371 18.113 7.738 1.00 84.00 586 PRO A C 1
ATOM 4729 O O . PRO A 1 586 ? 18.579 19.043 7.869 1.00 84.00 586 PRO A O 1
ATOM 4732 N N . LYS A 1 587 ? 19.137 16.899 8.261 1.00 84.44 587 LYS A N 1
ATOM 4733 C CA . LYS A 1 587 ? 17.859 16.524 8.909 1.00 84.44 587 LYS A CA 1
ATOM 4734 C C . LYS A 1 587 ? 17.396 17.527 9.980 1.00 84.44 587 LYS A C 1
ATOM 4736 O O . LYS A 1 587 ? 16.208 17.807 10.052 1.00 84.44 587 LYS A O 1
ATOM 4741 N N . SER A 1 588 ? 18.324 18.096 10.751 1.00 83.62 588 SER A N 1
ATOM 4742 C CA . SER A 1 588 ? 18.066 19.090 11.806 1.00 83.62 588 SER A CA 1
ATOM 4743 C C . SER A 1 588 ? 17.673 20.490 11.313 1.00 83.62 588 SER A C 1
ATOM 4745 O O . SER A 1 588 ? 17.235 21.304 12.117 1.00 83.62 588 SER A O 1
ATOM 4747 N N . GLN A 1 589 ? 17.837 20.792 10.022 1.00 86.00 589 GLN A N 1
ATOM 4748 C CA . GLN A 1 589 ? 17.550 22.102 9.418 1.00 86.00 589 GLN A CA 1
ATOM 4749 C C . GLN A 1 589 ? 16.341 22.075 8.466 1.00 86.00 589 GLN A C 1
ATOM 4751 O O . GLN A 1 589 ? 16.031 23.087 7.840 1.00 86.00 589 GLN A O 1
ATOM 4756 N N . ARG A 1 590 ? 15.665 20.927 8.320 1.00 90.88 590 ARG A N 1
ATOM 4757 C CA . ARG A 1 590 ? 14.542 20.773 7.384 1.00 90.88 590 ARG A CA 1
ATOM 4758 C C . ARG A 1 590 ? 13.287 21.453 7.918 1.00 90.88 590 ARG A C 1
ATOM 4760 O O . ARG A 1 590 ? 12.859 21.180 9.034 1.00 90.88 590 ARG A O 1
ATOM 4767 N N . ASN A 1 591 ? 12.665 22.284 7.089 1.00 90.88 591 ASN A N 1
ATOM 4768 C CA . ASN A 1 591 ? 11.407 22.958 7.391 1.00 90.88 591 ASN A CA 1
ATOM 4769 C C . ASN A 1 591 ? 10.353 22.640 6.322 1.00 90.88 591 ASN A C 1
ATOM 4771 O O . ASN A 1 591 ? 10.427 23.103 5.184 1.00 90.88 591 ASN A O 1
ATOM 4775 N N . TRP A 1 592 ? 9.346 21.860 6.707 1.00 93.81 592 TRP A N 1
ATOM 4776 C CA . TRP A 1 592 ? 8.306 21.361 5.808 1.00 93.81 592 TRP A CA 1
ATOM 4777 C C . TRP A 1 592 ? 7.133 22.331 5.596 1.00 93.81 592 TRP A C 1
ATOM 4779 O O . TRP A 1 592 ? 6.272 22.059 4.761 1.00 93.81 592 TRP A O 1
ATOM 4789 N N . ASN A 1 593 ? 7.098 23.474 6.295 1.00 93.19 593 ASN A N 1
ATOM 4790 C CA . ASN A 1 593 ? 5.935 24.370 6.332 1.00 93.19 593 ASN A CA 1
ATOM 4791 C C . ASN A 1 593 ? 5.547 24.917 4.948 1.00 93.19 593 ASN A C 1
ATOM 4793 O O . ASN A 1 593 ? 4.361 25.052 4.655 1.00 93.19 593 ASN A O 1
ATOM 4797 N N . ILE A 1 594 ? 6.526 25.185 4.076 1.00 94.50 594 ILE A N 1
ATOM 4798 C CA . ILE A 1 594 ? 6.275 25.658 2.703 1.00 94.50 594 ILE A CA 1
ATOM 4799 C C . ILE A 1 594 ? 5.595 24.559 1.871 1.00 94.50 594 ILE A C 1
ATOM 4801 O O . ILE A 1 594 ? 4.586 24.817 1.218 1.00 94.50 594 ILE A O 1
ATOM 4805 N N . ALA A 1 595 ? 6.092 23.319 1.946 1.00 96.06 595 ALA A N 1
ATOM 4806 C CA . ALA A 1 595 ? 5.488 22.180 1.254 1.00 96.06 595 ALA A CA 1
ATOM 4807 C C . ALA A 1 595 ? 4.065 21.904 1.770 1.00 96.06 595 ALA A C 1
ATOM 4809 O O . ALA A 1 595 ? 3.132 21.784 0.980 1.00 96.06 595 ALA A O 1
ATOM 4810 N N . ALA A 1 596 ? 3.881 21.898 3.095 1.00 95.50 596 ALA A N 1
ATOM 4811 C CA . ALA A 1 596 ? 2.575 21.722 3.724 1.00 95.50 596 ALA A CA 1
ATOM 4812 C C . ALA A 1 596 ? 1.585 22.842 3.350 1.00 95.50 596 ALA A C 1
ATOM 4814 O O . ALA A 1 596 ? 0.412 22.564 3.119 1.00 95.50 596 ALA A O 1
ATOM 4815 N N . SER A 1 597 ? 2.047 24.092 3.234 1.00 96.25 597 SER A N 1
ATOM 4816 C CA . SER A 1 597 ? 1.231 25.215 2.755 1.00 96.25 597 SER A CA 1
ATOM 4817 C C . SER A 1 597 ? 0.762 25.002 1.314 1.00 96.25 597 SER A C 1
ATOM 4819 O O . SER A 1 597 ? -0.428 25.137 1.033 1.00 96.25 597 SER A O 1
ATOM 4821 N N . HIS A 1 598 ? 1.647 24.599 0.396 1.00 96.94 598 HIS A N 1
ATOM 4822 C CA . HIS A 1 598 ? 1.251 24.292 -0.983 1.00 96.94 598 HIS A CA 1
ATOM 4823 C C . HIS A 1 598 ? 0.232 23.144 -1.063 1.00 96.94 598 HIS A C 1
ATOM 4825 O O . HIS A 1 598 ? -0.766 23.275 -1.769 1.00 96.94 598 HIS A O 1
ATOM 4831 N N . TYR A 1 599 ? 0.417 22.068 -0.293 1.00 97.44 599 TYR A N 1
ATOM 4832 C CA . TYR A 1 599 ? -0.537 20.956 -0.242 1.00 97.44 599 TYR A CA 1
ATOM 4833 C C . TYR A 1 599 ? -1.894 21.345 0.368 1.00 97.44 599 TYR A C 1
ATOM 4835 O O . TYR A 1 599 ? -2.929 20.989 -0.189 1.00 97.44 599 TYR A O 1
ATOM 4843 N N . ARG A 1 600 ? -1.924 22.128 1.457 1.00 94.12 600 ARG A N 1
ATOM 4844 C CA . ARG A 1 600 ? -3.184 22.645 2.027 1.00 94.12 600 ARG A CA 1
ATOM 4845 C C . ARG A 1 600 ? -3.914 23.555 1.036 1.00 94.12 600 ARG A C 1
ATOM 4847 O O . ARG A 1 600 ? -5.104 23.372 0.810 1.00 94.12 600 ARG A O 1
ATOM 4854 N N . ASN A 1 601 ? -3.197 24.457 0.361 1.00 92.19 601 ASN A N 1
ATOM 4855 C CA . ASN A 1 601 ? -3.773 25.285 -0.704 1.00 92.19 601 ASN A CA 1
ATOM 4856 C C . ASN A 1 601 ? -4.309 24.443 -1.878 1.00 92.19 601 ASN A C 1
ATOM 4858 O O . ASN A 1 601 ? -5.350 24.784 -2.432 1.00 92.19 601 ASN A O 1
ATOM 4862 N N . ALA A 1 602 ? -3.658 23.327 -2.226 1.00 94.00 602 ALA A N 1
ATOM 4863 C CA . ALA A 1 602 ? -4.164 22.400 -3.237 1.00 94.00 602 ALA A CA 1
ATOM 4864 C C . ALA A 1 602 ? -5.486 21.738 -2.798 1.00 94.00 602 ALA A C 1
ATOM 4866 O O . ALA A 1 602 ? -6.422 21.670 -3.596 1.00 94.00 602 ALA A O 1
ATOM 4867 N N . LEU A 1 603 ? -5.602 21.304 -1.537 1.00 90.38 603 LEU A N 1
ATOM 4868 C CA . LEU A 1 603 ? -6.844 20.736 -0.989 1.00 90.38 603 LEU A CA 1
ATOM 4869 C C . LEU A 1 603 ? -8.002 21.745 -0.948 1.00 90.38 603 LEU A C 1
ATOM 4871 O O . LEU A 1 603 ? -9.142 21.347 -1.157 1.00 90.38 603 LEU A O 1
ATOM 4875 N N . MET A 1 604 ? -7.733 23.046 -0.787 1.00 85.94 604 MET A N 1
ATOM 4876 C CA . MET A 1 604 ? -8.773 24.083 -0.914 1.00 85.94 604 MET A CA 1
ATOM 4877 C C . MET A 1 604 ? -9.384 24.159 -2.326 1.00 85.94 604 MET A C 1
ATOM 4879 O O . MET A 1 604 ? -10.501 24.645 -2.474 1.00 85.94 604 MET A O 1
ATOM 4883 N N . GLN A 1 605 ? -8.660 23.711 -3.360 1.00 85.75 605 GLN A N 1
ATOM 4884 C CA . GLN A 1 605 ? -9.140 23.672 -4.749 1.00 85.75 605 GLN A CA 1
ATOM 4885 C C . GLN A 1 605 ? -9.844 22.349 -5.082 1.00 85.75 605 GLN A C 1
ATOM 4887 O O . GLN A 1 605 ? -10.877 22.346 -5.746 1.00 85.75 605 GLN A O 1
ATOM 4892 N N . LEU A 1 606 ? -9.269 21.226 -4.641 1.00 87.12 606 LEU A N 1
ATOM 4893 C CA . LEU A 1 606 ? -9.766 19.877 -4.919 1.00 87.12 606 LEU A CA 1
ATOM 4894 C C . LEU A 1 606 ? -9.609 18.995 -3.664 1.00 87.12 606 LEU A C 1
ATOM 4896 O O . LEU A 1 606 ? -8.615 18.269 -3.537 1.00 87.12 606 LEU A O 1
ATOM 4900 N N . PRO A 1 607 ? -10.556 19.071 -2.712 1.00 87.06 607 PRO A N 1
ATOM 4901 C CA . PRO A 1 607 ? -10.480 18.340 -1.447 1.00 87.06 607 PRO A CA 1
ATOM 4902 C C . PRO A 1 607 ? -10.599 16.817 -1.599 1.00 87.06 607 PRO A C 1
ATOM 4904 O O . PRO A 1 607 ? -10.234 16.089 -0.681 1.00 87.06 607 PRO A O 1
ATOM 4907 N N . SER A 1 608 ? -11.076 16.312 -2.741 1.00 84.62 608 SER A N 1
ATOM 4908 C CA . SER A 1 608 ? -11.233 14.873 -2.996 1.00 84.62 608 SER A CA 1
ATOM 4909 C C . SER A 1 608 ? -9.935 14.125 -3.353 1.00 84.62 608 SER A C 1
ATOM 4911 O O . SER A 1 608 ? -9.997 12.916 -3.583 1.00 84.62 608 SER A O 1
ATOM 4913 N N . ASN A 1 609 ? -8.779 14.803 -3.458 1.00 88.62 609 ASN A N 1
ATOM 4914 C CA . ASN A 1 609 ? -7.523 14.186 -3.909 1.00 88.62 609 ASN A CA 1
ATOM 4915 C C . ASN A 1 609 ? -6.726 13.513 -2.776 1.00 88.62 609 ASN A C 1
ATOM 4917 O O . ASN A 1 609 ? -5.932 14.154 -2.075 1.00 88.62 609 ASN A O 1
ATOM 4921 N N . GLY A 1 610 ? -6.851 12.187 -2.685 1.00 90.38 610 GLY A N 1
ATOM 4922 C CA . GLY A 1 610 ? -6.173 11.333 -1.713 1.00 90.38 610 GLY A CA 1
ATOM 4923 C C . GLY A 1 610 ? -4.653 11.455 -1.722 1.00 90.38 610 GLY A C 1
ATOM 4924 O O . GLY A 1 610 ? -4.026 11.398 -0.659 1.00 90.38 610 GLY A O 1
ATOM 4925 N N . LYS A 1 611 ? -4.036 11.707 -2.887 1.00 90.94 611 LYS A N 1
ATOM 4926 C CA . LYS A 1 611 ? -2.576 11.849 -3.015 1.00 90.94 611 LYS A CA 1
ATOM 4927 C C . LYS A 1 611 ? -2.048 12.975 -2.130 1.00 90.94 611 LYS A C 1
ATOM 4929 O O . LYS A 1 611 ? -0.989 12.829 -1.528 1.00 90.94 611 LYS A O 1
ATOM 4934 N N . VAL A 1 612 ? -2.776 14.087 -2.018 1.00 95.56 612 VAL A N 1
ATOM 4935 C CA . VAL A 1 612 ? -2.306 15.266 -1.275 1.00 95.56 612 VAL A CA 1
ATOM 4936 C C . VAL A 1 612 ? -2.297 15.011 0.233 1.00 95.56 612 VAL A C 1
ATOM 4938 O O . VAL A 1 612 ? -1.337 15.387 0.907 1.00 95.56 612 VAL A O 1
ATOM 4941 N N . PHE A 1 613 ? -3.291 14.284 0.751 1.00 95.50 613 PHE A N 1
ATOM 4942 C CA . PHE A 1 613 ? -3.287 13.817 2.139 1.00 95.50 613 PHE A CA 1
ATOM 4943 C C . PHE A 1 613 ? -2.120 12.852 2.417 1.00 95.50 613 PHE A C 1
ATOM 4945 O O . PHE A 1 613 ? -1.436 13.015 3.425 1.00 95.50 613 PHE A O 1
ATOM 4952 N N . ASN A 1 614 ? -1.803 11.928 1.496 1.00 95.00 614 ASN A N 1
ATOM 4953 C CA . ASN A 1 614 ? -0.614 11.069 1.609 1.00 95.00 614 ASN A CA 1
ATOM 4954 C C . ASN A 1 614 ? 0.691 11.890 1.645 1.00 95.00 614 ASN A C 1
ATOM 4956 O O . ASN A 1 614 ? 1.571 11.613 2.461 1.00 95.00 614 ASN A O 1
ATOM 4960 N N . GLN A 1 615 ? 0.824 12.933 0.813 1.00 95.50 615 GLN A N 1
ATOM 4961 C CA . GLN A 1 615 ? 2.011 13.796 0.861 1.00 95.50 615 GLN A CA 1
ATOM 4962 C C . GLN A 1 615 ? 2.128 14.545 2.194 1.00 95.50 615 GLN A C 1
ATOM 4964 O O . GLN A 1 615 ? 3.235 14.650 2.721 1.00 95.50 615 GLN A O 1
ATOM 4969 N N . LEU A 1 616 ? 1.017 15.044 2.750 1.00 96.81 616 LEU A N 1
ATOM 4970 C CA . LEU A 1 616 ? 0.994 15.681 4.071 1.00 96.81 616 LEU A CA 1
ATOM 4971 C C . LEU A 1 616 ? 1.376 14.686 5.180 1.00 96.81 616 LEU A C 1
ATOM 4973 O O . LEU A 1 616 ? 2.211 15.022 6.016 1.00 96.81 616 LEU A O 1
ATOM 4977 N N . ALA A 1 617 ? 0.865 13.451 5.141 1.00 96.56 617 ALA A N 1
ATOM 4978 C CA . ALA A 1 617 ? 1.194 12.408 6.115 1.00 96.56 617 ALA A CA 1
ATOM 4979 C C . ALA A 1 617 ? 2.704 12.106 6.164 1.00 96.56 617 ALA A C 1
ATOM 4981 O O . ALA A 1 617 ? 3.285 11.970 7.243 1.00 96.56 617 ALA A O 1
ATOM 4982 N N . LEU A 1 618 ? 3.371 12.082 5.003 1.00 94.25 618 LEU A N 1
ATOM 4983 C CA . LEU A 1 618 ? 4.829 11.943 4.914 1.00 94.25 618 LEU A CA 1
ATOM 4984 C C . LEU A 1 618 ? 5.581 13.122 5.565 1.00 94.25 618 LEU A C 1
ATOM 4986 O O . LEU A 1 618 ? 6.645 12.912 6.150 1.00 94.25 618 LEU A O 1
ATOM 4990 N N . LEU A 1 619 ? 5.048 14.350 5.496 1.00 95.12 619 LEU A N 1
ATOM 4991 C CA . LEU A 1 619 ? 5.635 15.503 6.191 1.00 95.12 619 LEU A CA 1
ATOM 4992 C C . LEU A 1 619 ? 5.473 15.375 7.714 1.00 95.12 619 LEU A C 1
ATOM 4994 O O . LEU A 1 619 ? 6.456 15.560 8.432 1.00 95.12 619 LEU A O 1
ATOM 4998 N N . SER A 1 620 ? 4.288 14.984 8.196 1.00 94.62 620 SER A N 1
ATOM 4999 C CA . SER A 1 620 ? 4.033 14.745 9.624 1.00 94.62 620 SER A CA 1
ATOM 5000 C C . SER A 1 620 ? 4.932 13.631 10.183 1.00 94.62 620 SER A C 1
ATOM 5002 O O . SER A 1 620 ? 5.543 13.817 11.235 1.00 94.62 620 SER A O 1
ATOM 5004 N N . LEU A 1 621 ? 5.153 12.532 9.442 1.00 92.31 621 LEU A N 1
ATOM 5005 C CA . LEU A 1 621 ? 6.142 11.503 9.813 1.00 92.31 621 LEU A CA 1
ATOM 5006 C C . LEU A 1 621 ? 7.572 12.056 9.899 1.00 92.31 621 LEU A C 1
ATOM 5008 O O . LEU A 1 621 ? 8.307 11.714 10.824 1.00 92.31 621 LEU A O 1
ATOM 5012 N N . HIS A 1 622 ? 7.987 12.928 8.974 1.00 89.75 622 HIS A N 1
ATOM 5013 C CA . HIS A 1 622 ? 9.299 13.583 9.049 1.00 89.75 622 HIS A CA 1
ATOM 5014 C C . HIS A 1 622 ? 9.436 14.566 10.224 1.00 89.75 622 HIS A C 1
ATOM 5016 O O . HIS A 1 622 ? 10.563 14.895 10.594 1.00 89.75 622 HIS A O 1
ATOM 5022 N N . GLN A 1 623 ? 8.326 15.019 10.809 1.00 90.06 623 GLN A N 1
ATOM 5023 C CA . GLN A 1 623 ? 8.281 15.826 12.034 1.00 90.06 623 GLN A CA 1
ATOM 5024 C C . GLN A 1 623 ? 8.130 14.975 13.309 1.00 90.06 623 GLN A C 1
ATOM 5026 O O . GLN A 1 623 ? 8.152 15.523 14.405 1.00 90.06 623 GLN A O 1
ATOM 5031 N N . GLY A 1 624 ? 7.994 13.648 13.185 1.00 89.56 624 GLY A N 1
ATOM 5032 C CA . GLY A 1 624 ? 7.731 12.738 14.306 1.00 89.56 624 GLY A CA 1
ATOM 5033 C C . GLY A 1 624 ? 6.263 12.679 14.750 1.00 89.56 624 GLY A C 1
ATOM 5034 O O . GLY A 1 624 ? 5.945 11.951 15.686 1.00 89.56 624 GLY A O 1
ATOM 5035 N N . ASN A 1 625 ? 5.357 13.393 14.075 1.00 92.69 625 ASN A N 1
ATOM 5036 C CA . ASN A 1 625 ? 3.928 13.400 14.379 1.00 92.69 625 ASN A CA 1
ATOM 5037 C C . ASN A 1 625 ? 3.219 12.200 13.725 1.00 92.69 625 ASN A C 1
ATOM 5039 O O . ASN A 1 625 ? 2.533 12.323 12.708 1.00 92.69 625 ASN A O 1
ATOM 5043 N N . THR A 1 626 ? 3.406 11.014 14.309 1.00 94.81 626 THR A N 1
ATOM 5044 C CA . THR A 1 626 ? 2.785 9.764 13.835 1.00 94.81 626 THR A CA 1
ATOM 5045 C C . THR A 1 626 ? 1.255 9.807 13.907 1.00 94.81 626 THR A C 1
ATOM 5047 O O . THR A 1 626 ? 0.591 9.209 13.067 1.00 94.81 626 THR A O 1
ATOM 5050 N N . PHE A 1 627 ? 0.684 10.540 14.869 1.00 96.31 627 PHE A N 1
ATOM 5051 C CA . PHE A 1 627 ? -0.766 10.650 15.049 1.00 96.31 627 PHE A CA 1
ATOM 5052 C C . PHE A 1 627 ? -1.438 11.378 13.879 1.00 96.31 627 PHE A C 1
ATOM 5054 O O . PHE A 1 627 ? -2.315 10.812 13.224 1.00 96.31 627 PHE A O 1
ATOM 5061 N N . GLU A 1 628 ? -0.964 12.584 13.552 1.00 95.62 628 GLU A N 1
ATOM 5062 C CA . GLU A 1 628 ? -1.457 13.340 12.394 1.00 95.62 628 GLU A CA 1
ATOM 5063 C C . GLU A 1 628 ? -1.191 12.581 11.084 1.00 95.62 628 GLU A C 1
ATOM 5065 O O . GLU A 1 628 ? -2.044 12.574 10.200 1.00 95.62 628 GLU A O 1
ATOM 5070 N N . ALA A 1 629 ? -0.057 11.877 10.968 1.00 96.62 629 ALA A N 1
ATOM 5071 C CA . ALA A 1 629 ? 0.238 11.061 9.793 1.00 96.62 629 ALA A CA 1
ATOM 5072 C C . ALA A 1 629 ? -0.783 9.932 9.573 1.00 96.62 629 ALA A C 1
ATOM 5074 O O . ALA A 1 629 ? -1.285 9.781 8.460 1.00 96.62 629 ALA A O 1
ATOM 5075 N N . CYS A 1 630 ? -1.131 9.164 10.612 1.00 96.56 630 CYS A N 1
ATOM 5076 C CA . CYS A 1 630 ? -2.150 8.117 10.503 1.00 96.56 630 CYS A CA 1
ATOM 5077 C C . CYS A 1 630 ? -3.530 8.702 10.160 1.00 96.56 630 CYS A C 1
ATOM 5079 O O . CYS A 1 630 ? -4.193 8.193 9.257 1.00 96.56 630 CYS A O 1
ATOM 5081 N N . TYR A 1 631 ? -3.928 9.808 10.799 1.00 96.38 631 TYR A N 1
ATOM 5082 C CA . TYR A 1 631 ? -5.153 10.542 10.452 1.00 96.38 631 TYR A CA 1
ATOM 5083 C C . TYR A 1 631 ? -5.170 10.979 8.973 1.00 96.38 631 TYR A C 1
ATOM 5085 O O . TYR A 1 631 ? -6.156 10.768 8.265 1.00 96.38 631 TYR A O 1
ATOM 5093 N N . LEU A 1 632 ? -4.063 11.531 8.470 1.00 96.38 632 LEU A N 1
ATOM 5094 C CA . LEU A 1 632 ? -3.936 11.961 7.078 1.00 96.38 632 LEU A CA 1
ATOM 5095 C C . LEU A 1 632 ? -3.935 10.780 6.094 1.00 96.38 632 LEU A C 1
ATOM 5097 O O . LEU A 1 632 ? -4.525 10.897 5.024 1.00 96.38 632 LEU A O 1
ATOM 5101 N N . TYR A 1 633 ? -3.367 9.622 6.442 1.00 95.00 633 TYR A N 1
ATOM 5102 C CA . TYR A 1 633 ? -3.539 8.415 5.626 1.00 95.00 633 TYR A CA 1
ATOM 5103 C C . TYR A 1 633 ? -5.000 7.934 5.603 1.00 95.00 633 TYR A C 1
ATOM 5105 O O . TYR A 1 633 ? -5.479 7.525 4.551 1.00 95.00 633 TYR A O 1
ATOM 5113 N N . CYS A 1 634 ? -5.755 8.063 6.698 1.00 92.94 634 CYS A N 1
ATOM 5114 C CA . CYS A 1 634 ? -7.193 7.759 6.694 1.00 92.94 634 CYS A CA 1
ATOM 5115 C C . CYS A 1 634 ? -7.977 8.717 5.782 1.00 92.94 634 CYS A C 1
ATOM 5117 O O . CYS A 1 634 ? -8.806 8.277 4.988 1.00 92.94 634 CYS A O 1
ATOM 5119 N N . ARG A 1 635 ? -7.652 10.019 5.801 1.00 92.81 635 ARG A N 1
ATOM 5120 C CA . ARG A 1 635 ? -8.186 11.011 4.842 1.00 92.81 635 ARG A CA 1
ATOM 5121 C C . ARG A 1 635 ? -7.790 10.715 3.390 1.00 92.81 635 ARG A C 1
ATOM 5123 O O . ARG A 1 635 ? -8.573 10.971 2.485 1.00 92.81 635 ARG A O 1
ATOM 5130 N N . SER A 1 636 ? -6.598 10.157 3.175 1.00 92.56 636 SER A N 1
ATOM 5131 C CA . SER A 1 636 ? -6.089 9.721 1.866 1.00 92.56 636 SER A CA 1
ATOM 5132 C C . SER A 1 636 ? -6.842 8.515 1.289 1.00 92.56 636 SER A C 1
ATOM 5134 O O . SER A 1 636 ? -6.910 8.359 0.070 1.00 92.56 636 SER A O 1
ATOM 5136 N N . LEU A 1 637 ? -7.416 7.686 2.166 1.00 87.56 637 LEU A N 1
ATOM 5137 C CA . LEU A 1 637 ? -8.205 6.502 1.833 1.00 87.56 637 LEU A CA 1
ATOM 5138 C C . LEU A 1 637 ? -9.701 6.838 1.670 1.00 87.56 637 LEU A C 1
ATOM 5140 O O . LEU A 1 637 ? -10.306 6.466 0.673 1.00 87.56 637 LEU A O 1
ATOM 5144 N N . ALA A 1 638 ? -10.306 7.584 2.595 1.00 87.38 638 ALA A N 1
ATOM 5145 C CA . ALA A 1 638 ? -11.744 7.884 2.584 1.00 87.38 638 ALA A CA 1
ATOM 5146 C C . ALA A 1 638 ? -12.114 9.146 1.774 1.00 87.38 638 ALA A C 1
ATOM 5148 O O . ALA A 1 638 ? -12.768 10.056 2.289 1.00 87.38 638 ALA A O 1
ATOM 5149 N N . CYS A 1 639 ? -11.692 9.200 0.508 1.00 84.62 639 CYS A N 1
ATOM 5150 C CA . CYS A 1 639 ? -11.991 10.281 -0.438 1.00 84.62 639 CYS A CA 1
ATOM 5151 C C . CYS A 1 639 ? -12.278 9.734 -1.850 1.00 84.62 639 CYS A C 1
ATOM 5153 O O . CYS A 1 639 ? -11.905 8.606 -2.156 1.00 84.62 639 CYS A O 1
ATOM 5155 N N . THR A 1 640 ? -12.927 10.518 -2.723 1.00 77.56 640 THR A N 1
ATOM 5156 C CA . THR A 1 640 ? -13.394 10.046 -4.051 1.00 77.56 640 THR A CA 1
ATOM 5157 C C . THR A 1 640 ? -12.269 9.616 -4.992 1.00 77.56 640 THR A C 1
ATOM 5159 O O . THR A 1 640 ? -12.487 8.789 -5.868 1.00 77.56 640 THR A O 1
ATOM 5162 N N . THR A 1 641 ? -11.063 10.169 -4.833 1.00 80.19 641 THR A N 1
ATOM 5163 C CA . THR A 1 641 ? -9.870 9.711 -5.564 1.00 80.19 641 THR A CA 1
ATOM 5164 C C . THR A 1 641 ? -8.825 9.231 -4.556 1.00 80.19 641 THR A C 1
ATOM 5166 O O . THR A 1 641 ? -7.916 9.997 -4.213 1.00 80.19 641 THR A O 1
ATOM 5169 N N . PRO A 1 642 ? -8.981 8.007 -4.012 1.00 83.56 642 PRO A N 1
ATOM 5170 C CA . PRO A 1 642 ? -8.114 7.494 -2.963 1.00 83.56 642 PRO A CA 1
ATOM 5171 C C . PRO A 1 642 ? -6.697 7.253 -3.489 1.00 83.56 642 PRO A C 1
ATOM 5173 O O . PRO A 1 642 ? -6.481 6.996 -4.673 1.00 83.56 642 PRO A O 1
ATOM 5176 N N . PHE A 1 643 ? -5.713 7.319 -2.595 1.00 83.00 643 PHE A N 1
ATOM 5177 C CA . PHE A 1 643 ? -4.330 6.949 -2.905 1.00 83.00 643 PHE A CA 1
ATOM 5178 C C . PHE A 1 643 ? -3.952 5.641 -2.199 1.00 83.00 643 PHE A C 1
ATOM 5180 O O . PHE A 1 643 ? -4.557 5.278 -1.191 1.00 83.00 643 PHE A O 1
ATOM 5187 N N . CYS A 1 644 ? -2.933 4.935 -2.699 1.00 77.38 644 CYS A N 1
ATOM 5188 C CA . CYS A 1 644 ? -2.442 3.660 -2.161 1.00 77.38 644 CYS A CA 1
ATOM 5189 C C . CYS A 1 644 ? -1.688 3.815 -0.817 1.00 77.38 644 CYS A C 1
ATOM 5191 O O . CYS A 1 644 ? -0.530 3.442 -0.666 1.00 77.38 644 CYS A O 1
ATOM 5193 N N . ALA A 1 645 ? -2.359 4.379 0.188 1.00 79.69 645 ALA A N 1
ATOM 5194 C CA . ALA A 1 645 ? -1.814 4.677 1.511 1.00 79.69 645 ALA A CA 1
ATOM 5195 C C . ALA A 1 645 ? -1.973 3.533 2.536 1.00 79.69 645 ALA A C 1
ATOM 5197 O O . ALA A 1 645 ? -1.500 3.666 3.665 1.00 79.69 645 ALA A O 1
ATOM 5198 N N . ARG A 1 646 ? -2.618 2.412 2.173 1.00 82.19 646 ARG A N 1
ATOM 5199 C CA . ARG A 1 646 ? -2.940 1.292 3.084 1.00 82.19 646 ARG A CA 1
ATOM 5200 C C . ARG A 1 646 ? -1.701 0.697 3.757 1.00 82.19 646 ARG A C 1
ATOM 5202 O O . ARG A 1 646 ? -1.671 0.580 4.977 1.00 82.19 646 ARG A O 1
ATOM 5209 N N . GLU A 1 647 ? -0.651 0.407 2.993 1.00 78.38 647 GLU A N 1
ATOM 5210 C CA . GLU A 1 647 ? 0.622 -0.111 3.522 1.00 78.38 647 GLU A CA 1
ATOM 5211 C C . GLU A 1 647 ? 1.336 0.899 4.433 1.00 78.38 647 GLU A C 1
ATOM 5213 O O . GLU A 1 647 ? 1.888 0.532 5.475 1.00 78.38 647 GLU A O 1
ATOM 5218 N N . ASN A 1 648 ? 1.281 2.189 4.082 1.00 86.00 648 ASN A N 1
ATOM 5219 C CA . ASN A 1 648 ? 1.855 3.265 4.890 1.00 86.00 648 ASN A CA 1
ATOM 5220 C C . ASN A 1 648 ? 1.131 3.389 6.241 1.00 86.00 648 ASN A C 1
ATOM 5222 O O . ASN A 1 648 ? 1.787 3.515 7.278 1.00 86.00 648 ASN A O 1
ATOM 5226 N N . LEU A 1 649 ? -0.205 3.302 6.236 1.00 90.94 649 LEU A N 1
ATOM 5227 C CA . LEU A 1 649 ? -1.040 3.317 7.437 1.00 90.94 649 LEU A CA 1
ATOM 5228 C C . LEU A 1 649 ? -0.800 2.075 8.306 1.00 90.94 649 LEU A C 1
ATOM 5230 O O . LEU A 1 649 ? -0.519 2.229 9.491 1.00 90.94 649 LEU A O 1
ATOM 5234 N N . MET A 1 650 ? -0.807 0.872 7.719 1.00 87.06 650 MET A N 1
ATOM 5235 C CA . MET A 1 650 ? -0.455 -0.391 8.394 1.00 87.06 650 MET A CA 1
ATOM 5236 C C . MET A 1 650 ? 0.908 -0.295 9.092 1.00 87.06 650 MET A C 1
ATOM 5238 O O . MET A 1 650 ? 1.037 -0.583 10.282 1.00 87.06 650 MET A O 1
ATOM 5242 N N . THR A 1 651 ? 1.925 0.180 8.368 1.00 85.88 651 THR A N 1
ATOM 5243 C CA . THR A 1 651 ? 3.295 0.326 8.878 1.00 85.88 651 THR A CA 1
ATOM 5244 C C . THR A 1 651 ? 3.386 1.349 10.013 1.00 85.88 651 THR A C 1
ATOM 5246 O O . THR A 1 651 ? 4.142 1.152 10.967 1.00 85.88 651 THR A O 1
ATOM 5249 N N . ALA A 1 652 ? 2.648 2.458 9.921 1.00 90.62 652 ALA A N 1
ATOM 5250 C CA . ALA A 1 652 ? 2.627 3.491 10.953 1.00 90.62 652 ALA A CA 1
ATOM 5251 C C . ALA A 1 652 ? 1.868 3.034 12.212 1.00 90.62 652 ALA A C 1
ATOM 5253 O O . ALA A 1 652 ? 2.361 3.235 13.324 1.00 90.62 652 ALA A O 1
ATOM 5254 N N . LEU A 1 653 ? 0.725 2.360 12.043 1.00 92.06 653 LEU A N 1
ATOM 5255 C CA . LEU A 1 653 ? -0.078 1.799 13.130 1.00 92.06 653 LEU A CA 1
ATOM 5256 C C . LEU A 1 653 ? 0.651 0.675 13.870 1.00 92.06 653 LEU A C 1
ATOM 5258 O O . LEU A 1 653 ? 0.733 0.731 15.094 1.00 92.06 653 LEU A O 1
ATOM 5262 N N . GLY A 1 654 ? 1.283 -0.266 13.159 1.00 87.38 654 GLY A N 1
ATOM 5263 C CA . GLY A 1 654 ? 2.085 -1.326 13.783 1.00 87.38 654 GLY A CA 1
ATOM 5264 C C . GLY A 1 654 ? 3.231 -0.771 14.639 1.00 87.38 654 GLY A C 1
ATOM 5265 O O . GLY A 1 654 ? 3.408 -1.169 15.790 1.00 87.38 654 GLY A O 1
ATOM 5266 N N . LYS A 1 655 ? 3.952 0.242 14.135 1.00 87.88 655 LYS A N 1
ATOM 5267 C CA . LYS A 1 655 ? 4.993 0.944 14.910 1.00 87.88 655 LYS A CA 1
ATOM 5268 C C . LYS A 1 655 ? 4.427 1.665 16.136 1.00 87.88 655 LYS A C 1
ATOM 5270 O O . LYS A 1 655 ? 5.061 1.649 17.188 1.00 87.88 655 LYS A O 1
ATOM 5275 N N . ALA A 1 656 ? 3.259 2.296 16.021 1.00 86.62 656 ALA A N 1
ATOM 5276 C CA . ALA A 1 656 ? 2.609 2.962 17.148 1.00 86.62 656 ALA A CA 1
ATOM 5277 C C . ALA A 1 656 ? 2.129 1.960 18.216 1.00 86.62 656 ALA A C 1
ATOM 5279 O O . ALA A 1 656 ? 2.315 2.201 19.409 1.00 86.62 656 ALA A O 1
ATOM 5280 N N . TYR A 1 657 ? 1.600 0.809 17.796 1.00 87.56 657 TYR A N 1
ATOM 5281 C CA . TYR A 1 657 ? 1.199 -0.296 18.666 1.00 87.56 657 TYR A CA 1
ATOM 5282 C C . TYR A 1 657 ? 2.390 -0.865 19.464 1.00 87.56 657 TYR A C 1
ATOM 5284 O O . TYR A 1 657 ? 2.313 -1.005 20.687 1.00 87.56 657 TYR A O 1
ATOM 5292 N N . ASP A 1 658 ? 3.537 -1.083 18.812 1.00 87.12 658 ASP A N 1
ATOM 5293 C CA . ASP A 1 658 ? 4.779 -1.513 19.474 1.00 87.12 658 ASP A CA 1
ATOM 5294 C C . ASP A 1 658 ? 5.316 -0.502 20.499 1.00 87.12 658 ASP A C 1
ATOM 5296 O O . ASP A 1 658 ? 5.942 -0.893 21.491 1.00 87.12 658 ASP A O 1
ATOM 5300 N N . VAL A 1 659 ? 5.103 0.798 20.270 1.00 86.69 659 VAL A N 1
ATOM 5301 C CA . VAL A 1 659 ? 5.448 1.860 21.230 1.00 86.69 659 VAL A CA 1
ATOM 5302 C C . VAL A 1 659 ? 4.470 1.857 22.407 1.00 86.69 659 VAL A C 1
ATOM 5304 O O . VAL A 1 659 ? 4.914 1.888 23.555 1.00 86.69 659 VAL A O 1
ATOM 5307 N N . ALA A 1 660 ? 3.164 1.744 22.151 1.00 85.75 660 ALA A N 1
ATOM 5308 C CA . ALA A 1 660 ? 2.137 1.672 23.191 1.00 85.75 660 ALA A CA 1
ATOM 5309 C C . ALA A 1 660 ? 2.359 0.493 24.149 1.00 85.75 660 ALA A C 1
ATOM 5311 O O . ALA A 1 660 ? 2.302 0.666 25.365 1.00 85.75 660 ALA A O 1
ATOM 5312 N N . LYS A 1 661 ? 2.716 -0.684 23.616 1.00 81.56 661 LYS A N 1
ATOM 5313 C CA . LYS A 1 661 ? 3.016 -1.894 24.400 1.00 81.56 661 LYS A CA 1
ATOM 5314 C C . LYS A 1 661 ? 4.218 -1.740 25.347 1.00 81.56 661 LYS A C 1
ATOM 5316 O O . LYS A 1 661 ? 4.339 -2.498 26.307 1.00 81.56 661 LYS A O 1
ATOM 5321 N N . LYS A 1 662 ? 5.108 -0.774 25.088 1.00 80.12 662 LYS A N 1
ATOM 5322 C CA . LYS A 1 662 ? 6.298 -0.476 25.907 1.00 80.12 662 LYS A CA 1
ATOM 5323 C C . LYS A 1 662 ? 6.064 0.636 26.938 1.00 80.12 662 LYS A C 1
ATOM 5325 O O . LYS A 1 662 ? 6.914 0.816 27.808 1.00 80.12 662 LYS A O 1
ATOM 5330 N N . GLN A 1 663 ? 4.952 1.375 26.871 1.00 73.62 663 GLN A N 1
ATOM 5331 C CA . GLN A 1 663 ? 4.621 2.393 27.873 1.00 73.62 663 GLN A CA 1
ATOM 5332 C C . GLN A 1 663 ? 4.076 1.748 29.154 1.00 73.62 663 GLN A C 1
ATOM 5334 O O . GLN A 1 663 ? 3.051 1.068 29.145 1.00 73.62 663 GLN A O 1
ATOM 5339 N N . THR A 1 664 ? 4.733 2.012 30.283 1.00 60.47 664 THR A N 1
ATOM 5340 C CA . THR A 1 664 ? 4.211 1.697 31.617 1.00 60.47 664 THR A CA 1
ATOM 5341 C C . THR A 1 664 ? 3.248 2.787 32.096 1.00 60.47 664 THR A C 1
ATOM 5343 O O . THR A 1 664 ? 3.375 3.956 31.730 1.00 60.47 664 THR A O 1
ATOM 5346 N N . ASN A 1 665 ? 2.275 2.424 32.937 1.00 59.41 665 ASN A N 1
ATOM 5347 C CA . ASN A 1 665 ? 1.389 3.407 33.562 1.00 59.41 665 ASN A CA 1
ATOM 5348 C C . ASN A 1 665 ? 2.184 4.275 34.553 1.00 59.41 665 ASN A C 1
ATOM 5350 O O . ASN A 1 665 ? 2.617 3.791 35.596 1.00 59.41 665 ASN A O 1
ATOM 5354 N N . MET A 1 666 ? 2.329 5.558 34.228 1.00 56.22 666 MET A N 1
ATOM 5355 C CA . MET A 1 666 ? 2.904 6.600 35.079 1.00 56.22 666 MET A CA 1
ATOM 5356 C C . MET A 1 666 ? 1.879 7.735 35.235 1.00 56.22 666 MET A C 1
ATOM 5358 O O . MET A 1 666 ? 1.117 7.980 34.299 1.00 56.22 666 MET A O 1
ATOM 5362 N N . PRO A 1 667 ? 1.834 8.437 36.382 1.00 63.06 667 PRO A N 1
ATOM 5363 C CA . PRO A 1 667 ? 0.982 9.611 36.536 1.00 63.06 667 PRO A CA 1
ATOM 5364 C C . PRO A 1 667 ? 1.444 10.736 35.597 1.00 63.06 667 PRO A C 1
ATOM 5366 O O . PRO A 1 667 ? 2.629 11.066 35.551 1.00 63.06 667 PRO A O 1
ATOM 5369 N N . PHE A 1 668 ? 0.507 11.333 34.861 1.00 76.25 668 PHE A N 1
ATOM 5370 C CA . PHE A 1 668 ? 0.794 12.417 33.921 1.00 76.25 668 PHE A CA 1
ATOM 5371 C C . PHE A 1 668 ? 1.027 13.733 34.673 1.00 76.25 668 PHE A C 1
ATOM 5373 O O . PHE A 1 668 ? 0.134 14.216 35.369 1.00 76.25 668 PHE A O 1
ATOM 5380 N N . ALA A 1 669 ? 2.226 14.305 34.543 1.00 75.81 669 ALA A N 1
ATOM 5381 C CA . ALA A 1 669 ? 2.599 15.547 35.221 1.00 75.81 669 ALA A CA 1
ATOM 5382 C C . ALA A 1 669 ? 2.197 16.804 34.430 1.00 75.81 669 ALA A C 1
ATOM 5384 O O . ALA A 1 669 ? 1.980 17.857 35.028 1.00 75.81 669 ALA A O 1
ATOM 5385 N N . THR A 1 670 ? 2.090 16.701 33.102 1.00 86.81 670 THR A N 1
ATOM 5386 C CA . THR A 1 670 ? 1.727 17.810 32.210 1.00 86.81 670 THR A CA 1
ATOM 5387 C C . THR A 1 670 ? 0.634 17.419 31.211 1.00 86.81 670 THR A C 1
ATOM 5389 O O . THR A 1 670 ? 0.441 16.239 30.905 1.00 86.81 670 THR A O 1
ATOM 5392 N N . LEU A 1 671 ? -0.038 18.427 30.638 1.00 87.81 671 LEU A N 1
ATOM 5393 C CA . LEU A 1 671 ? -0.966 18.256 29.512 1.00 87.81 671 LEU A CA 1
ATOM 5394 C C . LEU A 1 671 ? -0.296 17.539 28.327 1.00 87.81 671 LEU A C 1
ATOM 5396 O O . LEU A 1 671 ? -0.911 16.672 27.712 1.00 87.81 671 LEU A O 1
ATOM 5400 N N . SER A 1 672 ? 0.969 17.860 28.035 1.00 88.31 672 SER A N 1
ATOM 5401 C CA . SER A 1 672 ? 1.731 17.223 26.954 1.00 88.31 672 SER A CA 1
ATOM 5402 C C . SER A 1 672 ? 1.920 15.722 27.200 1.00 88.31 672 SER A C 1
ATOM 5404 O O . SER A 1 672 ? 1.704 14.921 26.293 1.00 88.31 672 SER A O 1
ATOM 5406 N N . ASP A 1 673 ? 2.249 15.307 28.427 1.00 88.19 673 ASP A N 1
ATOM 5407 C CA . ASP A 1 673 ? 2.413 13.883 28.765 1.00 88.19 673 ASP A CA 1
ATOM 5408 C C . ASP A 1 673 ? 1.093 13.112 28.616 1.00 88.19 673 ASP A C 1
ATOM 5410 O O . ASP A 1 673 ? 1.062 12.023 28.034 1.00 88.19 673 ASP A O 1
ATOM 5414 N N . ALA A 1 674 ? -0.008 13.698 29.104 1.00 89.38 674 ALA A N 1
ATOM 5415 C CA . ALA A 1 674 ? -1.344 13.122 28.984 1.00 89.38 674 ALA A CA 1
ATOM 5416 C C . ALA A 1 674 ? -1.771 12.995 27.510 1.00 89.38 674 ALA A C 1
ATOM 5418 O O . ALA A 1 674 ? -2.223 11.930 27.088 1.00 89.38 674 ALA A O 1
ATOM 5419 N N . LEU A 1 675 ? -1.564 14.049 26.710 1.00 91.88 675 LEU A N 1
ATOM 5420 C CA . LEU A 1 675 ? -1.928 14.084 25.293 1.00 91.88 675 LEU A CA 1
ATOM 5421 C C . LEU A 1 675 ? -1.109 13.075 24.474 1.00 91.88 675 LEU A C 1
ATOM 5423 O O . LEU A 1 675 ? -1.684 12.312 23.701 1.00 91.88 675 LEU A O 1
ATOM 5427 N N . ASN A 1 676 ? 0.206 12.994 24.703 1.00 90.94 676 ASN A N 1
ATOM 5428 C CA . ASN A 1 676 ? 1.080 12.018 24.045 1.00 90.94 676 ASN A CA 1
ATOM 5429 C C . ASN A 1 676 ? 0.705 10.569 24.402 1.00 90.94 676 ASN A C 1
ATOM 5431 O O . ASN A 1 676 ? 0.725 9.694 23.530 1.00 90.94 676 ASN A O 1
ATOM 5435 N N . SER A 1 677 ? 0.342 10.282 25.661 1.00 90.62 677 SER A N 1
ATOM 5436 C CA . SER A 1 677 ? -0.106 8.935 26.043 1.00 90.62 677 SER A CA 1
ATOM 5437 C C . SER A 1 677 ? -1.475 8.601 25.452 1.00 90.62 677 SER A C 1
ATOM 5439 O O . SER A 1 677 ? -1.646 7.495 24.937 1.00 90.62 677 SER A O 1
ATOM 5441 N N . PHE A 1 678 ? -2.414 9.555 25.433 1.00 94.19 678 PHE A N 1
ATOM 5442 C CA . PHE A 1 678 ? -3.693 9.396 24.740 1.00 94.19 678 PHE A CA 1
ATOM 5443 C C . PHE A 1 678 ? -3.480 9.089 23.253 1.00 94.19 678 PHE A C 1
ATOM 5445 O O . PHE A 1 678 ? -3.929 8.046 22.791 1.00 94.19 678 PHE A O 1
ATOM 5452 N N . GLN A 1 679 ? -2.716 9.910 22.524 1.00 95.44 679 GLN A N 1
ATOM 5453 C CA . GLN A 1 679 ? -2.417 9.687 21.103 1.00 95.44 679 GLN A CA 1
ATOM 5454 C C . GLN A 1 679 ? -1.761 8.321 20.851 1.00 95.44 679 GLN A C 1
ATOM 5456 O O . GLN A 1 679 ? -2.142 7.613 19.921 1.00 95.44 679 GLN A O 1
ATOM 5461 N N . THR A 1 680 ? -0.804 7.919 21.693 1.00 93.38 680 THR A N 1
ATOM 5462 C CA . THR A 1 680 ? -0.106 6.630 21.557 1.00 93.38 680 THR A CA 1
ATOM 5463 C C . THR A 1 680 ? -1.063 5.446 21.744 1.00 93.38 680 THR A C 1
ATOM 5465 O O . THR A 1 680 ? -1.070 4.519 20.934 1.00 93.38 680 THR A O 1
ATOM 5468 N N . ARG A 1 681 ? -1.907 5.480 22.784 1.00 93.88 681 ARG A N 1
ATOM 5469 C CA . ARG A 1 681 ? -2.900 4.427 23.064 1.00 93.88 681 ARG A CA 1
ATOM 5470 C C . ARG A 1 681 ? -4.029 4.420 22.036 1.00 93.88 681 ARG A C 1
ATOM 5472 O O . ARG A 1 681 ? -4.464 3.346 21.631 1.00 93.88 681 ARG A O 1
ATOM 5479 N N . PHE A 1 682 ? -4.441 5.592 21.559 1.00 96.94 682 PHE A N 1
ATOM 5480 C CA . PHE A 1 682 ? -5.439 5.744 20.506 1.00 96.94 682 PHE A CA 1
ATOM 5481 C C . PHE A 1 682 ? -4.970 5.073 19.215 1.00 96.94 682 PHE A C 1
ATOM 5483 O O . PHE A 1 682 ? -5.696 4.255 18.660 1.00 96.94 682 PHE A O 1
ATOM 5490 N N . LEU A 1 683 ? -3.730 5.323 18.773 1.00 96.44 683 LEU A N 1
ATOM 5491 C CA . LEU A 1 683 ? -3.173 4.646 17.596 1.00 96.44 683 LEU A CA 1
ATOM 5492 C C . LEU A 1 683 ? -3.063 3.127 17.778 1.00 96.44 683 LEU A C 1
ATOM 5494 O O . LEU A 1 683 ? -3.276 2.397 16.816 1.00 96.44 683 LEU A O 1
ATOM 5498 N N . ALA A 1 684 ? -2.782 2.633 18.986 1.00 93.25 684 ALA A N 1
ATOM 5499 C CA . ALA A 1 684 ? -2.808 1.196 19.255 1.00 93.25 684 ALA A CA 1
ATOM 5500 C C . ALA A 1 684 ? -4.226 0.608 19.117 1.00 93.25 684 ALA A C 1
ATOM 5502 O O . ALA A 1 684 ? -4.394 -0.430 18.482 1.00 93.25 684 ALA A O 1
ATOM 5503 N N . CYS A 1 685 ? -5.250 1.307 19.618 1.00 95.00 685 CYS A N 1
ATOM 5504 C CA . CYS A 1 685 ? -6.656 0.925 19.444 1.00 95.00 685 CYS A CA 1
ATOM 5505 C C . CYS A 1 685 ? -7.076 0.961 17.966 1.00 95.00 685 CYS A C 1
ATOM 5507 O O . CYS A 1 685 ? -7.689 0.016 17.474 1.00 95.00 685 CYS A O 1
ATOM 5509 N N . MET A 1 686 ? -6.684 2.005 17.226 1.00 95.19 686 MET A N 1
ATOM 5510 C CA . MET A 1 686 ? -6.913 2.080 15.779 1.00 95.19 686 MET A CA 1
ATOM 5511 C C . MET A 1 686 ? -6.167 0.973 15.027 1.00 95.19 686 MET A C 1
ATOM 5513 O O . MET A 1 686 ? -6.699 0.456 14.057 1.00 95.19 686 MET A O 1
ATOM 5517 N N . SER A 1 687 ? -4.978 0.554 15.476 1.00 92.88 687 SER A N 1
ATOM 5518 C CA . SER A 1 687 ? -4.260 -0.585 14.886 1.00 92.88 687 SER A CA 1
ATOM 5519 C C . SER A 1 687 ? -5.047 -1.889 15.019 1.00 92.88 687 SER A C 1
ATOM 5521 O O . SER A 1 687 ? -5.069 -2.667 14.072 1.00 92.88 687 SER A O 1
ATOM 5523 N N . VAL A 1 688 ? -5.697 -2.119 16.164 1.00 90.06 688 VAL A N 1
ATOM 5524 C CA . VAL A 1 688 ? -6.555 -3.293 16.396 1.00 90.06 688 VAL A CA 1
ATOM 5525 C C . VAL A 1 688 ? -7.826 -3.223 15.541 1.00 90.06 688 VAL A C 1
ATOM 5527 O O . VAL A 1 688 ? -8.166 -4.198 14.877 1.00 90.06 688 VAL A O 1
ATOM 5530 N N . LEU A 1 689 ? -8.504 -2.069 15.490 1.00 90.62 689 LEU A N 1
ATOM 5531 C CA . LEU A 1 689 ? -9.690 -1.891 14.636 1.00 90.62 689 LEU A CA 1
ATOM 5532 C C . LEU A 1 689 ? -9.364 -2.009 13.139 1.00 90.62 689 LEU A C 1
ATOM 5534 O O . LEU A 1 689 ? -10.161 -2.551 12.381 1.00 90.62 689 LEU A O 1
ATOM 5538 N N . TYR A 1 690 ? -8.202 -1.514 12.708 1.00 88.81 690 TYR A N 1
ATOM 5539 C CA . TYR A 1 690 ? -7.805 -1.513 11.301 1.00 88.81 690 TYR A CA 1
ATOM 5540 C C . TYR A 1 690 ? -7.407 -2.902 10.790 1.00 88.81 690 TYR A C 1
ATOM 5542 O O . TYR A 1 690 ? -7.661 -3.215 9.629 1.00 88.81 690 TYR A O 1
ATOM 5550 N N . THR A 1 691 ? -6.790 -3.736 11.636 1.00 83.25 691 THR A N 1
ATOM 5551 C CA . THR A 1 691 ? -6.471 -5.130 11.285 1.00 83.25 691 THR A CA 1
ATOM 5552 C C . THR A 1 691 ? -7.650 -6.077 11.493 1.00 83.25 691 THR A C 1
ATOM 5554 O O . THR A 1 691 ? -7.708 -7.107 10.829 1.00 83.25 691 THR A O 1
ATOM 5557 N N . GLY A 1 692 ? -8.575 -5.762 12.407 1.00 81.62 692 GLY A N 1
ATOM 5558 C CA . GLY A 1 692 ? -9.723 -6.612 12.736 1.00 81.62 692 GLY A CA 1
ATOM 5559 C C . GLY A 1 692 ? -9.365 -7.900 13.492 1.00 81.62 692 GLY A C 1
ATOM 5560 O O . GLY A 1 692 ? -10.218 -8.771 13.649 1.00 81.62 692 GLY A O 1
ATOM 5561 N N . ILE A 1 693 ? -8.121 -8.043 13.964 1.00 75.75 693 ILE A N 1
ATOM 5562 C CA . ILE A 1 693 ? -7.617 -9.260 14.621 1.00 75.75 693 ILE A CA 1
ATOM 5563 C C . ILE A 1 693 ? -7.857 -9.177 16.134 1.00 75.75 693 ILE A C 1
ATOM 5565 O O . ILE A 1 693 ? -7.478 -8.191 16.764 1.00 75.75 693 ILE A O 1
ATOM 5569 N N . ASP A 1 694 ? -8.446 -10.226 16.724 1.00 76.19 694 ASP A N 1
ATOM 5570 C CA . ASP A 1 694 ? -8.639 -10.394 18.178 1.00 76.19 694 ASP A CA 1
ATOM 5571 C C . ASP A 1 694 ? -9.288 -9.173 18.886 1.00 76.19 694 ASP A C 1
ATOM 5573 O O . ASP A 1 694 ? -9.049 -8.929 20.070 1.00 76.19 694 ASP A O 1
ATOM 5577 N N . VAL A 1 695 ? -10.133 -8.393 18.195 1.00 85.88 695 VAL A N 1
ATOM 5578 C CA . VAL A 1 695 ? -10.611 -7.075 18.675 1.00 85.88 695 VAL A CA 1
ATOM 5579 C C . VAL A 1 695 ? -11.263 -7.142 20.064 1.00 85.88 695 VAL A C 1
ATOM 5581 O O . VAL A 1 695 ? -10.960 -6.317 20.926 1.00 85.88 695 VAL A O 1
ATOM 5584 N N . VAL A 1 696 ? -12.086 -8.165 20.321 1.00 81.12 696 VAL A N 1
ATOM 5585 C CA . VAL A 1 696 ? -12.735 -8.404 21.625 1.00 81.12 696 VAL A CA 1
ATOM 5586 C C . VAL A 1 696 ? -11.711 -8.675 22.737 1.00 81.12 696 VAL A C 1
ATOM 5588 O O . VAL A 1 696 ? -11.840 -8.171 23.851 1.00 81.12 696 VAL A O 1
ATOM 5591 N N . ARG A 1 697 ? -10.632 -9.410 22.442 1.00 81.81 697 ARG A N 1
ATOM 5592 C CA . ARG A 1 697 ? -9.549 -9.706 23.399 1.00 81.81 697 ARG A CA 1
ATOM 5593 C C . ARG A 1 697 ? -8.793 -8.444 23.825 1.00 81.81 697 ARG A C 1
ATOM 5595 O O . ARG A 1 697 ? -8.262 -8.380 24.934 1.00 81.81 697 ARG A O 1
ATOM 5602 N N . HIS A 1 698 ? -8.768 -7.443 22.950 1.00 86.25 698 HIS A N 1
ATOM 5603 C CA . HIS A 1 698 ? -8.127 -6.152 23.165 1.00 86.25 698 HIS A CA 1
ATOM 5604 C C . HIS A 1 698 ? -9.032 -5.096 23.818 1.00 86.25 698 HIS A C 1
ATOM 5606 O O . HIS A 1 698 ? -8.579 -3.971 24.019 1.00 86.25 698 HIS A O 1
ATOM 5612 N N . GLU A 1 699 ? -10.257 -5.430 24.248 1.00 87.06 699 GLU A N 1
ATOM 5613 C CA . GLU A 1 699 ? -11.189 -4.477 24.880 1.00 87.06 699 GLU A CA 1
ATOM 5614 C C . GLU A 1 699 ? -10.557 -3.685 26.049 1.00 87.06 699 GLU A C 1
ATOM 5616 O O . GLU A 1 699 ? -10.772 -2.478 26.182 1.00 87.06 699 GLU A O 1
ATOM 5621 N N . SER A 1 700 ? -9.673 -4.313 26.837 1.00 89.00 700 SER A N 1
ATOM 5622 C CA . SER A 1 700 ? -8.960 -3.627 27.930 1.00 89.00 700 SER A CA 1
ATOM 5623 C C . SER A 1 700 ? -8.042 -2.481 27.471 1.00 89.00 700 SER A C 1
ATOM 5625 O O . SER A 1 700 ? -7.748 -1.584 28.260 1.00 89.00 700 SER A O 1
ATOM 5627 N N . ASP A 1 701 ? -7.564 -2.493 26.225 1.00 90.38 701 ASP A N 1
ATOM 5628 C CA . ASP A 1 701 ? -6.685 -1.452 25.682 1.00 90.38 701 ASP A CA 1
ATOM 5629 C C . ASP A 1 701 ? -7.476 -0.198 25.283 1.00 90.38 701 ASP A C 1
ATOM 5631 O O . ASP A 1 701 ? -7.007 0.918 25.525 1.00 90.38 701 ASP A O 1
ATOM 5635 N N . PHE A 1 702 ? -8.717 -0.367 24.810 1.00 93.88 702 PHE A N 1
ATOM 5636 C CA . PHE A 1 702 ? -9.655 0.736 24.575 1.00 93.88 702 PHE A CA 1
ATOM 5637 C C . PHE A 1 702 ? -10.001 1.461 25.883 1.00 93.88 702 PHE A C 1
ATOM 5639 O O . PHE A 1 702 ? -9.967 2.690 25.923 1.00 93.88 702 PHE A O 1
ATOM 5646 N N . VAL A 1 703 ? -10.234 0.726 26.979 1.00 92.56 703 VAL A N 1
ATOM 5647 C CA . VAL A 1 703 ? -10.459 1.323 28.313 1.00 92.56 703 VAL A CA 1
ATOM 5648 C C . VAL A 1 703 ? -9.249 2.159 28.754 1.00 92.56 703 VAL A C 1
ATOM 5650 O O . VAL A 1 703 ? -9.405 3.330 29.087 1.00 92.56 703 VAL A O 1
ATOM 5653 N N . LYS A 1 704 ? -8.022 1.628 28.635 1.00 91.12 704 LYS A N 1
ATOM 5654 C CA . LYS A 1 704 ? -6.786 2.377 28.955 1.00 91.12 704 LYS A CA 1
ATOM 5655 C C . LYS A 1 704 ? -6.600 3.626 28.081 1.00 91.12 704 LYS A C 1
ATOM 5657 O O . LYS A 1 704 ? -5.952 4.582 28.506 1.00 91.12 704 LYS A O 1
ATOM 5662 N N . CYS A 1 705 ? -7.104 3.618 26.846 1.00 94.31 705 CYS A N 1
ATOM 5663 C CA . CYS A 1 705 ? -7.107 4.796 25.979 1.00 94.31 705 CYS A CA 1
ATOM 5664 C C . CYS A 1 705 ? -8.093 5.864 26.480 1.00 94.31 705 CYS A C 1
ATOM 5666 O O . CYS A 1 705 ? -7.755 7.048 26.500 1.00 94.31 705 CYS A O 1
ATOM 5668 N N . LEU A 1 706 ? -9.282 5.453 26.923 1.00 94.69 706 LEU A N 1
ATOM 5669 C CA . LEU A 1 706 ? -10.284 6.336 27.522 1.00 94.69 706 LEU A CA 1
ATOM 5670 C C . LEU A 1 706 ? -9.784 6.928 28.858 1.00 94.69 706 LEU A C 1
ATOM 5672 O O . LEU A 1 706 ? -9.904 8.133 29.064 1.00 94.69 706 LEU A O 1
ATOM 5676 N N . ASP A 1 707 ? -9.099 6.149 29.701 1.00 91.31 707 ASP A N 1
ATOM 5677 C CA . ASP A 1 707 ? -8.453 6.635 30.939 1.00 91.31 707 ASP A CA 1
ATOM 5678 C C . ASP A 1 707 ? -7.400 7.734 30.680 1.00 91.31 707 ASP A C 1
ATOM 5680 O O . ASP A 1 707 ? -7.251 8.692 31.452 1.00 91.31 707 ASP A O 1
ATOM 5684 N N . ALA A 1 708 ? -6.661 7.623 29.570 1.00 90.94 708 ALA A N 1
ATOM 5685 C CA . ALA A 1 708 ? -5.723 8.656 29.143 1.00 90.94 708 ALA A CA 1
ATOM 5686 C C . ALA A 1 708 ? -6.457 9.931 28.684 1.00 90.94 708 ALA A C 1
ATOM 5688 O O . ALA A 1 708 ? -6.022 11.033 29.020 1.00 90.94 708 ALA A O 1
ATOM 5689 N N . LEU A 1 709 ? -7.611 9.809 28.016 1.00 92.88 709 LEU A N 1
ATOM 5690 C CA . LEU A 1 709 ? -8.452 10.956 27.654 1.00 92.88 709 LEU A CA 1
ATOM 5691 C C . LEU A 1 709 ? -9.050 11.658 28.887 1.00 92.88 709 LEU A C 1
ATOM 5693 O O . LEU A 1 709 ? -9.017 12.885 28.955 1.00 92.88 709 LEU A O 1
ATOM 5697 N N . ILE A 1 710 ? -9.492 10.905 29.903 1.00 90.75 710 ILE A N 1
ATOM 5698 C CA . ILE A 1 710 ? -9.915 11.440 31.219 1.00 90.75 710 ILE A CA 1
ATOM 5699 C C . ILE A 1 710 ? -8.775 12.209 31.906 1.00 90.75 710 ILE A C 1
ATOM 5701 O O . ILE A 1 710 ? -8.998 13.103 32.724 1.00 90.75 710 ILE A O 1
ATOM 5705 N N . SER A 1 711 ? -7.525 11.860 31.607 1.00 89.19 711 SER A N 1
ATOM 5706 C CA . SER A 1 711 ? -6.369 12.594 32.116 1.00 89.19 711 SER A CA 1
ATOM 5707 C C . SER A 1 711 ? -6.122 13.889 31.340 1.00 89.19 711 SER A C 1
ATOM 5709 O O . SER A 1 711 ? -5.761 14.883 31.961 1.00 89.19 711 SER A O 1
ATOM 5711 N N . VAL A 1 712 ? -6.376 13.916 30.026 1.00 89.62 712 VAL A N 1
ATOM 5712 C CA . VAL A 1 712 ? -6.328 15.141 29.204 1.00 89.62 712 VAL A CA 1
ATOM 5713 C C . VAL A 1 712 ? -7.441 16.121 29.591 1.00 89.62 712 VAL A C 1
ATOM 5715 O O . VAL A 1 712 ? -7.162 17.310 29.734 1.00 89.62 712 VAL A O 1
ATOM 5718 N N . SER A 1 713 ? -8.677 15.653 29.814 1.00 85.88 713 SER A N 1
ATOM 5719 C CA . SER A 1 713 ? -9.819 16.540 30.103 1.00 85.88 713 SER A CA 1
ATOM 5720 C C . SER A 1 713 ? -9.621 17.399 31.356 1.00 85.88 713 SER A C 1
ATOM 5722 O O . SER A 1 713 ? -9.971 18.577 31.353 1.00 85.88 713 SER A O 1
ATOM 5724 N N . LYS A 1 714 ? -8.947 16.863 32.382 1.00 84.62 714 LYS A N 1
ATOM 5725 C CA . LYS A 1 714 ? -8.580 17.579 33.623 1.00 84.62 714 LYS A CA 1
ATOM 5726 C C . LYS A 1 714 ? -7.666 18.793 33.410 1.00 84.62 714 LYS A C 1
ATOM 5728 O O . LYS A 1 714 ? -7.579 19.637 34.298 1.00 84.62 714 LYS A O 1
ATOM 5733 N N . PHE A 1 715 ? -6.974 18.876 32.274 1.00 84.75 715 PHE A N 1
ATOM 5734 C CA . PHE A 1 715 ? -6.092 19.992 31.920 1.00 84.75 715 PHE A CA 1
ATOM 5735 C C . PHE A 1 715 ? -6.737 20.997 30.948 1.00 84.75 715 PHE A C 1
ATOM 5737 O O . PHE A 1 715 ? -6.102 22.003 30.619 1.00 84.75 715 PHE A O 1
ATOM 5744 N N . ILE A 1 716 ? -7.980 20.771 30.497 1.00 80.19 716 ILE A N 1
ATOM 5745 C CA . ILE A 1 716 ? -8.688 21.706 29.611 1.00 80.19 716 ILE A CA 1
ATOM 5746 C C . ILE A 1 716 ? -9.035 22.967 30.410 1.00 80.19 716 ILE A C 1
ATOM 5748 O O . ILE A 1 716 ? -9.960 22.989 31.216 1.00 80.19 716 ILE A O 1
ATOM 5752 N N . THR A 1 717 ? -8.257 24.027 30.202 1.00 71.38 717 THR A N 1
ATOM 5753 C CA . THR A 1 717 ? -8.347 25.288 30.953 1.00 71.38 717 THR A CA 1
ATOM 5754 C C . THR A 1 717 ? -8.417 26.481 29.989 1.00 71.38 717 THR A C 1
ATOM 5756 O O . THR A 1 717 ? -8.912 26.351 28.871 1.00 71.38 717 THR A O 1
ATOM 5759 N N . SER A 1 718 ? -8.031 27.683 30.421 1.00 58.75 718 SER A N 1
ATOM 5760 C CA . SER A 1 718 ? -8.246 28.938 29.685 1.00 58.75 718 SER A CA 1
ATOM 5761 C C . SER A 1 718 ? -7.029 29.453 28.894 1.00 58.75 718 SER A C 1
ATOM 5763 O O . SER A 1 718 ? -7.027 30.625 28.522 1.00 58.75 718 SER A O 1
ATOM 5765 N N . SER A 1 719 ? -5.989 28.641 28.654 1.00 63.72 719 SER A N 1
ATOM 5766 C CA . SER A 1 719 ? -4.902 28.990 27.718 1.00 63.72 719 SER A CA 1
ATOM 5767 C C . SER A 1 719 ? -5.368 28.804 26.264 1.00 63.72 719 SER A C 1
ATOM 5769 O O . SER A 1 719 ? -6.093 27.863 25.970 1.00 63.72 719 SER A O 1
ATOM 5771 N N . SER A 1 720 ? -5.004 29.694 25.333 1.00 67.12 720 SER A N 1
ATOM 5772 C CA . SER A 1 720 ? -5.506 29.625 23.946 1.00 67.12 720 SER A CA 1
ATOM 5773 C C . SER A 1 720 ? -4.808 28.554 23.103 1.00 67.12 720 SER A C 1
ATOM 5775 O O . SER A 1 720 ? -5.456 27.710 22.488 1.00 67.12 720 SER A O 1
ATOM 5777 N N . ASP A 1 721 ? -3.477 28.583 23.076 1.00 72.31 721 ASP A N 1
ATOM 5778 C CA . ASP A 1 721 ? -2.702 27.925 22.017 1.00 72.31 721 ASP A CA 1
ATOM 5779 C C . ASP A 1 721 ? -2.579 26.408 22.242 1.00 72.31 721 ASP A C 1
ATOM 5781 O O . ASP A 1 721 ? -2.619 25.618 21.299 1.00 72.31 721 ASP A O 1
ATOM 5785 N N . GLU A 1 722 ? -2.494 25.979 23.503 1.00 80.12 722 GLU A N 1
ATOM 5786 C CA . GLU A 1 722 ? -2.509 24.557 23.868 1.00 80.12 722 GLU A CA 1
ATOM 5787 C C . GLU A 1 722 ? -3.888 23.931 23.628 1.00 80.12 722 GLU A C 1
ATOM 5789 O O . GLU A 1 722 ? -3.979 22.791 23.168 1.00 80.12 722 GLU A O 1
ATOM 5794 N N . MET A 1 723 ? -4.962 24.682 23.893 1.00 86.75 723 MET A N 1
ATOM 5795 C CA . MET A 1 723 ? -6.335 24.224 23.677 1.00 86.75 723 MET A CA 1
ATOM 5796 C C . MET A 1 723 ? -6.665 24.082 22.189 1.00 86.75 723 MET A C 1
ATOM 5798 O O . MET A 1 723 ? -7.383 23.158 21.817 1.00 86.75 723 MET A O 1
ATOM 5802 N N . GLU A 1 724 ? -6.077 24.907 21.317 1.00 88.12 724 GLU A N 1
ATOM 5803 C CA . GLU A 1 724 ? -6.182 24.743 19.862 1.00 88.12 724 GLU A CA 1
ATOM 5804 C C . GLU A 1 724 ? -5.590 23.399 19.392 1.00 88.12 724 GLU A C 1
ATOM 5806 O O . GLU A 1 724 ? -6.197 22.696 18.579 1.00 88.12 724 GLU A O 1
ATOM 5811 N N . ASN A 1 725 ? -4.449 22.988 19.959 1.00 89.69 725 ASN A N 1
ATOM 5812 C CA . ASN A 1 725 ? -3.851 21.678 19.687 1.00 89.69 725 ASN A CA 1
ATOM 5813 C C . ASN A 1 725 ? -4.708 20.526 20.245 1.00 89.69 725 ASN A C 1
ATOM 5815 O O . ASN A 1 725 ? -4.936 19.539 19.545 1.00 89.69 725 ASN A O 1
ATOM 5819 N N . VAL A 1 726 ? -5.242 20.655 21.467 1.00 92.62 726 VAL A N 1
ATOM 5820 C CA . VAL A 1 726 ? -6.182 19.665 22.031 1.00 92.62 726 VAL A CA 1
ATOM 5821 C C . VAL A 1 726 ? -7.417 19.528 21.134 1.00 92.62 726 VAL A C 1
ATOM 5823 O O . VAL A 1 726 ? -7.754 18.414 20.740 1.00 92.62 726 VAL A O 1
ATOM 5826 N N . LYS A 1 727 ? -8.039 20.641 20.727 1.00 93.12 727 LYS A N 1
ATOM 5827 C CA . LYS A 1 727 ? -9.186 20.680 19.804 1.00 93.12 727 LYS A CA 1
ATOM 5828 C C . LYS A 1 727 ? -8.889 19.935 18.500 1.00 93.12 727 LYS A C 1
ATOM 5830 O O . LYS A 1 727 ? -9.696 19.111 18.071 1.00 93.12 727 LYS A O 1
ATOM 5835 N N . LEU A 1 728 ? -7.723 20.174 17.892 1.00 93.81 728 LEU A N 1
ATOM 5836 C CA . LEU A 1 728 ? -7.298 19.480 16.673 1.00 93.81 728 LEU A CA 1
ATOM 5837 C C . LEU A 1 728 ? -7.158 17.965 16.896 1.00 93.81 728 LEU A C 1
ATOM 5839 O O . LEU A 1 728 ? -7.666 17.185 16.092 1.00 93.81 728 LEU A O 1
ATOM 5843 N N . VAL A 1 729 ? -6.532 17.537 17.997 1.00 95.75 729 VAL A N 1
ATOM 5844 C CA . VAL A 1 729 ? -6.394 16.111 18.341 1.00 95.75 729 VAL A CA 1
ATOM 5845 C C . VAL A 1 729 ? -7.755 15.456 18.597 1.00 95.75 729 VAL A C 1
ATOM 5847 O O . VAL A 1 729 ? -7.963 14.327 18.153 1.00 95.75 729 VAL A O 1
ATOM 5850 N N . LEU A 1 730 ? -8.708 16.149 19.229 1.00 96.44 730 LEU A N 1
ATOM 5851 C CA . LEU A 1 730 ? -10.070 15.642 19.446 1.00 96.44 730 LEU A CA 1
ATOM 5852 C C . LEU A 1 730 ? -10.841 15.483 18.127 1.00 96.44 730 LEU A C 1
ATOM 5854 O O . LEU A 1 730 ? -11.434 14.430 17.895 1.00 96.44 730 LEU A O 1
ATOM 5858 N N . ILE A 1 731 ? -10.776 16.480 17.236 1.00 96.31 731 ILE A N 1
ATOM 5859 C CA . ILE A 1 731 ? -11.357 16.404 15.884 1.00 96.31 731 ILE A CA 1
ATOM 5860 C C . ILE A 1 731 ? -10.768 15.208 15.124 1.00 96.31 731 ILE A C 1
ATOM 5862 O O . ILE A 1 731 ? -11.510 14.362 14.629 1.00 96.31 731 ILE A O 1
ATOM 5866 N N . GLN A 1 732 ? -9.438 15.089 15.079 1.00 97.31 732 GLN A N 1
ATOM 5867 C CA . GLN A 1 732 ? -8.754 13.981 14.403 1.00 97.31 732 GLN A CA 1
ATOM 5868 C C . GLN A 1 732 ? -9.120 12.615 15.005 1.00 97.31 732 GLN A C 1
ATOM 5870 O O . GLN A 1 732 ? -9.332 11.664 14.255 1.00 97.31 732 GLN A O 1
ATOM 5875 N N . SER A 1 733 ? -9.261 12.523 16.332 1.00 97.62 733 SER A N 1
ATOM 5876 C CA . SER A 1 733 ? -9.690 11.300 17.033 1.00 97.62 733 SER A CA 1
ATOM 5877 C C . SER A 1 733 ? -11.095 10.860 16.622 1.00 97.62 733 SER A C 1
ATOM 5879 O O . SER A 1 733 ? -11.302 9.691 16.302 1.00 97.62 733 SER A O 1
ATOM 5881 N N . ILE A 1 734 ? -12.060 11.783 16.574 1.00 97.69 734 ILE A N 1
ATOM 5882 C CA . ILE A 1 734 ? -13.429 11.473 16.136 1.00 97.69 734 ILE A CA 1
ATOM 5883 C C . ILE A 1 734 ? -13.448 11.041 14.672 1.00 97.69 734 ILE A C 1
ATOM 5885 O O . ILE A 1 734 ? -14.030 10.011 14.346 1.00 97.69 734 ILE A O 1
ATOM 5889 N N . VAL A 1 735 ? -12.760 11.770 13.794 1.00 96.69 735 VAL A N 1
ATOM 5890 C CA . VAL A 1 735 ? -12.753 11.487 12.350 1.00 96.69 735 VAL A CA 1
ATOM 5891 C C . VAL A 1 735 ? -12.076 10.149 12.039 1.00 96.69 735 VAL A C 1
ATOM 5893 O O . VAL A 1 735 ? -12.550 9.408 11.183 1.00 96.69 735 VAL A O 1
ATOM 5896 N N . PHE A 1 736 ? -11.013 9.792 12.765 1.00 95.81 736 PHE A N 1
ATOM 5897 C CA . PHE A 1 736 ? -10.374 8.476 12.655 1.00 95.81 736 PHE A CA 1
ATOM 5898 C C . PHE A 1 736 ? -11.271 7.370 13.251 1.00 95.81 736 PHE A C 1
ATOM 5900 O O . PHE A 1 736 ? -11.393 6.295 12.674 1.00 95.81 736 PHE A O 1
ATOM 5907 N N . SER A 1 737 ? -11.996 7.630 14.340 1.00 95.62 737 SER A N 1
ATOM 5908 C CA . SER A 1 737 ? -12.942 6.643 14.889 1.00 95.62 737 SER A CA 1
ATOM 5909 C C . SER A 1 737 ? -14.121 6.390 13.929 1.00 95.62 737 SER A C 1
ATOM 5911 O O . SER A 1 737 ? -14.460 5.237 13.667 1.00 95.62 737 SER A O 1
ATOM 5913 N N . ILE A 1 738 ? -14.664 7.444 13.303 1.00 94.69 738 ILE A N 1
ATOM 5914 C CA . ILE A 1 738 ? -15.646 7.354 12.206 1.00 94.69 738 ILE A CA 1
ATOM 5915 C C . ILE A 1 738 ? -15.058 6.584 11.016 1.00 94.69 738 ILE A C 1
ATOM 5917 O O . ILE A 1 738 ? -15.697 5.668 10.506 1.00 94.69 738 ILE A O 1
ATOM 5921 N N . PHE A 1 739 ? -13.827 6.895 10.596 1.00 93.19 739 PHE A N 1
ATOM 5922 C CA . PHE A 1 739 ? -13.145 6.130 9.550 1.00 93.19 739 PHE A CA 1
ATOM 5923 C C . PHE A 1 739 ? -13.063 4.638 9.901 1.00 93.19 739 PHE A C 1
ATOM 5925 O O . PHE A 1 739 ? -13.345 3.816 9.042 1.00 93.19 739 PHE A O 1
ATOM 5932 N N . SER A 1 740 ? -12.757 4.271 11.146 1.00 91.69 740 SER A N 1
ATOM 5933 C CA . SER A 1 740 ? -12.681 2.868 11.576 1.00 91.69 740 SER A CA 1
ATOM 5934 C C . SER A 1 740 ? -14.035 2.143 11.534 1.00 91.69 740 SER A C 1
ATOM 5936 O O . SER A 1 740 ? -14.074 0.970 11.169 1.00 91.69 740 SER A O 1
ATOM 5938 N N . VAL A 1 741 ? -15.149 2.833 11.820 1.00 91.12 741 VAL A N 1
ATOM 5939 C CA . VAL A 1 741 ? -16.516 2.306 11.603 1.00 91.12 741 VAL A CA 1
ATOM 5940 C C . VAL A 1 741 ? -16.784 2.040 10.115 1.00 91.12 741 VAL A C 1
ATOM 5942 O O . VAL A 1 741 ? -17.468 1.079 9.771 1.00 91.12 741 VAL A O 1
ATOM 5945 N N . HIS A 1 742 ? -16.247 2.882 9.230 1.00 87.50 742 HIS A N 1
ATOM 5946 C CA . HIS A 1 742 ? -16.508 2.873 7.784 1.00 87.50 742 HIS A CA 1
ATOM 5947 C C . HIS A 1 742 ? -15.507 2.058 6.944 1.00 87.50 742 HIS A C 1
ATOM 5949 O O . HIS A 1 742 ? -15.851 1.577 5.869 1.00 87.50 742 HIS A O 1
ATOM 5955 N N . ASN A 1 743 ? -14.300 1.807 7.452 1.00 82.88 743 ASN A N 1
ATOM 5956 C CA . ASN A 1 743 ? -13.232 1.027 6.808 1.00 82.88 743 ASN A CA 1
ATOM 5957 C C . ASN A 1 743 ? -13.574 -0.471 6.649 1.00 82.88 743 ASN A C 1
ATOM 5959 O O . ASN A 1 743 ? -12.883 -1.186 5.930 1.00 82.88 743 ASN A O 1
ATOM 5963 N N . THR A 1 744 ? -14.630 -0.943 7.315 1.00 69.94 744 THR A N 1
ATOM 5964 C CA . THR A 1 744 ? -15.203 -2.294 7.172 1.00 69.94 744 THR A CA 1
ATOM 5965 C C . THR A 1 744 ? -16.301 -2.377 6.104 1.00 69.94 744 THR A C 1
ATOM 5967 O O . THR A 1 744 ? -16.646 -3.475 5.681 1.00 69.94 744 THR A O 1
ATOM 5970 N N . GLN A 1 745 ? -16.854 -1.233 5.683 1.00 65.69 745 GLN A N 1
ATOM 5971 C CA . GLN A 1 745 ? -18.027 -1.135 4.802 1.00 65.69 745 GLN A CA 1
ATOM 5972 C C . GLN A 1 745 ? -17.635 -1.042 3.326 1.00 65.69 745 GLN A C 1
ATOM 5974 O O . GLN A 1 745 ? -18.409 -1.407 2.444 1.00 65.69 745 GLN A O 1
ATOM 5979 N N . VAL A 1 746 ? -16.428 -0.533 3.063 1.00 55.56 746 VAL A N 1
ATOM 5980 C CA . VAL A 1 746 ? -15.906 -0.280 1.722 1.00 55.56 746 VAL A CA 1
ATOM 5981 C C . VAL A 1 746 ? -14.522 -0.894 1.592 1.00 55.56 746 VAL A C 1
ATOM 5983 O O . VAL A 1 746 ? -13.613 -0.605 2.373 1.00 55.56 746 VAL A O 1
ATOM 5986 N N . SER A 1 747 ? -14.333 -1.665 0.529 1.00 43.81 747 SER A N 1
ATOM 5987 C CA . SER A 1 747 ? -13.029 -2.108 0.047 1.00 43.81 747 SER A CA 1
ATOM 5988 C C . SER A 1 747 ? -12.300 -0.897 -0.535 1.00 43.81 747 SER A C 1
ATOM 5990 O O . SER A 1 747 ? -12.326 -0.619 -1.736 1.00 43.81 747 SER A O 1
ATOM 5992 N N . ILE A 1 748 ? -11.674 -0.092 0.318 1.00 40.31 748 ILE A N 1
ATOM 5993 C CA . ILE A 1 748 ? -11.002 1.119 -0.152 1.00 40.31 748 ILE A CA 1
ATOM 5994 C C . ILE A 1 748 ? -9.750 0.723 -0.950 1.00 40.31 748 ILE A C 1
ATOM 5996 O O . ILE A 1 748 ? -8.710 0.385 -0.382 1.00 40.31 748 ILE A O 1
ATOM 6000 N N . GLY A 1 749 ? -9.881 0.785 -2.280 1.00 37.72 749 GLY A N 1
ATOM 6001 C CA . GLY A 1 749 ? -8.833 0.473 -3.253 1.00 37.72 749 GLY A CA 1
ATOM 6002 C C . GLY A 1 749 ? -9.294 -0.218 -4.546 1.00 37.72 749 GLY A C 1
ATOM 6003 O O . GLY A 1 749 ? -8.425 -0.545 -5.345 1.00 37.72 749 GLY A O 1
ATOM 6004 N N . LEU A 1 750 ? -10.601 -0.451 -4.764 1.00 33.31 750 LEU A N 1
ATOM 6005 C CA . LEU A 1 750 ? -11.148 -0.961 -6.038 1.00 33.31 750 LEU A CA 1
ATOM 6006 C C . LEU A 1 750 ? -11.228 0.205 -7.070 1.00 33.31 750 LEU A C 1
ATOM 6008 O O . LEU A 1 750 ? -11.911 1.186 -6.770 1.00 33.31 750 LEU A O 1
ATOM 6012 N N . PRO A 1 751 ? -10.577 0.157 -8.253 1.00 30.48 751 PRO A N 1
ATOM 6013 C CA . PRO A 1 751 ? -10.722 1.143 -9.334 1.00 30.48 751 PRO A CA 1
ATOM 6014 C C . PRO A 1 751 ? -12.127 1.226 -9.934 1.00 30.48 751 PRO A C 1
ATOM 6016 O O . PRO A 1 751 ? -12.482 2.261 -10.489 1.00 30.48 751 PRO A O 1
ATOM 6019 N N . GLU A 1 752 ? -12.919 0.162 -9.802 1.00 29.34 752 GLU A N 1
ATOM 6020 C CA . GLU A 1 752 ? -14.307 0.045 -10.246 1.00 29.34 752 GLU A CA 1
ATOM 6021 C C . GLU A 1 752 ? -15.266 -0.266 -9.075 1.00 29.34 752 GLU A C 1
ATOM 6023 O O . GLU A 1 752 ? -16.254 -0.985 -9.243 1.00 29.34 752 GLU A O 1
ATOM 6028 N N . ILE A 1 753 ? -15.061 0.334 -7.887 1.00 35.78 753 ILE A N 1
ATOM 6029 C CA . ILE A 1 753 ? -16.255 0.706 -7.103 1.00 35.78 753 ILE A CA 1
ATOM 6030 C C . ILE A 1 753 ? -16.986 1.769 -7.920 1.00 35.78 753 ILE A C 1
ATOM 6032 O O . ILE A 1 753 ? -16.532 2.909 -8.039 1.00 35.78 753 ILE A O 1
ATOM 6036 N N . GLN A 1 754 ? -18.145 1.387 -8.454 1.00 38.47 754 GLN A N 1
ATOM 6037 C CA . GLN A 1 754 ? -19.200 2.345 -8.746 1.00 38.47 754 GLN A CA 1
ATOM 6038 C C . GLN A 1 754 ? -19.588 2.991 -7.414 1.00 38.47 754 GLN A C 1
ATOM 6040 O O . GLN A 1 754 ? -20.268 2.353 -6.624 1.00 38.47 754 GLN A O 1
ATOM 6045 N N . GLU A 1 755 ? -19.080 4.205 -7.189 1.00 45.75 755 GLU A N 1
ATOM 6046 C CA . GLU A 1 755 ? -19.431 5.133 -6.107 1.00 45.75 755 GLU A CA 1
ATOM 6047 C C . GLU A 1 755 ? -19.388 4.549 -4.672 1.00 45.75 755 GLU A C 1
ATOM 6049 O O . GLU A 1 755 ? -20.269 3.793 -4.266 1.00 45.75 755 GLU A O 1
ATOM 6054 N N . PRO A 1 756 ? -18.379 4.885 -3.839 1.00 52.19 756 PRO A N 1
ATOM 6055 C CA . PRO A 1 756 ? -18.350 4.453 -2.440 1.00 52.19 756 PRO A CA 1
ATOM 6056 C C . PRO A 1 756 ? -19.468 5.140 -1.630 1.00 52.19 756 PRO A C 1
ATOM 6058 O O . PRO A 1 756 ? -19.261 6.182 -1.008 1.00 52.19 756 PRO A O 1
ATOM 6061 N N . HIS A 1 757 ? -20.658 4.539 -1.650 1.00 56.97 757 HIS A N 1
ATOM 6062 C CA . HIS A 1 757 ? -21.879 5.024 -1.010 1.00 56.97 757 HIS A CA 1
ATOM 6063 C C . HIS A 1 757 ? -21.849 4.833 0.516 1.00 56.97 757 HIS A C 1
ATOM 6065 O O . HIS A 1 757 ? -22.482 3.932 1.069 1.00 56.97 757 HIS A O 1
ATOM 6071 N N . PHE A 1 758 ? -21.163 5.732 1.221 1.00 71.81 758 PHE A N 1
ATOM 6072 C CA . PHE A 1 758 ? -21.306 5.875 2.681 1.00 71.81 758 PHE A CA 1
ATOM 6073 C C . PHE A 1 758 ? -22.708 6.392 3.079 1.00 71.81 758 PHE A C 1
ATOM 6075 O O . PHE A 1 758 ? -23.130 6.309 4.228 1.00 71.81 758 PHE A O 1
ATOM 6082 N N . ASP A 1 759 ? -23.441 6.891 2.087 1.00 64.69 759 ASP A N 1
ATOM 6083 C CA . ASP A 1 759 ? -24.779 7.468 2.102 1.00 64.69 759 ASP A CA 1
ATOM 6084 C C . ASP A 1 759 ? -25.908 6.475 2.427 1.00 64.69 759 ASP A C 1
ATOM 6086 O O . ASP A 1 759 ? -27.025 6.891 2.740 1.00 64.69 759 ASP A O 1
ATOM 6090 N N . THR A 1 760 ? -25.634 5.173 2.332 1.00 72.75 760 THR A N 1
ATOM 6091 C CA . THR A 1 760 ? -26.623 4.092 2.450 1.00 72.75 760 THR A CA 1
ATOM 6092 C C . THR A 1 760 ? -26.267 3.120 3.571 1.00 72.75 760 THR A C 1
ATOM 6094 O O . THR A 1 760 ? -25.093 2.833 3.788 1.00 72.75 760 THR A O 1
ATOM 6097 N N . GLU A 1 761 ? -27.269 2.556 4.258 1.00 77.75 761 GLU A N 1
ATOM 6098 C CA . GLU A 1 761 ? -27.028 1.572 5.322 1.00 77.75 761 GLU A CA 1
ATOM 6099 C C . GLU A 1 761 ? -26.300 0.325 4.790 1.00 77.75 761 GLU A C 1
ATOM 6101 O O . GLU A 1 761 ? -26.888 -0.521 4.106 1.00 77.75 761 GLU A O 1
ATOM 6106 N N . TRP A 1 762 ? -25.044 0.143 5.208 1.00 77.31 762 TRP A N 1
ATOM 6107 C CA . TRP A 1 762 ? -24.306 -1.106 5.021 1.00 77.31 762 TRP A CA 1
ATOM 6108 C C . TRP A 1 762 ? -24.809 -2.190 5.985 1.00 77.31 762 TRP A C 1
ATOM 6110 O O . TRP A 1 762 ? -24.187 -2.479 7.004 1.00 77.31 762 TRP A O 1
ATOM 6120 N N . LYS A 1 763 ? -25.959 -2.799 5.672 1.00 74.25 763 LYS A N 1
ATOM 6121 C CA . LYS A 1 763 ? -26.694 -3.755 6.532 1.00 74.25 763 LYS A CA 1
ATOM 6122 C C . LYS A 1 763 ? -25.870 -4.820 7.290 1.00 74.25 763 LYS A C 1
ATOM 6124 O O . LYS A 1 763 ? -26.271 -5.115 8.417 1.00 74.25 763 LYS A O 1
ATOM 6129 N N . PRO A 1 764 ? -24.748 -5.381 6.778 1.00 79.06 764 PRO A N 1
ATOM 6130 C CA . PRO A 1 764 ? -23.901 -6.293 7.558 1.00 79.06 764 PRO A CA 1
ATOM 6131 C C . PRO A 1 764 ? -23.312 -5.705 8.852 1.00 79.06 764 PRO A C 1
ATOM 6133 O O . PRO A 1 764 ? -22.807 -6.465 9.676 1.00 79.06 764 PRO A O 1
ATOM 6136 N N . TRP A 1 765 ? -23.372 -4.381 9.061 1.00 85.81 765 TRP A N 1
ATOM 6137 C CA . TRP A 1 765 ? -22.803 -3.706 10.233 1.00 85.81 765 TRP A CA 1
ATOM 6138 C C . TRP A 1 765 ? -23.273 -4.290 11.575 1.00 85.81 765 TRP A C 1
ATOM 6140 O O . TRP A 1 765 ? -22.493 -4.310 12.524 1.00 85.81 765 TRP A O 1
ATOM 6150 N N . ARG A 1 766 ? -24.510 -4.805 11.622 1.00 85.00 766 ARG A N 1
ATOM 6151 C CA . ARG A 1 766 ? -25.180 -5.364 12.813 1.00 85.00 766 ARG A CA 1
ATOM 6152 C C . ARG A 1 766 ? -24.640 -6.726 13.264 1.00 85.00 766 ARG A C 1
ATOM 6154 O O . ARG A 1 766 ? -24.830 -7.100 14.415 1.00 85.00 766 ARG A O 1
ATOM 6161 N N . ASP A 1 767 ? -23.971 -7.452 12.368 1.00 82.00 767 ASP A N 1
ATOM 6162 C CA . ASP A 1 767 ? -23.332 -8.747 12.648 1.00 82.00 767 ASP A CA 1
ATOM 6163 C C . ASP A 1 767 ? -21.788 -8.598 12.750 1.00 82.00 767 ASP A C 1
ATOM 6165 O O . ASP A 1 767 ? -21.069 -9.591 12.864 1.00 82.00 767 ASP A O 1
ATOM 6169 N N . ASN A 1 768 ? -21.243 -7.370 12.694 1.00 86.00 768 ASN A N 1
ATOM 6170 C CA . ASN A 1 768 ? -19.801 -7.117 12.595 1.00 86.00 768 ASN A CA 1
ATOM 6171 C C . ASN A 1 768 ? -19.180 -6.637 13.923 1.00 86.00 768 ASN A C 1
ATOM 6173 O O . ASN A 1 768 ? -19.342 -5.487 14.337 1.00 86.00 768 ASN A O 1
ATOM 6177 N N . GLU A 1 769 ? -18.386 -7.501 14.564 1.00 87.62 769 GLU A N 1
ATOM 6178 C CA . GLU A 1 769 ? -17.735 -7.204 15.850 1.00 87.62 769 GLU A CA 1
ATOM 6179 C C . GLU A 1 769 ? -16.792 -5.990 15.807 1.00 87.62 769 GLU A C 1
ATOM 6181 O O . GLU A 1 769 ? -16.740 -5.222 16.769 1.00 87.62 769 GLU A O 1
ATOM 6186 N N . VAL A 1 770 ? -16.075 -5.773 14.696 1.00 90.00 770 VAL A N 1
ATOM 6187 C CA . VAL A 1 770 ? -15.154 -4.632 14.542 1.00 90.00 770 VAL A CA 1
ATOM 6188 C C . VAL A 1 770 ? -15.940 -3.322 14.536 1.00 90.00 770 VAL A C 1
ATOM 6190 O O . VAL A 1 770 ? -15.570 -2.383 15.242 1.00 90.00 770 VAL A O 1
ATOM 6193 N N . VAL A 1 771 ? -17.064 -3.276 13.811 1.00 91.44 771 VAL A N 1
ATOM 6194 C CA . VAL A 1 771 ? -17.979 -2.125 13.823 1.00 91.44 771 VAL A CA 1
ATOM 6195 C C . VAL A 1 771 ? -18.576 -1.922 15.210 1.00 91.44 771 VAL A C 1
ATOM 6197 O O . VAL A 1 771 ? -18.585 -0.798 15.699 1.00 91.44 771 VAL A O 1
ATOM 6200 N N . HIS A 1 772 ? -19.015 -2.983 15.887 1.00 92.75 772 HIS A N 1
ATOM 6201 C CA . HIS A 1 772 ? -19.583 -2.879 17.232 1.00 92.75 772 HIS A CA 1
ATOM 6202 C C . HIS A 1 772 ? -18.583 -2.351 18.271 1.00 92.75 772 HIS A C 1
ATOM 6204 O O . HIS A 1 772 ? -18.962 -1.547 19.126 1.00 92.75 772 HIS A O 1
ATOM 6210 N N . VAL A 1 773 ? -17.308 -2.751 18.212 1.00 93.12 773 VAL A N 1
ATOM 6211 C CA . VAL A 1 773 ? -16.270 -2.196 19.098 1.00 93.12 773 VAL A CA 1
ATOM 6212 C C . VAL A 1 773 ? -15.914 -0.761 18.698 1.00 93.12 773 VAL A C 1
ATOM 6214 O O . VAL A 1 773 ? -15.787 0.089 19.580 1.00 93.12 773 VAL A O 1
ATOM 6217 N N . ALA A 1 774 ? -15.839 -0.446 17.401 1.00 93.81 774 ALA A N 1
ATOM 6218 C CA . ALA A 1 774 ? -15.610 0.918 16.923 1.00 93.81 774 ALA A CA 1
ATOM 6219 C C . ALA A 1 774 ? -16.740 1.880 17.343 1.00 93.81 774 ALA A C 1
ATOM 6221 O O . ALA A 1 774 ? -16.457 2.939 17.898 1.00 93.81 774 ALA A O 1
ATOM 6222 N N . LEU A 1 775 ? -18.012 1.496 17.174 1.00 95.25 775 LEU A N 1
ATOM 6223 C CA . LEU A 1 775 ? -19.182 2.260 17.625 1.00 95.25 775 LEU A CA 1
ATOM 6224 C C . LEU A 1 775 ? -19.171 2.450 19.144 1.00 95.25 775 LEU A C 1
ATOM 6226 O O . LEU A 1 775 ? -19.287 3.580 19.616 1.00 95.25 775 LEU A O 1
ATOM 6230 N N . ARG A 1 776 ? -18.970 1.372 19.917 1.00 95.62 776 ARG A N 1
ATOM 6231 C CA . ARG A 1 776 ? -18.841 1.431 21.385 1.00 95.62 776 ARG A CA 1
ATOM 6232 C C . ARG A 1 776 ? -17.758 2.427 21.799 1.00 95.62 776 ARG A C 1
ATOM 6234 O O . ARG A 1 776 ? -17.993 3.246 22.682 1.00 95.62 776 ARG A O 1
ATOM 6241 N N . PHE A 1 777 ? -16.602 2.394 21.136 1.00 95.94 777 PHE A N 1
ATOM 6242 C CA . PHE A 1 777 ? -15.504 3.321 21.388 1.00 95.94 777 PHE A CA 1
ATOM 6243 C C . PHE A 1 777 ? -15.858 4.769 21.014 1.00 95.94 777 PHE A C 1
ATOM 6245 O O . PHE A 1 777 ? -15.619 5.656 21.829 1.00 95.94 777 PHE A O 1
ATOM 6252 N N . CYS A 1 778 ? -16.498 5.017 19.863 1.00 96.31 778 CYS A N 1
ATOM 6253 C CA . CYS A 1 778 ? -17.005 6.342 19.481 1.00 96.31 778 CYS A CA 1
ATOM 6254 C C . CYS A 1 778 ? -17.961 6.919 20.537 1.00 96.31 778 CYS A C 1
ATOM 6256 O O . CYS A 1 778 ? -17.749 8.037 21.006 1.00 96.31 778 CYS A O 1
ATOM 6258 N N . PHE A 1 779 ? -18.983 6.154 20.943 1.00 97.88 779 PHE A N 1
ATOM 6259 C CA . PHE A 1 779 ? -19.957 6.597 21.944 1.00 97.88 779 PHE A CA 1
ATOM 6260 C C . PHE A 1 779 ? -19.283 6.905 23.285 1.00 97.88 779 PHE A C 1
ATOM 6262 O O . PHE A 1 779 ? -19.460 8.007 23.797 1.00 97.88 779 PHE A O 1
ATOM 6269 N N . ARG A 1 780 ? -18.435 6.003 23.810 1.00 97.19 780 ARG A N 1
ATOM 6270 C CA . ARG A 1 780 ? -17.680 6.239 25.058 1.00 97.19 780 ARG A CA 1
ATOM 6271 C C . ARG A 1 780 ? -16.757 7.457 24.967 1.00 97.19 780 ARG A C 1
ATOM 6273 O O . ARG A 1 780 ? -16.694 8.241 25.911 1.00 97.19 780 ARG A O 1
ATOM 6280 N N . LEU A 1 781 ? -16.061 7.648 23.844 1.00 96.00 781 LEU A N 1
ATOM 6281 C CA . LEU A 1 781 ? -15.182 8.802 23.639 1.00 96.00 781 LEU A CA 1
ATOM 6282 C C . LEU A 1 781 ? -15.994 10.105 23.689 1.00 96.00 781 LEU A C 1
ATOM 6284 O O . LEU A 1 781 ? -15.613 11.034 24.400 1.00 96.00 781 LEU A O 1
ATOM 6288 N N . CYS A 1 782 ? -17.152 10.153 23.028 1.00 96.56 782 CYS A N 1
ATOM 6289 C CA . CYS A 1 782 ? -18.050 11.305 23.083 1.00 96.56 782 CYS A CA 1
ATOM 6290 C C . CYS A 1 782 ? -18.714 11.508 24.459 1.00 96.56 782 CYS A C 1
ATOM 6292 O O . CYS A 1 782 ? -18.888 12.660 24.857 1.00 96.56 782 CYS A O 1
ATOM 6294 N N . SER A 1 783 ? -19.028 10.446 25.217 1.00 96.62 783 SER A N 1
ATOM 6295 C CA . SER A 1 783 ? -19.514 10.550 26.607 1.00 96.62 783 SER A CA 1
ATOM 6296 C C . SER A 1 783 ? -18.529 11.324 27.484 1.00 96.62 783 SER A C 1
ATOM 6298 O O . SER A 1 783 ? -18.924 12.259 28.172 1.00 96.62 783 SER A O 1
ATOM 6300 N N . LEU A 1 784 ? -17.231 11.003 27.405 1.00 94.94 784 LEU A N 1
ATOM 6301 C CA . LEU A 1 784 ? -16.184 11.690 28.176 1.00 94.94 784 LEU A CA 1
ATOM 6302 C C . LEU A 1 784 ? -16.015 13.164 27.780 1.00 94.94 784 LEU A C 1
ATOM 6304 O O . LEU A 1 784 ? -15.712 14.018 28.618 1.00 94.94 784 LEU A O 1
ATOM 6308 N N . LEU A 1 785 ? -16.222 13.481 26.502 1.00 94.00 785 LEU A N 1
ATOM 6309 C CA . LEU A 1 785 ? -16.227 14.860 26.018 1.00 94.00 785 LEU A CA 1
ATOM 6310 C C . LEU A 1 785 ? -17.443 15.642 26.549 1.00 94.00 785 LEU A C 1
ATOM 6312 O O . LEU A 1 785 ? -17.296 16.782 26.990 1.00 94.00 785 LEU A O 1
ATOM 6316 N N . LEU A 1 786 ? -18.627 15.027 26.588 1.00 94.19 786 LEU A N 1
ATOM 6317 C CA . LEU A 1 786 ? -19.829 15.618 27.189 1.00 94.19 786 LEU A CA 1
ATOM 6318 C C . LEU A 1 786 ? -19.700 15.787 28.714 1.00 94.19 786 LEU A C 1
ATOM 6320 O O . LEU A 1 786 ? -20.069 16.841 29.238 1.00 94.19 786 LEU A O 1
ATOM 6324 N N . ASP A 1 787 ? -19.105 14.818 29.416 1.00 92.25 787 ASP A N 1
ATOM 6325 C CA . ASP A 1 787 ? -18.788 14.924 30.847 1.00 92.25 787 ASP A CA 1
ATOM 6326 C C . ASP A 1 787 ? -17.814 16.079 31.131 1.00 92.25 787 ASP A C 1
ATOM 6328 O O . ASP A 1 787 ? -18.019 16.862 32.054 1.00 92.25 787 ASP A O 1
ATOM 6332 N N . SER A 1 788 ? -16.816 16.293 30.269 1.00 90.19 788 SER A N 1
ATOM 6333 C CA . SER A 1 788 ? -15.901 17.442 30.386 1.00 90.19 788 SER A CA 1
ATOM 6334 C C . SER A 1 788 ? -16.651 18.788 30.360 1.00 90.19 788 SER A C 1
ATOM 6336 O O . SER A 1 788 ? -16.317 19.709 31.107 1.00 90.19 788 SER A O 1
ATOM 6338 N N . ILE A 1 789 ? -17.717 18.895 29.555 1.00 89.19 789 ILE A N 1
ATOM 6339 C CA . ILE A 1 789 ? -18.613 20.065 29.533 1.00 89.19 789 ILE A CA 1
ATOM 6340 C C . ILE A 1 789 ? -19.472 20.137 30.807 1.00 89.19 789 ILE A C 1
ATOM 6342 O O . ILE A 1 789 ? -19.747 21.236 31.298 1.00 89.19 789 ILE A O 1
ATOM 6346 N N . ALA A 1 790 ? -19.894 18.990 31.345 1.00 85.31 790 ALA A N 1
ATOM 6347 C CA . ALA A 1 790 ? -20.677 18.912 32.575 1.00 85.31 790 ALA A CA 1
ATOM 6348 C C . ALA A 1 790 ? -19.871 19.315 33.822 1.00 85.31 790 ALA A C 1
ATOM 6350 O O . ALA A 1 790 ? -20.404 20.003 34.695 1.00 85.31 790 ALA A O 1
ATOM 6351 N N . GLN A 1 791 ? -18.585 18.957 33.873 1.00 85.19 791 GLN A N 1
ATOM 6352 C CA . GLN A 1 791 ? -17.648 19.380 34.914 1.00 85.19 791 GLN A CA 1
ATOM 6353 C C . GLN A 1 791 ? -17.323 20.881 34.825 1.00 85.19 791 GLN A C 1
ATOM 6355 O O . GLN A 1 791 ? -17.261 21.557 35.854 1.00 85.19 791 GLN A O 1
ATOM 6360 N N . GLN A 1 792 ? -17.133 21.428 33.614 1.00 82.06 792 GLN A N 1
ATOM 6361 C CA . GLN A 1 792 ? -16.801 22.843 33.429 1.00 82.06 792 GLN A CA 1
ATOM 6362 C C . GLN A 1 792 ? -17.393 23.445 32.141 1.00 82.06 792 GLN A C 1
ATOM 6364 O O . GLN A 1 792 ? -16.782 23.439 31.075 1.00 82.06 792 GLN A O 1
ATOM 6369 N N . SER A 1 793 ? -18.536 24.124 32.258 1.00 80.75 793 SER A N 1
ATOM 6370 C CA . SER A 1 793 ? -19.225 24.785 31.135 1.00 80.75 793 SER A CA 1
ATOM 6371 C C . SER A 1 793 ? -18.612 26.137 30.706 1.00 80.75 793 SER A C 1
ATOM 6373 O O . SER A 1 793 ? -19.328 27.066 30.308 1.00 80.75 793 SER A O 1
ATOM 6375 N N . SER A 1 794 ? -17.282 26.284 30.779 1.00 85.38 794 SER A N 1
ATOM 6376 C CA . SER A 1 794 ? -16.581 27.506 30.351 1.00 85.38 794 SER A CA 1
ATOM 6377 C C . SER A 1 794 ? -16.558 27.643 28.824 1.00 85.38 794 SER A C 1
ATOM 6379 O O . SER A 1 794 ? -16.653 26.661 28.091 1.00 85.38 794 SER A O 1
ATOM 6381 N N . GLU A 1 795 ? -16.421 28.869 28.318 1.00 84.31 795 GLU A N 1
ATOM 6382 C CA . GLU A 1 795 ? -16.341 29.112 26.871 1.00 84.31 795 GLU A CA 1
ATOM 6383 C C . GLU A 1 795 ? -15.096 28.475 26.223 1.00 84.31 795 GLU A C 1
ATOM 6385 O O . GLU A 1 795 ? -15.169 28.033 25.076 1.00 84.31 795 GLU A O 1
ATOM 6390 N N . SER A 1 796 ? -13.989 28.340 26.965 1.00 83.62 796 SER A N 1
ATOM 6391 C CA . SER A 1 796 ? -12.786 27.633 26.496 1.00 83.62 796 SER A CA 1
ATOM 6392 C C . SER A 1 796 ? -13.053 26.138 26.284 1.00 83.62 796 SER A C 1
ATOM 6394 O O . SER A 1 796 ? -12.805 25.609 25.197 1.00 83.62 796 SER A O 1
ATOM 6396 N N . VAL A 1 797 ? -13.645 25.466 27.285 1.00 88.12 797 VAL A N 1
ATOM 6397 C CA . VAL A 1 797 ? -13.996 24.035 27.196 1.00 88.12 797 VAL A CA 1
ATOM 6398 C C . VAL A 1 797 ? -14.960 23.802 26.034 1.00 88.12 797 VAL A C 1
ATOM 6400 O O . VAL A 1 797 ? -14.726 22.932 25.200 1.00 88.12 797 VAL A O 1
ATOM 6403 N N . LEU A 1 798 ? -16.001 24.630 25.914 1.00 89.88 798 LEU A N 1
ATOM 6404 C CA . LEU A 1 798 ? -16.981 24.517 24.833 1.00 89.88 798 LEU A CA 1
ATOM 6405 C C . LEU A 1 798 ? -16.346 24.701 23.444 1.00 89.88 798 LEU A C 1
ATOM 6407 O O . LEU A 1 798 ? -16.629 23.912 22.547 1.00 89.88 798 LEU A O 1
ATOM 6411 N N . ASN A 1 799 ? -15.454 25.679 23.253 1.00 89.06 799 ASN A N 1
ATOM 6412 C CA . ASN A 1 799 ? -14.768 25.872 21.968 1.00 89.06 799 ASN A CA 1
ATOM 6413 C C . ASN A 1 799 ? -13.753 24.764 21.633 1.00 89.06 799 ASN A C 1
ATOM 6415 O O . ASN A 1 799 ? -13.517 24.506 20.452 1.00 89.06 799 ASN A O 1
ATOM 6419 N N . THR A 1 800 ? -13.190 24.100 22.644 1.00 91.19 800 THR A N 1
ATOM 6420 C CA . THR A 1 800 ? -12.251 22.977 22.483 1.00 91.19 800 THR A CA 1
ATOM 6421 C C . THR A 1 800 ? -12.972 21.665 22.166 1.00 91.19 800 THR A C 1
ATOM 6423 O O . THR A 1 800 ? -12.491 20.865 21.368 1.00 91.19 800 THR A O 1
ATOM 6426 N N . VAL A 1 801 ? -14.135 21.436 22.783 1.00 93.00 801 VAL A N 1
ATOM 6427 C CA . VAL A 1 801 ? -14.784 20.118 22.819 1.00 93.00 801 VAL A CA 1
ATOM 6428 C C . VAL A 1 801 ? -15.982 20.000 21.864 1.00 93.00 801 VAL A C 1
ATOM 6430 O O . VAL A 1 801 ? -16.138 18.967 21.208 1.00 93.00 801 VAL A O 1
ATOM 6433 N N . LEU A 1 802 ? -16.802 21.051 21.712 1.00 93.94 802 LEU A N 1
ATOM 6434 C CA . LEU A 1 802 ? -17.979 21.008 20.829 1.00 93.94 802 LEU A CA 1
ATOM 6435 C C . LEU A 1 802 ? -17.682 20.697 19.349 1.00 93.94 802 LEU A C 1
ATOM 6437 O O . LEU A 1 802 ? -18.532 20.046 18.749 1.00 93.94 802 LEU A O 1
ATOM 6441 N N . PRO A 1 803 ? -16.551 21.097 18.725 1.00 95.38 803 PRO A N 1
ATOM 6442 C CA . PRO A 1 803 ? -16.276 20.740 17.329 1.00 95.38 803 PRO A CA 1
ATOM 6443 C C . PRO A 1 803 ? -16.262 19.225 17.103 1.00 95.38 803 PRO A C 1
ATOM 6445 O O . PRO A 1 803 ? -16.903 18.727 16.183 1.00 95.38 803 PRO A O 1
ATOM 6448 N N . ALA A 1 804 ? -15.584 18.484 17.983 1.00 96.31 804 ALA A N 1
ATOM 6449 C CA . ALA A 1 804 ? -15.472 17.031 17.903 1.00 96.31 804 ALA A CA 1
ATOM 6450 C C . ALA A 1 804 ? -16.829 16.341 18.147 1.00 96.31 804 ALA A C 1
ATOM 6452 O O . ALA A 1 804 ? -17.203 15.435 17.403 1.00 96.31 804 ALA A O 1
ATOM 6453 N N . ILE A 1 805 ? -17.602 16.823 19.130 1.00 96.56 805 ILE A N 1
ATOM 6454 C CA . ILE A 1 805 ? -18.968 16.340 19.392 1.00 96.56 805 ILE A CA 1
ATOM 6455 C C . ILE A 1 805 ? -19.883 16.611 18.191 1.00 96.56 805 ILE A C 1
ATOM 6457 O O . ILE A 1 805 ? -20.582 15.707 17.747 1.00 96.56 805 ILE A O 1
ATOM 6461 N N . ASN A 1 806 ? -19.866 17.822 17.630 1.00 94.88 806 ASN A N 1
ATOM 6462 C CA . ASN A 1 806 ? -20.733 18.184 16.510 1.00 94.88 806 ASN A CA 1
ATOM 6463 C C . ASN A 1 806 ? -20.432 17.366 15.253 1.00 94.88 806 ASN A C 1
ATOM 6465 O O . ASN A 1 806 ? -21.375 16.961 14.587 1.00 94.88 806 ASN A O 1
ATOM 6469 N N . ILE A 1 807 ? -19.163 17.054 14.963 1.00 96.00 807 ILE A N 1
ATOM 6470 C CA . ILE A 1 807 ? -18.811 16.131 13.871 1.00 96.00 807 ILE A CA 1
ATOM 6471 C C . ILE A 1 807 ? -19.446 14.753 14.109 1.00 96.00 807 ILE A C 1
ATOM 6473 O O . ILE A 1 807 ? -20.050 14.195 13.198 1.00 96.00 807 ILE A O 1
ATOM 6477 N N . PHE A 1 808 ? -19.351 14.207 15.326 1.00 97.38 808 PHE A N 1
ATOM 6478 C CA . PHE A 1 808 ? -19.951 12.909 15.651 1.00 97.38 808 PHE A CA 1
ATOM 6479 C C . PHE A 1 808 ? -21.486 12.925 15.575 1.00 97.38 808 PHE A C 1
ATOM 6481 O O . PHE A 1 808 ? -22.084 11.983 15.060 1.00 97.38 808 PHE A O 1
ATOM 6488 N N . LEU A 1 809 ? -22.128 13.994 16.047 1.00 95.56 809 LEU A N 1
ATOM 6489 C CA . LEU A 1 809 ? -23.584 14.145 16.020 1.00 95.56 809 LEU A CA 1
ATOM 6490 C C . LEU A 1 809 ? -24.125 14.363 14.606 1.00 95.56 809 LEU A C 1
ATOM 6492 O O . LEU A 1 809 ? -25.090 13.710 14.213 1.00 95.56 809 LEU A O 1
ATOM 6496 N N . ASP A 1 810 ? -23.496 15.242 13.826 1.00 92.69 810 ASP A N 1
ATOM 6497 C CA . ASP A 1 810 ? -23.853 15.482 12.429 1.00 92.69 810 ASP A CA 1
ATOM 6498 C C . ASP A 1 810 ? -23.637 14.186 11.599 1.00 92.69 810 ASP A C 1
ATOM 6500 O O . ASP A 1 810 ? -24.470 13.815 10.764 1.00 92.69 810 ASP A O 1
ATOM 6504 N N . TRP A 1 811 ? -22.571 13.427 11.882 1.00 94.00 811 TRP A N 1
ATOM 6505 C CA . TRP A 1 811 ? -22.348 12.091 11.319 1.00 94.00 811 TRP A CA 1
ATOM 6506 C C . TRP A 1 811 ? -23.459 11.097 11.699 1.00 94.00 811 TRP A C 1
ATOM 6508 O O . TRP A 1 811 ? -24.092 10.514 10.821 1.00 94.00 811 TRP A O 1
ATOM 6518 N N . LEU A 1 812 ? -23.772 10.947 12.988 1.00 94.38 812 LEU A N 1
ATOM 6519 C CA . LEU A 1 812 ? -24.805 10.020 13.466 1.00 94.38 812 LEU A CA 1
ATOM 6520 C C . LEU A 1 812 ? -26.207 10.394 12.944 1.00 94.38 812 LEU A C 1
ATOM 6522 O O . LEU A 1 812 ? -27.020 9.519 12.660 1.00 94.38 812 LEU A O 1
ATOM 6526 N N . ARG A 1 813 ? -26.481 11.690 12.743 1.00 90.56 813 ARG A N 1
ATOM 6527 C CA . ARG A 1 813 ? -27.722 12.202 12.132 1.00 90.56 813 ARG A CA 1
ATOM 6528 C C . ARG A 1 813 ? -27.817 11.950 10.628 1.00 90.56 813 ARG A C 1
ATOM 6530 O O . ARG A 1 813 ? -28.924 11.896 10.101 1.00 90.56 813 ARG A O 1
ATOM 6537 N N . SER A 1 814 ? -26.690 11.816 9.930 1.00 88.25 814 SER A N 1
ATOM 6538 C CA . SER A 1 814 ? -26.674 11.397 8.520 1.00 88.25 814 SER A CA 1
ATOM 6539 C C . SER A 1 814 ? -26.701 9.873 8.356 1.00 88.25 814 SER A C 1
ATOM 6541 O O . SER A 1 814 ? -27.189 9.396 7.339 1.00 88.25 814 SER A O 1
ATOM 6543 N N . HIS A 1 815 ? -26.258 9.126 9.371 1.00 90.44 815 HIS A N 1
ATOM 6544 C CA . HIS A 1 815 ? -26.166 7.665 9.385 1.00 90.44 815 HIS A CA 1
ATOM 6545 C C . HIS A 1 815 ? -27.112 7.079 10.442 1.00 90.44 815 HIS A C 1
ATOM 6547 O O . HIS A 1 815 ? -26.691 6.350 11.343 1.00 90.44 815 HIS A O 1
ATOM 6553 N N . THR A 1 816 ? -28.398 7.440 10.365 1.00 91.12 816 THR A N 1
ATOM 6554 C CA . THR A 1 816 ? -29.388 7.171 11.425 1.00 91.12 816 THR A CA 1
ATOM 6555 C C . THR A 1 816 ? -29.545 5.694 11.767 1.00 91.12 816 THR A C 1
ATOM 6557 O O . THR A 1 816 ? -29.924 5.387 12.888 1.00 91.12 816 THR A O 1
ATOM 6560 N N . TRP A 1 817 ? -29.198 4.772 10.868 1.00 89.62 817 TRP A N 1
ATOM 6561 C CA . TRP A 1 817 ? -29.177 3.336 11.160 1.00 89.62 817 TRP A CA 1
ATOM 6562 C C . TRP A 1 817 ? -28.273 2.973 12.348 1.00 89.62 817 TRP A C 1
ATOM 6564 O O . TRP A 1 817 ? -28.629 2.089 13.118 1.00 89.62 817 TRP A O 1
ATOM 6574 N N . PHE A 1 818 ? -27.165 3.688 12.587 1.00 92.75 818 PHE A N 1
ATOM 6575 C CA . PHE A 1 818 ? -26.325 3.456 13.773 1.00 92.75 818 PHE A CA 1
ATOM 6576 C C . PHE A 1 818 ? -26.990 3.863 15.099 1.00 92.75 818 PHE A C 1
ATOM 6578 O O . PHE A 1 818 ? -26.463 3.539 16.163 1.00 92.75 818 PHE A O 1
ATOM 6585 N N . MET A 1 819 ? -28.149 4.532 15.069 1.00 92.62 819 MET A N 1
ATOM 6586 C CA . MET A 1 819 ? -28.970 4.753 16.264 1.00 92.62 819 MET A CA 1
ATOM 6587 C C . MET A 1 819 ? -29.595 3.449 16.788 1.00 92.62 819 MET A C 1
ATOM 6589 O O . MET A 1 819 ? -29.841 3.356 17.988 1.00 92.62 819 MET A O 1
ATOM 6593 N N . ASP A 1 820 ? -29.754 2.424 15.941 1.00 90.69 820 ASP A N 1
ATOM 6594 C CA . ASP A 1 820 ? -30.254 1.094 16.327 1.00 90.69 820 ASP A CA 1
ATOM 6595 C C . ASP A 1 820 ? -29.212 0.243 17.087 1.00 90.69 820 ASP A C 1
ATOM 6597 O O . ASP A 1 820 ? -29.452 -0.929 17.381 1.00 90.69 820 ASP A O 1
ATOM 6601 N N . PHE A 1 821 ? -28.015 0.774 17.361 1.00 93.88 821 PHE A N 1
ATOM 6602 C CA . PHE A 1 821 ? -26.964 0.040 18.065 1.00 93.88 821 PHE A CA 1
ATOM 6603 C C . PHE A 1 821 ? -27.270 -0.060 19.569 1.00 93.88 821 PHE A C 1
ATOM 6605 O O . PHE A 1 821 ? -26.976 0.847 20.346 1.00 93.88 821 PHE A O 1
ATOM 6612 N N . GLU A 1 822 ? -27.840 -1.186 19.998 1.00 90.81 822 GLU A N 1
ATOM 6613 C CA . GLU A 1 822 ? -28.155 -1.440 21.407 1.00 90.81 822 GLU A CA 1
ATOM 6614 C C . GLU A 1 822 ? -26.889 -1.760 22.227 1.00 90.81 822 GLU A C 1
ATOM 6616 O O . GLU A 1 822 ? -26.322 -2.853 22.158 1.00 90.81 822 GLU A O 1
ATOM 6621 N N . ASN A 1 823 ? -26.419 -0.795 23.028 1.00 94.19 823 ASN A N 1
ATOM 6622 C CA . ASN A 1 823 ? -25.280 -0.983 23.929 1.00 94.19 823 ASN A CA 1
ATOM 6623 C C . ASN A 1 823 ? -25.291 -0.011 25.124 1.00 94.19 823 ASN A C 1
ATOM 6625 O O . ASN A 1 823 ? -25.685 1.146 24.982 1.00 94.19 823 ASN A O 1
ATOM 6629 N N . ASP A 1 824 ? -24.739 -0.427 26.269 1.00 95.19 824 ASP A N 1
ATOM 6630 C CA . ASP A 1 824 ? -24.575 0.424 27.464 1.00 95.19 824 ASP A CA 1
ATOM 6631 C C . ASP A 1 824 ? -23.826 1.740 27.180 1.00 95.19 824 ASP A C 1
ATOM 6633 O O . ASP A 1 824 ? -24.091 2.759 27.817 1.00 95.19 824 ASP A O 1
ATOM 6637 N N . ALA A 1 825 ? -22.900 1.745 26.211 1.00 95.62 825 ALA A N 1
ATOM 6638 C CA . ALA A 1 825 ? -22.204 2.957 25.775 1.00 95.62 825 ALA A CA 1
ATOM 6639 C C . ALA A 1 825 ? -23.152 4.018 25.187 1.00 95.62 825 ALA A C 1
ATOM 6641 O O . ALA A 1 825 ? -22.913 5.211 25.365 1.00 95.62 825 ALA A O 1
ATOM 6642 N N . VAL A 1 826 ? -24.231 3.599 24.519 1.00 96.38 826 VAL A N 1
ATOM 6643 C CA . VAL A 1 826 ? -25.250 4.506 23.972 1.00 96.38 826 VAL A CA 1
ATOM 6644 C C . VAL A 1 826 ? -26.099 5.094 25.094 1.00 96.38 826 VAL A C 1
ATOM 6646 O O . VAL A 1 826 ? -26.329 6.300 25.116 1.00 96.38 826 VAL A O 1
ATOM 6649 N N . VAL A 1 827 ? -26.495 4.273 26.070 1.00 95.12 827 VAL A N 1
ATOM 6650 C CA . VAL A 1 827 ? -27.263 4.727 27.242 1.00 95.12 827 VAL A CA 1
ATOM 6651 C C . VAL A 1 827 ? -26.462 5.744 28.062 1.00 95.12 827 VAL A C 1
ATOM 6653 O O . VAL A 1 827 ? -26.988 6.795 28.428 1.00 95.12 827 VAL A O 1
ATOM 6656 N N . GLU A 1 828 ? -25.173 5.484 28.300 1.00 95.38 828 GLU A N 1
ATOM 6657 C CA . GLU A 1 828 ? -24.274 6.447 28.947 1.00 95.38 828 GLU A CA 1
ATOM 6658 C C . GLU A 1 828 ? -24.163 7.749 28.139 1.00 95.38 828 GLU A C 1
ATOM 6660 O O . GLU A 1 828 ? -24.268 8.839 28.707 1.00 95.38 828 GLU A O 1
ATOM 6665 N N . PHE A 1 829 ? -23.969 7.653 26.822 1.00 96.69 829 PHE A N 1
ATOM 6666 C CA . PHE A 1 829 ? -23.859 8.817 25.948 1.00 96.69 829 PHE A CA 1
ATOM 6667 C C . PHE A 1 829 ? -25.125 9.685 25.987 1.00 96.69 829 PHE A C 1
ATOM 6669 O O . PHE A 1 829 ? -25.035 10.904 26.130 1.00 96.69 829 PHE A O 1
ATOM 6676 N N . GLN A 1 830 ? -26.308 9.067 25.933 1.00 95.06 830 GLN A N 1
ATOM 6677 C CA . GLN A 1 830 ? -27.595 9.760 26.037 1.00 95.06 830 GLN A CA 1
ATOM 6678 C C . GLN A 1 830 ? -27.754 10.490 27.378 1.00 95.06 830 GLN A C 1
ATOM 6680 O O . GLN A 1 830 ? -28.200 11.638 27.396 1.00 95.06 830 GLN A O 1
ATOM 6685 N N . GLN A 1 831 ? -27.354 9.867 28.493 1.00 93.62 831 GLN A N 1
ATOM 6686 C CA . GLN A 1 831 ? -27.402 10.490 29.822 1.00 93.62 831 GLN A CA 1
ATOM 6687 C C . GLN A 1 831 ? -26.521 11.745 29.891 1.00 93.62 831 GLN A C 1
ATOM 6689 O O . GLN A 1 831 ? -27.002 12.815 30.277 1.00 93.62 831 GLN A O 1
ATOM 6694 N N . HIS A 1 832 ? -25.263 11.644 29.448 1.00 94.81 832 HIS A N 1
ATOM 6695 C CA . HIS A 1 832 ? -24.350 12.788 29.404 1.00 94.81 832 HIS A CA 1
ATOM 6696 C C . HIS A 1 832 ? -24.852 13.873 28.442 1.00 94.81 832 HIS A C 1
ATOM 6698 O O . HIS A 1 832 ? -24.812 15.053 28.782 1.00 94.81 832 HIS A O 1
ATOM 6704 N N . LEU A 1 833 ? -25.409 13.501 27.284 1.00 94.38 833 LEU A N 1
ATOM 6705 C CA . LEU A 1 833 ? -25.970 14.448 26.320 1.00 94.38 833 LEU A CA 1
ATOM 6706 C C . LEU A 1 833 ? -27.139 15.246 26.919 1.00 94.38 833 LEU A C 1
ATOM 6708 O O . LEU A 1 833 ? -27.148 16.474 26.823 1.00 94.38 833 LEU A O 1
ATOM 6712 N N . VAL A 1 834 ? -28.088 14.587 27.594 1.00 92.56 834 VAL A N 1
ATOM 6713 C CA . VAL A 1 834 ? -29.200 15.258 28.298 1.00 92.56 834 VAL A CA 1
ATOM 6714 C C . VAL A 1 834 ? -28.679 16.193 29.396 1.00 92.56 834 VAL A C 1
ATOM 6716 O O . VAL A 1 834 ? -29.153 17.328 29.515 1.00 92.56 834 VAL A O 1
ATOM 6719 N N . GLN A 1 835 ? -27.665 15.770 30.157 1.00 91.56 835 GLN A N 1
ATOM 6720 C CA . GLN A 1 835 ? -27.027 16.606 31.175 1.00 91.56 835 GLN A CA 1
ATOM 6721 C C . GLN A 1 835 ? -26.374 17.853 30.554 1.00 91.56 835 GLN A C 1
ATOM 6723 O O . GLN A 1 835 ? -26.680 18.973 30.976 1.00 91.56 835 GLN A O 1
ATOM 6728 N N . SER A 1 836 ? -25.552 17.701 29.513 1.00 91.38 836 SER A N 1
ATOM 6729 C CA . SER A 1 836 ? -24.908 18.816 28.807 1.00 91.38 836 SER A CA 1
ATOM 6730 C C . SER A 1 836 ? -25.932 19.770 28.171 1.00 91.38 836 SER A C 1
ATOM 6732 O O . SER A 1 836 ? -25.781 20.989 28.282 1.00 91.38 836 SER A O 1
ATOM 6734 N N . LEU A 1 837 ? -27.012 19.249 27.573 1.00 90.62 837 LEU A N 1
ATOM 6735 C CA . LEU A 1 837 ? -28.127 20.047 27.041 1.00 90.62 837 LEU A CA 1
ATOM 6736 C C . LEU A 1 837 ? -28.819 20.871 28.134 1.00 90.62 837 LEU A C 1
ATOM 6738 O O . LEU A 1 837 ? -29.164 22.029 27.897 1.00 90.62 837 LEU A O 1
ATOM 6742 N N . SER A 1 838 ? -29.011 20.314 29.336 1.00 88.50 838 SER A N 1
ATOM 6743 C CA . SER A 1 838 ? -29.619 21.052 30.454 1.00 88.50 838 SER A CA 1
ATOM 6744 C C . SER A 1 838 ? -28.757 22.246 30.894 1.00 88.50 838 SER A C 1
ATOM 6746 O O . SER A 1 838 ? -29.279 23.343 31.093 1.00 88.50 838 SER A O 1
ATOM 6748 N N . LEU A 1 839 ? -27.430 22.068 30.936 1.00 88.19 839 LEU A N 1
ATOM 6749 C CA . LEU A 1 839 ? -26.456 23.102 31.303 1.00 88.19 839 LEU A CA 1
ATOM 6750 C C . LEU A 1 839 ? -26.304 24.188 30.230 1.00 88.19 839 LEU A C 1
ATOM 6752 O O . LEU A 1 839 ? -26.071 25.351 30.555 1.00 88.19 839 LEU A O 1
ATOM 6756 N N . MET A 1 840 ? -26.441 23.827 28.951 1.00 87.62 840 MET A N 1
ATOM 6757 C CA . MET A 1 840 ? -26.346 24.764 27.826 1.00 87.62 840 MET A CA 1
ATOM 6758 C C . MET A 1 840 ? -27.678 25.416 27.441 1.00 87.62 840 MET A C 1
ATOM 6760 O O . MET A 1 840 ? -27.675 26.321 26.611 1.00 87.62 840 MET A O 1
ATOM 6764 N N . ARG A 1 841 ? -28.807 25.039 28.058 1.00 86.25 841 ARG A N 1
ATOM 6765 C CA . ARG A 1 841 ? -30.135 25.606 27.746 1.00 86.25 841 ARG A CA 1
ATOM 6766 C C . ARG A 1 841 ? -30.197 27.126 27.942 1.00 86.25 841 ARG A C 1
ATOM 6768 O O . ARG A 1 841 ? -30.831 27.799 27.143 1.00 86.25 841 ARG A O 1
ATOM 6775 N N . SER A 1 842 ? -29.481 27.674 28.925 1.00 82.81 842 SER A N 1
ATOM 6776 C CA . SER A 1 842 ? -29.348 29.128 29.145 1.00 82.81 842 SER A CA 1
ATOM 6777 C C . SER A 1 842 ? -28.423 29.843 28.148 1.00 82.81 842 SER A C 1
ATOM 6779 O O . SER A 1 842 ? -28.396 31.070 28.118 1.00 82.81 842 SER A O 1
ATOM 6781 N N . LYS A 1 843 ? -27.660 29.087 27.347 1.00 83.44 843 LYS A N 1
ATOM 6782 C CA . LYS A 1 843 ? -26.777 29.580 26.278 1.00 83.44 843 LYS A CA 1
ATOM 6783 C C . LYS A 1 843 ? -27.343 29.329 24.871 1.00 83.44 843 LYS A C 1
ATOM 6785 O O . LYS A 1 843 ? -26.683 29.680 23.895 1.00 83.44 843 LYS A O 1
ATOM 6790 N N . ARG A 1 844 ? -28.523 28.702 24.747 1.00 84.06 844 ARG A N 1
ATOM 6791 C CA . ARG A 1 844 ? -29.222 28.530 23.464 1.00 84.06 844 ARG A CA 1
ATOM 6792 C C . ARG A 1 844 ? -29.765 29.888 23.026 1.00 84.06 844 ARG A C 1
ATOM 6794 O O . ARG A 1 844 ? -30.520 30.516 23.760 1.00 84.06 844 ARG A O 1
ATOM 6801 N N . ASP A 1 845 ? -29.406 30.311 21.823 1.00 80.31 845 ASP A N 1
ATOM 6802 C CA . ASP A 1 845 ? -30.050 31.439 21.156 1.00 80.31 845 ASP A CA 1
ATOM 6803 C C . ASP A 1 845 ? -31.343 30.940 20.491 1.00 80.31 845 ASP A C 1
ATOM 6805 O O . ASP A 1 845 ? -31.308 30.049 19.642 1.00 80.31 845 ASP A O 1
ATOM 6809 N N . GLU A 1 846 ? -32.492 31.487 20.891 1.00 74.00 846 GLU A N 1
ATOM 6810 C CA . GLU A 1 846 ? -33.808 31.099 20.363 1.00 74.00 846 GLU A CA 1
ATOM 6811 C C . GLU A 1 846 ? -33.976 31.429 18.868 1.00 74.00 846 GLU A C 1
ATOM 6813 O O . GLU A 1 846 ? -34.804 30.818 18.192 1.00 74.00 846 GLU A O 1
ATOM 6818 N N . GLN A 1 847 ? -33.174 32.354 18.328 1.00 71.88 847 GLN A N 1
ATOM 6819 C CA . GLN A 1 847 ? -33.163 32.701 16.904 1.00 71.88 847 GLN A CA 1
ATOM 6820 C C . GLN A 1 847 ? -32.329 31.707 16.073 1.00 71.88 847 GLN A C 1
ATOM 6822 O O . GLN A 1 847 ? -32.506 31.602 14.855 1.00 71.88 847 GLN A O 1
ATOM 6827 N N . LEU A 1 848 ? -31.445 30.937 16.718 1.00 74.75 848 LEU A N 1
ATOM 6828 C CA . LEU A 1 848 ? -30.557 29.965 16.083 1.00 74.75 848 LEU A CA 1
ATOM 6829 C C . LEU A 1 848 ? -31.034 28.536 16.348 1.00 74.75 848 LEU A C 1
ATOM 6831 O O . LEU A 1 848 ? -30.562 27.845 17.250 1.00 74.75 848 LEU A O 1
ATOM 6835 N N . ASN A 1 849 ? -31.943 28.067 15.495 1.00 72.75 849 ASN A N 1
ATOM 6836 C CA . ASN A 1 849 ? -32.264 26.645 15.387 1.00 72.75 849 ASN A CA 1
ATOM 6837 C C . ASN A 1 849 ? -31.532 25.990 14.198 1.00 72.75 849 ASN A C 1
ATOM 6839 O O . ASN A 1 849 ? -31.317 26.646 13.170 1.00 72.75 849 ASN A O 1
ATOM 6843 N N . ASP A 1 850 ? -31.178 24.708 14.339 1.00 78.75 850 ASP A N 1
ATOM 6844 C CA . ASP A 1 850 ? -30.573 23.871 13.294 1.00 78.75 850 ASP A CA 1
ATOM 6845 C C . ASP A 1 850 ? -31.590 22.857 12.744 1.00 78.75 850 ASP A C 1
ATOM 6847 O O . ASP A 1 850 ? -31.702 21.717 13.209 1.00 78.75 850 ASP A O 1
ATOM 6851 N N . GLN A 1 851 ? -32.324 23.287 11.716 1.00 70.25 851 GLN A N 1
ATOM 6852 C CA . GLN A 1 851 ? -33.323 22.465 11.033 1.00 70.25 851 GLN A CA 1
ATOM 6853 C C . GLN A 1 851 ? -32.716 21.458 10.038 1.00 70.25 851 GLN A C 1
ATOM 6855 O O . GLN A 1 851 ? -33.481 20.741 9.399 1.00 70.25 851 GLN A O 1
ATOM 6860 N N . TRP A 1 852 ? -31.379 21.354 9.920 1.00 74.38 852 TRP A N 1
ATOM 6861 C CA . TRP A 1 852 ? -30.703 20.438 8.975 1.00 74.38 852 TRP A CA 1
ATOM 6862 C C . TRP A 1 852 ? -31.020 20.723 7.492 1.00 74.38 852 TRP A C 1
ATOM 6864 O O . TRP A 1 852 ? -30.913 19.850 6.629 1.00 74.38 852 TRP A O 1
ATOM 6874 N N . ASP A 1 853 ? -31.413 21.968 7.224 1.00 63.53 853 ASP A N 1
ATOM 6875 C CA . ASP A 1 853 ? -31.880 22.513 5.946 1.00 63.53 853 ASP A CA 1
ATOM 6876 C C . ASP A 1 853 ? -30.759 23.144 5.101 1.00 63.53 853 ASP A C 1
ATOM 6878 O O . ASP A 1 853 ? -30.872 23.212 3.882 1.00 63.53 853 ASP A O 1
ATOM 6882 N N . GLY A 1 854 ? -29.673 23.575 5.748 1.00 62.31 854 GLY A N 1
ATOM 6883 C CA . GLY A 1 854 ? -28.530 24.236 5.115 1.00 62.31 854 GLY A CA 1
ATOM 6884 C C . GLY A 1 854 ? -28.538 25.758 5.187 1.00 62.31 854 GLY A C 1
ATOM 6885 O O . GLY A 1 854 ? -27.579 26.394 4.762 1.00 62.31 854 GLY A O 1
ATOM 6886 N N . HIS A 1 855 ? -29.554 26.378 5.791 1.00 59.94 855 HIS A N 1
ATOM 6887 C CA . HIS A 1 855 ? -29.697 27.839 5.858 1.00 59.94 855 HIS A CA 1
ATOM 6888 C C . HIS A 1 855 ? -28.821 28.500 6.948 1.00 59.94 855 HIS A C 1
ATOM 6890 O O . HIS A 1 855 ? -29.203 29.514 7.546 1.00 59.94 855 HIS A O 1
ATOM 6896 N N . ARG A 1 856 ? -27.664 27.911 7.278 1.00 66.94 856 ARG A N 1
ATOM 6897 C CA . ARG A 1 856 ? -26.776 28.329 8.376 1.00 66.94 856 ARG A CA 1
ATOM 6898 C C . ARG A 1 856 ? -25.308 28.261 7.939 1.00 66.94 856 ARG A C 1
ATOM 6900 O O . ARG A 1 856 ? -24.944 27.319 7.244 1.00 66.94 856 ARG A O 1
ATOM 6907 N N . PRO A 1 857 ? -24.456 29.216 8.358 1.00 67.19 857 PRO A N 1
ATOM 6908 C CA . PRO A 1 857 ? -23.065 29.269 7.916 1.00 67.19 857 PRO A CA 1
ATOM 6909 C C . PRO A 1 857 ? -22.260 28.026 8.327 1.00 67.19 857 PRO A C 1
ATOM 6911 O O . PRO A 1 857 ? -22.379 27.518 9.447 1.00 67.19 857 PRO A O 1
ATOM 6914 N N . SER A 1 858 ? -21.399 27.576 7.412 1.00 75.31 858 SER A N 1
ATOM 6915 C CA . SER A 1 858 ? -20.407 26.523 7.638 1.00 75.31 858 SER A CA 1
ATOM 6916 C C . SER A 1 858 ? -19.360 26.939 8.674 1.00 75.31 858 SER A C 1
ATOM 6918 O O . SER A 1 858 ? -18.927 28.093 8.703 1.00 75.31 858 SER A O 1
ATOM 6920 N N . LEU A 1 859 ? -18.901 25.983 9.474 1.00 85.50 859 LEU A N 1
ATOM 6921 C CA . LEU A 1 859 ? -17.846 26.150 10.469 1.00 85.50 859 LEU A CA 1
ATOM 6922 C C . LEU A 1 859 ? -16.475 25.730 9.907 1.00 85.50 859 LEU A C 1
ATOM 6924 O O . LEU A 1 859 ? -16.384 25.070 8.872 1.00 85.50 859 LEU A O 1
ATOM 6928 N N . SER A 1 860 ? -15.400 26.080 10.621 1.00 84.88 860 SER A N 1
ATOM 6929 C CA . SER A 1 860 ? -14.020 25.661 10.310 1.00 84.88 860 SER A CA 1
ATOM 6930 C C . SER A 1 860 ? -13.895 24.147 10.118 1.00 84.88 860 SER A C 1
ATOM 6932 O O . SER A 1 860 ? -13.346 23.678 9.127 1.00 84.88 860 SER A O 1
ATOM 6934 N N . GLU A 1 861 ? -14.491 23.390 11.034 1.00 87.81 861 GLU A N 1
ATOM 6935 C CA . GLU A 1 861 ? -14.514 21.933 11.038 1.00 87.81 861 GLU A CA 1
ATOM 6936 C C . GLU A 1 861 ? -15.240 21.328 9.821 1.00 87.81 861 GLU A C 1
ATOM 6938 O O . GLU A 1 861 ? -14.843 20.265 9.353 1.00 87.81 861 GLU A O 1
ATOM 6943 N N . ASP A 1 862 ? -16.239 22.007 9.241 1.00 86.25 862 ASP A N 1
ATOM 6944 C CA . ASP A 1 862 ? -16.884 21.529 8.009 1.00 86.25 862 ASP A CA 1
ATOM 6945 C C . ASP A 1 862 ? -15.966 21.726 6.787 1.00 86.25 862 ASP A C 1
ATOM 6947 O O . ASP A 1 862 ? -15.922 20.885 5.888 1.00 86.25 862 ASP A O 1
ATOM 6951 N N . LEU A 1 863 ? -15.205 22.829 6.753 1.00 83.81 863 LEU A N 1
ATOM 6952 C CA . LEU A 1 863 ? -14.236 23.108 5.688 1.00 83.81 863 LEU A CA 1
ATOM 6953 C C . LEU A 1 863 ? -13.077 22.104 5.716 1.00 83.81 863 LEU A C 1
ATOM 6955 O O . LEU A 1 863 ? -12.714 21.562 4.670 1.00 83.81 863 LEU A O 1
ATOM 6959 N N . ASP A 1 864 ? -12.550 21.805 6.906 1.00 87.25 864 ASP A N 1
ATOM 6960 C CA . ASP A 1 864 ? -11.466 20.836 7.099 1.00 87.25 864 ASP A CA 1
ATOM 6961 C C . ASP A 1 864 ? -11.869 19.409 6.692 1.00 87.25 864 ASP A C 1
ATOM 6963 O O . ASP A 1 864 ? -11.016 18.624 6.264 1.00 87.25 864 ASP A O 1
ATOM 6967 N N . LEU A 1 865 ? -13.156 19.058 6.792 1.00 90.44 865 LEU A N 1
ATOM 6968 C CA . LEU A 1 865 ? -13.689 17.737 6.438 1.00 90.44 865 LEU A CA 1
ATOM 6969 C C . LEU A 1 865 ? -14.113 17.578 4.978 1.00 90.44 865 LEU A C 1
ATOM 6971 O O . LEU A 1 865 ? -14.474 16.468 4.584 1.00 90.44 865 LEU A O 1
ATOM 6975 N N . ARG A 1 866 ? -14.001 18.613 4.135 1.00 87.62 866 ARG A N 1
ATOM 6976 C CA . ARG A 1 866 ? -14.269 18.462 2.695 1.00 87.62 866 ARG A CA 1
ATOM 6977 C C . ARG A 1 866 ? -13.482 17.289 2.102 1.00 87.62 866 ARG A C 1
ATOM 6979 O O . ARG A 1 866 ? -12.299 17.090 2.387 1.00 87.62 866 ARG A O 1
ATOM 6986 N N . GLY A 1 867 ? -14.167 16.494 1.282 1.00 85.44 867 GLY A N 1
ATOM 6987 C CA . GLY A 1 867 ? -13.613 15.306 0.632 1.00 85.44 867 GLY A CA 1
ATOM 6988 C C . GLY A 1 867 ? -13.510 14.066 1.528 1.00 85.44 867 GLY A C 1
ATOM 6989 O O . GLY A 1 867 ? -13.122 13.022 1.018 1.00 85.44 867 GLY A O 1
ATOM 6990 N N . PHE A 1 868 ? -13.859 14.144 2.821 1.00 90.25 868 PHE A N 1
ATOM 6991 C CA . PHE A 1 868 ? -14.013 12.966 3.681 1.00 90.25 868 PHE A CA 1
ATOM 6992 C C . PHE A 1 868 ? -15.402 12.354 3.475 1.00 90.25 868 PHE A C 1
ATOM 6994 O O . PHE A 1 868 ? -16.408 12.894 3.938 1.00 90.25 868 PHE A O 1
ATOM 7001 N N . LEU A 1 869 ? -15.458 11.237 2.753 1.00 86.75 869 LEU A N 1
ATOM 7002 C CA . LEU A 1 869 ? -16.717 10.690 2.249 1.00 86.75 869 LEU A CA 1
ATOM 7003 C C . LEU A 1 869 ? -17.725 10.254 3.332 1.00 86.75 869 LEU A C 1
ATOM 7005 O O . LEU A 1 869 ? -18.890 10.616 3.183 1.00 86.75 869 LEU A O 1
ATOM 7009 N N . PRO A 1 870 ? -17.327 9.640 4.469 1.00 89.00 870 PRO A N 1
ATOM 7010 C CA . PRO A 1 870 ? -18.249 9.367 5.578 1.00 89.00 870 PRO A CA 1
ATOM 7011 C C . PRO A 1 870 ? -18.918 10.609 6.188 1.00 89.00 870 PRO A C 1
ATOM 7013 O O . PRO A 1 870 ? -19.786 10.472 7.038 1.00 89.00 870 PRO A O 1
ATOM 7016 N N . TYR A 1 871 ? -18.524 11.827 5.807 1.00 89.38 871 TYR A N 1
ATOM 7017 C CA . TYR A 1 871 ? -19.150 13.079 6.247 1.00 89.38 871 TYR A CA 1
ATOM 7018 C C . TYR A 1 871 ? -19.745 13.889 5.077 1.00 89.38 871 TYR A C 1
ATOM 7020 O O . TYR A 1 871 ? -20.325 14.952 5.295 1.00 89.38 871 TYR A O 1
ATOM 7028 N N . ALA A 1 872 ? -19.664 13.394 3.833 1.00 84.19 872 ALA A N 1
ATOM 7029 C CA . ALA A 1 872 ? -20.125 14.111 2.641 1.00 84.19 872 ALA A CA 1
ATOM 7030 C C . ALA A 1 872 ? -21.610 14.501 2.734 1.00 84.19 872 ALA A C 1
ATOM 7032 O O . ALA A 1 872 ? -21.953 15.655 2.486 1.00 84.19 872 ALA A O 1
ATOM 7033 N N . ASN A 1 873 ? -22.469 13.594 3.213 1.00 80.38 873 ASN A N 1
ATOM 7034 C CA . ASN A 1 873 ? -23.901 13.852 3.401 1.00 80.38 873 ASN A CA 1
ATOM 7035 C C . ASN A 1 873 ? -24.230 14.977 4.394 1.00 80.38 873 ASN A C 1
ATOM 7037 O O . ASN A 1 873 ? -25.258 15.648 4.257 1.00 80.38 873 ASN A O 1
ATOM 7041 N N . VAL A 1 874 ? -23.349 15.229 5.365 1.00 85.12 874 VAL A N 1
ATOM 7042 C CA . VAL A 1 874 ? -23.442 16.415 6.222 1.00 85.12 874 VAL A CA 1
ATOM 7043 C C . VAL A 1 874 ? -23.070 17.653 5.420 1.00 85.12 874 VAL A C 1
ATOM 7045 O O . VAL A 1 874 ? -23.839 18.611 5.370 1.00 85.12 874 VAL A O 1
ATOM 7048 N N . LEU A 1 875 ? -21.907 17.631 4.763 1.00 82.75 875 LEU A N 1
ATOM 7049 C CA . LEU A 1 875 ? -21.375 18.777 4.026 1.00 82.75 875 LEU A CA 1
ATOM 7050 C C . LEU A 1 875 ? -22.319 19.244 2.918 1.00 82.75 875 LEU A C 1
ATOM 7052 O O . LEU A 1 875 ? -22.527 20.444 2.785 1.00 82.75 875 LEU A O 1
ATOM 7056 N N . ILE A 1 876 ? -22.959 18.330 2.184 1.00 74.50 876 ILE A N 1
ATOM 7057 C CA . ILE A 1 876 ? -24.016 18.672 1.220 1.00 74.50 876 ILE A CA 1
ATOM 7058 C C . ILE A 1 876 ? -25.028 19.594 1.876 1.00 74.50 876 ILE A C 1
ATOM 7060 O O . ILE A 1 876 ? -25.228 20.717 1.422 1.00 74.50 876 ILE A O 1
ATOM 7064 N N . ARG A 1 877 ? -25.631 19.148 2.979 1.00 75.69 877 ARG A N 1
ATOM 7065 C CA . ARG A 1 877 ? -26.684 19.895 3.665 1.00 75.69 877 ARG A CA 1
ATOM 7066 C C . ARG A 1 877 ? -26.140 21.207 4.218 1.00 75.69 877 ARG A C 1
ATOM 7068 O O . ARG A 1 877 ? -26.758 22.235 4.000 1.00 75.69 877 ARG A O 1
ATOM 7075 N N . ARG A 1 878 ? -24.952 21.214 4.834 1.00 76.62 878 ARG A N 1
ATOM 7076 C CA . ARG A 1 878 ? -24.316 22.431 5.381 1.00 76.62 878 ARG A CA 1
ATOM 7077 C C . ARG A 1 878 ? -23.914 23.474 4.321 1.00 76.62 878 ARG A C 1
ATOM 7079 O O . ARG A 1 878 ? -23.796 24.639 4.678 1.00 76.62 878 ARG A O 1
ATOM 7086 N N . PHE A 1 879 ? -23.715 23.088 3.057 1.00 70.88 879 PHE A N 1
ATOM 7087 C CA . PHE A 1 879 ? -23.286 23.985 1.970 1.00 70.88 879 PHE A CA 1
ATOM 7088 C C . PHE A 1 879 ? -24.320 24.154 0.829 1.00 70.88 879 PHE A C 1
ATOM 7090 O O . PHE A 1 879 ? -24.030 24.830 -0.154 1.00 70.88 879 PHE A O 1
ATOM 7097 N N . SER A 1 880 ? -25.525 23.577 0.919 1.00 55.00 880 SER A N 1
ATOM 7098 C CA . SER A 1 880 ? -26.524 23.615 -0.175 1.00 55.00 880 SER A CA 1
ATOM 7099 C C . SER A 1 880 ? -27.312 24.929 -0.307 1.00 55.00 880 SER A C 1
ATOM 7101 O O . SER A 1 880 ? -28.215 25.006 -1.142 1.00 55.00 880 SER A O 1
ATOM 7103 N N . CYS A 1 881 ? -27.010 25.967 0.481 1.00 43.72 881 CYS A N 1
ATOM 7104 C CA . CYS A 1 881 ? -27.743 27.237 0.458 1.00 43.72 881 CYS A CA 1
ATOM 7105 C C . CYS A 1 881 ? -26.806 28.457 0.447 1.00 43.72 881 CYS A C 1
ATOM 7107 O O . CYS A 1 881 ? -26.033 28.655 1.378 1.00 43.72 881 CYS A O 1
ATOM 7109 N N . ASP A 1 882 ? -26.934 29.276 -0.600 1.00 37.84 882 ASP A N 1
ATOM 7110 C CA . ASP A 1 882 ? -26.450 30.650 -0.792 1.00 37.84 882 ASP A CA 1
ATOM 7111 C C . ASP A 1 882 ? -25.261 31.152 0.058 1.00 37.84 882 ASP A C 1
ATOM 7113 O O . ASP A 1 882 ? -25.416 31.705 1.152 1.00 37.84 882 ASP A O 1
ATOM 7117 N N . ALA A 1 883 ? -24.076 31.201 -0.563 1.00 38.88 883 ALA A N 1
ATOM 7118 C CA . ALA A 1 883 ? -22.937 31.980 -0.059 1.00 38.88 883 ALA A CA 1
ATOM 7119 C C . ALA A 1 883 ? -23.220 33.504 0.026 1.00 38.88 883 ALA A C 1
ATOM 7121 O O . ALA A 1 883 ? -22.492 34.245 0.690 1.00 38.88 883 ALA A O 1
ATOM 7122 N N . ASN A 1 884 ? -24.303 33.990 -0.595 1.00 36.38 884 ASN A N 1
ATOM 7123 C CA . ASN A 1 884 ? -24.679 35.409 -0.618 1.00 36.38 884 ASN A CA 1
ATOM 7124 C C . ASN A 1 884 ? -25.149 35.983 0.733 1.00 36.38 884 ASN A C 1
ATOM 7126 O O . ASN A 1 884 ? -25.219 37.206 0.867 1.00 36.38 884 ASN A O 1
ATOM 7130 N N . ILE A 1 885 ? -25.357 35.160 1.770 1.00 39.56 885 ILE A N 1
ATOM 7131 C CA . ILE A 1 885 ? -25.550 35.666 3.145 1.00 39.56 885 ILE A CA 1
ATOM 7132 C C . ILE A 1 885 ? -24.301 36.433 3.640 1.00 39.56 885 ILE A C 1
ATOM 7134 O O . ILE A 1 885 ? -24.420 37.294 4.509 1.00 39.56 885 ILE A O 1
ATOM 7138 N N . GLN A 1 886 ? -23.120 36.234 3.034 1.00 39.41 886 GLN A N 1
ATOM 7139 C CA . GLN A 1 886 ? -21.922 37.032 3.339 1.00 39.41 886 GLN A CA 1
ATOM 7140 C C . GLN A 1 886 ? -21.953 38.480 2.812 1.00 39.41 886 GLN A C 1
ATOM 7142 O O . GLN A 1 886 ? -21.110 39.267 3.222 1.00 39.41 886 GLN A O 1
ATOM 7147 N N . ASN A 1 887 ? -22.905 38.858 1.949 1.00 32.91 887 ASN A N 1
ATOM 7148 C CA . ASN A 1 887 ? -23.061 40.242 1.467 1.00 32.91 887 ASN A CA 1
ATOM 7149 C C . ASN A 1 887 ? -24.347 40.927 1.981 1.00 32.91 887 ASN A C 1
ATOM 7151 O O . ASN A 1 887 ? -24.586 42.100 1.687 1.00 32.91 887 ASN A O 1
ATOM 7155 N N . GLY A 1 888 ? -25.162 40.224 2.777 1.00 32.03 888 GLY A N 1
ATOM 7156 C CA . GLY A 1 888 ? -26.285 40.794 3.523 1.00 32.03 888 GLY A CA 1
ATOM 7157 C C . GLY A 1 888 ? -25.825 41.310 4.889 1.00 32.03 888 GLY A C 1
ATOM 7158 O O . GLY A 1 888 ? -25.380 40.538 5.735 1.00 32.03 888 GLY A O 1
ATOM 7159 N N . SER A 1 889 ? -25.954 42.616 5.126 1.00 35.69 889 SER A N 1
ATOM 7160 C CA . SER A 1 889 ? -25.332 43.370 6.231 1.00 35.69 889 SER A CA 1
ATOM 7161 C C . SER A 1 889 ? -25.860 43.096 7.658 1.00 35.69 889 SER A C 1
ATOM 7163 O O . SER A 1 889 ? -25.743 43.954 8.533 1.00 35.69 889 SER A O 1
ATOM 7165 N N . THR A 1 890 ? -26.418 41.912 7.927 1.00 39.53 890 THR A N 1
ATOM 7166 C CA . THR A 1 890 ? -27.057 41.546 9.207 1.00 39.53 890 THR A CA 1
ATOM 7167 C C . THR A 1 890 ? -26.528 40.270 9.875 1.00 39.53 890 THR A C 1
ATOM 7169 O O . THR A 1 890 ? -26.787 40.088 11.062 1.00 39.53 890 THR A O 1
ATOM 7172 N N . HIS A 1 891 ? -25.762 39.405 9.192 1.00 44.19 891 HIS A N 1
ATOM 7173 C CA . HIS A 1 891 ? -25.358 38.092 9.742 1.00 44.19 891 HIS A CA 1
ATOM 7174 C C . HIS A 1 891 ? -23.894 37.959 10.215 1.00 44.19 891 HIS A C 1
ATOM 7176 O O . HIS A 1 891 ? -23.531 36.930 10.782 1.00 44.19 891 HIS A O 1
ATOM 7182 N N . HIS A 1 892 ? -23.049 38.984 10.062 1.00 45.25 892 HIS A N 1
ATOM 7183 C CA . HIS A 1 892 ? -21.605 38.900 10.360 1.00 45.25 892 HIS A CA 1
ATOM 7184 C C . HIS A 1 892 ? -21.196 38.791 11.847 1.00 45.25 892 HIS A C 1
ATOM 7186 O O . HIS A 1 892 ? -20.009 38.645 12.117 1.00 45.25 892 HIS A O 1
ATOM 7192 N N . ASN A 1 893 ? -22.130 38.842 12.805 1.00 53.69 893 ASN A N 1
ATOM 7193 C CA . ASN A 1 893 ? -21.819 38.915 14.245 1.00 53.69 893 ASN A CA 1
ATOM 7194 C C . ASN A 1 893 ? -22.366 37.745 15.091 1.00 53.69 893 ASN A C 1
ATOM 7196 O O . ASN A 1 893 ? -22.413 37.856 16.315 1.00 53.69 893 ASN A O 1
ATOM 7200 N N . ILE A 1 894 ? -22.776 36.625 14.486 1.00 65.19 894 ILE A N 1
ATOM 7201 C CA . ILE A 1 894 ? -23.177 35.434 15.257 1.00 65.19 894 ILE A CA 1
ATOM 7202 C C . ILE A 1 894 ? -21.916 34.735 15.806 1.00 65.19 894 ILE A C 1
ATOM 7204 O O . ILE A 1 894 ? -21.070 34.328 15.007 1.00 65.19 894 ILE A O 1
ATOM 7208 N N . PRO A 1 895 ? -21.771 34.533 17.132 1.00 77.69 895 PRO A N 1
ATOM 7209 C CA . PRO A 1 895 ? -20.624 33.818 17.685 1.00 77.69 895 PRO A CA 1
ATOM 7210 C C . PRO A 1 895 ? -20.576 32.356 17.221 1.00 77.69 895 PRO A C 1
ATOM 7212 O O . PRO A 1 895 ? -21.577 31.638 17.280 1.00 77.69 895 PRO A O 1
ATOM 7215 N N . THR A 1 896 ? -19.389 31.875 16.842 1.00 84.44 896 THR A N 1
ATOM 7216 C CA . THR A 1 896 ? -19.146 30.487 16.399 1.00 84.44 896 THR A CA 1
ATOM 7217 C C . THR A 1 896 ? -19.666 29.453 17.404 1.00 84.44 896 THR A C 1
ATOM 7219 O O . THR A 1 896 ? -20.232 28.427 17.026 1.00 84.44 896 THR A O 1
ATOM 7222 N N . ILE A 1 897 ? -19.523 29.744 18.700 1.00 87.12 897 ILE A N 1
ATOM 7223 C CA . ILE A 1 897 ? -20.022 28.903 19.791 1.00 87.12 897 ILE A CA 1
ATOM 7224 C C . ILE A 1 897 ? -21.555 28.792 19.805 1.00 87.12 897 ILE A C 1
ATOM 7226 O O . ILE A 1 897 ? -22.070 27.703 20.048 1.00 87.12 897 ILE A O 1
ATOM 7230 N N . SER A 1 898 ? -22.293 29.853 19.464 1.00 86.88 898 SER A N 1
ATOM 7231 C CA . SER A 1 898 ? -23.760 29.827 19.395 1.00 86.88 898 SER A CA 1
ATOM 7232 C C . SER A 1 898 ? -24.255 28.920 18.266 1.00 86.88 898 SER A C 1
ATOM 7234 O O . SER A 1 898 ? -25.205 28.167 18.460 1.00 86.88 898 SER A O 1
ATOM 7236 N N . ILE A 1 899 ? -23.564 28.908 17.118 1.00 85.69 899 ILE A N 1
ATOM 7237 C CA . ILE A 1 899 ? -23.849 27.972 16.014 1.00 85.69 899 ILE A CA 1
ATOM 7238 C C . ILE A 1 899 ? -23.566 26.530 16.457 1.00 85.69 899 ILE A C 1
ATOM 7240 O O . ILE A 1 899 ? -24.370 25.635 16.199 1.00 85.69 899 ILE A O 1
ATOM 7244 N N . ARG A 1 900 ? -22.451 26.293 17.163 1.00 89.69 900 ARG A N 1
ATOM 7245 C CA . ARG A 1 900 ? -22.111 24.959 17.683 1.00 89.69 900 ARG A CA 1
ATOM 7246 C C . ARG A 1 900 ? -23.145 24.445 18.684 1.00 89.69 900 ARG A C 1
ATOM 7248 O O . ARG A 1 900 ? -23.511 23.277 18.605 1.00 89.69 900 ARG A O 1
ATOM 7255 N N . ILE A 1 901 ? -23.636 25.308 19.574 1.00 90.69 901 ILE A N 1
ATOM 7256 C CA . ILE A 1 901 ? -24.721 24.987 20.510 1.00 90.69 901 ILE A CA 1
ATOM 7257 C C . ILE A 1 901 ? -26.024 24.719 19.739 1.00 90.69 901 ILE A C 1
ATOM 7259 O O . ILE A 1 901 ? -26.694 23.730 20.018 1.00 90.69 901 ILE A O 1
ATOM 7263 N N . ALA A 1 902 ? -26.364 25.522 18.727 1.00 88.12 902 ALA A N 1
ATOM 7264 C CA . ALA A 1 902 ? -27.557 25.301 17.908 1.00 88.12 902 ALA A CA 1
ATOM 7265 C C . ALA A 1 902 ? -27.569 23.917 17.227 1.00 88.12 902 ALA A C 1
ATOM 7267 O O . ALA A 1 902 ? -28.606 23.255 17.246 1.00 88.12 902 ALA A O 1
ATOM 7268 N N . ARG A 1 903 ? -26.426 23.440 16.703 1.00 89.06 903 ARG A N 1
ATOM 7269 C CA . ARG A 1 903 ? -26.298 22.078 16.137 1.00 89.06 903 ARG A CA 1
ATOM 7270 C C . ARG A 1 903 ? -26.555 20.983 17.172 1.00 89.06 903 ARG A C 1
ATOM 7272 O O . ARG A 1 903 ? -27.318 20.060 16.903 1.00 89.06 903 ARG A O 1
ATOM 7279 N N . LEU A 1 904 ? -25.988 21.121 18.373 1.00 91.62 904 LEU A N 1
ATOM 7280 C CA . LEU A 1 904 ? -26.199 20.186 19.484 1.00 91.62 904 LEU A CA 1
ATOM 7281 C C . LEU A 1 904 ? -27.691 20.048 19.845 1.00 91.62 904 LEU A C 1
ATOM 7283 O O . LEU A 1 904 ? -28.195 18.935 19.992 1.00 91.62 904 LEU A O 1
ATOM 7287 N N . PHE A 1 905 ? -28.412 21.171 19.943 1.00 90.25 905 PHE A N 1
ATOM 7288 C CA . PHE A 1 905 ? -29.860 21.161 20.180 1.00 90.25 905 PHE A CA 1
ATOM 7289 C C . PHE A 1 905 ? -30.646 20.619 18.975 1.00 90.25 905 PHE A C 1
ATOM 7291 O O . PHE A 1 905 ? -31.568 19.834 19.170 1.00 90.25 905 PHE A O 1
ATOM 7298 N N . GLY A 1 906 ? -30.263 20.958 17.740 1.00 88.19 906 GLY A N 1
ATOM 7299 C CA . GLY A 1 906 ? -30.907 20.440 16.527 1.00 88.19 906 GLY A CA 1
ATOM 7300 C C . GLY A 1 906 ? -30.755 18.925 16.352 1.00 88.19 906 GLY A C 1
ATOM 7301 O O . GLY A 1 906 ? -31.686 18.267 15.884 1.00 88.19 906 GLY A O 1
ATOM 7302 N N . PHE A 1 907 ? -29.623 18.347 16.774 1.00 91.62 907 PHE A N 1
ATOM 7303 C CA . PHE A 1 907 ? -29.476 16.896 16.899 1.00 91.62 907 PHE A CA 1
ATOM 7304 C C . PHE A 1 907 ? -30.448 16.331 17.939 1.00 91.62 907 PHE A C 1
ATOM 7306 O O . PHE A 1 907 ? -31.163 15.379 17.640 1.00 91.62 907 PHE A O 1
ATOM 7313 N N . ALA A 1 908 ? -30.502 16.918 19.138 1.00 90.81 908 ALA A N 1
ATOM 7314 C CA . ALA A 1 908 ? -31.349 16.431 20.227 1.00 90.81 908 ALA A CA 1
ATOM 7315 C C . ALA A 1 908 ? -32.846 16.469 19.875 1.00 90.81 908 ALA A C 1
ATOM 7317 O O . ALA A 1 908 ? -33.548 15.480 20.081 1.00 90.81 908 ALA A O 1
ATOM 7318 N N . ASP A 1 909 ? -33.319 17.564 19.273 1.00 87.44 909 ASP A N 1
ATOM 7319 C CA . ASP A 1 909 ? -34.696 17.706 18.786 1.00 87.44 909 ASP A CA 1
ATOM 7320 C C . ASP A 1 909 ? -35.004 16.626 17.710 1.00 87.44 909 ASP A C 1
ATOM 7322 O O . ASP A 1 909 ? -36.071 16.002 17.722 1.00 87.44 909 ASP A O 1
ATOM 7326 N N . CYS A 1 910 ? -34.041 16.308 16.832 1.00 87.69 910 CYS A N 1
ATOM 7327 C CA . CYS A 1 910 ? -34.160 15.239 15.829 1.00 87.69 910 CYS A CA 1
ATOM 7328 C C . CYS A 1 910 ? -34.196 13.831 16.450 1.00 87.69 910 CYS A C 1
ATOM 7330 O O . CYS A 1 910 ? -35.075 13.037 16.125 1.00 87.69 910 CYS A O 1
ATOM 7332 N N . ALA A 1 911 ? -33.265 13.519 17.352 1.00 89.88 911 ALA A N 1
ATOM 7333 C CA . ALA A 1 911 ? -33.156 12.214 18.001 1.00 89.88 911 ALA A CA 1
ATOM 7334 C C . ALA A 1 911 ? -34.358 11.924 18.919 1.00 89.88 911 ALA A C 1
ATOM 7336 O O . ALA A 1 911 ? -34.834 10.793 18.985 1.00 89.88 911 ALA A O 1
ATOM 7337 N N . THR A 1 912 ? -34.908 12.961 19.557 1.00 88.69 912 THR A N 1
ATOM 7338 C CA . THR A 1 912 ? -36.179 12.891 20.298 1.00 88.69 912 THR A CA 1
ATOM 7339 C C . THR A 1 912 ? -37.346 12.566 19.367 1.00 88.69 912 THR A C 1
ATOM 7341 O O . THR A 1 912 ? -38.162 11.703 19.676 1.00 88.69 912 THR A O 1
ATOM 7344 N N . THR A 1 913 ? -37.412 13.214 18.197 1.00 87.19 913 THR A N 1
ATOM 7345 C CA . THR A 1 913 ? -38.465 12.965 17.191 1.00 87.19 913 THR A CA 1
ATOM 7346 C C . THR A 1 913 ? -38.423 11.528 16.656 1.00 87.19 913 THR A C 1
ATOM 7348 O O . THR A 1 913 ? -39.466 10.951 16.360 1.00 87.19 913 THR A O 1
ATOM 7351 N N . LEU A 1 914 ? -37.230 10.928 16.582 1.00 87.38 914 LEU A N 1
ATOM 7352 C CA . LEU A 1 914 ? -37.021 9.517 16.231 1.00 87.38 914 LEU A CA 1
ATOM 7353 C C . LEU A 1 914 ? -37.273 8.541 17.401 1.00 87.38 914 LEU A C 1
ATOM 7355 O O . LEU A 1 914 ? -37.160 7.334 17.216 1.00 87.38 914 LEU A O 1
ATOM 7359 N N . GLY A 1 915 ? -37.600 9.034 18.601 1.00 88.00 915 GLY A N 1
ATOM 7360 C CA . GLY A 1 915 ? -37.811 8.211 19.797 1.00 88.00 915 GLY A CA 1
ATOM 7361 C C . GLY A 1 915 ? -36.531 7.642 20.421 1.00 88.00 915 GLY A C 1
ATOM 7362 O O . GLY A 1 915 ? -36.619 6.809 21.318 1.00 88.00 915 GLY A O 1
ATOM 7363 N N . TRP A 1 916 ? -35.349 8.086 19.979 1.00 91.62 916 TRP A N 1
ATOM 7364 C CA . TRP A 1 916 ? -34.059 7.536 20.408 1.00 91.62 916 TRP A CA 1
ATOM 7365 C C . TRP A 1 916 ? -33.646 7.976 21.816 1.00 91.62 916 TRP A C 1
ATOM 7367 O O . TRP A 1 916 ? -32.971 7.228 22.517 1.00 91.62 916 TRP A O 1
ATOM 7377 N N . MET A 1 917 ? -34.044 9.180 22.247 1.00 87.12 917 MET A N 1
ATOM 7378 C CA . MET A 1 917 ? -33.714 9.715 23.574 1.00 87.12 917 MET A CA 1
ATOM 7379 C C . MET A 1 917 ? -34.903 10.437 24.237 1.00 87.12 917 MET A C 1
ATOM 7381 O O . MET A 1 917 ? -35.637 11.155 23.555 1.00 87.12 917 MET A O 1
ATOM 7385 N N . PRO A 1 918 ? -35.088 10.304 25.567 1.00 73.50 918 PRO A N 1
ATOM 7386 C CA . PRO A 1 918 ? -36.140 10.997 26.304 1.00 73.50 918 PRO A CA 1
ATOM 7387 C C . PRO A 1 918 ? -35.700 12.424 26.665 1.00 73.50 918 PRO A C 1
ATOM 7389 O O . PRO A 1 918 ? -35.041 12.652 27.681 1.00 73.50 918 PRO A O 1
ATOM 7392 N N . TYR A 1 919 ? -36.069 13.397 25.836 1.00 76.00 919 TYR A N 1
ATOM 7393 C CA . TYR A 1 919 ? -35.801 14.815 26.075 1.00 76.00 919 TYR A CA 1
ATOM 7394 C C . TYR A 1 919 ? -37.040 15.661 25.764 1.00 76.00 919 TYR A C 1
ATOM 7396 O O . TYR A 1 919 ? -37.680 15.476 24.734 1.00 76.00 919 TYR A O 1
ATOM 7404 N N . ASP A 1 920 ? -37.376 16.611 26.639 1.00 66.12 920 ASP A N 1
ATOM 7405 C CA . ASP A 1 920 ? -38.482 17.544 26.400 1.00 66.12 920 ASP A CA 1
ATOM 7406 C C . ASP A 1 920 ? -38.089 18.565 25.320 1.00 66.12 920 ASP A C 1
ATOM 7408 O O . ASP A 1 920 ? -37.556 19.645 25.615 1.00 66.12 920 ASP A O 1
ATOM 7412 N N . ALA A 1 921 ? -38.342 18.204 24.059 1.00 57.16 921 ALA A N 1
ATOM 7413 C CA . ALA A 1 921 ? -38.172 19.077 22.906 1.00 57.16 921 ALA A CA 1
ATOM 7414 C C . ALA A 1 921 ? -39.114 20.288 23.011 1.00 57.16 921 ALA A C 1
ATOM 7416 O O . ALA A 1 921 ? -40.339 20.160 23.103 1.00 57.16 921 ALA A O 1
ATOM 7417 N N . VAL A 1 922 ? -38.543 21.493 22.978 1.00 52.44 922 VAL A N 1
ATOM 7418 C CA . VAL A 1 922 ? -39.328 22.732 22.984 1.00 52.44 922 VAL A CA 1
ATOM 7419 C C . VAL A 1 922 ? -39.879 22.951 21.578 1.00 52.44 922 VAL A C 1
ATOM 7421 O O . VAL A 1 922 ? -39.163 23.392 20.684 1.00 52.44 922 VAL A O 1
ATOM 7424 N N . SER A 1 923 ? -41.162 22.642 21.387 1.00 45.94 923 SER A N 1
ATOM 7425 C CA . SER A 1 923 ? -41.873 22.843 20.121 1.00 45.94 923 SER A CA 1
ATOM 7426 C C . SER A 1 923 ? -42.039 24.333 19.787 1.00 45.94 923 SER A C 1
ATOM 7428 O O . SER A 1 923 ? -43.088 24.928 20.043 1.00 45.94 923 SER A O 1
ATOM 7430 N N . THR A 1 924 ? -41.037 24.926 19.140 1.00 45.50 924 THR A N 1
ATOM 7431 C CA . THR A 1 924 ? -41.149 26.218 18.453 1.00 45.50 924 THR A CA 1
ATOM 7432 C C . THR A 1 924 ? -41.020 26.030 16.941 1.00 45.50 924 THR A C 1
ATOM 7434 O O . THR A 1 924 ? -39.925 25.931 16.388 1.00 45.50 924 THR A O 1
ATOM 7437 N N . LEU A 1 925 ? -42.164 26.030 16.240 1.00 41.66 925 LEU A N 1
ATOM 7438 C CA . LEU A 1 925 ? -42.179 26.249 14.792 1.00 41.66 925 LEU A CA 1
ATOM 7439 C C . LEU A 1 925 ? -41.684 27.674 14.504 1.00 41.66 925 LEU A C 1
ATOM 7441 O O . LEU A 1 925 ? -42.455 28.632 14.543 1.00 41.66 925 LEU A O 1
ATOM 7445 N N . ALA A 1 926 ? -40.398 27.808 14.190 1.00 43.47 926 ALA A N 1
ATOM 7446 C CA . ALA A 1 926 ? -39.894 28.998 13.519 1.00 43.47 926 ALA A CA 1
ATOM 7447 C C . ALA A 1 926 ? -40.458 29.043 12.082 1.00 43.47 926 ALA A C 1
ATOM 7449 O O . ALA A 1 926 ? -40.546 27.994 11.433 1.00 43.47 926 ALA A O 1
ATOM 7450 N N . PRO A 1 927 ? -40.851 30.220 11.562 1.00 39.81 927 PRO A N 1
ATOM 7451 C CA . PRO A 1 927 ? -41.399 30.328 10.215 1.00 39.81 927 PRO A CA 1
ATOM 7452 C C . PRO A 1 927 ? -40.357 29.912 9.171 1.00 39.81 927 PRO A C 1
ATOM 7454 O O . PRO A 1 927 ? -39.208 30.354 9.222 1.00 39.81 927 PRO A O 1
ATOM 7457 N N . ARG A 1 928 ? -40.767 29.092 8.194 1.00 38.31 928 ARG A N 1
ATOM 7458 C CA . ARG A 1 928 ? -39.941 28.791 7.017 1.00 38.31 928 ARG A CA 1
ATOM 7459 C C . ARG A 1 928 ? -39.698 30.085 6.241 1.00 38.31 928 ARG A C 1
ATOM 7461 O O . ARG A 1 928 ? -40.633 30.639 5.666 1.00 38.31 928 ARG A O 1
ATOM 7468 N N . LEU A 1 929 ? -38.451 30.543 6.207 1.00 40.44 929 LEU A N 1
ATOM 7469 C CA . LEU A 1 929 ? -38.018 31.580 5.276 1.00 40.44 929 LEU A CA 1
ATOM 7470 C C . LEU A 1 929 ? -37.919 30.956 3.883 1.00 40.44 929 LEU A C 1
ATOM 7472 O O . LEU A 1 929 ? -37.044 30.139 3.619 1.00 40.44 929 LEU A O 1
ATOM 7476 N N . THR A 1 930 ? -38.839 31.325 2.997 1.00 34.91 930 THR A N 1
ATOM 7477 C CA . THR A 1 930 ? -38.775 30.962 1.581 1.00 34.91 930 THR A CA 1
ATOM 7478 C C . THR A 1 930 ? -37.711 31.814 0.890 1.00 34.91 930 THR A C 1
ATOM 7480 O O . THR A 1 930 ? -37.984 32.961 0.535 1.00 34.91 930 THR A O 1
ATOM 7483 N N . CYS A 1 931 ? -36.510 31.268 0.699 1.00 37.31 931 CYS A N 1
ATOM 7484 C CA . CYS A 1 931 ? -35.530 31.824 -0.236 1.00 37.31 931 CYS A CA 1
ATOM 7485 C C . CYS A 1 931 ? -35.717 31.203 -1.624 1.00 37.31 931 CYS A C 1
ATOM 7487 O O . CYS A 1 931 ? -35.761 29.980 -1.755 1.00 37.31 931 CYS A O 1
ATOM 7489 N N . GLU A 1 932 ? -35.775 32.040 -2.660 1.00 31.36 932 GLU A N 1
ATOM 7490 C CA . GLU A 1 932 ? -35.516 31.589 -4.029 1.00 31.36 932 GLU A CA 1
ATOM 7491 C C . GLU A 1 932 ? -33.999 31.361 -4.187 1.00 31.36 932 GLU A C 1
ATOM 7493 O O . GLU A 1 932 ? -33.222 32.221 -3.770 1.00 31.36 932 GLU A O 1
ATOM 7498 N N . PRO A 1 933 ? -33.549 30.219 -4.738 1.00 34.81 933 PRO A N 1
ATOM 7499 C CA . PRO A 1 933 ? -32.136 29.842 -4.717 1.00 34.81 933 PRO A CA 1
ATOM 7500 C C . PRO A 1 933 ? -31.295 30.654 -5.712 1.00 34.81 933 PRO A C 1
ATOM 7502 O O . PRO A 1 933 ? -31.535 30.598 -6.921 1.00 34.81 933 PRO A O 1
ATOM 7505 N N . VAL A 1 934 ? -30.239 31.324 -5.235 1.00 36.78 934 VAL A N 1
ATOM 7506 C CA . VAL A 1 934 ? -29.277 32.043 -6.090 1.00 36.78 934 VAL A CA 1
ATOM 7507 C C . VAL A 1 934 ? -27.934 31.312 -6.082 1.00 36.78 934 VAL A C 1
ATOM 7509 O O . VAL A 1 934 ? -27.057 31.552 -5.255 1.00 36.78 934 VAL A O 1
ATOM 7512 N N . ILE A 1 935 ? -27.778 30.410 -7.053 1.00 41.56 935 ILE A N 1
ATOM 7513 C CA . ILE A 1 935 ? -26.626 29.509 -7.201 1.00 41.56 935 ILE A CA 1
ATOM 7514 C C . ILE A 1 935 ? -25.315 30.308 -7.336 1.00 41.56 935 ILE A C 1
ATOM 7516 O O . ILE A 1 935 ? -25.061 30.889 -8.390 1.00 41.56 935 ILE A O 1
ATOM 7520 N N . SER A 1 936 ? -24.460 30.294 -6.305 1.00 42.25 936 SER A N 1
ATOM 7521 C CA . SER A 1 936 ? -23.106 30.878 -6.384 1.00 42.25 936 SER A CA 1
ATOM 7522 C C . SER A 1 936 ? -21.952 30.003 -5.877 1.00 42.25 936 SER A C 1
ATOM 7524 O O . SER A 1 936 ? -20.821 30.280 -6.254 1.00 42.25 936 SER A O 1
ATOM 7526 N N . ASP A 1 937 ? -22.203 28.935 -5.111 1.00 52.00 937 ASP A N 1
ATOM 7527 C CA . ASP A 1 937 ? -21.196 27.913 -4.764 1.00 52.00 937 ASP A CA 1
ATOM 7528 C C . ASP A 1 937 ? -21.900 26.619 -4.308 1.00 52.00 937 ASP A C 1
ATOM 7530 O O . ASP A 1 937 ? -22.244 26.464 -3.137 1.00 52.00 937 ASP A O 1
ATOM 7534 N N . ARG A 1 938 ? -22.168 25.677 -5.225 1.00 63.47 938 ARG A N 1
ATOM 7535 C CA . ARG A 1 938 ? -22.689 24.346 -4.855 1.00 63.47 938 ARG A CA 1
ATOM 7536 C C . ARG A 1 938 ? -21.520 23.404 -4.570 1.00 63.47 938 ARG A C 1
ATOM 7538 O O . ARG A 1 938 ? -20.539 23.400 -5.309 1.00 63.47 938 ARG A O 1
ATOM 7545 N N . LEU A 1 939 ? -21.628 22.557 -3.546 1.00 72.06 939 LEU A N 1
ATOM 7546 C CA . LEU A 1 939 ? -20.738 21.400 -3.402 1.00 72.06 939 LEU A CA 1
ATOM 7547 C C . LEU A 1 939 ? -21.338 20.187 -4.111 1.00 72.06 939 LEU A C 1
ATOM 7549 O O . LEU A 1 939 ? -22.537 19.940 -4.022 1.00 72.06 939 LEU A O 1
ATOM 7553 N N . CYS A 1 940 ? -20.498 19.409 -4.791 1.00 71.38 940 CYS A N 1
ATOM 7554 C CA . CYS A 1 940 ? -20.910 18.121 -5.331 1.00 71.38 940 CYS A CA 1
ATOM 7555 C C . CYS A 1 940 ? -21.211 17.137 -4.192 1.00 71.38 940 CYS A C 1
ATOM 7557 O O . CYS A 1 940 ? -20.332 16.946 -3.344 1.00 71.38 940 CYS A O 1
ATOM 7559 N N . PRO A 1 941 ? -22.367 16.449 -4.223 1.00 65.00 941 PRO A N 1
ATOM 7560 C CA . PRO A 1 941 ? -22.687 15.377 -3.294 1.00 65.00 941 PRO A CA 1
ATOM 7561 C C . PRO A 1 941 ? -21.607 14.314 -3.143 1.00 65.00 941 PRO A C 1
ATOM 7563 O O . PRO A 1 941 ? -21.042 14.141 -2.066 1.00 65.00 941 PRO A O 1
ATOM 7566 N N . HIS A 1 942 ? -21.241 13.690 -4.255 1.00 68.44 942 HIS A N 1
ATOM 7567 C CA . HIS A 1 942 ? -20.384 12.515 -4.265 1.00 68.44 942 HIS A CA 1
ATOM 7568 C C . HIS A 1 942 ? -18.886 12.810 -4.012 1.00 68.44 942 HIS A C 1
ATOM 7570 O O . HIS A 1 942 ? -18.103 11.906 -3.721 1.00 68.44 942 HIS A O 1
ATOM 7576 N N . CYS A 1 943 ? -18.436 14.072 -4.105 1.00 70.88 943 CYS A N 1
ATOM 7577 C CA . CYS A 1 943 ? -17.009 14.387 -3.933 1.00 70.88 943 CYS A CA 1
ATOM 7578 C C . CYS A 1 943 ? -16.658 15.653 -3.141 1.00 70.88 943 CYS A C 1
ATOM 7580 O O . CYS A 1 943 ? -15.476 15.954 -2.983 1.00 70.88 943 CYS A O 1
ATOM 7582 N N . SER A 1 944 ? -17.636 16.417 -2.638 1.00 73.25 944 SER A N 1
ATOM 7583 C CA . SER A 1 944 ? -17.433 17.675 -1.884 1.00 73.25 944 SER A CA 1
ATOM 7584 C C . SER A 1 944 ? -16.587 18.760 -2.588 1.00 73.25 944 SER A C 1
ATOM 7586 O O . SER A 1 944 ? -16.219 19.770 -1.974 1.00 73.25 944 SER A O 1
ATOM 7588 N N . ASN A 1 945 ? -16.272 18.586 -3.875 1.00 78.12 945 ASN A N 1
ATOM 7589 C CA . ASN A 1 945 ? -15.635 19.604 -4.711 1.00 78.12 945 ASN A CA 1
ATOM 7590 C C . ASN A 1 945 ? -16.662 20.690 -5.049 1.00 78.12 945 ASN A C 1
ATOM 7592 O O . ASN A 1 945 ? -17.851 20.394 -5.172 1.00 78.12 945 ASN A O 1
ATOM 7596 N N . SER A 1 946 ? -16.218 21.936 -5.207 1.00 76.00 946 SER A N 1
ATOM 7597 C CA . SER A 1 946 ? -17.105 23.018 -5.649 1.00 76.00 946 SER A CA 1
ATOM 7598 C C . SER A 1 946 ? -17.494 22.805 -7.117 1.00 76.00 946 SER A C 1
ATOM 7600 O O . SER A 1 946 ? -16.631 22.499 -7.941 1.00 76.00 946 SER A O 1
ATOM 7602 N N . ILE A 1 947 ? -18.779 22.942 -7.440 1.00 68.75 947 ILE A N 1
ATOM 7603 C CA . ILE A 1 947 ? -19.352 22.762 -8.779 1.00 68.75 947 ILE A CA 1
ATOM 7604 C C . ILE A 1 947 ? -20.170 23.987 -9.192 1.00 68.75 947 ILE A C 1
ATOM 7606 O O . ILE A 1 947 ? -20.813 24.637 -8.369 1.00 68.75 947 ILE A O 1
ATOM 7610 N N . MET A 1 948 ? -20.144 24.287 -10.491 1.00 63.72 948 MET A N 1
ATOM 7611 C CA . MET A 1 948 ? -20.833 25.441 -11.091 1.00 63.72 948 MET A CA 1
ATOM 7612 C C . MET A 1 948 ? -22.035 25.042 -11.964 1.00 63.72 948 MET A C 1
ATOM 7614 O O . MET A 1 948 ? -22.781 25.901 -12.424 1.00 63.72 948 MET A O 1
ATOM 7618 N N . SER A 1 949 ? -22.220 23.744 -12.193 1.00 64.06 949 SER A N 1
ATOM 7619 C CA . SER A 1 949 ? -23.202 23.130 -13.091 1.00 64.06 949 SER A CA 1
ATOM 7620 C C . SER A 1 949 ? -23.963 22.010 -12.366 1.00 64.06 949 SER A C 1
ATOM 7622 O O . SER A 1 949 ? -23.603 21.609 -11.257 1.00 64.06 949 SER A O 1
ATOM 7624 N N . SER A 1 950 ? -25.059 21.531 -12.961 1.00 64.19 950 SER A N 1
ATOM 7625 C CA . SER A 1 950 ? -25.861 20.411 -12.438 1.00 64.19 950 SER A CA 1
ATOM 7626 C C . SER A 1 950 ? -25.117 19.072 -12.483 1.00 64.19 950 SER A C 1
ATOM 7628 O O . SER A 1 950 ? -25.360 18.217 -11.630 1.00 64.19 950 SER A O 1
ATOM 7630 N N . THR A 1 951 ? -24.187 18.928 -13.429 1.00 66.56 951 THR A N 1
ATOM 7631 C CA . THR A 1 951 ? -23.251 17.812 -13.580 1.00 66.56 951 THR A CA 1
ATOM 7632 C C . THR A 1 951 ? -21.909 18.117 -12.916 1.00 66.56 951 THR A C 1
ATOM 7634 O O . THR A 1 951 ? -21.239 19.102 -13.220 1.00 66.56 951 THR A O 1
ATOM 7637 N N . CYS A 1 952 ? -21.446 17.248 -12.020 1.00 71.19 952 CYS A N 1
ATOM 7638 C CA . CYS A 1 952 ? -20.129 17.374 -11.422 1.00 71.19 952 CYS A CA 1
ATOM 7639 C C . CYS A 1 952 ? -19.039 17.000 -12.428 1.00 71.19 952 CYS A C 1
ATOM 7641 O O . CYS A 1 952 ? -18.724 15.831 -12.636 1.00 71.19 952 CYS A O 1
ATOM 7643 N N . GLU A 1 953 ? -18.351 18.003 -12.960 1.00 70.00 953 GLU A N 1
ATOM 7644 C CA . GLU A 1 953 ? -17.230 17.821 -13.889 1.00 70.00 953 GLU A CA 1
ATOM 7645 C C . GLU A 1 953 ? -15.992 17.121 -13.274 1.00 70.00 953 GLU A C 1
ATOM 7647 O O . GLU A 1 953 ? -14.993 16.933 -13.970 1.00 70.00 953 GLU A O 1
ATOM 7652 N N . PHE A 1 954 ? -16.013 16.753 -11.986 1.00 72.56 954 PHE A N 1
ATOM 7653 C CA . PHE A 1 954 ? -14.933 16.015 -11.313 1.00 72.56 954 PHE A CA 1
ATOM 7654 C C . PHE A 1 954 ? -15.229 14.525 -11.110 1.00 72.56 954 PHE A C 1
ATOM 7656 O O . PHE A 1 954 ? -14.305 13.729 -11.237 1.00 72.56 954 PHE A O 1
ATOM 7663 N N . CYS A 1 955 ? -16.472 14.148 -10.788 1.00 67.19 955 CYS A N 1
ATOM 7664 C CA . CYS A 1 955 ? -16.850 12.751 -10.524 1.00 67.19 955 CYS A CA 1
ATOM 7665 C C . CYS A 1 955 ? -18.017 12.225 -11.379 1.00 67.19 955 CYS A C 1
ATOM 7667 O O . CYS A 1 955 ? -18.363 11.061 -11.257 1.00 67.19 955 CYS A O 1
ATOM 7669 N N . GLY A 1 956 ? -18.608 13.047 -12.250 1.00 65.00 956 GLY A N 1
ATOM 7670 C CA . GLY A 1 956 ? -19.671 12.648 -13.180 1.00 65.00 956 GLY A CA 1
ATOM 7671 C C . GLY A 1 956 ? -21.106 12.838 -12.675 1.00 65.00 956 GLY A C 1
ATOM 7672 O O . GLY A 1 956 ? -21.990 12.976 -13.511 1.00 65.00 956 GLY A O 1
ATOM 7673 N N . TYR A 1 957 ? -21.327 12.919 -11.357 1.00 66.75 957 TYR A N 1
ATOM 7674 C CA . TYR A 1 957 ? -22.651 13.045 -10.719 1.00 66.75 957 TYR A CA 1
ATOM 7675 C C . TYR A 1 957 ? -23.563 14.100 -11.381 1.00 66.75 957 TYR A C 1
ATOM 7677 O O . TYR A 1 957 ? -23.229 15.285 -11.337 1.00 66.75 957 TYR A O 1
ATOM 7685 N N . ASP A 1 958 ? -24.717 13.712 -11.935 1.00 67.69 958 ASP A N 1
ATOM 7686 C CA . ASP A 1 958 ? -25.740 14.640 -12.447 1.00 67.69 958 ASP A CA 1
ATOM 7687 C C . ASP A 1 958 ? -26.907 14.767 -11.458 1.00 67.69 958 ASP A C 1
ATOM 7689 O O . ASP A 1 958 ? -27.539 13.788 -11.072 1.00 67.69 958 ASP A O 1
ATOM 7693 N N . SER A 1 959 ? -27.230 16.000 -11.072 1.00 57.09 959 SER A N 1
ATOM 7694 C CA . SER A 1 959 ? -28.376 16.293 -10.203 1.00 57.09 959 SER A CA 1
ATOM 7695 C C . SER A 1 959 ? -29.744 16.183 -10.895 1.00 57.09 959 SER A C 1
ATOM 7697 O O . SER A 1 959 ? -30.755 16.245 -10.200 1.00 57.09 959 SER A O 1
ATOM 7699 N N . ASN A 1 960 ? -29.806 15.998 -12.221 1.00 49.78 960 ASN A N 1
ATOM 7700 C CA . ASN A 1 960 ? -31.071 15.936 -12.970 1.00 49.78 960 ASN A CA 1
ATOM 7701 C C . ASN A 1 960 ? -31.642 14.520 -13.183 1.00 49.78 960 ASN A C 1
ATOM 7703 O O . ASN A 1 960 ? -32.744 14.397 -13.718 1.00 49.78 960 ASN A O 1
ATOM 7707 N N . GLU A 1 961 ? -30.942 13.443 -12.808 1.00 41.38 961 GLU A N 1
ATOM 7708 C CA . GLU A 1 961 ? -31.439 12.075 -13.065 1.00 41.38 961 GLU A CA 1
ATOM 7709 C C . GLU A 1 961 ? -32.575 11.632 -12.116 1.00 41.38 961 GLU A C 1
ATOM 7711 O O . GLU A 1 961 ? -33.213 10.612 -12.366 1.00 41.38 961 GLU A O 1
ATOM 7716 N N . GLY A 1 962 ? -32.886 12.417 -11.074 1.00 35.16 962 GLY A N 1
ATOM 7717 C CA . GLY A 1 962 ? -33.888 12.086 -10.048 1.00 35.16 962 GLY A CA 1
ATOM 7718 C C . GLY A 1 962 ? -35.330 12.574 -10.277 1.00 35.16 962 GLY A C 1
ATOM 7719 O O . GLY A 1 962 ? -36.213 12.166 -9.532 1.00 35.16 962 GLY A O 1
ATOM 7720 N N . GLU A 1 963 ? -35.620 13.417 -11.278 1.00 31.25 963 GLU A N 1
ATOM 7721 C CA . GLU A 1 963 ? -36.979 13.972 -11.505 1.00 31.25 963 GLU A CA 1
ATOM 7722 C C . GLU A 1 963 ? -37.874 13.099 -12.417 1.00 31.25 963 GLU A C 1
ATOM 7724 O O . GLU A 1 963 ? -38.736 13.591 -13.147 1.00 31.25 963 GLU A O 1
ATOM 7729 N N . LYS A 1 964 ? -37.686 11.775 -12.387 1.00 31.67 964 LYS A N 1
ATOM 7730 C CA . LYS A 1 964 ? -38.552 10.801 -13.069 1.00 31.67 964 LYS A CA 1
ATOM 7731 C C . LYS A 1 964 ? -38.910 9.653 -12.135 1.00 31.67 964 LYS A C 1
ATOM 7733 O O . LYS A 1 964 ? -38.236 8.633 -12.159 1.00 31.67 964 LYS A O 1
ATOM 7738 N N . ASP A 1 965 ? -39.941 9.877 -11.320 1.00 32.69 965 ASP A N 1
ATOM 7739 C CA . ASP A 1 965 ? -40.992 8.909 -10.942 1.00 32.69 965 ASP A CA 1
ATOM 7740 C C . ASP A 1 965 ? -41.685 9.330 -9.629 1.00 32.69 965 ASP A C 1
ATOM 7742 O O . ASP A 1 965 ? -41.574 8.651 -8.615 1.00 32.69 965 ASP A O 1
ATOM 7746 N N . GLU A 1 966 ? -42.443 10.439 -9.636 1.00 31.27 966 GLU A N 1
ATOM 7747 C CA . GLU A 1 966 ? -43.479 10.678 -8.606 1.00 31.27 966 GLU A CA 1
ATOM 7748 C C . GLU A 1 966 ? -44.589 11.669 -9.045 1.00 31.27 966 GLU A C 1
ATOM 7750 O O . GLU A 1 966 ? -44.982 12.576 -8.310 1.00 31.27 966 GLU A O 1
ATOM 7755 N N . GLU A 1 967 ? -45.166 11.495 -10.246 1.00 27.45 967 GLU A N 1
ATOM 7756 C CA . GLU A 1 967 ? -46.442 12.165 -10.566 1.00 27.45 967 GLU A CA 1
ATOM 7757 C C . GLU A 1 967 ? -47.602 11.505 -9.803 1.00 27.45 967 GLU A C 1
ATOM 7759 O O . GLU A 1 967 ? -48.202 10.514 -10.226 1.00 27.45 967 GLU A O 1
ATOM 7764 N N . GLN A 1 968 ? -47.935 12.092 -8.652 1.00 28.25 968 GLN A N 1
ATOM 7765 C CA . GLN A 1 968 ? -49.129 11.752 -7.884 1.00 28.25 968 GLN A CA 1
ATOM 7766 C C . GLN A 1 968 ? -50.393 11.991 -8.721 1.00 28.25 968 GLN A C 1
ATOM 7768 O O . GLN A 1 968 ? -50.719 13.115 -9.100 1.00 28.25 968 GLN A O 1
ATOM 7773 N N . SER A 1 969 ? -51.145 10.920 -8.967 1.00 21.81 969 SER A N 1
ATOM 7774 C CA . SER A 1 969 ? -52.381 10.937 -9.749 1.00 21.81 969 SER A CA 1
ATOM 7775 C C . SER A 1 969 ? -53.470 11.836 -9.133 1.00 21.81 969 SER A C 1
ATOM 7777 O O . SER A 1 969 ? -53.928 11.540 -8.022 1.00 21.81 969 SER A O 1
ATOM 7779 N N . PRO A 1 970 ? -53.990 12.854 -9.847 1.00 28.12 970 PRO A N 1
ATOM 7780 C CA . PRO A 1 970 ? -55.209 13.542 -9.451 1.00 28.12 970 PRO A CA 1
ATOM 7781 C C . PRO A 1 970 ? -56.451 12.761 -9.909 1.00 28.12 970 PRO A C 1
ATOM 7783 O O . PRO A 1 970 ? -56.547 12.269 -11.033 1.00 28.12 970 PRO A O 1
ATOM 7786 N N . VAL A 1 971 ? -57.441 12.669 -9.023 1.00 28.36 971 VAL A N 1
ATOM 7787 C CA . VAL A 1 971 ? -58.712 11.972 -9.262 1.00 28.36 971 VAL A CA 1
ATOM 7788 C C . VAL A 1 971 ? -59.574 12.714 -10.290 1.00 28.36 971 VAL A C 1
ATOM 7790 O O . VAL A 1 971 ? -60.020 13.826 -10.009 1.00 28.36 971 VAL A O 1
ATOM 7793 N N . GLN A 1 972 ? -59.929 12.055 -11.403 1.00 25.16 972 GLN A N 1
ATOM 7794 C CA . GLN A 1 972 ? -61.237 12.208 -12.065 1.00 25.16 972 GLN A CA 1
ATOM 7795 C C . GLN A 1 972 ? -61.516 11.115 -13.117 1.00 25.16 972 GLN A C 1
ATOM 7797 O O . GLN A 1 972 ? -60.611 10.543 -13.716 1.00 25.16 972 GLN A O 1
ATOM 7802 N N . SER A 1 973 ? -62.798 10.809 -13.315 1.00 22.75 973 SER A N 1
ATOM 7803 C CA . SER A 1 973 ? -63.338 9.762 -14.198 1.00 22.75 973 SER A CA 1
ATOM 7804 C C . SER A 1 973 ? -64.371 10.371 -15.182 1.00 22.75 973 SER A C 1
ATOM 7806 O O . SER A 1 973 ? -64.583 11.580 -15.156 1.00 22.75 973 SER A O 1
ATOM 7808 N N . PRO A 1 974 ? -65.071 9.598 -16.036 1.00 40.47 974 PRO A N 1
ATOM 7809 C CA . PRO A 1 974 ? -64.530 8.820 -17.155 1.00 40.47 974 PRO A CA 1
ATOM 7810 C C . PRO A 1 974 ? -65.240 9.145 -18.497 1.00 40.47 974 PRO A C 1
ATOM 7812 O O . PRO A 1 974 ? -66.468 9.090 -18.565 1.00 40.47 974 PRO A O 1
ATOM 7815 N N . VAL A 1 975 ? -64.516 9.385 -19.606 1.00 24.69 975 VAL A N 1
ATOM 7816 C CA . VAL A 1 975 ? -65.146 9.582 -20.939 1.00 24.69 975 VAL A CA 1
ATOM 7817 C C . VAL A 1 975 ? -64.374 8.917 -22.095 1.00 24.69 975 VAL A C 1
ATOM 7819 O O . VAL A 1 975 ? -63.283 9.334 -22.449 1.00 24.69 975 VAL A O 1
ATOM 7822 N N . GLN A 1 976 ? -65.014 7.887 -22.661 1.00 24.94 976 GLN A N 1
ATOM 7823 C CA . GLN A 1 976 ? -65.117 7.452 -24.073 1.00 24.94 976 GLN A CA 1
ATOM 7824 C C . GLN A 1 976 ? -63.917 7.541 -25.060 1.00 24.94 976 GLN A C 1
ATOM 7826 O O . GLN A 1 976 ? -63.308 8.576 -25.297 1.00 24.94 976 GLN A O 1
ATOM 7831 N N . SER A 1 977 ? -63.703 6.412 -25.750 1.00 22.98 977 SER A N 1
ATOM 7832 C CA . SER A 1 977 ? -62.967 6.201 -27.018 1.00 22.98 977 SER A CA 1
ATOM 7833 C C . SER A 1 977 ? -63.749 6.777 -28.241 1.00 22.98 977 SER A C 1
ATOM 7835 O O . SER A 1 977 ? -64.830 7.315 -27.985 1.00 22.98 977 SER A O 1
ATOM 7837 N N . PRO A 1 978 ? -63.348 6.664 -29.550 1.00 42.44 978 PRO A N 1
ATOM 7838 C CA . PRO A 1 978 ? -62.371 5.751 -30.202 1.00 42.44 978 PRO A CA 1
ATOM 7839 C C . PRO A 1 978 ? -61.572 6.334 -31.428 1.00 42.44 978 PRO A C 1
ATOM 7841 O O . PRO A 1 978 ? -61.479 7.542 -31.587 1.00 42.44 978 PRO A O 1
ATOM 7844 N N . VAL A 1 979 ? -61.082 5.449 -32.334 1.00 25.69 979 VAL A N 1
ATOM 7845 C CA . VAL A 1 979 ? -60.600 5.675 -33.743 1.00 25.69 979 VAL A CA 1
ATOM 7846 C C . VAL A 1 979 ? -59.131 6.155 -33.886 1.00 25.69 979 VAL A C 1
ATOM 7848 O O . VAL A 1 979 ? -58.801 7.265 -33.506 1.00 25.69 979 VAL A O 1
ATOM 7851 N N . GLN A 1 980 ? -58.133 5.335 -34.270 1.00 24.06 980 GLN A N 1
ATOM 7852 C CA . GLN A 1 980 ? -57.819 4.628 -35.546 1.00 24.06 980 GLN A CA 1
ATOM 7853 C C . GLN A 1 980 ? -57.089 5.439 -36.665 1.00 24.06 980 GLN A C 1
ATOM 7855 O O . GLN A 1 980 ? -57.705 5.825 -37.649 1.00 24.06 980 GLN A O 1
ATOM 7860 N N . SER A 1 981 ? -55.742 5.379 -36.659 1.00 23.77 981 SER A N 1
ATOM 7861 C CA . SER A 1 981 ? -54.887 4.951 -37.812 1.00 23.77 981 SER A CA 1
ATOM 7862 C C . SER A 1 981 ? -54.784 5.839 -39.102 1.00 23.77 981 SER A C 1
ATOM 7864 O O . SER A 1 981 ? -55.300 6.947 -39.104 1.00 23.77 981 SER A O 1
ATOM 7866 N N . PRO A 1 982 ? -54.060 5.430 -40.183 1.00 45.62 982 PRO A N 1
ATOM 7867 C CA . PRO A 1 982 ? -52.609 5.622 -40.438 1.00 45.62 982 PRO A CA 1
ATOM 7868 C C . PRO A 1 982 ? -52.398 6.280 -41.854 1.00 45.62 982 PRO A C 1
ATOM 7870 O O . PRO A 1 982 ? -53.232 7.116 -42.189 1.00 45.62 982 PRO A O 1
ATOM 7873 N N . PRO A 1 983 ? -51.453 5.932 -42.783 1.00 47.25 983 PRO A N 1
ATOM 7874 C CA . PRO A 1 983 ? -50.125 5.272 -42.748 1.00 47.25 983 PRO A CA 1
ATOM 7875 C C . PRO A 1 983 ? -49.010 5.966 -43.604 1.00 47.25 983 PRO A C 1
ATOM 7877 O O . PRO A 1 983 ? -49.232 6.989 -44.243 1.00 47.25 983 PRO A O 1
ATOM 7880 N N . THR A 1 984 ? -47.839 5.302 -43.696 1.00 29.08 984 THR A N 1
ATOM 7881 C CA . THR A 1 984 ? -46.906 5.088 -44.856 1.00 29.08 984 THR A CA 1
ATOM 7882 C C . THR A 1 984 ? -45.430 5.390 -44.513 1.00 29.08 984 THR A C 1
ATOM 7884 O O . THR A 1 984 ? -45.159 6.227 -43.670 1.00 29.08 984 THR A O 1
ATOM 7887 N N . GLY A 1 985 ? -44.404 4.727 -45.073 1.00 27.17 985 GLY A N 1
ATOM 7888 C CA . GLY A 1 985 ? -44.385 3.606 -46.023 1.00 27.17 985 GLY A CA 1
ATOM 7889 C C . GLY A 1 985 ? -42.958 3.106 -46.349 1.00 27.17 985 GLY A C 1
ATOM 7890 O O . GLY A 1 985 ? -42.166 3.805 -46.967 1.00 27.17 985 GLY A O 1
ATOM 7891 N N . ARG A 1 986 ? -42.673 1.859 -45.951 1.00 28.50 986 ARG A N 1
ATOM 7892 C CA . ARG A 1 986 ? -41.482 1.013 -46.207 1.00 28.50 986 ARG A CA 1
ATOM 7893 C C . ARG A 1 986 ? -41.031 0.851 -47.677 1.00 28.50 986 ARG A C 1
ATOM 7895 O O . ARG A 1 986 ? -41.866 0.771 -48.573 1.00 28.50 986 ARG A O 1
ATOM 7902 N N . ARG A 1 987 ? -39.752 0.469 -47.845 1.00 27.00 987 ARG A N 1
ATOM 7903 C CA . ARG A 1 987 ? -39.254 -0.703 -48.631 1.00 27.00 987 ARG A CA 1
ATOM 7904 C C . ARG A 1 987 ? -38.099 -1.330 -47.807 1.00 27.00 987 ARG A C 1
ATOM 7906 O O . ARG A 1 987 ? -37.394 -0.560 -47.172 1.00 27.00 987 ARG A O 1
ATOM 7913 N N . GLY A 1 988 ? -37.861 -2.641 -47.646 1.00 25.41 988 GLY A N 1
ATOM 7914 C CA . GLY A 1 988 ? -38.277 -3.868 -48.360 1.00 25.41 988 GLY A CA 1
ATOM 7915 C C . GLY A 1 988 ? -37.072 -4.430 -49.142 1.00 25.41 988 GLY A C 1
ATOM 7916 O O . GLY A 1 988 ? -36.453 -3.644 -49.845 1.00 25.41 988 GLY A O 1
ATOM 7917 N N . GLY A 1 989 ? -36.646 -5.703 -49.099 1.00 25.98 989 GLY A N 1
ATOM 7918 C CA . GLY A 1 989 ? -37.039 -6.960 -48.413 1.00 25.98 989 GLY A CA 1
ATOM 7919 C C . GLY A 1 989 ? -35.877 -7.982 -48.606 1.00 25.98 989 GLY A C 1
ATOM 7920 O O . GLY A 1 989 ? -34.764 -7.529 -48.834 1.00 25.98 989 GLY A O 1
ATOM 7921 N N . LEU A 1 990 ? -35.989 -9.320 -48.603 1.00 25.27 990 LEU A N 1
ATOM 7922 C CA . LEU A 1 990 ? -37.060 -10.286 -48.299 1.00 25.27 990 LEU A CA 1
ATOM 7923 C C . LEU A 1 990 ? -36.439 -11.724 -48.230 1.00 25.27 990 LEU A C 1
ATOM 7925 O O . LEU A 1 990 ? -35.339 -11.915 -48.736 1.00 25.27 990 LEU A O 1
ATOM 7929 N N . LEU A 1 991 ? -37.210 -12.719 -47.751 1.00 26.81 991 LEU A N 1
ATOM 7930 C CA . LEU A 1 991 ? -37.013 -14.195 -47.831 1.00 26.81 991 LEU A CA 1
ATOM 7931 C C . LEU A 1 991 ? -36.056 -14.882 -46.826 1.00 26.81 991 LEU A C 1
ATOM 7933 O O . LEU A 1 991 ? -34.976 -14.378 -46.559 1.00 26.81 991 LEU A O 1
ATOM 7937 N N . SER A 1 992 ? -36.309 -16.109 -46.337 1.00 24.48 992 SER A N 1
ATOM 7938 C CA . SER A 1 992 ? -37.545 -16.822 -45.899 1.00 24.48 992 SER A CA 1
ATOM 7939 C C . SER A 1 992 ? -37.165 -18.252 -45.473 1.00 24.48 992 SER A C 1
ATOM 7941 O O . SER A 1 992 ? -36.422 -18.898 -46.207 1.00 24.48 992 SER A O 1
ATOM 7943 N N . GLY A 1 993 ? -37.727 -18.804 -44.390 1.00 24.98 993 GLY A N 1
ATOM 7944 C CA . GLY A 1 993 ? -37.475 -20.213 -44.034 1.00 24.98 993 GLY A CA 1
ATOM 7945 C C . GLY A 1 993 ? -38.096 -20.672 -42.714 1.00 24.98 993 GLY A C 1
ATOM 7946 O O . GLY A 1 993 ? -37.390 -20.867 -41.734 1.00 24.98 993 GLY A O 1
ATOM 7947 N N . VAL A 1 994 ? -39.419 -20.843 -42.681 1.00 28.33 994 VAL A N 1
ATOM 7948 C CA . VAL A 1 994 ? -40.155 -21.412 -41.535 1.00 28.33 994 VAL A CA 1
ATOM 7949 C C . VAL A 1 994 ? -40.476 -22.878 -41.813 1.00 28.33 994 VAL A C 1
ATOM 7951 O O . VAL A 1 994 ? -41.007 -23.155 -42.884 1.00 28.33 994 VAL A O 1
ATOM 7954 N N . GLN A 1 995 ? -40.293 -23.774 -40.832 1.00 23.12 995 GLN A N 1
ATOM 7955 C CA . GLN A 1 995 ? -41.310 -24.790 -40.511 1.00 23.12 995 GLN A CA 1
ATOM 7956 C C . GLN A 1 995 ? -41.105 -25.460 -39.142 1.00 23.12 995 GLN A C 1
ATOM 7958 O O . GLN A 1 995 ? -40.046 -25.991 -38.825 1.00 23.12 995 GLN A O 1
ATOM 7963 N N . LEU A 1 996 ? -42.176 -25.439 -38.345 1.00 36.28 996 LEU A N 1
ATOM 7964 C CA . LEU A 1 996 ? -42.372 -26.253 -37.145 1.00 36.28 996 LEU A CA 1
ATOM 7965 C C . LEU A 1 996 ? -42.795 -27.672 -37.546 1.00 36.28 996 LEU A C 1
ATOM 7967 O O . LEU A 1 996 ? -43.539 -27.821 -38.513 1.00 36.28 996 LEU A O 1
ATOM 7971 N N . ASN A 1 997 ? -42.457 -28.682 -36.740 1.00 23.73 997 ASN A N 1
ATOM 7972 C CA . ASN A 1 997 ? -43.298 -29.876 -36.618 1.00 23.73 997 ASN A CA 1
ATOM 7973 C C . ASN A 1 997 ? -43.109 -30.589 -35.270 1.00 23.73 997 ASN A C 1
ATOM 7975 O O . ASN A 1 997 ? -41.997 -30.737 -34.771 1.00 23.73 997 ASN A O 1
ATOM 7979 N N . VAL A 1 998 ? -44.227 -31.032 -34.694 1.00 35.44 998 VAL A N 1
ATOM 7980 C CA . VAL A 1 998 ? -44.337 -31.743 -33.409 1.00 35.44 998 VAL A CA 1
ATOM 7981 C C . VAL A 1 998 ? -44.898 -33.139 -33.683 1.00 35.44 998 VAL A C 1
ATOM 7983 O O . VAL A 1 998 ? -45.777 -33.274 -34.534 1.00 35.44 998 VAL A O 1
ATOM 7986 N N . PRO A 1 999 ? -44.478 -34.170 -32.932 1.00 25.02 999 PRO A N 1
ATOM 7987 C CA . PRO A 1 999 ? -45.495 -35.081 -32.399 1.00 25.02 999 PRO A CA 1
ATOM 7988 C C . PRO A 1 999 ? -45.242 -35.525 -30.945 1.00 25.02 999 PRO A C 1
ATOM 7990 O O . PRO A 1 999 ? -44.177 -36.026 -30.595 1.00 25.02 999 PRO A O 1
ATOM 7993 N N . LYS A 1 1000 ? -46.288 -35.432 -30.111 1.00 33.72 1000 LYS A N 1
ATOM 7994 C CA . LYS A 1 1000 ? -46.422 -36.178 -28.843 1.00 33.72 1000 LYS A CA 1
ATOM 7995 C C . LYS A 1 1000 ? -47.128 -37.514 -29.102 1.00 33.72 1000 LYS A C 1
ATOM 7997 O O . LYS A 1 1000 ? -48.115 -37.541 -29.834 1.00 33.72 1000 LYS A O 1
ATOM 8002 N N . PRO A 1 1001 ? -46.718 -38.577 -28.401 1.00 26.73 1001 PRO A N 1
ATOM 8003 C CA . PRO A 1 1001 ? -47.671 -39.381 -27.616 1.00 26.73 1001 PRO A CA 1
ATOM 8004 C C . PRO A 1 1001 ? -47.068 -39.798 -26.251 1.00 26.73 1001 PRO A C 1
ATOM 8006 O O . PRO A 1 1001 ? -45.878 -39.623 -26.029 1.00 26.73 1001 PRO A O 1
ATOM 8009 N N . ALA A 1 1002 ? -47.754 -40.432 -25.295 1.00 23.78 1002 ALA A N 1
ATOM 8010 C CA . ALA A 1 1002 ? -49.122 -40.325 -24.763 1.00 23.78 1002 ALA A CA 1
ATOM 8011 C C . ALA A 1 1002 ? -49.119 -41.057 -23.381 1.00 23.78 1002 ALA A C 1
ATOM 8013 O O . ALA A 1 1002 ? -48.342 -41.998 -23.218 1.00 23.78 1002 ALA A O 1
ATOM 8014 N N . PRO A 1 1003 ? -49.914 -40.667 -22.361 1.00 37.78 1003 PRO A N 1
ATOM 8015 C CA . PRO A 1 1003 ? -49.648 -41.064 -20.967 1.00 37.78 1003 PRO A CA 1
ATOM 8016 C C . PRO A 1 1003 ? -50.481 -42.257 -20.456 1.00 37.78 1003 PRO A C 1
ATOM 8018 O O . PRO A 1 1003 ? -51.649 -42.400 -20.820 1.00 37.78 1003 PRO A O 1
ATOM 8021 N N . LYS A 1 1004 ? -49.947 -43.039 -19.498 1.00 23.66 1004 LYS A N 1
ATOM 8022 C CA . LYS A 1 1004 ? -50.741 -43.953 -18.642 1.00 23.66 1004 LYS A CA 1
ATOM 8023 C C . LYS A 1 1004 ? -50.212 -44.065 -17.198 1.00 23.66 1004 LYS A C 1
ATOM 8025 O O . LYS A 1 1004 ? -49.164 -44.652 -16.997 1.00 23.66 1004 LYS A O 1
ATOM 8030 N N . ARG A 1 1005 ? -51.041 -43.580 -16.252 1.00 23.95 1005 ARG A N 1
ATOM 8031 C CA . ARG A 1 1005 ? -51.393 -44.109 -14.898 1.00 23.95 1005 ARG A CA 1
ATOM 8032 C C . ARG A 1 1005 ? -50.282 -44.584 -13.924 1.00 23.95 1005 ARG A C 1
ATOM 8034 O O . ARG A 1 1005 ? -49.394 -45.314 -14.315 1.00 23.95 1005 ARG A O 1
ATOM 8041 N N . SER A 1 1006 ? -50.377 -44.390 -12.600 1.00 24.67 1006 SER A N 1
ATOM 8042 C CA . SER A 1 1006 ? -51.281 -43.588 -11.738 1.00 24.67 1006 SER A CA 1
ATOM 8043 C C . SER A 1 1006 ? -50.870 -43.724 -10.255 1.00 24.67 1006 SER A C 1
ATOM 8045 O O . SER A 1 1006 ? -50.218 -44.702 -9.909 1.00 24.67 1006 SER A O 1
ATOM 8047 N N . THR A 1 1007 ? -51.424 -42.868 -9.380 1.00 23.64 1007 THR A N 1
ATOM 8048 C CA . THR A 1 1007 ? -51.342 -42.872 -7.892 1.00 23.64 1007 THR A CA 1
ATOM 8049 C C . THR A 1 1007 ? -50.044 -42.293 -7.296 1.00 23.64 1007 THR A C 1
ATOM 8051 O O . THR A 1 1007 ? -48.971 -42.569 -7.807 1.00 23.64 1007 THR A O 1
ATOM 8054 N N . LYS A 1 1008 ? -50.072 -41.466 -6.235 1.00 26.92 1008 LYS A N 1
ATOM 8055 C CA . LYS A 1 1008 ? -51.198 -40.944 -5.420 1.00 26.92 1008 LYS A CA 1
ATOM 8056 C C . LYS A 1 1008 ? -50.893 -39.521 -4.911 1.00 26.92 1008 LYS A C 1
ATOM 8058 O O . LYS A 1 1008 ? -49.741 -39.133 -4.778 1.00 26.92 1008 LYS A O 1
ATOM 8063 N N . THR A 1 1009 ? -51.947 -38.755 -4.648 1.00 23.80 1009 THR A N 1
ATOM 8064 C CA . THR A 1 1009 ? -51.937 -37.305 -4.387 1.00 23.80 1009 THR A CA 1
ATOM 8065 C C . THR A 1 1009 ? -51.460 -36.922 -2.979 1.00 23.80 1009 THR A C 1
ATOM 8067 O O . THR A 1 1009 ? -51.933 -37.502 -2.005 1.00 23.80 1009 THR A O 1
ATOM 8070 N N . ARG A 1 1010 ? -50.687 -35.833 -2.856 1.00 25.42 1010 ARG A N 1
ATOM 8071 C CA . ARG A 1 1010 ? -50.853 -34.825 -1.787 1.00 25.42 1010 ARG A CA 1
ATOM 8072 C C . ARG A 1 1010 ? -50.687 -33.431 -2.390 1.00 25.42 1010 ARG A C 1
ATOM 8074 O O . ARG A 1 1010 ? -49.789 -33.199 -3.192 1.00 25.42 1010 ARG A O 1
ATOM 8081 N N . THR A 1 1011 ? -51.599 -32.536 -2.036 1.00 25.64 1011 THR A N 1
ATOM 8082 C CA . THR A 1 1011 ? -51.633 -31.135 -2.461 1.00 25.64 1011 THR A CA 1
ATOM 8083 C C . THR A 1 1011 ? -50.446 -30.356 -1.892 1.00 25.64 1011 THR A C 1
ATOM 8085 O O . THR A 1 1011 ? -50.114 -30.502 -0.717 1.00 25.64 1011 THR A O 1
ATOM 8088 N N . ARG A 1 1012 ? -49.836 -29.496 -2.716 1.00 23.52 1012 ARG A N 1
ATOM 8089 C CA . ARG A 1 1012 ? -48.902 -28.445 -2.283 1.00 23.52 1012 ARG A CA 1
ATOM 8090 C C . ARG A 1 1012 ? -49.574 -27.096 -2.541 1.00 23.52 1012 ARG A C 1
ATOM 8092 O O . ARG A 1 1012 ? -50.284 -26.962 -3.537 1.00 23.52 1012 ARG A O 1
ATOM 8099 N N . ALA A 1 1013 ? -49.414 -26.152 -1.618 1.00 25.98 1013 ALA A N 1
ATOM 8100 C CA . ALA A 1 1013 ? -50.009 -24.824 -1.731 1.00 25.98 1013 ALA A CA 1
ATOM 8101 C C . ALA A 1 1013 ? -49.466 -24.067 -2.956 1.00 25.98 1013 ALA A C 1
ATOM 8103 O O . ALA A 1 1013 ? -48.336 -24.305 -3.389 1.00 25.98 1013 ALA A O 1
ATOM 8104 N N . VAL A 1 1014 ? -50.285 -23.159 -3.489 1.00 25.22 1014 VAL A N 1
ATOM 8105 C CA . VAL A 1 1014 ? -49.857 -22.172 -4.486 1.00 25.22 1014 VAL A CA 1
ATOM 8106 C C . VAL A 1 1014 ? -48.818 -21.264 -3.831 1.00 25.22 1014 VAL A C 1
ATOM 8108 O O . VAL A 1 1014 ? -49.042 -20.787 -2.722 1.00 25.22 1014 VAL A O 1
ATOM 8111 N N . VAL A 1 1015 ? -47.688 -21.052 -4.503 1.00 27.06 1015 VAL A N 1
ATOM 8112 C CA . VAL A 1 1015 ? -46.671 -20.080 -4.089 1.00 27.06 1015 VAL A CA 1
ATOM 8113 C C . VAL A 1 1015 ? -46.916 -18.798 -4.875 1.00 27.06 1015 VAL A C 1
ATOM 8115 O O . VAL A 1 1015 ? -46.884 -18.818 -6.106 1.00 27.06 1015 VAL A O 1
ATOM 8118 N N . GLU A 1 1016 ? -47.184 -17.702 -4.169 1.00 24.62 1016 GLU A N 1
ATOM 8119 C CA . GLU A 1 1016 ? -47.158 -16.359 -4.747 1.00 24.62 1016 GLU A CA 1
ATOM 8120 C C . GLU A 1 1016 ? -45.710 -15.956 -5.043 1.00 24.62 1016 GLU A C 1
ATOM 8122 O O . GLU A 1 1016 ? -44.823 -16.133 -4.208 1.00 24.62 1016 GLU A O 1
ATOM 8127 N N . PHE A 1 1017 ? -45.467 -15.392 -6.226 1.00 30.45 1017 PHE A N 1
ATOM 8128 C CA . PHE A 1 1017 ? -44.181 -14.785 -6.566 1.00 30.45 1017 PHE A CA 1
ATOM 8129 C C . PHE A 1 1017 ? -44.179 -13.314 -6.128 1.00 30.45 1017 PHE A C 1
ATOM 8131 O O . PHE A 1 1017 ? -44.496 -12.423 -6.913 1.00 30.45 1017 PHE A O 1
ATOM 8138 N N . GLY A 1 1018 ? -43.848 -13.079 -4.856 1.00 26.69 1018 GLY A N 1
ATOM 8139 C CA . GLY A 1 1018 ? -43.504 -11.758 -4.321 1.00 26.69 1018 GLY A CA 1
ATOM 8140 C C . GLY A 1 1018 ? -42.000 -11.491 -4.444 1.00 26.69 1018 GLY A C 1
ATOM 8141 O O . GLY A 1 1018 ? -41.194 -12.395 -4.234 1.00 26.69 1018 GLY A O 1
ATOM 8142 N N . GLY A 1 1019 ? -41.617 -10.267 -4.815 1.00 27.45 1019 GLY A N 1
ATOM 8143 C CA . GLY A 1 1019 ? -40.219 -9.914 -5.083 1.00 27.45 1019 GLY A CA 1
ATOM 8144 C C . GLY A 1 1019 ? -39.330 -9.808 -3.835 1.00 27.45 1019 GLY A C 1
ATOM 8145 O O . GLY A 1 1019 ? -39.784 -9.395 -2.772 1.00 27.45 1019 GLY A O 1
ATOM 8146 N N . LEU A 1 1020 ? -38.045 -10.136 -4.014 1.00 29.97 1020 LEU A N 1
ATOM 8147 C CA . LEU A 1 1020 ? -36.896 -9.694 -3.203 1.00 29.97 1020 LEU A CA 1
ATOM 8148 C C . LEU A 1 1020 ? -37.010 -9.812 -1.665 1.00 29.97 1020 LEU A C 1
ATOM 8150 O O . LEU A 1 1020 ? -36.466 -8.991 -0.928 1.00 29.97 1020 LEU A O 1
ATOM 8154 N N . SER A 1 1021 ? -37.614 -10.891 -1.162 1.00 29.20 1021 SER A N 1
ATOM 8155 C CA . SER A 1 1021 ? -37.409 -11.341 0.222 1.00 29.20 1021 SER A CA 1
ATOM 8156 C C . SER A 1 1021 ? -36.424 -12.513 0.251 1.00 29.20 1021 SER A C 1
ATOM 8158 O O . SER A 1 1021 ? -36.746 -13.605 -0.213 1.00 29.20 1021 SER A O 1
ATOM 8160 N N . TYR A 1 1022 ? -35.217 -12.292 0.785 1.00 33.19 1022 TYR A N 1
ATOM 8161 C CA . TYR A 1 1022 ? -34.166 -13.315 0.848 1.00 33.19 1022 TYR A CA 1
ATOM 8162 C C . TYR A 1 1022 ? -33.341 -13.287 2.145 1.00 33.19 1022 TYR A C 1
ATOM 8164 O O . TYR A 1 1022 ? -32.125 -13.106 2.105 1.00 33.19 1022 TYR A O 1
ATOM 8172 N N . ALA A 1 1023 ? -33.988 -13.547 3.280 1.00 35.16 1023 ALA A N 1
ATOM 8173 C CA . ALA A 1 1023 ? -33.402 -14.323 4.379 1.00 35.16 1023 ALA A CA 1
ATOM 8174 C C . ALA A 1 1023 ? -34.508 -14.759 5.348 1.00 35.16 1023 ALA A C 1
ATOM 8176 O O . ALA A 1 1023 ? -35.362 -13.952 5.714 1.00 35.16 1023 ALA A O 1
ATOM 8177 N N . SER A 1 1024 ? -34.473 -16.012 5.804 1.00 37.72 1024 SER A N 1
ATOM 8178 C CA . SER A 1 1024 ? -35.149 -16.389 7.046 1.00 37.72 1024 SER A CA 1
ATOM 8179 C C . SER A 1 1024 ? -34.157 -16.191 8.198 1.00 37.72 1024 SER A C 1
ATOM 8181 O O . SER A 1 1024 ? -33.023 -16.650 8.066 1.00 37.72 1024 SER A O 1
ATOM 8183 N N . PRO A 1 1025 ? -34.531 -15.588 9.344 1.00 40.56 1025 PRO A N 1
ATOM 8184 C CA . PRO A 1 1025 ? -33.620 -15.408 10.487 1.00 40.56 1025 PRO A CA 1
ATOM 8185 C C . PRO A 1 1025 ? -33.038 -16.701 11.092 1.00 40.56 1025 PRO A C 1
ATOM 8187 O O . PRO A 1 1025 ? -32.213 -16.630 11.995 1.00 40.56 1025 PRO A O 1
ATOM 8190 N N . ASN A 1 1026 ? -33.478 -17.872 10.616 1.00 45.66 1026 ASN A N 1
ATOM 8191 C CA . ASN A 1 1026 ? -33.093 -19.195 11.110 1.00 45.66 1026 ASN A CA 1
ATOM 8192 C C . ASN A 1 1026 ? -32.130 -19.963 10.180 1.00 45.66 1026 ASN A C 1
ATOM 8194 O O . ASN A 1 1026 ? -31.858 -21.133 10.453 1.00 45.66 1026 ASN A O 1
ATOM 8198 N N . ASP A 1 1027 ? -31.644 -19.372 9.082 1.00 54.56 1027 ASP A N 1
ATOM 8199 C CA . ASP A 1 1027 ? -30.622 -20.028 8.253 1.00 54.56 1027 ASP A CA 1
ATOM 8200 C C . ASP A 1 1027 ? -29.270 -20.065 9.004 1.00 54.56 1027 ASP A C 1
ATOM 8202 O O . ASP A 1 1027 ? -28.826 -19.035 9.523 1.00 54.56 1027 ASP A O 1
ATOM 8206 N N . PRO A 1 1028 ? -28.602 -21.233 9.109 1.00 56.84 1028 PRO A N 1
ATOM 8207 C CA . PRO A 1 1028 ? -27.379 -21.365 9.892 1.00 56.84 1028 PRO A CA 1
ATOM 8208 C C . PRO A 1 1028 ? -26.229 -20.581 9.249 1.00 56.84 1028 PRO A C 1
ATOM 8210 O O . PRO A 1 1028 ? -25.873 -20.799 8.086 1.00 56.84 1028 PRO A O 1
ATOM 8213 N N . LYS A 1 1029 ? -25.607 -19.691 10.031 1.00 78.31 1029 LYS A N 1
ATOM 8214 C CA . LYS A 1 1029 ? -24.396 -18.981 9.610 1.00 78.31 1029 LYS A CA 1
ATOM 8215 C C . LYS A 1 1029 ? -23.265 -19.996 9.424 1.00 78.31 1029 LYS A C 1
ATOM 8217 O O . LYS A 1 1029 ? -22.977 -20.785 10.320 1.00 78.31 1029 LYS A O 1
ATOM 8222 N N . CYS A 1 1030 ? -22.625 -19.967 8.263 1.00 76.94 1030 CYS A N 1
ATOM 8223 C CA . CYS A 1 1030 ? -21.526 -20.863 7.906 1.00 76.94 1030 CYS A CA 1
ATOM 8224 C C . CYS A 1 1030 ? -20.469 -20.119 7.083 1.00 76.94 1030 CYS A C 1
ATOM 8226 O O . CYS A 1 1030 ? -20.710 -19.008 6.597 1.00 76.94 1030 CYS A O 1
ATOM 8228 N N . LEU A 1 1031 ? -19.305 -20.748 6.919 1.00 86.19 1031 LEU A N 1
ATOM 8229 C CA . LEU A 1 1031 ? -18.309 -20.318 5.948 1.00 86.19 1031 LEU A CA 1
ATOM 8230 C C . LEU A 1 1031 ? -18.823 -20.580 4.525 1.00 86.19 1031 LEU A C 1
ATOM 8232 O O . LEU A 1 1031 ? -19.250 -21.688 4.199 1.00 86.19 1031 LEU A O 1
ATOM 8236 N N . ILE A 1 1032 ? -18.716 -19.567 3.675 1.00 93.25 1032 ILE A N 1
ATOM 8237 C CA . ILE A 1 1032 ? -18.960 -19.629 2.240 1.00 93.25 1032 ILE A CA 1
ATOM 8238 C C . ILE A 1 1032 ? -17.622 -19.431 1.537 1.00 93.25 1032 ILE A C 1
ATOM 8240 O O . ILE A 1 1032 ? -16.994 -18.379 1.661 1.00 93.25 1032 ILE A O 1
ATOM 8244 N N . VAL A 1 1033 ? -17.189 -20.443 0.794 1.00 94.62 1033 VAL A N 1
ATOM 8245 C CA . VAL A 1 1033 ? -15.992 -20.366 -0.040 1.00 94.62 1033 VAL A CA 1
ATOM 8246 C C . VAL A 1 1033 ? -16.421 -20.156 -1.484 1.00 94.62 1033 VAL A C 1
ATOM 8248 O O . VAL A 1 1033 ? -17.193 -20.941 -2.028 1.00 94.62 1033 VAL A O 1
ATOM 8251 N N . VAL A 1 1034 ? -15.981 -19.070 -2.104 1.00 95.00 1034 VAL A N 1
ATOM 8252 C CA . VAL A 1 1034 ? -16.404 -18.686 -3.451 1.00 95.00 1034 VAL A CA 1
ATOM 8253 C C . VAL A 1 1034 ? -15.317 -19.055 -4.446 1.00 95.00 1034 VAL A C 1
ATOM 8255 O O . VAL A 1 1034 ? -14.179 -18.607 -4.335 1.00 95.00 1034 VAL A O 1
ATOM 8258 N N . ASP A 1 1035 ? -15.697 -19.833 -5.452 1.00 93.06 1035 ASP A N 1
ATOM 8259 C CA . ASP A 1 1035 ? -14.897 -20.054 -6.651 1.00 93.06 1035 ASP A CA 1
ATOM 8260 C C . ASP A 1 1035 ? -14.964 -18.779 -7.508 1.00 93.06 1035 ASP A C 1
ATOM 8262 O O . ASP A 1 1035 ? -15.887 -18.560 -8.303 1.00 93.06 1035 ASP A O 1
ATOM 8266 N N . ALA A 1 1036 ? -14.021 -17.870 -7.250 1.00 91.38 1036 ALA A N 1
ATOM 8267 C CA . ALA A 1 1036 ? -14.010 -16.537 -7.836 1.00 91.38 1036 ALA A CA 1
ATOM 8268 C C . ALA A 1 1036 ? -13.849 -16.573 -9.362 1.00 91.38 1036 ALA A C 1
ATOM 8270 O O . ALA A 1 1036 ? -14.493 -15.784 -10.054 1.00 91.38 1036 ALA A O 1
ATOM 8271 N N . ALA A 1 1037 ? -13.061 -17.509 -9.899 1.00 89.38 1037 ALA A N 1
ATOM 8272 C CA . ALA A 1 1037 ? -12.869 -17.655 -11.337 1.00 89.38 1037 ALA A CA 1
ATOM 8273 C C . ALA A 1 1037 ? -14.155 -18.117 -12.047 1.00 89.38 1037 ALA A C 1
ATOM 8275 O O . ALA A 1 1037 ? -14.564 -17.515 -13.047 1.00 89.38 1037 ALA A O 1
ATOM 8276 N N . ASN A 1 1038 ? -14.850 -19.127 -11.510 1.00 91.56 1038 ASN A N 1
ATOM 8277 C CA . ASN A 1 1038 ? -16.132 -19.595 -12.042 1.00 91.56 1038 ASN A CA 1
ATOM 8278 C C . ASN A 1 1038 ? -17.203 -18.505 -11.946 1.00 91.56 1038 ASN A C 1
ATOM 8280 O O . ASN A 1 1038 ? -17.920 -18.256 -12.915 1.00 91.56 1038 ASN A O 1
ATOM 8284 N N . VAL A 1 1039 ? -17.280 -17.804 -10.813 1.00 94.06 1039 VAL A N 1
ATOM 8285 C CA . VAL A 1 1039 ? -18.212 -16.690 -10.599 1.00 94.06 1039 VAL A CA 1
ATOM 8286 C C . VAL A 1 1039 ? -17.965 -15.541 -11.583 1.00 94.06 1039 VAL A C 1
ATOM 8288 O O . VAL A 1 1039 ? -18.902 -15.138 -12.283 1.00 94.06 1039 VAL A O 1
ATOM 8291 N N . ALA A 1 1040 ? -16.722 -15.065 -11.704 1.00 93.12 1040 ALA A N 1
ATOM 8292 C CA . ALA A 1 1040 ? -16.339 -13.976 -12.603 1.00 93.12 1040 ALA A CA 1
ATOM 8293 C C . ALA A 1 1040 ? -16.648 -14.295 -14.069 1.00 93.12 1040 ALA A C 1
ATOM 8295 O O . ALA A 1 1040 ? -17.215 -13.465 -14.787 1.00 93.12 1040 ALA A O 1
ATOM 8296 N N . MET A 1 1041 ? -16.308 -15.510 -14.511 1.00 92.75 1041 MET A N 1
ATOM 8297 C CA . MET A 1 1041 ? -16.543 -15.951 -15.884 1.00 92.75 1041 MET A CA 1
ATOM 8298 C C . MET A 1 1041 ? -18.030 -16.152 -16.173 1.00 92.75 1041 MET A C 1
ATOM 8300 O O . MET A 1 1041 ? -18.505 -15.725 -17.226 1.00 92.75 1041 MET A O 1
ATOM 8304 N N . ARG A 1 1042 ? -18.803 -16.723 -15.239 1.00 91.31 1042 ARG A N 1
ATOM 8305 C CA . ARG A 1 1042 ? -20.255 -16.904 -15.407 1.00 91.31 1042 ARG A CA 1
ATOM 8306 C C . ARG A 1 1042 ? -20.998 -15.570 -15.474 1.00 91.31 1042 ARG A C 1
ATOM 8308 O O . ARG A 1 1042 ? -21.866 -15.432 -16.333 1.00 91.31 1042 ARG A O 1
ATOM 8315 N N . HIS A 1 1043 ? -20.636 -14.595 -14.636 1.00 93.50 1043 HIS A N 1
ATOM 8316 C CA . HIS A 1 1043 ? -21.179 -13.230 -14.699 1.00 93.50 1043 HIS A CA 1
ATOM 8317 C C . HIS A 1 1043 ? -20.802 -12.542 -16.020 1.00 93.50 1043 HIS A C 1
ATOM 8319 O O . HIS A 1 1043 ? -21.632 -11.949 -16.707 1.00 93.50 1043 HIS A O 1
ATOM 8325 N N . GLY A 1 1044 ? -19.550 -12.704 -16.453 1.00 89.00 1044 GLY A N 1
ATOM 8326 C CA . GLY A 1 1044 ? -19.052 -12.211 -17.734 1.00 89.00 1044 GLY A CA 1
ATOM 8327 C C . GLY A 1 1044 ? -19.488 -12.999 -18.976 1.00 89.00 1044 GLY A C 1
ATOM 8328 O O . GLY A 1 1044 ? -18.864 -12.847 -20.029 1.00 89.00 1044 GLY A O 1
ATOM 8329 N N . LEU A 1 1045 ? -20.529 -13.839 -18.886 1.00 86.88 1045 LEU A N 1
ATOM 8330 C CA . LEU A 1 1045 ? -21.073 -14.655 -19.985 1.00 86.88 1045 LEU A CA 1
ATOM 8331 C C . LEU A 1 1045 ? -20.015 -15.528 -20.697 1.00 86.88 1045 LEU A C 1
ATOM 8333 O O . LEU A 1 1045 ? -20.099 -15.767 -21.903 1.00 86.88 1045 LEU A O 1
ATOM 8337 N N . ASN A 1 1046 ? -19.006 -15.978 -19.947 1.00 84.62 1046 ASN A N 1
ATOM 8338 C CA . ASN A 1 1046 ? -17.794 -16.676 -20.388 1.00 84.62 1046 ASN A CA 1
ATOM 8339 C C . ASN A 1 1046 ? -16.948 -15.911 -21.434 1.00 84.62 1046 ASN A C 1
ATOM 8341 O O . ASN A 1 1046 ? -16.172 -16.525 -22.163 1.00 84.62 1046 ASN A O 1
ATOM 8345 N N . LYS A 1 1047 ? -17.098 -14.581 -21.531 1.00 80.94 1047 LYS A N 1
ATOM 8346 C CA . LYS A 1 1047 ? -16.389 -13.711 -22.496 1.00 80.94 1047 LYS A CA 1
ATOM 8347 C C . LYS A 1 1047 ? -15.493 -12.647 -21.862 1.00 80.94 1047 LYS A C 1
ATOM 8349 O O . LYS A 1 1047 ? -14.678 -12.061 -22.566 1.00 80.94 1047 LYS A O 1
ATOM 8354 N N . ARG A 1 1048 ? -15.664 -12.374 -20.570 1.00 86.38 1048 ARG A N 1
ATOM 8355 C CA . ARG A 1 1048 ? -14.843 -11.464 -19.757 1.00 86.38 1048 ARG A CA 1
ATOM 8356 C C . ARG A 1 1048 ? -14.723 -12.053 -18.354 1.00 86.38 1048 ARG A C 1
ATOM 8358 O O . ARG A 1 1048 ? -15.705 -12.610 -17.868 1.00 86.38 1048 ARG A O 1
ATOM 8365 N N . PHE A 1 1049 ? -13.574 -11.927 -17.703 1.00 91.88 1049 PHE A N 1
ATOM 8366 C CA . PHE A 1 1049 ? -13.486 -12.178 -16.268 1.00 91.88 1049 PHE A CA 1
ATOM 8367 C C . PHE A 1 1049 ? -14.043 -10.948 -15.559 1.00 91.88 1049 PHE A C 1
ATOM 8369 O O . PHE A 1 1049 ? -13.428 -9.885 -15.610 1.00 91.88 1049 PHE A O 1
ATOM 8376 N N . SER A 1 1050 ? -15.237 -11.073 -14.974 1.00 93.38 1050 SER A N 1
ATOM 8377 C CA . SER A 1 1050 ? -15.911 -9.938 -14.352 1.00 93.38 1050 SER A CA 1
ATOM 8378 C C . SER A 1 1050 ? -15.676 -9.872 -12.850 1.00 93.38 1050 SER A C 1
ATOM 8380 O O . SER A 1 1050 ? -16.311 -10.594 -12.078 1.00 93.38 1050 SER A O 1
ATOM 8382 N N . CYS A 1 1051 ? -14.809 -8.956 -12.433 1.00 93.62 1051 CYS A N 1
ATOM 8383 C CA . CYS A 1 1051 ? -14.474 -8.717 -11.034 1.00 93.62 1051 CYS A CA 1
ATOM 8384 C C . CYS A 1 1051 ? -15.690 -8.204 -10.244 1.00 93.62 1051 CYS A C 1
ATOM 8386 O O . CYS A 1 1051 ? -15.902 -8.614 -9.100 1.00 93.62 1051 CYS A O 1
ATOM 8388 N N . LYS A 1 1052 ? -16.578 -7.430 -10.893 1.00 89.81 1052 LYS A N 1
ATOM 8389 C CA . LYS A 1 1052 ? -17.896 -7.055 -10.345 1.00 89.81 1052 LYS A CA 1
ATOM 8390 C C . LYS A 1 1052 ? -18.749 -8.281 -9.992 1.00 89.81 1052 LYS A C 1
ATOM 8392 O O . LYS A 1 1052 ? -19.437 -8.278 -8.977 1.00 89.81 1052 LYS A O 1
ATOM 8397 N N . GLY A 1 1053 ? -18.667 -9.350 -10.788 1.00 89.38 1053 GLY A N 1
ATOM 8398 C CA . GLY A 1 1053 ? -19.389 -10.601 -10.541 1.00 89.38 1053 GLY A CA 1
ATOM 8399 C C . GLY A 1 1053 ? -18.971 -11.286 -9.240 1.00 89.38 1053 GLY A C 1
ATOM 8400 O O . GLY A 1 1053 ? -19.830 -11.757 -8.501 1.00 89.38 1053 GLY A O 1
ATOM 8401 N N . ILE A 1 1054 ? -17.670 -11.289 -8.923 1.00 94.12 1054 ILE A N 1
ATOM 8402 C CA . ILE A 1 1054 ? -17.157 -11.794 -7.635 1.00 94.12 1054 ILE A CA 1
ATOM 8403 C C . ILE A 1 1054 ? -17.723 -10.953 -6.492 1.00 94.12 1054 ILE A C 1
ATOM 8405 O O . ILE A 1 1054 ? -18.272 -11.502 -5.535 1.00 94.12 1054 ILE A O 1
ATOM 8409 N N . ARG A 1 1055 ? -17.656 -9.622 -6.630 1.00 91.00 1055 ARG A N 1
ATOM 8410 C CA . ARG A 1 1055 ? -18.130 -8.697 -5.599 1.00 91.00 1055 ARG A CA 1
ATOM 8411 C C . ARG A 1 1055 ? -19.619 -8.872 -5.293 1.00 91.00 1055 ARG A C 1
ATOM 8413 O O . ARG A 1 1055 ? -19.984 -8.987 -4.131 1.00 91.00 1055 ARG A O 1
ATOM 8420 N N . LEU A 1 1056 ? -20.457 -9.005 -6.320 1.00 89.81 1056 LEU A N 1
ATOM 8421 C CA . LEU A 1 1056 ? -21.896 -9.251 -6.173 1.00 89.81 1056 LEU A CA 1
ATOM 8422 C C . LEU A 1 1056 ? -22.208 -10.551 -5.404 1.00 89.81 1056 LEU A C 1
ATOM 8424 O O . LEU A 1 1056 ? -23.168 -10.591 -4.634 1.00 89.81 1056 LEU A O 1
ATOM 8428 N N . VAL A 1 1057 ? -21.392 -11.603 -5.554 1.00 92.00 1057 VAL A N 1
ATOM 8429 C CA . VAL A 1 1057 ? -21.529 -12.840 -4.758 1.00 92.00 1057 VAL A CA 1
ATOM 8430 C C . VAL A 1 1057 ? -21.076 -12.633 -3.315 1.00 92.00 1057 VAL A C 1
ATOM 8432 O O . VAL A 1 1057 ? -21.734 -13.130 -2.399 1.00 92.00 1057 VAL A O 1
ATOM 8435 N N . PHE A 1 1058 ? -19.993 -11.885 -3.090 1.00 90.44 1058 PHE A N 1
ATOM 8436 C CA . PHE A 1 1058 ? -19.550 -11.536 -1.739 1.00 90.44 1058 PHE A CA 1
ATOM 8437 C C . PHE A 1 1058 ? -20.630 -10.741 -1.012 1.00 90.44 1058 PHE A C 1
ATOM 8439 O O . PHE A 1 1058 ? -21.100 -11.182 0.034 1.00 90.44 1058 PHE A O 1
ATOM 8446 N N . ASP A 1 1059 ? -21.093 -9.640 -1.602 1.00 84.00 1059 ASP A N 1
ATOM 8447 C CA . ASP A 1 1059 ? -22.128 -8.783 -1.027 1.00 84.00 1059 ASP A CA 1
ATOM 8448 C C . ASP A 1 1059 ? -23.430 -9.568 -0.781 1.00 84.00 1059 ASP A C 1
ATOM 8450 O O . ASP A 1 1059 ? -24.061 -9.393 0.260 1.00 84.00 1059 ASP A O 1
ATOM 8454 N N . TYR A 1 1060 ? -23.798 -10.518 -1.654 1.00 86.75 1060 TYR A N 1
ATOM 8455 C CA . TYR A 1 1060 ? -24.947 -11.404 -1.433 1.00 86.75 1060 TYR A CA 1
ATOM 8456 C C . TYR A 1 1060 ? -24.820 -12.234 -0.139 1.00 86.75 1060 TYR A C 1
ATOM 8458 O O . TYR A 1 1060 ? -25.762 -12.281 0.658 1.00 86.75 1060 TYR A O 1
ATOM 8466 N N . TYR A 1 1061 ? -23.694 -12.912 0.094 1.00 85.56 1061 TYR A N 1
ATOM 8467 C CA . TYR A 1 1061 ? -23.545 -13.775 1.275 1.00 85.56 1061 TYR A CA 1
ATOM 8468 C C . TYR A 1 1061 ? -23.176 -12.992 2.547 1.00 85.56 1061 TYR A C 1
ATOM 8470 O O . TYR A 1 1061 ? -23.676 -13.327 3.624 1.00 85.56 1061 TYR A O 1
ATOM 8478 N N . LEU A 1 1062 ? -22.411 -11.901 2.426 1.00 81.88 1062 LEU A N 1
ATOM 8479 C CA . LEU A 1 1062 ? -22.104 -10.973 3.521 1.00 81.88 1062 LEU A CA 1
ATOM 8480 C C . LEU A 1 1062 ? -23.371 -10.260 4.026 1.00 81.88 1062 LEU A C 1
ATOM 8482 O O . LEU A 1 1062 ? -23.601 -10.221 5.232 1.00 81.88 1062 LEU A O 1
ATOM 8486 N N . ALA A 1 1063 ? -24.265 -9.804 3.136 1.00 74.06 1063 ALA A N 1
ATOM 8487 C CA . ALA A 1 1063 ? -25.574 -9.235 3.505 1.00 74.06 1063 ALA A CA 1
ATOM 8488 C C . ALA A 1 1063 ? -26.515 -10.223 4.214 1.00 74.06 1063 ALA A C 1
ATOM 8490 O O . ALA A 1 1063 ? -27.532 -9.815 4.774 1.00 74.06 1063 ALA A O 1
ATOM 8491 N N . ARG A 1 1064 ? -26.185 -11.519 4.203 1.00 73.56 1064 ARG A N 1
ATOM 8492 C CA . ARG A 1 1064 ? -26.903 -12.583 4.920 1.00 73.56 1064 ARG A CA 1
ATOM 8493 C C . ARG A 1 1064 ? -26.137 -13.066 6.162 1.00 73.56 1064 ARG A C 1
ATOM 8495 O O . ARG A 1 1064 ? -26.571 -14.003 6.830 1.00 73.56 1064 ARG A O 1
ATOM 8502 N N . GLY A 1 1065 ? -25.035 -12.402 6.522 1.00 71.38 1065 GLY A N 1
ATOM 8503 C CA . GLY A 1 1065 ? -24.224 -12.675 7.714 1.00 71.38 1065 GLY A CA 1
ATOM 8504 C C . GLY A 1 1065 ? -23.407 -13.969 7.641 1.00 71.38 1065 GLY A C 1
ATOM 8505 O O . GLY A 1 1065 ? -23.108 -14.562 8.674 1.00 71.38 1065 GLY A O 1
ATOM 8506 N N . HIS A 1 1066 ? -23.079 -14.444 6.437 1.00 81.12 1066 HIS A N 1
ATOM 8507 C CA . HIS A 1 1066 ? -22.119 -15.534 6.256 1.00 81.12 1066 HIS A CA 1
ATOM 8508 C C . HIS A 1 1066 ? -20.693 -14.984 6.163 1.00 81.12 1066 HIS A C 1
ATOM 8510 O O . HIS A 1 1066 ? -20.473 -13.909 5.607 1.00 81.12 1066 HIS A O 1
ATOM 8516 N N . LYS A 1 1067 ? -19.703 -15.751 6.634 1.00 84.94 1067 LYS A N 1
ATOM 8517 C CA . LYS A 1 1067 ? -18.288 -15.436 6.386 1.00 84.94 1067 LYS A CA 1
ATOM 8518 C C . LYS A 1 1067 ? -17.945 -15.847 4.956 1.00 84.94 1067 LYS A C 1
ATOM 8520 O O . LYS A 1 1067 ? -18.134 -17.012 4.624 1.00 84.94 1067 LYS A O 1
ATOM 8525 N N . VAL A 1 1068 ? -17.428 -14.932 4.138 1.00 91.44 1068 VAL A N 1
ATOM 8526 C CA . VAL A 1 1068 ? -17.107 -15.196 2.725 1.00 91.44 1068 VAL A CA 1
ATOM 8527 C C . VAL A 1 1068 ? -15.607 -15.080 2.478 1.00 91.44 1068 VAL A C 1
ATOM 8529 O O . VAL A 1 1068 ? -15.000 -14.092 2.882 1.00 91.44 1068 VAL A O 1
ATOM 8532 N N . ILE A 1 1069 ? -15.023 -16.084 1.822 1.00 91.44 1069 ILE A N 1
ATOM 8533 C CA . ILE A 1 1069 ? -13.626 -16.096 1.360 1.00 91.44 1069 ILE A CA 1
ATOM 8534 C C . ILE A 1 1069 ? -13.581 -16.661 -0.065 1.00 91.44 1069 ILE A C 1
ATOM 8536 O O . ILE A 1 1069 ? -14.289 -17.616 -0.369 1.00 91.44 1069 ILE A O 1
ATOM 8540 N N . ALA A 1 1070 ? -12.722 -16.127 -0.926 1.00 92.81 1070 ALA A N 1
ATOM 8541 C CA . ALA A 1 1070 ? -12.312 -16.760 -2.175 1.00 92.81 1070 ALA A CA 1
ATOM 8542 C C . ALA A 1 1070 ? -10.795 -16.933 -2.233 1.00 92.81 1070 ALA A C 1
ATOM 8544 O O . ALA A 1 1070 ? -10.047 -16.226 -1.558 1.00 92.81 1070 ALA A O 1
ATOM 8545 N N . PHE A 1 1071 ? -10.351 -17.831 -3.102 1.00 91.00 1071 PHE A N 1
ATOM 8546 C CA . PHE A 1 1071 ? -8.950 -17.990 -3.467 1.00 91.00 1071 PHE A CA 1
ATOM 8547 C C . PHE A 1 1071 ? -8.772 -17.544 -4.917 1.00 91.00 1071 PHE A C 1
ATOM 8549 O O . PHE A 1 1071 ? -9.655 -17.782 -5.742 1.00 91.00 1071 PHE A O 1
ATOM 8556 N N . LEU A 1 1072 ? -7.676 -16.841 -5.213 1.00 88.19 1072 LEU A N 1
ATOM 8557 C CA . LEU A 1 1072 ? -7.399 -16.347 -6.560 1.00 88.19 1072 LEU A CA 1
ATOM 8558 C C . LEU A 1 1072 ? -5.882 -16.258 -6.821 1.00 88.19 1072 LEU A C 1
ATOM 8560 O O . LEU A 1 1072 ? -5.167 -15.740 -5.959 1.00 88.19 1072 LEU A O 1
ATOM 8564 N N . PRO A 1 1073 ? -5.378 -16.680 -7.997 1.00 84.94 1073 PRO A N 1
ATOM 8565 C CA . PRO A 1 1073 ? -3.957 -16.581 -8.324 1.00 84.94 1073 PRO A CA 1
ATOM 8566 C C . PRO A 1 1073 ? -3.404 -15.150 -8.318 1.00 84.94 1073 PRO A C 1
ATOM 8568 O O . PRO A 1 1073 ? -3.974 -14.243 -8.927 1.00 84.94 1073 PRO A O 1
ATOM 8571 N N . ASP A 1 1074 ? -2.221 -14.965 -7.727 1.00 82.56 1074 ASP A N 1
ATOM 8572 C CA . ASP A 1 1074 ? -1.551 -13.659 -7.575 1.00 82.56 1074 ASP A CA 1
ATOM 8573 C C . ASP A 1 1074 ? -1.266 -12.922 -8.903 1.00 82.56 1074 ASP A C 1
ATOM 8575 O O . ASP A 1 1074 ? -1.235 -11.690 -8.971 1.00 82.56 1074 ASP A O 1
ATOM 8579 N N . TYR A 1 1075 ? -1.164 -13.650 -10.020 1.00 79.12 1075 TYR A N 1
ATOM 8580 C CA . TYR A 1 1075 ? -1.017 -13.020 -11.335 1.00 79.12 1075 TYR A CA 1
ATOM 8581 C C . TYR A 1 1075 ? -2.276 -12.261 -11.798 1.00 79.12 1075 TYR A C 1
ATOM 8583 O O . TYR A 1 1075 ? -2.151 -11.371 -12.635 1.00 79.12 1075 TYR A O 1
ATOM 8591 N N . LEU A 1 1076 ? -3.468 -12.563 -11.264 1.00 80.75 1076 LEU A N 1
ATOM 8592 C CA . LEU A 1 1076 ? -4.698 -11.791 -11.511 1.00 80.75 1076 LEU A CA 1
ATOM 8593 C C . LEU A 1 1076 ? -4.766 -10.522 -10.647 1.00 80.75 1076 LEU A C 1
ATOM 8595 O O . LEU A 1 1076 ? -5.510 -9.594 -10.960 1.00 80.75 1076 LEU A O 1
ATOM 8599 N N . LEU A 1 1077 ? -3.964 -10.470 -9.582 1.00 80.69 1077 LEU A N 1
ATOM 8600 C CA . LEU A 1 1077 ? -3.919 -9.392 -8.596 1.00 80.69 1077 LEU A CA 1
ATOM 8601 C C . LEU A 1 1077 ? -2.864 -8.326 -8.924 1.00 80.69 1077 LEU A C 1
ATOM 8603 O O . LEU A 1 1077 ? -2.766 -7.319 -8.229 1.00 80.69 1077 LEU A O 1
ATOM 8607 N N . THR A 1 1078 ? -2.052 -8.513 -9.964 1.00 77.31 1078 THR A N 1
ATOM 8608 C CA . THR A 1 1078 ? -0.864 -7.689 -10.225 1.00 77.31 1078 THR A CA 1
ATOM 8609 C C . THR A 1 1078 ? -1.008 -6.827 -11.488 1.00 77.31 1078 THR A C 1
ATOM 8611 O O . THR A 1 1078 ? -1.266 -7.297 -12.593 1.00 77.31 1078 THR A O 1
ATOM 8614 N N . TYR A 1 1079 ? -0.819 -5.508 -11.352 1.00 70.56 1079 TYR A N 1
ATOM 8615 C CA . TYR A 1 1079 ? -0.964 -4.562 -12.474 1.00 70.56 1079 TYR A CA 1
ATOM 8616 C C . TYR A 1 1079 ? 0.028 -4.797 -13.619 1.00 70.56 1079 TYR A C 1
ATOM 8618 O O . TYR A 1 1079 ? -0.281 -4.505 -14.775 1.00 70.56 1079 TYR A O 1
ATOM 8626 N N . GLU A 1 1080 ? 1.232 -5.288 -13.323 1.00 71.00 1080 GLU A N 1
ATOM 8627 C CA . GLU A 1 1080 ? 2.275 -5.472 -14.333 1.00 71.00 1080 GLU A CA 1
ATOM 8628 C C . GLU A 1 1080 ? 1.998 -6.679 -15.243 1.00 71.00 1080 GLU A C 1
ATOM 8630 O O . GLU A 1 1080 ? 2.127 -6.558 -16.466 1.00 71.00 1080 GLU A O 1
ATOM 8635 N N . SER A 1 1081 ? 1.539 -7.795 -14.667 1.00 72.44 1081 SER A N 1
ATOM 8636 C CA . SER A 1 1081 ? 1.150 -9.028 -15.365 1.00 72.44 1081 SER A CA 1
ATOM 8637 C C . SER A 1 1081 ? -0.138 -8.832 -16.173 1.00 72.44 1081 SER A C 1
ATOM 8639 O O . SER A 1 1081 ? -0.134 -9.048 -17.386 1.00 72.44 1081 SER A O 1
ATOM 8641 N N . VAL A 1 1082 ? -1.214 -8.323 -15.561 1.00 73.88 1082 VAL A N 1
ATOM 8642 C CA . VAL A 1 1082 ? -2.469 -8.033 -16.274 1.00 73.88 1082 VAL A CA 1
ATOM 8643 C C . VAL A 1 1082 ? -2.257 -6.915 -17.293 1.00 73.88 1082 VAL A C 1
ATOM 8645 O O . VAL A 1 1082 ? -2.787 -6.971 -18.400 1.00 73.88 1082 VAL A O 1
ATOM 8648 N N . GLY A 1 1083 ? -1.416 -5.925 -16.986 1.00 69.50 1083 GLY A N 1
ATOM 8649 C CA . GLY A 1 1083 ? -0.996 -4.907 -17.944 1.00 69.50 1083 GLY A CA 1
ATOM 8650 C C . GLY A 1 1083 ? -0.221 -5.490 -19.129 1.00 69.50 1083 GLY A C 1
ATOM 8651 O O . GLY A 1 1083 ? -0.395 -5.020 -20.253 1.00 69.50 1083 GLY A O 1
ATOM 8652 N N . ALA A 1 1084 ? 0.611 -6.517 -18.923 1.00 69.56 1084 ALA A N 1
ATOM 8653 C CA . ALA A 1 1084 ? 1.272 -7.239 -20.010 1.00 69.56 1084 ALA A CA 1
ATOM 8654 C C . ALA A 1 1084 ? 0.254 -7.988 -20.878 1.00 69.56 1084 ALA A C 1
ATOM 8656 O O . ALA A 1 1084 ? 0.272 -7.825 -22.098 1.00 69.56 1084 ALA A O 1
ATOM 8657 N N . GLN A 1 1085 ? -0.693 -8.698 -20.264 1.00 69.00 1085 GLN A N 1
ATOM 8658 C CA . GLN A 1 1085 ? -1.751 -9.407 -20.984 1.00 69.00 1085 GLN A CA 1
ATOM 8659 C C . GLN A 1 1085 ? -2.690 -8.454 -21.750 1.00 69.00 1085 GLN A C 1
ATOM 8661 O O . GLN A 1 1085 ? -2.948 -8.676 -22.933 1.00 69.00 1085 GLN A O 1
ATOM 8666 N N . LYS A 1 1086 ? -3.116 -7.329 -21.152 1.00 71.94 1086 LYS A N 1
ATOM 8667 C CA . LYS A 1 1086 ? -3.910 -6.281 -21.830 1.00 71.94 1086 LYS A CA 1
ATOM 8668 C C . LYS A 1 1086 ? -3.143 -5.652 -23.005 1.00 71.94 1086 LYS A C 1
ATOM 8670 O O . LYS A 1 1086 ? -3.746 -5.366 -24.038 1.00 71.94 1086 LYS A O 1
ATOM 8675 N N . ARG A 1 1087 ? -1.813 -5.491 -22.906 1.00 72.81 1087 ARG A N 1
ATOM 8676 C CA . ARG A 1 1087 ? -0.966 -5.061 -24.040 1.00 72.81 1087 ARG A CA 1
ATOM 8677 C C . ARG A 1 1087 ? -0.906 -6.111 -25.151 1.00 72.81 1087 ARG A C 1
ATOM 8679 O O . ARG A 1 1087 ? -0.990 -5.731 -26.313 1.00 72.81 1087 ARG A O 1
ATOM 8686 N N . MET A 1 1088 ? -0.787 -7.398 -24.823 1.00 64.94 1088 MET A N 1
ATOM 8687 C CA . MET A 1 1088 ? -0.786 -8.478 -25.821 1.00 64.94 1088 MET A CA 1
ATOM 8688 C C . MET A 1 1088 ? -2.131 -8.558 -26.557 1.00 64.94 1088 MET A C 1
ATOM 8690 O O . MET A 1 1088 ? -2.145 -8.534 -27.789 1.00 64.94 1088 MET A O 1
ATOM 8694 N N . ALA A 1 1089 ? -3.251 -8.508 -25.829 1.00 65.56 1089 ALA A N 1
ATOM 8695 C CA . ALA A 1 1089 ? -4.591 -8.432 -26.415 1.00 65.56 1089 ALA A CA 1
ATOM 8696 C C . ALA A 1 1089 ? -4.766 -7.195 -27.321 1.00 65.56 1089 ALA A C 1
ATOM 8698 O O . ALA A 1 1089 ? -5.246 -7.307 -28.447 1.00 65.56 1089 ALA A O 1
ATOM 8699 N N . GLY A 1 1090 ? -4.291 -6.020 -26.888 1.00 56.31 1090 GLY A N 1
ATOM 8700 C CA . GLY A 1 1090 ? -4.322 -4.785 -27.685 1.00 56.31 1090 GLY A CA 1
ATOM 8701 C C . GLY A 1 1090 ? -3.430 -4.784 -28.938 1.00 56.31 1090 GLY A C 1
ATOM 8702 O O . GLY A 1 1090 ? -3.613 -3.939 -29.812 1.00 56.31 1090 GLY A O 1
ATOM 8703 N N . ILE A 1 1091 ? -2.483 -5.722 -29.045 1.00 62.19 1091 ILE A N 1
ATOM 8704 C CA . ILE A 1 1091 ? -1.642 -5.953 -30.236 1.00 62.19 1091 ILE A CA 1
ATOM 8705 C C . ILE A 1 1091 ? -2.262 -7.036 -31.153 1.00 62.19 1091 ILE A C 1
ATOM 8707 O O . ILE A 1 1091 ? -1.788 -7.247 -32.268 1.00 62.19 1091 ILE A O 1
ATOM 8711 N N . GLY A 1 1092 ? -3.365 -7.669 -30.735 1.00 45.12 1092 GLY A N 1
ATOM 8712 C CA . GLY A 1 1092 ? -4.101 -8.670 -31.512 1.00 45.12 1092 GLY A CA 1
ATOM 8713 C C . GLY A 1 1092 ? -3.733 -10.123 -31.203 1.00 45.12 1092 GLY A C 1
ATOM 8714 O O . GLY A 1 1092 ? -4.064 -10.999 -31.998 1.00 45.12 1092 GLY A O 1
ATOM 8715 N N . PHE A 1 1093 ? -3.058 -10.393 -30.081 1.00 57.22 1093 PHE A N 1
ATOM 8716 C CA . PHE A 1 1093 ? -2.877 -11.761 -29.587 1.00 57.22 1093 PHE A CA 1
ATOM 8717 C C . PHE A 1 1093 ? -4.134 -12.243 -28.858 1.00 57.22 1093 PHE A C 1
ATOM 8719 O O . PHE A 1 1093 ? -4.740 -11.491 -28.095 1.00 57.22 1093 PHE A O 1
ATOM 8726 N N . ASP A 1 1094 ? -4.499 -13.505 -29.071 1.00 49.91 1094 ASP A N 1
ATOM 8727 C CA . ASP A 1 1094 ? -5.648 -14.127 -28.415 1.00 49.91 1094 ASP A CA 1
ATOM 8728 C C . ASP A 1 1094 ? -5.268 -14.488 -26.969 1.00 49.91 1094 ASP A C 1
ATOM 8730 O O . ASP A 1 1094 ? -4.374 -15.302 -26.730 1.00 49.91 1094 ASP A O 1
ATOM 8734 N N . VAL A 1 1095 ? -5.900 -13.833 -25.994 1.00 73.00 1095 VAL A N 1
ATOM 8735 C CA . VAL A 1 1095 ? -5.621 -14.008 -24.561 1.00 73.00 1095 VAL A CA 1
ATOM 8736 C C . VAL A 1 1095 ? -6.892 -14.506 -23.888 1.00 73.00 1095 VAL A C 1
ATOM 8738 O O . VAL A 1 1095 ? -7.956 -13.911 -24.059 1.00 73.00 1095 VAL A O 1
ATOM 8741 N N . ASN A 1 1096 ? -6.788 -15.593 -23.117 1.00 75.94 1096 ASN A N 1
ATOM 8742 C CA . ASN A 1 1096 ? -7.942 -16.202 -22.458 1.00 75.94 1096 ASN A CA 1
ATOM 8743 C C . ASN A 1 1096 ? -8.662 -15.165 -21.568 1.00 75.94 1096 ASN A C 1
ATOM 8745 O O . ASN A 1 1096 ? -8.026 -14.628 -20.654 1.00 75.94 1096 ASN A O 1
ATOM 8749 N N . PRO A 1 1097 ? -9.971 -14.909 -21.771 1.00 76.06 1097 PRO A N 1
ATOM 8750 C CA . PRO A 1 1097 ? -10.720 -13.965 -20.954 1.00 76.06 1097 PRO A CA 1
ATOM 8751 C C . PRO A 1 1097 ? -10.639 -14.232 -19.451 1.00 76.06 1097 PRO A C 1
ATOM 8753 O O . PRO A 1 1097 ? -10.687 -13.269 -18.697 1.00 76.06 1097 PRO A O 1
ATOM 8756 N N . SER A 1 1098 ? -10.458 -15.486 -19.009 1.00 79.50 1098 SER A N 1
ATOM 8757 C CA . SER A 1 1098 ? -10.314 -15.815 -17.582 1.00 79.50 1098 SER A CA 1
ATOM 8758 C C . SER A 1 1098 ? -9.002 -15.337 -16.952 1.00 79.50 1098 SER A C 1
ATOM 8760 O O . SER A 1 1098 ? -8.911 -15.285 -15.731 1.00 79.50 1098 SER A O 1
ATOM 8762 N N . LYS A 1 1099 ? -7.991 -14.987 -17.762 1.00 79.25 1099 LYS A N 1
ATOM 8763 C CA . LYS A 1 1099 ? -6.720 -14.408 -17.296 1.00 79.25 1099 LYS A CA 1
ATOM 8764 C C . LYS A 1 1099 ? -6.705 -12.866 -17.362 1.00 79.25 1099 LYS A C 1
ATOM 8766 O O . LYS A 1 1099 ? -5.772 -12.233 -16.875 1.00 79.25 1099 LYS A O 1
ATOM 8771 N N . LEU A 1 1100 ? -7.761 -12.257 -17.916 1.00 82.56 1100 LEU A N 1
ATOM 8772 C CA . LEU A 1 1100 ? -7.922 -10.814 -18.115 1.00 82.56 1100 LEU A CA 1
ATOM 8773 C C . LEU A 1 1100 ? -9.053 -10.245 -17.239 1.00 82.56 1100 LEU A C 1
ATOM 8775 O O . LEU A 1 1100 ? -10.164 -10.051 -17.741 1.00 82.56 1100 LEU A O 1
ATOM 8779 N N . PRO A 1 1101 ? -8.787 -9.927 -15.957 1.00 87.06 1101 PRO A N 1
ATOM 8780 C CA . PRO A 1 1101 ? -9.755 -9.221 -15.131 1.00 87.06 1101 PRO A CA 1
ATOM 8781 C C . PRO A 1 1101 ? -10.062 -7.846 -15.735 1.00 87.06 1101 PRO A C 1
ATOM 8783 O O . PRO A 1 1101 ? -9.149 -7.119 -16.165 1.00 87.06 1101 PRO A O 1
ATOM 8786 N N . ASP A 1 1102 ? -11.351 -7.497 -15.789 1.00 85.19 1102 ASP A N 1
ATOM 8787 C CA . ASP A 1 1102 ? -11.788 -6.158 -16.185 1.00 85.19 1102 ASP A CA 1
ATOM 8788 C C . ASP A 1 1102 ? -11.141 -5.118 -15.261 1.00 85.19 1102 ASP A C 1
ATOM 8790 O O . ASP A 1 1102 ? -10.349 -4.303 -15.753 1.00 85.19 1102 ASP A O 1
ATOM 8794 N N . ASP A 1 1103 ? -11.275 -5.298 -13.946 1.00 84.50 1103 ASP A N 1
ATOM 8795 C CA . ASP A 1 1103 ? -10.587 -4.485 -12.941 1.00 84.50 1103 ASP A CA 1
ATOM 8796 C C . ASP A 1 1103 ? -9.627 -5.272 -12.029 1.00 84.50 1103 ASP A C 1
ATOM 8798 O O . ASP A 1 1103 ? -10.020 -6.126 -11.235 1.00 84.50 1103 ASP A O 1
ATOM 8802 N N . VAL A 1 1104 ? -8.340 -4.918 -12.102 1.00 84.31 1104 VAL A N 1
ATOM 8803 C CA . VAL A 1 1104 ? -7.263 -5.523 -11.306 1.00 84.31 1104 VAL A CA 1
ATOM 8804 C C . VAL A 1 1104 ? -7.362 -5.155 -9.835 1.00 84.31 1104 VAL A C 1
ATOM 8806 O O . VAL A 1 1104 ? -7.221 -6.038 -8.993 1.00 84.31 1104 VAL A O 1
ATOM 8809 N N . ALA A 1 1105 ? -7.577 -3.883 -9.488 1.00 79.50 1105 ALA A N 1
ATOM 8810 C CA . ALA A 1 1105 ? -7.571 -3.524 -8.074 1.00 79.50 1105 ALA A CA 1
ATOM 8811 C C . ALA A 1 1105 ? -8.942 -3.654 -7.398 1.00 79.50 1105 ALA A C 1
ATOM 8813 O O . ALA A 1 1105 ? -8.976 -3.667 -6.172 1.00 79.50 1105 ALA A O 1
ATOM 8814 N N . LEU A 1 1106 ? -10.023 -3.945 -8.145 1.00 77.00 1106 LEU A N 1
ATOM 8815 C CA . LEU A 1 1106 ? -11.226 -4.587 -7.592 1.00 77.00 1106 LEU A CA 1
ATOM 8816 C C . LEU A 1 1106 ? -10.863 -5.951 -6.994 1.00 77.00 1106 LEU A C 1
ATOM 8818 O O . LEU A 1 1106 ? -11.334 -6.319 -5.925 1.00 77.00 1106 LEU A O 1
ATOM 8822 N N . LEU A 1 1107 ? -9.913 -6.667 -7.591 1.00 83.06 1107 LEU A N 1
ATOM 8823 C CA . LEU A 1 1107 ? -9.349 -7.847 -6.946 1.00 83.06 1107 LEU A CA 1
ATOM 8824 C C . LEU A 1 1107 ? -8.378 -7.462 -5.818 1.00 83.06 1107 LEU A C 1
ATOM 8826 O O . LEU A 1 1107 ? -8.541 -7.952 -4.705 1.00 83.06 1107 LEU A O 1
ATOM 8830 N N . GLN A 1 1108 ? -7.430 -6.538 -6.041 1.00 77.50 1108 GLN A N 1
ATOM 8831 C CA . GLN A 1 1108 ? -6.460 -6.143 -4.998 1.00 77.50 1108 GLN A CA 1
ATOM 8832 C C . GLN A 1 1108 ? -7.103 -5.645 -3.701 1.00 77.50 1108 GLN A C 1
ATOM 8834 O O . GLN A 1 1108 ? -6.580 -5.915 -2.627 1.00 77.50 1108 GLN A O 1
ATOM 8839 N N . SER A 1 1109 ? -8.210 -4.906 -3.753 1.00 79.00 1109 SER A N 1
ATOM 8840 C CA . SER A 1 1109 ? -8.808 -4.365 -2.532 1.00 79.00 1109 SER A CA 1
ATOM 8841 C C . SER A 1 1109 ? -9.793 -5.326 -1.853 1.00 79.00 1109 SER A C 1
ATOM 8843 O O . SER A 1 1109 ? -9.879 -5.311 -0.627 1.00 79.00 1109 SER A O 1
ATOM 8845 N N . MET A 1 1110 ? -10.366 -6.294 -2.579 1.00 80.62 1110 MET A N 1
ATOM 8846 C CA . MET A 1 1110 ? -10.935 -7.498 -1.950 1.00 80.62 1110 MET A CA 1
ATOM 8847 C C . MET A 1 1110 ? -9.841 -8.380 -1.301 1.00 80.62 1110 MET A C 1
ATOM 8849 O O . MET A 1 1110 ? -10.070 -8.994 -0.259 1.00 80.62 1110 MET A O 1
ATOM 8853 N N . VAL A 1 1111 ? -8.606 -8.385 -1.822 1.00 81.94 1111 VAL A N 1
ATOM 8854 C CA . VAL A 1 1111 ? -7.456 -8.990 -1.113 1.00 81.94 1111 VAL A CA 1
ATOM 8855 C C . VAL A 1 1111 ? -7.108 -8.208 0.153 1.00 81.94 1111 VAL A C 1
ATOM 8857 O O . VAL A 1 1111 ? -6.869 -8.797 1.204 1.00 81.94 1111 VAL A O 1
ATOM 8860 N N . LEU A 1 1112 ? -7.138 -6.875 0.095 1.00 64.06 1112 LEU A N 1
ATOM 8861 C CA . LEU A 1 1112 ? -6.874 -6.017 1.254 1.00 64.06 1112 LEU A CA 1
ATOM 8862 C C . LEU A 1 1112 ? -7.973 -6.095 2.332 1.00 64.06 1112 LEU A C 1
ATOM 8864 O O . LEU A 1 1112 ? -7.659 -5.891 3.505 1.00 64.06 1112 LEU A O 1
ATOM 8868 N N . GLU A 1 1113 ? -9.223 -6.401 1.968 1.00 69.25 1113 GLU A N 1
ATOM 8869 C CA . GLU A 1 1113 ? -10.309 -6.785 2.891 1.00 69.25 1113 GLU A CA 1
ATOM 8870 C C . GLU A 1 1113 ? -10.092 -8.160 3.551 1.00 69.25 1113 GLU A C 1
ATOM 8872 O O . GLU A 1 1113 ? -10.750 -8.466 4.543 1.00 69.25 1113 GLU A O 1
ATOM 8877 N N . GLY A 1 1114 ? -9.213 -9.007 3.004 1.00 77.75 1114 GLY A N 1
ATOM 8878 C CA . GLY A 1 1114 ? -9.078 -10.410 3.404 1.00 77.75 1114 GLY A CA 1
ATOM 8879 C C . GLY A 1 1114 ? -10.205 -11.318 2.893 1.00 77.75 1114 GLY A C 1
ATOM 8880 O O . GLY A 1 1114 ? -10.332 -12.448 3.365 1.00 77.75 1114 GLY A O 1
ATOM 8881 N N . THR A 1 1115 ? -11.023 -10.845 1.944 1.00 82.38 1115 THR A N 1
ATOM 8882 C CA . THR A 1 1115 ? -12.096 -11.628 1.306 1.00 82.38 1115 THR A CA 1
ATOM 8883 C C . THR A 1 1115 ? -11.588 -12.418 0.095 1.00 82.38 1115 THR A C 1
ATOM 8885 O O . THR A 1 1115 ? -12.119 -13.490 -0.186 1.00 82.38 1115 THR A O 1
ATOM 8888 N N . ILE A 1 1116 ? -10.516 -11.969 -0.572 1.00 90.50 1116 ILE A N 1
ATOM 8889 C CA . ILE A 1 1116 ? -9.723 -12.786 -1.509 1.00 90.50 1116 ILE A CA 1
ATOM 8890 C C . ILE A 1 1116 ? -8.368 -13.123 -0.880 1.00 90.50 1116 ILE A C 1
ATOM 8892 O O . ILE A 1 1116 ? -7.642 -12.243 -0.426 1.00 90.50 1116 ILE A O 1
ATOM 8896 N N . ILE A 1 1117 ? -7.988 -14.397 -0.908 1.00 89.25 1117 ILE A N 1
ATOM 8897 C CA . ILE A 1 1117 ? -6.654 -14.860 -0.531 1.00 89.25 1117 ILE A CA 1
ATOM 8898 C C . ILE A 1 1117 ? -5.850 -15.128 -1.804 1.00 89.25 1117 ILE A C 1
ATOM 8900 O O . ILE A 1 1117 ? -6.250 -15.939 -2.643 1.00 89.25 1117 ILE A O 1
ATOM 8904 N N . ALA A 1 1118 ? -4.714 -14.443 -1.937 1.00 85.25 1118 ALA A N 1
ATOM 8905 C CA . ALA A 1 1118 ? -3.777 -14.649 -3.034 1.00 85.25 1118 ALA A CA 1
ATOM 8906 C C . ALA A 1 1118 ? -3.172 -16.060 -2.955 1.00 85.25 1118 ALA A C 1
ATOM 8908 O O . ALA A 1 1118 ? -2.518 -16.403 -1.967 1.00 85.25 1118 ALA A O 1
ATOM 8909 N N . THR A 1 1119 ? -3.377 -16.872 -3.990 1.00 82.69 1119 THR A N 1
ATOM 8910 C CA . THR A 1 1119 ? -2.707 -18.169 -4.144 1.00 82.69 1119 THR A CA 1
ATOM 8911 C C . THR A 1 1119 ? -1.456 -18.020 -5.013 1.00 82.69 1119 THR A C 1
ATOM 8913 O O . THR A 1 1119 ? -1.424 -17.160 -5.906 1.00 82.69 1119 THR A O 1
ATOM 8916 N N . PRO A 1 1120 ? -0.399 -18.823 -4.780 1.00 77.44 1120 PRO A N 1
ATOM 8917 C CA . PRO A 1 1120 ? 0.796 -18.774 -5.613 1.00 77.44 1120 PRO A CA 1
ATOM 8918 C C . PRO A 1 1120 ? 0.447 -19.015 -7.093 1.00 77.44 1120 PRO A C 1
ATOM 8920 O O . PRO A 1 1120 ? -0.393 -19.867 -7.378 1.00 77.44 1120 PRO A O 1
ATOM 8923 N N . PRO A 1 1121 ? 1.099 -18.336 -8.060 1.00 56.66 1121 PRO A N 1
ATOM 8924 C CA . PRO A 1 1121 ? 0.761 -18.429 -9.490 1.00 56.66 1121 PRO A CA 1
ATOM 8925 C C . PRO A 1 1121 ? 0.814 -19.827 -10.127 1.00 56.66 1121 PRO A C 1
ATOM 8927 O O . PRO A 1 1121 ? 0.456 -19.964 -11.294 1.00 56.66 1121 PRO A O 1
ATOM 8930 N N . GLN A 1 1122 ? 1.330 -20.818 -9.400 1.00 59.34 1122 GLN A N 1
ATOM 8931 C CA . GLN A 1 1122 ? 1.572 -22.185 -9.853 1.00 59.34 1122 GLN A CA 1
ATOM 8932 C C . GLN A 1 1122 ? 0.546 -23.187 -9.285 1.00 59.34 1122 GLN A C 1
ATOM 8934 O O . GLN A 1 1122 ? 0.511 -24.330 -9.735 1.00 59.34 1122 GLN A O 1
ATOM 8939 N N . ASP A 1 1123 ? -0.250 -22.783 -8.289 1.00 65.31 1123 ASP A N 1
ATOM 8940 C CA . ASP A 1 1123 ? -1.144 -23.671 -7.545 1.00 65.31 1123 ASP A CA 1
ATOM 8941 C C . ASP A 1 1123 ? -2.608 -23.475 -7.969 1.00 65.31 1123 ASP A C 1
ATOM 8943 O O . ASP A 1 1123 ? -3.039 -22.368 -8.300 1.00 65.31 1123 ASP A O 1
ATOM 8947 N N . TYR A 1 1124 ? -3.400 -24.549 -7.914 1.00 68.19 1124 TYR A N 1
ATOM 8948 C CA . TYR A 1 1124 ? -4.828 -24.505 -8.240 1.00 68.19 1124 TYR A CA 1
ATOM 8949 C C . TYR A 1 1124 ? -5.641 -23.868 -7.105 1.00 68.19 1124 TYR A C 1
ATOM 8951 O O . TYR A 1 1124 ? -5.771 -24.446 -6.022 1.00 68.19 1124 TYR A O 1
ATOM 8959 N N . ASP A 1 1125 ? -6.260 -22.723 -7.384 1.00 74.69 1125 ASP A N 1
ATOM 8960 C CA . ASP A 1 1125 ? -7.234 -22.036 -6.530 1.00 74.69 1125 ASP A CA 1
ATOM 8961 C C . ASP A 1 1125 ? -8.402 -22.946 -6.114 1.00 74.69 1125 ASP A C 1
ATOM 8963 O O . ASP A 1 1125 ? -8.754 -22.977 -4.933 1.00 74.69 1125 ASP A O 1
ATOM 8967 N N . ASP A 1 1126 ? -8.894 -23.797 -7.020 1.00 80.00 1126 ASP A N 1
ATOM 8968 C CA . ASP A 1 1126 ? -9.866 -24.866 -6.724 1.00 80.00 1126 ASP A CA 1
ATOM 8969 C C . ASP A 1 1126 ? -9.472 -25.743 -5.523 1.00 80.00 1126 ASP A C 1
ATOM 8971 O O . ASP A 1 1126 ? -10.313 -26.122 -4.703 1.00 80.00 1126 ASP A O 1
ATOM 8975 N N . SER A 1 1127 ? -8.183 -26.073 -5.392 1.00 81.81 1127 SER A N 1
ATOM 8976 C CA . SER A 1 1127 ? -7.711 -26.963 -4.326 1.00 81.81 1127 SER A CA 1
ATOM 8977 C C . SER A 1 1127 ? -7.749 -26.281 -2.963 1.00 81.81 1127 SER A C 1
ATOM 8979 O O . SER A 1 1127 ? -8.131 -26.920 -1.980 1.00 81.81 1127 SER A O 1
ATOM 8981 N N . TYR A 1 1128 ? -7.438 -24.984 -2.904 1.00 84.94 1128 TYR A N 1
ATOM 8982 C CA . TYR A 1 1128 ? -7.633 -24.187 -1.695 1.00 84.94 1128 TYR A CA 1
ATOM 8983 C C . TYR A 1 1128 ? -9.118 -24.012 -1.383 1.00 84.94 1128 TYR A C 1
ATOM 8985 O O . TYR A 1 1128 ? -9.514 -24.212 -0.235 1.00 84.94 1128 TYR A O 1
ATOM 8993 N N . CYS A 1 1129 ? -9.953 -23.740 -2.392 1.00 84.56 1129 CYS A N 1
ATOM 8994 C CA . CYS A 1 1129 ? -11.398 -23.609 -2.221 1.00 84.56 1129 CYS A CA 1
ATOM 8995 C C . CYS A 1 1129 ? -12.016 -24.850 -1.551 1.00 84.56 1129 CYS A C 1
ATOM 8997 O O . CYS A 1 1129 ? -12.728 -24.739 -0.549 1.00 84.56 1129 CYS A O 1
ATOM 8999 N N . ILE A 1 1130 ? -11.706 -26.043 -2.067 1.00 82.88 1130 ILE A N 1
ATOM 9000 C CA . ILE A 1 1130 ? -12.253 -27.312 -1.567 1.00 82.88 1130 ILE A CA 1
ATOM 9001 C C . ILE A 1 1130 ? -11.660 -27.680 -0.203 1.00 82.88 1130 ILE A C 1
ATOM 9003 O O . ILE A 1 1130 ? -12.408 -28.055 0.701 1.00 82.88 1130 ILE A O 1
ATOM 9007 N N . GLN A 1 1131 ? -10.337 -27.578 -0.022 1.00 83.25 1131 GLN A N 1
ATOM 9008 C CA . GLN A 1 1131 ? -9.709 -27.948 1.251 1.00 83.25 1131 GLN A CA 1
ATOM 9009 C C . GLN A 1 1131 ? -10.106 -27.003 2.385 1.00 83.25 1131 GLN A C 1
ATOM 9011 O O . GLN A 1 1131 ? -10.375 -27.476 3.488 1.00 83.25 1131 GLN A O 1
ATOM 9016 N N . TYR A 1 1132 ? -10.173 -25.694 2.136 1.00 85.06 1132 TYR A N 1
ATOM 9017 C CA . TYR A 1 1132 ? -10.538 -24.716 3.158 1.00 85.06 1132 TYR A CA 1
ATOM 9018 C C . TYR A 1 1132 ? -12.006 -24.869 3.579 1.00 85.06 1132 TYR A C 1
ATOM 9020 O O . TYR A 1 1132 ? -12.303 -24.905 4.772 1.00 85.06 1132 TYR A O 1
ATOM 9028 N N . ALA A 1 1133 ? -12.918 -25.073 2.620 1.00 84.94 1133 ALA A N 1
ATOM 9029 C CA . ALA A 1 1133 ? -14.306 -25.415 2.927 1.00 84.94 1133 ALA A CA 1
ATOM 9030 C C . ALA A 1 1133 ? -14.414 -26.741 3.705 1.00 84.94 1133 ALA A C 1
ATOM 9032 O O . ALA A 1 1133 ? -15.135 -26.810 4.697 1.00 84.94 1133 ALA A O 1
ATOM 9033 N N . GLY A 1 1134 ? -13.652 -27.768 3.312 1.00 78.25 1134 GLY A N 1
ATOM 9034 C CA . GLY A 1 1134 ? -13.654 -29.082 3.962 1.00 78.25 1134 GLY A CA 1
ATOM 9035 C C . GLY A 1 1134 ? -13.154 -29.083 5.411 1.00 78.25 1134 GLY A C 1
ATOM 9036 O O . GLY A 1 1134 ? -13.712 -29.798 6.239 1.00 78.25 1134 GLY A O 1
ATOM 9037 N N . HIS A 1 1135 ? -12.138 -28.278 5.743 1.00 78.88 1135 HIS A N 1
ATOM 9038 C CA . HIS A 1 1135 ? -11.614 -28.176 7.115 1.00 78.88 1135 HIS A CA 1
ATOM 9039 C C . HIS A 1 1135 ? -12.498 -27.339 8.051 1.00 78.88 1135 HIS A C 1
ATOM 9041 O O . HIS A 1 1135 ? -12.421 -27.504 9.267 1.00 78.88 1135 HIS A O 1
ATOM 9047 N N . HIS A 1 1136 ? -13.326 -26.445 7.506 1.00 77.50 1136 HIS A N 1
ATOM 9048 C CA . HIS A 1 1136 ? -14.119 -25.481 8.276 1.00 77.50 1136 HIS A CA 1
ATOM 9049 C C . HIS A 1 1136 ? -15.643 -25.692 8.160 1.00 77.50 1136 HIS A C 1
ATOM 9051 O O . HIS A 1 1136 ? -16.402 -24.771 8.457 1.00 77.50 1136 HIS A O 1
ATOM 9057 N N . ASP A 1 1137 ? -16.086 -26.884 7.731 1.00 77.25 1137 ASP A N 1
ATOM 9058 C CA . ASP A 1 1137 ? -17.507 -27.262 7.547 1.00 77.25 1137 ASP A CA 1
ATOM 9059 C C . ASP A 1 1137 ? -18.284 -26.248 6.666 1.00 77.25 1137 ASP A C 1
ATOM 9061 O O . ASP A 1 1137 ? -19.450 -25.920 6.892 1.00 77.25 1137 ASP A O 1
ATOM 9065 N N . GLY A 1 1138 ? -17.585 -25.684 5.674 1.00 85.62 1138 GLY A N 1
ATOM 9066 C CA . GLY A 1 1138 ? -18.057 -24.608 4.805 1.00 85.62 1138 GLY A CA 1
ATOM 9067 C C . GLY A 1 1138 ? -18.689 -25.097 3.501 1.00 85.62 1138 GLY A C 1
ATOM 9068 O O . GLY A 1 1138 ? -18.429 -26.202 3.027 1.00 85.62 1138 GLY A O 1
ATOM 9069 N N . CYS A 1 1139 ? -19.500 -24.240 2.883 1.00 90.00 1139 CYS A N 1
ATOM 9070 C CA . CYS A 1 1139 ? -20.128 -24.501 1.587 1.00 90.00 1139 CYS A CA 1
ATOM 9071 C C . CYS A 1 1139 ? -19.379 -23.791 0.450 1.00 90.00 1139 CYS A C 1
ATOM 9073 O O . CYS A 1 1139 ? -18.954 -22.649 0.612 1.00 90.00 1139 CYS A O 1
ATOM 9075 N N . VAL A 1 1140 ? -19.247 -24.436 -0.715 1.00 93.25 1140 VAL A N 1
ATOM 9076 C CA . VAL A 1 1140 ? -18.532 -23.884 -1.880 1.00 93.25 1140 VAL A CA 1
ATOM 9077 C C . VAL A 1 1140 ? -19.513 -23.361 -2.928 1.00 93.25 1140 VAL A C 1
ATOM 9079 O O . VAL A 1 1140 ? -20.311 -24.128 -3.468 1.00 93.25 1140 VAL A O 1
ATOM 9082 N N . VAL A 1 1141 ? -19.447 -22.073 -3.260 1.00 94.81 1141 VAL A N 1
ATOM 9083 C CA . VAL A 1 1141 ? -20.227 -21.461 -4.346 1.00 94.81 1141 VAL A CA 1
ATOM 9084 C C . VAL A 1 1141 ? -19.484 -21.672 -5.657 1.00 94.81 1141 VAL A C 1
ATOM 9086 O O . VAL A 1 1141 ? -18.560 -20.931 -5.978 1.00 94.81 1141 VAL A O 1
ATOM 9089 N N . THR A 1 1142 ? -19.896 -22.689 -6.413 1.00 92.62 1142 THR A N 1
ATOM 9090 C CA . THR A 1 1142 ? -19.407 -22.955 -7.770 1.00 92.62 1142 THR A CA 1
ATOM 9091 C C . THR A 1 1142 ? -20.471 -23.665 -8.607 1.00 92.62 1142 THR A C 1
ATOM 9093 O O . THR A 1 1142 ? -21.323 -24.393 -8.084 1.00 92.62 1142 THR A O 1
ATOM 9096 N N . ASN A 1 1143 ? -20.400 -23.496 -9.927 1.00 88.88 1143 ASN A N 1
ATOM 9097 C CA . ASN A 1 1143 ? -21.083 -24.369 -10.879 1.00 88.88 1143 ASN A CA 1
ATOM 9098 C C . ASN A 1 1143 ? -20.212 -25.529 -11.381 1.00 88.88 1143 ASN A C 1
ATOM 9100 O O . ASN A 1 1143 ? -20.709 -26.346 -12.161 1.00 88.88 1143 ASN A O 1
ATOM 9104 N N . ASP A 1 1144 ? -18.946 -25.612 -10.968 1.00 84.56 1144 ASP A N 1
ATOM 9105 C CA . ASP A 1 1144 ? -18.121 -26.781 -11.247 1.00 84.56 1144 ASP A CA 1
ATOM 9106 C C . ASP A 1 1144 ? -18.540 -27.987 -10.390 1.00 84.56 1144 ASP A C 1
ATOM 9108 O O . ASP A 1 1144 ? -19.162 -27.875 -9.335 1.00 84.56 1144 ASP A O 1
ATOM 9112 N N . LEU A 1 1145 ? -18.240 -29.184 -10.876 1.00 77.62 1145 LEU A N 1
ATOM 9113 C CA . LEU A 1 1145 ? -18.458 -30.435 -10.161 1.00 77.62 1145 LEU A CA 1
ATOM 9114 C C . LEU A 1 1145 ? -17.175 -30.942 -9.483 1.00 77.62 1145 LEU A C 1
ATOM 9116 O O . LEU A 1 1145 ? -17.250 -31.962 -8.797 1.00 77.62 1145 LEU A O 1
ATOM 9120 N N . PHE A 1 1146 ? -16.036 -30.267 -9.696 1.00 77.25 1146 PHE A N 1
ATOM 9121 C CA . PHE A 1 1146 ? -14.698 -30.602 -9.199 1.00 77.25 1146 PHE A CA 1
ATOM 9122 C C . PHE A 1 1146 ? -14.326 -32.076 -9.424 1.00 77.25 1146 PHE A C 1
ATOM 9124 O O . PHE A 1 1146 ? -13.697 -32.721 -8.580 1.00 77.25 1146 PHE A O 1
ATOM 9131 N N . ARG A 1 1147 ? -14.761 -32.648 -10.557 1.00 68.81 1147 ARG A N 1
ATOM 9132 C CA . ARG A 1 1147 ? -14.571 -34.080 -10.853 1.00 68.81 1147 ARG A CA 1
ATOM 9133 C C . ARG A 1 1147 ? -13.094 -34.434 -10.861 1.00 68.81 1147 ARG A C 1
ATOM 9135 O O . ARG A 1 1147 ? -12.705 -35.398 -10.208 1.00 68.81 1147 ARG A O 1
ATOM 9142 N N . ASP A 1 1148 ? -12.308 -33.592 -11.517 1.00 66.06 1148 ASP A N 1
ATOM 9143 C CA . ASP A 1 1148 ? -10.880 -33.784 -11.731 1.00 66.06 1148 ASP A CA 1
ATOM 9144 C C . ASP A 1 1148 ? -10.119 -33.718 -10.396 1.00 66.06 1148 ASP A C 1
ATOM 9146 O O . ASP A 1 1148 ? -9.274 -34.569 -10.128 1.00 66.06 1148 ASP A O 1
ATOM 9150 N N . HIS A 1 1149 ? -10.518 -32.823 -9.482 1.00 68.00 1149 HIS A N 1
ATOM 9151 C CA . HIS A 1 1149 ? -9.973 -32.769 -8.121 1.00 68.00 1149 HIS A CA 1
ATOM 9152 C C . HIS A 1 1149 ? -10.277 -34.051 -7.320 1.00 68.00 1149 HIS A C 1
ATOM 9154 O O . HIS A 1 1149 ? -9.384 -34.628 -6.700 1.00 68.00 1149 HIS A O 1
ATOM 9160 N N . VAL A 1 1150 ? -11.519 -34.558 -7.347 1.00 71.19 1150 VAL A N 1
ATOM 9161 C CA . VAL A 1 1150 ? -11.876 -35.790 -6.607 1.00 71.19 1150 VAL A CA 1
ATOM 9162 C C . VAL A 1 1150 ? -11.276 -37.050 -7.241 1.00 71.19 1150 VAL A C 1
ATOM 9164 O O . VAL A 1 1150 ? -10.992 -38.033 -6.547 1.00 71.19 1150 VAL A O 1
ATOM 9167 N N . GLU A 1 1151 ? -11.070 -37.044 -8.554 1.00 68.69 1151 GLU A N 1
ATOM 9168 C CA . GLU A 1 1151 ? -10.422 -38.137 -9.273 1.00 68.69 1151 GLU A CA 1
ATOM 9169 C C . GLU A 1 1151 ? -8.905 -38.124 -9.061 1.00 68.69 1151 GLU A C 1
ATOM 9171 O O . GLU A 1 1151 ? -8.348 -39.195 -8.810 1.00 68.69 1151 GLU A O 1
ATOM 9176 N N . GLY A 1 1152 ? -8.282 -36.945 -8.978 1.00 61.75 1152 GLY A N 1
ATOM 9177 C CA . GLY A 1 1152 ? -6.867 -36.740 -8.655 1.00 61.75 1152 GLY A CA 1
ATOM 9178 C C . GLY A 1 1152 ? -6.461 -36.985 -7.193 1.00 61.75 1152 GLY A C 1
ATOM 9179 O O . GLY A 1 1152 ? -5.276 -37.139 -6.917 1.00 61.75 1152 GLY A O 1
ATOM 9180 N N . MET A 1 1153 ? -7.394 -37.083 -6.235 1.00 65.12 1153 MET A N 1
ATOM 9181 C CA . MET A 1 1153 ? -7.031 -37.368 -4.834 1.00 65.12 1153 MET A CA 1
ATOM 9182 C C . MET A 1 1153 ? -6.320 -38.726 -4.664 1.00 65.12 1153 MET A C 1
ATOM 9184 O O . MET A 1 1153 ? -6.870 -39.768 -5.021 1.00 65.12 1153 MET A O 1
ATOM 9188 N N . ASN A 1 1154 ? -5.172 -38.768 -3.984 1.00 60.16 1154 ASN A N 1
ATOM 9189 C CA . ASN A 1 1154 ? -4.508 -40.020 -3.585 1.00 60.16 1154 ASN A CA 1
ATOM 9190 C C . ASN A 1 1154 ? -5.161 -40.636 -2.331 1.00 60.16 1154 ASN A C 1
ATOM 9192 O O . ASN A 1 1154 ? -4.597 -40.674 -1.239 1.00 60.16 1154 ASN A O 1
ATOM 9196 N N . ALA A 1 1155 ? -6.404 -41.102 -2.485 1.00 63.09 1155 ALA A N 1
ATOM 9197 C CA . ALA A 1 1155 ? -7.227 -41.644 -1.408 1.00 63.09 1155 ALA A CA 1
ATOM 9198 C C . ALA A 1 1155 ? -7.972 -42.928 -1.821 1.00 63.09 1155 ALA A C 1
ATOM 9200 O O . ALA A 1 1155 ? -8.288 -43.135 -2.994 1.00 63.09 1155 ALA A O 1
ATOM 9201 N N . SER A 1 1156 ? -8.296 -43.784 -0.843 1.00 67.88 1156 SER A N 1
ATOM 9202 C CA . SER A 1 1156 ? -9.037 -45.033 -1.080 1.00 67.88 1156 SER A CA 1
ATOM 9203 C C . SER A 1 1156 ? -10.420 -44.780 -1.698 1.00 67.88 1156 SER A C 1
ATOM 9205 O O . SER A 1 1156 ? -11.019 -43.719 -1.507 1.00 67.88 1156 SER A O 1
ATOM 9207 N N . GLY A 1 1157 ? -10.977 -45.775 -2.399 1.00 70.50 1157 GLY A N 1
ATOM 9208 C CA . GLY A 1 1157 ? -12.278 -45.641 -3.073 1.00 70.50 1157 GLY A CA 1
ATOM 9209 C C . GLY A 1 1157 ? -13.420 -45.187 -2.151 1.00 70.50 1157 GLY A C 1
ATOM 9210 O O . GLY A 1 1157 ? -14.268 -44.403 -2.571 1.00 70.50 1157 GLY A O 1
ATOM 9211 N N . GLN A 1 1158 ? -13.395 -45.590 -0.874 1.00 65.56 1158 GLN A N 1
ATOM 9212 C CA . GLN A 1 1158 ? -14.333 -45.104 0.147 1.00 65.56 1158 GLN A CA 1
ATOM 9213 C C . GLN A 1 1158 ? -14.130 -43.618 0.482 1.00 65.56 1158 GLN A C 1
ATOM 9215 O O . GLN A 1 1158 ? -15.116 -42.891 0.566 1.00 65.56 1158 GLN A O 1
ATOM 9220 N N . LYS A 1 1159 ? -12.884 -43.136 0.611 1.00 67.12 1159 LYS A N 1
ATOM 9221 C CA . LYS A 1 1159 ? -12.601 -41.704 0.818 1.00 67.12 1159 LYS A CA 1
ATOM 9222 C C . LYS A 1 1159 ? -13.012 -40.860 -0.396 1.00 67.12 1159 LYS A C 1
ATOM 9224 O O . LYS A 1 1159 ? -13.632 -39.819 -0.210 1.00 67.12 1159 LYS A O 1
ATOM 9229 N N . LYS A 1 1160 ? -12.766 -41.328 -1.630 1.00 71.19 1160 LYS A N 1
ATOM 9230 C CA . LYS A 1 1160 ? -13.256 -40.649 -2.849 1.00 71.19 1160 LYS A CA 1
ATOM 9231 C C . LYS A 1 1160 ? -14.785 -40.600 -2.901 1.00 71.19 1160 LYS A C 1
ATOM 9233 O O . LYS A 1 1160 ? -15.350 -39.567 -3.245 1.00 71.19 1160 LYS A O 1
ATOM 9238 N N . ALA A 1 1161 ? -15.467 -41.691 -2.547 1.00 73.12 1161 ALA A N 1
ATOM 9239 C CA . ALA A 1 1161 ? -16.929 -41.717 -2.473 1.00 73.12 1161 ALA A CA 1
ATOM 9240 C C . ALA A 1 1161 ? -17.472 -40.745 -1.408 1.00 73.12 1161 ALA A C 1
ATOM 9242 O O . ALA A 1 1161 ? -18.394 -39.987 -1.702 1.00 73.12 1161 ALA A O 1
ATOM 9243 N N . ALA A 1 1162 ? -16.852 -40.704 -0.223 1.00 75.75 1162 ALA A N 1
ATOM 9244 C CA . ALA A 1 1162 ? -17.195 -39.755 0.834 1.00 75.75 1162 ALA A CA 1
ATOM 9245 C C . ALA A 1 1162 ? -16.980 -38.295 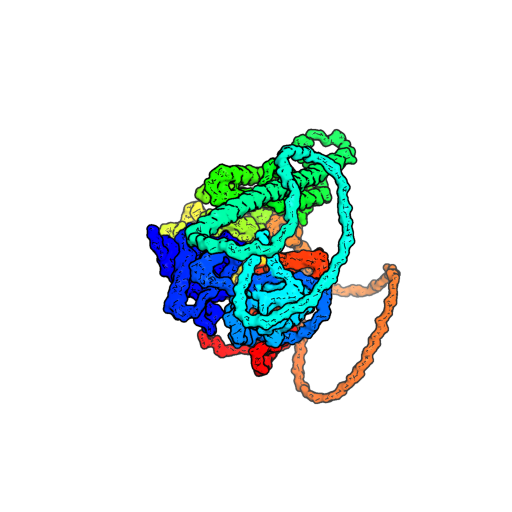0.397 1.00 75.75 1162 ALA A C 1
ATOM 9247 O O . ALA A 1 1162 ? -17.861 -37.472 0.614 1.00 75.75 1162 ALA A O 1
ATOM 9248 N N . MET A 1 1163 ? -15.878 -37.979 -0.295 1.00 77.12 1163 MET A N 1
ATOM 9249 C CA . MET A 1 1163 ? -15.627 -36.632 -0.827 1.00 77.12 1163 MET A CA 1
ATOM 9250 C C . MET A 1 1163 ? -16.650 -36.228 -1.904 1.00 77.12 1163 MET A C 1
ATOM 9252 O O . MET A 1 1163 ? -17.171 -35.116 -1.866 1.00 77.12 1163 MET A O 1
ATOM 9256 N N . ARG A 1 1164 ? -17.031 -37.139 -2.819 1.00 79.69 1164 ARG A N 1
ATOM 9257 C CA . ARG A 1 1164 ? -18.131 -36.881 -3.775 1.00 79.69 1164 ARG A CA 1
ATOM 9258 C C . ARG A 1 1164 ? -19.459 -36.613 -3.060 1.00 79.69 1164 ARG A C 1
ATOM 9260 O O . ARG A 1 1164 ? -20.210 -35.742 -3.486 1.00 79.69 1164 ARG A O 1
ATOM 9267 N N . GLN A 1 1165 ? -19.748 -37.346 -1.984 1.00 80.44 1165 GLN A N 1
ATOM 9268 C CA . GLN A 1 1165 ? -20.956 -37.157 -1.179 1.00 80.44 1165 GLN A CA 1
ATOM 9269 C C . GLN A 1 1165 ? -20.924 -35.838 -0.389 1.00 80.44 1165 GLN A C 1
ATOM 9271 O O . GLN A 1 1165 ? -21.945 -35.158 -0.313 1.00 80.44 1165 GLN A O 1
ATOM 9276 N N . TRP A 1 1166 ? -19.759 -35.446 0.136 1.00 84.56 1166 TRP A N 1
ATOM 9277 C CA . TRP A 1 1166 ? -19.551 -34.168 0.816 1.00 84.56 1166 TRP A CA 1
ATOM 9278 C C . TRP A 1 1166 ? -19.739 -32.990 -0.151 1.00 84.56 1166 TRP A C 1
ATOM 9280 O O . TRP A 1 1166 ? -20.610 -32.157 0.089 1.00 84.56 1166 TRP A O 1
ATOM 9290 N N . LEU A 1 1167 ? -19.055 -32.979 -1.303 1.00 83.62 1167 LEU A N 1
ATOM 9291 C CA . LEU A 1 1167 ? -19.223 -31.942 -2.334 1.00 83.62 1167 LEU A CA 1
ATOM 9292 C C . LEU A 1 1167 ? -20.657 -31.859 -2.874 1.00 83.62 1167 LEU A C 1
ATOM 9294 O O . LEU A 1 1167 ? -21.145 -30.769 -3.154 1.00 83.62 1167 LEU A O 1
ATOM 9298 N N . ALA A 1 1168 ? -21.365 -32.985 -2.996 1.00 81.62 1168 ALA A N 1
ATOM 9299 C CA . ALA A 1 1168 ? -22.772 -32.981 -3.395 1.00 81.62 1168 ALA A CA 1
ATOM 9300 C C . ALA A 1 1168 ? -23.701 -32.313 -2.360 1.00 81.62 1168 ALA A C 1
ATOM 9302 O O . ALA A 1 1168 ? -24.761 -31.825 -2.745 1.00 81.62 1168 ALA A O 1
ATOM 9303 N N . ALA A 1 1169 ? -23.312 -32.286 -1.081 1.00 83.69 1169 ALA A N 1
ATOM 9304 C CA . ALA A 1 1169 ? -24.054 -31.636 0.001 1.00 83.69 1169 ALA A CA 1
ATOM 9305 C C . ALA A 1 1169 ? -23.596 -30.191 0.286 1.00 83.69 1169 ALA A C 1
ATOM 9307 O O . ALA A 1 1169 ? -24.401 -29.395 0.755 1.00 83.69 1169 ALA A O 1
ATOM 9308 N N . HIS A 1 1170 ? -22.337 -29.845 -0.008 1.00 87.94 1170 HIS A N 1
ATOM 9309 C CA . HIS A 1 1170 ? -21.733 -28.550 0.342 1.00 87.94 1170 HIS A CA 1
ATOM 9310 C C . HIS A 1 1170 ? -21.576 -27.599 -0.859 1.00 87.94 1170 HIS A C 1
ATOM 9312 O O . HIS A 1 1170 ? -21.246 -26.433 -0.666 1.00 87.94 1170 HIS A O 1
ATOM 9318 N N . ARG A 1 1171 ? -21.818 -28.042 -2.104 1.00 91.81 1171 ARG A N 1
ATOM 9319 C CA . ARG A 1 1171 ? -21.744 -27.165 -3.287 1.00 91.81 1171 ARG A CA 1
ATOM 9320 C C . ARG A 1 1171 ? -23.042 -26.392 -3.535 1.00 91.81 1171 ARG A C 1
ATOM 9322 O O . ARG A 1 1171 ? -24.078 -26.983 -3.847 1.00 91.81 1171 ARG A O 1
ATOM 9329 N N . ILE A 1 1172 ? -22.935 -25.068 -3.572 1.00 92.19 1172 ILE A N 1
ATOM 9330 C CA . ILE A 1 1172 ? -23.992 -24.141 -3.976 1.00 92.19 1172 ILE A CA 1
ATOM 9331 C C . ILE A 1 1172 ? -23.813 -23.759 -5.454 1.00 92.19 1172 ILE A C 1
ATOM 9333 O O . ILE A 1 1172 ? -23.068 -22.845 -5.799 1.00 92.19 1172 ILE A O 1
ATOM 9337 N N . SER A 1 1173 ? -24.530 -24.453 -6.339 1.00 91.75 1173 SER A N 1
ATOM 9338 C CA . SER A 1 1173 ? -24.692 -24.041 -7.745 1.00 91.75 1173 SER A CA 1
ATOM 9339 C C . SER A 1 1173 ? -25.514 -22.751 -7.858 1.00 91.75 1173 SER A C 1
ATOM 9341 O O . SER A 1 1173 ? -26.393 -22.522 -7.027 1.00 91.75 1173 SER A O 1
ATOM 9343 N N . PHE A 1 1174 ? -25.303 -21.957 -8.908 1.00 94.75 1174 PHE A N 1
ATOM 9344 C CA . PHE A 1 1174 ? -25.927 -20.639 -9.084 1.00 94.75 1174 PHE A CA 1
ATOM 9345 C C . PHE A 1 1174 ? -26.193 -20.285 -10.557 1.00 94.75 1174 PHE A C 1
ATOM 9347 O O . PHE A 1 1174 ? -25.685 -20.922 -11.477 1.00 94.75 1174 PHE A O 1
ATOM 9354 N N . THR A 1 1175 ? -26.954 -19.222 -10.794 1.00 92.06 1175 THR A N 1
ATOM 9355 C CA . THR A 1 1175 ? -27.153 -18.591 -12.103 1.00 92.06 1175 THR A CA 1
ATOM 9356 C C . THR A 1 1175 ? -27.180 -17.065 -11.963 1.00 92.06 1175 THR A C 1
ATOM 9358 O O . THR A 1 1175 ? -27.175 -16.539 -10.852 1.00 92.06 1175 THR A O 1
ATOM 9361 N N . TRP A 1 1176 ? -27.208 -16.362 -13.093 1.00 90.44 1176 TRP A N 1
ATOM 9362 C CA . TRP A 1 1176 ? -27.254 -14.901 -13.175 1.00 90.44 1176 TRP A CA 1
ATOM 9363 C C . TRP A 1 1176 ? -28.462 -14.434 -13.989 1.00 90.44 1176 TRP A C 1
ATOM 9365 O O . TRP A 1 1176 ? -28.797 -15.052 -15.005 1.00 90.44 1176 TRP A O 1
ATOM 9375 N N . VAL A 1 1177 ? -29.083 -13.329 -13.573 1.00 85.12 1177 VAL A N 1
ATOM 9376 C CA . VAL A 1 1177 ? -30.108 -12.600 -14.337 1.00 85.12 1177 VAL A CA 1
ATOM 9377 C C . VAL A 1 1177 ? -29.646 -11.148 -14.471 1.00 85.12 1177 VAL A C 1
ATOM 9379 O O . VAL A 1 1177 ? -29.936 -10.301 -13.635 1.00 85.12 1177 VAL A O 1
ATOM 9382 N N . GLY A 1 1178 ? -28.842 -10.870 -15.502 1.00 83.94 1178 GLY A N 1
ATOM 9383 C CA . GLY A 1 1178 ? -28.043 -9.640 -15.531 1.00 83.94 1178 GLY A CA 1
ATOM 9384 C C . GLY A 1 1178 ? -27.036 -9.642 -14.377 1.00 83.94 1178 GLY A C 1
ATOM 9385 O O . GLY A 1 1178 ? -26.389 -10.663 -14.145 1.00 83.94 1178 GLY A O 1
ATOM 9386 N N . ASP A 1 1179 ? -26.971 -8.538 -13.636 1.00 88.69 1179 ASP A N 1
ATOM 9387 C CA . ASP A 1 1179 ? -26.125 -8.382 -12.445 1.00 88.69 1179 ASP A CA 1
ATOM 9388 C C . ASP A 1 1179 ? -26.778 -8.984 -11.167 1.00 88.69 1179 ASP A C 1
ATOM 9390 O O . ASP A 1 1179 ? -26.236 -8.861 -10.071 1.00 88.69 1179 ASP A O 1
ATOM 9394 N N . GLU A 1 1180 ? -27.940 -9.650 -11.264 1.00 84.44 1180 GLU A N 1
ATOM 9395 C CA . GLU A 1 1180 ? -28.607 -10.287 -10.117 1.00 84.44 1180 GLU A CA 1
ATOM 9396 C C . GLU A 1 1180 ? -28.135 -11.742 -9.915 1.00 84.44 1180 GLU A C 1
ATOM 9398 O O . GLU A 1 1180 ? -28.332 -12.609 -10.777 1.00 84.44 1180 GLU A O 1
ATOM 9403 N N . PHE A 1 1181 ? -27.515 -12.017 -8.761 1.00 92.88 1181 PHE A N 1
ATOM 9404 C CA . PHE A 1 1181 ? -27.029 -13.348 -8.379 1.00 92.88 1181 PHE A CA 1
ATOM 9405 C C . PHE A 1 1181 ? -28.150 -14.235 -7.821 1.00 92.88 1181 PHE A C 1
ATOM 9407 O O . PHE A 1 1181 ? -28.763 -13.915 -6.803 1.00 92.88 1181 PHE A O 1
ATOM 9414 N N . PHE A 1 1182 ? -28.351 -15.403 -8.434 1.00 88.12 1182 PHE A N 1
ATOM 9415 C CA . PHE A 1 1182 ? -29.340 -16.398 -8.016 1.00 88.12 1182 PHE A CA 1
ATOM 9416 C C . PHE A 1 1182 ? -28.669 -17.725 -7.618 1.00 88.12 1182 PHE A C 1
ATOM 9418 O O . PHE A 1 1182 ? -28.365 -18.541 -8.495 1.00 88.12 1182 PHE A O 1
ATOM 9425 N N . PRO A 1 1183 ? -28.464 -18.017 -6.320 1.00 90.44 1183 PRO A N 1
ATOM 9426 C CA . PRO A 1 1183 ? -28.080 -19.358 -5.891 1.00 90.44 1183 PRO A CA 1
ATOM 9427 C C . PRO A 1 1183 ? -29.249 -20.340 -6.059 1.00 90.44 1183 PRO A C 1
ATOM 9429 O O . PRO A 1 1183 ? -30.418 -19.955 -6.100 1.00 90.44 1183 PRO A O 1
ATOM 9432 N N . ASN A 1 1184 ? -28.938 -21.631 -6.159 1.00 87.62 1184 ASN A N 1
ATOM 9433 C CA . ASN A 1 1184 ? -29.931 -22.680 -6.381 1.00 87.62 1184 ASN A CA 1
ATOM 9434 C C . ASN A 1 1184 ? -30.961 -22.740 -5.225 1.00 87.62 1184 ASN A C 1
ATOM 9436 O O . ASN A 1 1184 ? -30.579 -23.070 -4.100 1.00 87.62 1184 ASN A O 1
ATOM 9440 N N . PRO A 1 1185 ? -32.264 -22.503 -5.486 1.00 80.88 1185 PRO A N 1
ATOM 9441 C CA . PRO A 1 1185 ? -33.297 -22.437 -4.448 1.00 80.88 1185 PRO A CA 1
ATOM 9442 C C . PRO A 1 1185 ? -33.595 -23.786 -3.771 1.00 80.88 1185 PRO A C 1
ATOM 9444 O O . PRO A 1 1185 ? -34.253 -23.813 -2.727 1.00 80.88 1185 PRO A O 1
ATOM 9447 N N . ASP A 1 1186 ? -33.116 -24.902 -4.326 1.00 81.19 1186 ASP A N 1
ATOM 9448 C CA . ASP A 1 1186 ? -33.225 -26.236 -3.727 1.00 81.19 1186 ASP A CA 1
ATOM 9449 C C . ASP A 1 1186 ? -32.018 -26.604 -2.837 1.00 81.19 1186 ASP A C 1
ATOM 9451 O O . ASP A 1 1186 ? -32.071 -27.617 -2.137 1.00 81.19 1186 ASP A O 1
ATOM 9455 N N . PHE A 1 1187 ? -30.953 -25.789 -2.797 1.00 84.56 1187 PHE A N 1
ATOM 9456 C CA . PHE A 1 1187 ? -29.823 -26.006 -1.884 1.00 84.56 1187 PHE A CA 1
ATOM 9457 C C . PHE A 1 1187 ? -30.247 -25.827 -0.416 1.00 84.56 1187 PHE A C 1
ATOM 9459 O O . PHE A 1 1187 ? -31.040 -24.943 -0.088 1.00 84.56 1187 PHE A O 1
ATOM 9466 N N . ARG A 1 1188 ? -29.721 -26.653 0.492 1.00 81.06 1188 ARG A N 1
ATOM 9467 C CA . ARG A 1 1188 ? -29.971 -26.564 1.938 1.00 81.06 1188 ARG A CA 1
ATOM 9468 C C . ARG A 1 1188 ? -28.655 -26.728 2.679 1.00 81.06 1188 ARG A C 1
ATOM 9470 O O . ARG A 1 1188 ? -27.910 -27.655 2.376 1.00 81.06 1188 ARG A O 1
ATOM 9477 N N . PHE A 1 1189 ? -28.402 -25.852 3.648 1.00 81.06 1189 PHE A N 1
ATOM 9478 C CA . PHE A 1 1189 ? -27.183 -25.904 4.446 1.00 81.06 1189 PHE A CA 1
ATOM 9479 C C . PHE A 1 1189 ? -27.080 -27.224 5.237 1.00 81.06 1189 PHE A C 1
ATOM 9481 O O . PHE A 1 1189 ? -28.077 -27.656 5.830 1.00 81.06 1189 PHE A O 1
ATOM 9488 N N . PRO A 1 1190 ? -25.899 -27.865 5.257 1.00 74.75 1190 PRO A N 1
ATOM 9489 C CA . PRO A 1 1190 ? -25.594 -28.982 6.149 1.00 74.75 1190 PRO A CA 1
ATOM 9490 C C . PRO A 1 1190 ? -25.768 -28.608 7.630 1.00 74.75 1190 PRO A C 1
ATOM 9492 O O . PRO A 1 1190 ? -25.657 -27.444 8.012 1.00 74.75 1190 PRO A O 1
ATOM 9495 N N . ALA A 1 1191 ? -26.055 -29.601 8.475 1.00 64.06 1191 ALA A N 1
ATOM 9496 C CA . ALA A 1 1191 ? -26.143 -29.398 9.921 1.00 64.06 1191 ALA A CA 1
ATOM 9497 C C . ALA A 1 1191 ? -24.733 -29.409 10.549 1.00 64.06 1191 ALA A C 1
ATOM 9499 O O . ALA A 1 1191 ? -23.958 -30.306 10.210 1.00 64.06 1191 ALA A O 1
ATOM 9500 N N . PRO A 1 1192 ? -24.410 -28.478 11.469 1.00 56.31 1192 PRO A N 1
ATOM 9501 C CA . PRO A 1 1192 ? -23.053 -28.304 11.984 1.00 56.31 1192 PRO A CA 1
ATOM 9502 C C . PRO A 1 1192 ? -22.567 -29.516 12.783 1.00 56.31 1192 PRO A C 1
ATOM 9504 O O . PRO A 1 1192 ? -23.278 -30.056 13.638 1.00 56.31 1192 PRO A O 1
ATOM 9507 N N . ASN A 1 1193 ? -21.328 -29.926 12.524 1.00 50.66 1193 ASN A N 1
ATOM 9508 C CA . ASN A 1 1193 ? -20.758 -31.151 13.070 1.00 50.66 1193 ASN A CA 1
ATOM 9509 C C . ASN A 1 1193 ? -20.239 -30.949 14.516 1.00 50.66 1193 ASN A C 1
ATOM 9511 O O . ASN A 1 1193 ? -19.134 -30.458 14.743 1.00 50.66 1193 ASN A O 1
ATOM 9515 N N . THR A 1 1194 ? -21.023 -31.343 15.528 1.00 40.47 1194 THR A N 1
ATOM 9516 C CA . THR A 1 1194 ? -20.788 -31.053 16.968 1.00 40.47 1194 THR A CA 1
ATOM 9517 C C . THR A 1 1194 ? -19.584 -31.760 17.624 1.00 40.47 1194 THR A C 1
ATOM 9519 O O . THR A 1 1194 ? -19.541 -31.890 18.845 1.00 40.47 1194 THR A O 1
ATOM 9522 N N . ALA A 1 1195 ? -18.615 -32.254 16.851 1.00 35.09 1195 ALA A N 1
ATOM 9523 C CA . ALA A 1 1195 ? -17.489 -33.054 17.345 1.00 35.09 1195 ALA A CA 1
ATOM 9524 C C . ALA A 1 1195 ? -16.191 -32.258 17.599 1.00 35.09 1195 ALA A C 1
ATOM 9526 O O . ALA A 1 1195 ? -15.285 -32.791 18.230 1.00 35.09 1195 ALA A O 1
ATOM 9527 N N . CYS A 1 1196 ? -16.080 -31.013 17.119 1.00 31.59 1196 CYS A N 1
ATOM 9528 C CA . CYS A 1 1196 ? -14.793 -30.304 17.006 1.00 31.59 1196 CYS A CA 1
ATOM 9529 C C . CYS A 1 1196 ? -14.570 -29.155 18.019 1.00 31.59 1196 CYS A C 1
ATOM 9531 O O . CYS A 1 1196 ? -13.728 -28.294 17.791 1.00 31.59 1196 CYS A O 1
ATOM 9533 N N . LEU A 1 1197 ? -15.328 -29.109 19.123 1.00 28.19 1197 LEU A N 1
ATOM 9534 C CA . LEU A 1 1197 ? -15.267 -28.042 20.147 1.00 28.19 1197 LEU A CA 1
ATOM 9535 C C . LEU A 1 1197 ? -14.551 -28.470 21.450 1.00 28.19 1197 LEU A C 1
ATOM 9537 O O . LEU A 1 1197 ? -14.873 -27.974 22.530 1.00 28.19 1197 LEU A O 1
ATOM 9541 N N . GLN A 1 1198 ? -13.608 -29.414 21.367 1.00 25.52 1198 GLN A N 1
ATOM 9542 C CA . GLN A 1 1198 ? -12.777 -29.855 22.496 1.00 25.52 1198 GLN A CA 1
ATOM 9543 C C . GLN A 1 1198 ? -11.327 -30.135 22.066 1.00 25.52 1198 GLN A C 1
ATOM 9545 O O . GLN A 1 1198 ? -10.929 -31.294 22.002 1.00 25.52 1198 GLN A O 1
ATOM 9550 N N . GLU A 1 1199 ? -10.551 -29.078 21.811 1.00 26.06 1199 GLU A N 1
ATOM 9551 C CA . GLU A 1 1199 ? -9.079 -29.054 21.936 1.00 26.06 1199 GLU A CA 1
ATOM 9552 C C . GLU A 1 1199 ? -8.574 -27.607 22.093 1.00 26.06 1199 GLU A C 1
ATOM 9554 O O . GLU A 1 1199 ? -9.172 -26.709 21.456 1.00 26.06 1199 GLU A O 1
#

Foldseek 3Di:
DFDWDKDFQVVDDLVLVVVQVCQQPCPPPDHDDDDSVCSVLVCQLLQFDRRLKIFIDGPNHTFWIWTKHDLQVVALEIERSDTTGRPVNPPVCVSLVRVVVSVVVSVVSVRPDYDYDDDPVPPPVVVSCVVVVDDDDFFFFKWKDAFAPDADPDDADDWDWDDLVVLLVVLSPPPCNVPAFRQQHSSNVVSDPFDWTWTDDPQWIWTWDADPLQLEIETRDIFGPDQVCVRLLNVVSNVCNVSRNHIYIYPRRHTCRGRVVSCVVNPIDTDDDPDDDDDDDDDDDDDDDDDDDDDDDDDDDDDDDDDDDDDDDDDDDDDDDDDDDDDDDDDDDDDDDDDDDDPVNVVVVVVVVVVVVVVVVVVVVVVV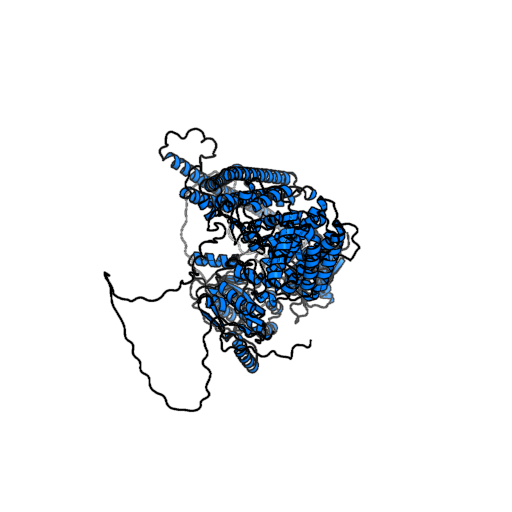VVVVVVVVVVVVVVVVVVVVVVVVVVVCVLVVVLVVVVVVVVPDDDDDPDDPDQPPADSRDDLAPDDPVVLVVLLVVLVVVLVVLVVPDDPDDPDPPPSVVSSVNSLVSNLNNLLNCCQPVLVVCVVVVSLVVNLVSLVVVLVVLVVQLVVVVPDPDPVSNVVSLVVNVVSLVVLLVSLVVSLVSLVPDDDDLSSLVSNLSSLQSNLVSLVVNQVSDDLVPRDSVRSLVSLVVSCLSAVQALVSLQSVLVVCVSVVNLLSSLLSLLSQQQFPHHDPCLVVNLVSLVVLLVVLVPDDDDQDPDLVSLLVNLSSLLSNLLNCLLVVPPNVVCLVSLVVSLVSVLSNLVVQDDDDPVLVVLLVSLQSSLLSLLSSLCSLQDLRFFPPPPFPPLQDDSLLLQLRPSNLSSLLSNLSSLLSLLVSCLVPVDPSSLVSRLLSNLLNLLLCVSVVVSLPNDDPSLVSSLVSLQSSLVVCVVVADPVQACQLQQPDADDPSLSVCARRQSNLSSNQSVHVADPCVVVVPPPPPDDPSNNSSNSSLNSVLVCVVVVSHDDDNDDDDDDDDDDDGDDDWHADSRGRRTDDDQADPPNGDHVPPPPPDDPDDDDDDDDDDDDDDDDDDDDDDDDDDDDDDDDDDDDDDDDDDDDDDDDDDDPDDDDDPPADAFEEEEAQLQQQCQLVVVQARELLSSVLVVSVNSSHVHHAAFEDACLLQDCVNLVVQVVCVVVPDDDRRSSHYPINRSQVSCVVSNRYDHDYNNDDSVVCSLVVCVVRVAAYEHPDLCPVVLVPDPDDPVVSVVSSVSNVQRYWYWHDDNSDTGTDPPHGRDDDDPPPPDD

Organism: NCBI:txid74557

pLDDT: mean 74.3, std 21.98, range [21.81, 97.88]

=== Feature glossary ===
Legend for the data blocks above and below:

— What the protein is —

The amino-acid sequence is the protein's primary structure: the linear order of residues from the N-terminus to the C-terminus, written in one-letter code. Everything else here — the 3D coordinates, the secondary structure, the domain annotations — is ultimately a consequence of this string.

Database cross-references. InterPro integrates a dozen domain/family signature databases into unified entries with residue-range hits. GO terms attach function/process/location labels with evidence codes. CATH codes position the fold in a four-level structural taxonomy. Organism is the NCBI-taxonomy species name.

— Where its atoms are —

The mmCIF block holds the 3D Cartesian coordinates of each backbone atom (N, Cα, C, O) in ångströms. mmCIF is the PDB's canonical archive format — a tagged-loop text representation of the atomic model.

The six renders are orthographic views along the three Cartesian axes in both directions. Representation (cartoon, sticks, or surface) and color scheme (sequence-rainbow or by-chain) vary across proteins so the training set covers all the common visualization conventions.

— Local backbone conformation —

Secondary structure is the local, repeating backbone conformation. DSSP classifies it into eight states by reading the hydrogen-bond network: three helix types (H, G, I), two β types (E, B), two non-regular types (T, S), and unstructured coil (-).

SS3 is a coarse helix/strand/coil call (letters a/b/c) made by the P-SEA algorithm from inter-Cα distances and dihedrals. It is less detailed than DSSP but needs only Cα positions.

Backbone dihedral angles. Every residue except chain termini has a φ (preceding-C → N → Cα → C) and a ψ (N → Cα → C → next-N). They are reported in degrees following the IUPAC sign convention. Secondary structure is essentially a statement about which (φ, ψ) basin each residue occupies.

— Global shape and packing —

The geometric summary reports three shape descriptors. Rg (radius of gyration) measures how spread out the Cα atoms are about their centre of mass; compact globular proteins have small Rg, elongated or unfolded ones large. Cα contacts (<8 Å, |i−j|>4) count long-range residue pairs in spatial proximity — high for tightly packed folds, near zero for rods or random coil. The bounding-box extents give the protein's footprint along x, y, z in Å.

Solvent accessibility: the surface area of each residue that a 1.4 Å water probe can touch, in Å². When only backbone atoms are present the absolute values are lower than full-atom SASA (side chains contribute most of the area) and are flagged as backbone-only.

Plot images: a contact map (which residues are close in 3D, as an N×N binary image), a Ramachandran scatter (backbone torsion angles, revealing secondary-structure composition at a glance), and — for AlphaFold structures — a PAE heatmap (pairwise prediction confidence).

— Structural neighborhood —

Foldseek's 3Di representation compresses backbone geometry into a per-residue letter drawn from a learned twenty-state alphabet. It captures the tertiary interaction pattern around each residue — which residues are packed against it in space, regardless of where they are in sequence.

Structural nearest neighbors (via Foldseek easy-search vs the PDB). Reported per hit: target PDB id, E-value, and alignment TM-score. A TM-score above ~0.5 is the conventional threshold for 'same fold'.

— Confidence and disorder —

pLDDT (predicted Local Distance Difference Test) is AlphaFold's per-residue confidence score, ranging from 0 to 100. Values above 90 indicate high confidence (typically well-packed cores); 70–90 is confident; 50–70 low confidence; below 50 usually means the region is disordered or the prediction is unreliable there. AlphaFold stores pLDDT in the mmCIF B-factor column.

For experimental (PDB) structures, the B-factor (temperature factor) quantifies the positional spread of each atom in the crystal — a combination of thermal vibration and static disorder — in units of Å². High B-factors mark flexible loops or poorly resolved regions; low B-factors mark the rigid, well-ordered core.

Predicted Aligned Error (PAE) is an AlphaFold confidence matrix: entry (i, j) is the expected error in the position of residue j, in ångströms, when the prediction is superimposed on the true structure at residue i. Low PAE within a block of residues means that block is internally rigid and well-predicted; high PAE between two blocks means their relative placement is uncertain even if each block individually is confident.